Protein AF-A0A7W5FNU8-F1 (afdb_monomer)

Sequence (1124 aa):
MKRLKLMSKSAVLSIAAVMSAGAVWPALPVNVMATVSAQTTSEKATVEILLEAEQADQQQGVIVDTKHAGYTGEGFTDFNPNVPGGYLEWTFDMPEAGVYTLEFRYAHGGADKRPAQITVNGEVAQEELAFDPTGGFDKWLTTSAQVTLRKGQNTVRATAVGVSGGGNIDSLRIHNEPPTEAEQVELEVVKLSDLLSDLQLKQLRQLGLIVHVSPQESEPMTRIAFMSLINDTFGFVKEERFKGVGAETSIGEVSLQEWYAYVLEAAEQAGYITGMPDGAMAPEQLISRQEAAVILARLLELAPNPSASEAFGNLPEWSKGAIGAMAGKGYLSAAAGGFGASKPLTFGEARDILAKVSADYDTGADFVSVVAAQAISGNLLAVTLNGQLDAFDYKDLAISVPTGSWASLTPNFKQLRVSKAAQGVNRFGQTVLVLQSLDKWEPDASFQVKQAEQTFTGDLEAAIVQADNMVTWQMDHGGFSKAIDYSKPWDGKSKRSEWTNADGTELGMIDNDATVKELRFLAEVYKATGDETYKQAILKGLDFLFLLQTDTGGFTQVYPKRGNPGDPEQYSNYVTFNDNAMINVLELMDEAANRSYPFTDDLIGDELASKLKRSIQAGVDYILDAQIKVDGKLLAWCAQHDPVTFEPKGARTYEHPSLSGSESVSIVRFLMGRPAQTPAIKRAVQGALEWFDDVKLEGIRYVSGDPNGVYFIQDPKATTWYRFYEIGTNKPIFSGRDGVIKSTIQEIEKERRDGYSWGGSYAKQLLATASTTGYFPGKIYAEVVGASSKDRNGRTLLQGQLTQVASVTEQLGRMQNELTVAADGSGEYKTVQAAVDAVPAGNQRPVTIRVKNGVYKEVVRIPGDKPYITLEGEDSEKTVITFDNYSGRSNGAGGTFGTSGSATAFIAASDVSVRNITFENSTDESQVTESNKQAVAMNVSGERISFSNVRFLGNQDTLLTNGGTQYFEQCYIEGDVDFIFGGSRAVFNECTIHSLDRGSATNNGYITAASTMIDEPYGYLILNSKLTSDAAAGTVHLGRPWHPSGNPNAIASVVYMNTEMGAHIKTEPWTDMSGFSWKEARFAEYMNTGPGAAVNDSRPQLKDEEAAEWTIENVLKGWNPSAS

Secondary structure (DSSP, 8-state):
-----------------------------------------PPPPP-EEEEEGGG-SEEES-EEE--STT-STT-EEE-SSSSTT-EEEEEEEESS-EEEEEEEEEE---SS---EEEEETTEEEEEEE-----SSTT--EEEEEEEEE-SEEEEEEEEE-STT-PPEEEEEEEE---------PPPEE--HHHHS-HHHHHHHHHHTSSBSSPPPTTSBPBHHHHHHHHHHHTT-----SSTT-----EETTEETTSTTHHHHHHHHHTTTTTT-TTS---TTSBPBHHHHHHHHHHHTTPPP-GGGGGGG-S--HHHHHHHHHHHHTTSS---TT---TTSBPBHHHHHHHHHHHHHHS-----EE-EEEEEEEETTEEEEEESS--S---GGGEEEEEE-S-TTTT---EEE--EEEEEEEE-TTS-EEEEEEESS---TTS------------S-HHHHHHHHHHHHHH--TTS---SS--TTS---SSS-S-S-B-TT--B-EE-GGGTTHHHHHHHHHHHHHH--HHHHHHHHHHHHHHHHHB-TTS-BBSEESPPS-TT-GGGGGGSEE-GGGHHHHHHHHHHHHHTT-TT--TTTS-HHHHHHHHHHHHHHHHHHHHTS-EETTEE----SEE-TTT--EE--STT--S-EETTHHHHHHHHHHT-SS--HHHHHHHHHHHHHHHHH-EEEEEE-TT-TTS--EEEEEEEEEEESEE-TTT--B-EE-TT--EESSGGGS-HHHHHHS--EE-TTHHHHHHHHHTSS-TT--EEEE-----B-TT-PEE-TT-EEEPEE-HHHHHHS--EEEE-TTS-SSBSSHHHHHHTSPTT--S-EEEEE-SEEEES-EEE-TT--SEEEEES-TTTEEEEE---TTSB-SSSSB-HHHHT-SEEE-SSS-EEES-EEEE---TTT--SS-----SEEE--SSEEEES-EEE-STT-EEE-SSEEEEES-EEEESEEEEEES-EEEEES-EEEEPP-S-SS--EEEEEE---TTSS--EEEES-EEEESSPTT-EEEE----GGG-TT---EEEEES-EE-TTB-SS-B--BTTB-GGGSEEEEES-BSTT---STTS-B--HHHHHT--HHHHTTT--TT--

Radius of gyration: 39.26 Å; Cα contacts (8 Å, |Δi|>4): 2607; chains: 1; bounding box: 105×118×92 Å

InterPro domains:
  IPR000070 Pectinesterase, catalytic [PF01095] (819-1116)
  IPR001119 S-layer homology domain [PF00395] (259-293)
  IPR001119 S-layer homology domain [PS51272] (247-310)
  IPR005084 Carbohydrate binding module family 6 [PF03422] (52-174)
  IPR005084 Carbohydrate binding module family 6 [PS51175] (49-175)
  IPR008979 Galactose-binding-like domain superfamily [SSF49785] (49-174)
  IPR011050 Pectin lyase fold/virulence factor [SSF51126] (816-1118)
  IPR012334 Pectin lyase fold [G3DSA:2.160.20.10] (815-1123)
  IPR012669 Pectic acid lyase [PF09492] (474-766)
  IPR012669 Pectic acid lyase [TIGR02474] (474-766)
  IPR018040 Pectinesterase, Tyr active site [PS00800] (843-862)
  IPR033131 Pectinesterase, Asp active site [PS00503] (973-982)

Mean predicted aligned error: 14.27 Å

Solvent-accessible surface area (backbone atoms only — not comparable to full-atom values): 58553 Å² total; per-residue (Å²): 135,84,82,88,82,89,83,89,80,89,83,92,80,88,86,85,84,83,87,79,87,88,82,92,87,84,85,90,88,84,88,85,81,84,84,79,80,82,81,77,84,72,80,78,80,81,47,77,48,79,43,53,42,64,70,37,80,42,70,43,46,49,43,77,45,69,92,44,60,81,62,56,87,94,29,22,26,37,32,51,69,51,33,53,72,18,32,44,28,41,74,52,70,34,96,58,58,44,71,30,39,42,35,37,33,30,20,26,58,52,94,58,65,16,20,23,26,32,28,46,75,87,40,81,65,35,83,71,41,71,37,60,50,40,74,27,58,49,32,72,43,75,40,74,48,74,42,81,46,54,55,38,78,42,37,44,32,45,31,13,65,18,80,59,3,32,43,27,34,22,31,39,38,38,30,50,68,72,72,86,67,70,74,82,57,73,66,44,80,48,55,54,78,80,75,40,36,57,51,57,51,51,48,35,39,76,72,30,65,33,44,96,64,65,73,52,50,83,42,70,29,28,38,45,46,50,46,38,52,50,25,42,61,38,43,48,59,69,80,57,78,47,34,90,34,72,58,74,63,50,62,89,94,42,51,59,78,45,93,65,29,52,43,53,50,14,37,52,76,68,54,46,60,68,82,39,98,84,74,58,80,59,48,83,42,68,29,24,43,40,58,53,33,39,37,49,22,55,64,68,68,52,67,68,28,53,77,58,24,62,76,46,56,95,65,59,79,89,37,29,23,26,44,4,28,37,31,71,72,62,51,47,73,63,46,100,89,52,53,54,50,84,40,64,31,22,48,39,60,51,49,57,32,47,56,52,47,57,73,76,42,88,40,80,46,71,49,32,41,77,64,46,30,33,25,66,48,39,36,32,36,38,38,32,32,52,37,46,49,95,60,78,56,69,78,22,51,44,44,32,32,48,74,48,44,74,92,65,48,39,56,54,78,45,76,57,51,47,42,34,35,22,72,48,25,19,67,73,44,28,27,22,40,37,39,32,39,79,54,69,37,44,66,74,32,37,38,81,75,82,71,72,87,85,68,83,80,76,64,62,70,61,48,49,54,33,45,61,14,42,59,57,43,47,42,95,70,25,28,23,30,56,92,72,71,41,93,47,58,58,83,88,72,70,79,63,30,86,48,59,40,98,88,64,51,64,30,20,28,28,49,83,46,16,39,50,55,57,41,53,53,36,32,38,51,24,67,71,66,68,46,62,69,39,49,54,51,38,54,37,31,54,51,25,54,60,68,28,40,40,99,54,23,35,30,29,32,34,40,61,77,44,66,57,98,87,43,81,62,33,43,42,53,22,20,26,33,46,78,41,23,37,54,53,50,46,49,53,38,49,35,43,41,68,42,34,88,54,35,40,67,92,76,43,43,72,68,56,22,50,50,34,51,51,49,45,49,32,31,52,51,28,54,65,69,33,44,39,68,51,97,87,42,51,34,45,27,34,40,23,23,36,62,82,79,32,44,62,35,45,52,58,64,51,38,66,54,26,36,22,41,56,41,33,43,58,54,42,55,52,57,59,63,41,92,75,79,42,56,67,52,19,47,48,43,43,24,28,53,51,43,53,67,73,66,48,35,75,29,26,36,58,40,72,53,37,94,87,74,58,45,75,41,87,32,84,90,31,52,22,32,48,34,32,23,39,75,89,72,70,44,64,56,30,44,24,88,85,46,50,82,33,89,46,68,83,77,36,53,68,67,54,50,42,73,40,80,63,45,34,55,60,50,54,52,56,53,53,30,26,40,64,56,26,70,42,83,38,38,35,28,44,30,26,73,32,52,88,35,42,30,83,87,67,30,28,40,48,63,72,43,63,34,67,39,40,47,44,31,68,64,60,64,75,46,85,51,65,46,43,25,17,71,88,56,89,29,86,23,57,42,68,45,59,52,56,64,25,49,48,78,69,40,89,54,75,32,40,39,39,32,44,64,37,79,45,82,46,70,36,66,43,51,60,50,40,26,28,37,32,46,36,30,71,34,33,91,47,12,34,40,27,30,65,42,25,13,51,40,71,58,86,80,86,52,48,35,35,50,83,58,8,31,16,28,36,36,44,18,32,46,28,39,35,28,21,26,21,31,24,15,71,56,60,70,88,76,54,85,56,92,45,60,32,15,10,7,35,34,34,44,16,38,60,30,38,33,38,43,26,32,39,34,29,41,34,34,9,35,31,39,52,29,42,23,37,41,34,32,50,22,39,41,32,14,21,38,33,19,38,23,34,34,20,19,33,40,33,35,51,22,42,38,34,41,44,57,72,84,39,91,66,59,27,34,18,49,27,23,27,25,10,41,63,88,48,94,51,18,38,36,40,28,58,20,37,41,44,62,80,38,55,66,45,15,27,27,62,23,31,32,32,37,72,97,67,40,85,56,26,38,12,27,40,36,42,29,51,24,37,26,34,49,28,36,19,85,66,22,60,38,64,33,98,90,40,58,38,86,76,31,51,60,36,34,35,79,46,37,59,81,22,46,67,84,51,97,68,47,51,67,55,50,73,76,61,51,69,61,69,37,72,32,59,46,37,79,70,46,61,85,86,83,110

pLDDT: mean 88.77, std 15.37, range [19.55, 98.94]

Foldseek 3Di:
DDDDDDDDDDDDDDDDDDDDDDDDDYDDDDDDDDDDDDDDPDDDDKDKDKFWQVPFPDWDQWDFDDPAADFDDPGWIDRPQQAFFTKTKHKDADQAWDKKKWKWKFADQDQDWFWWFKDKQNHTQRGTFTPHHQNDRNRIDITIGIDTDHGTMMMIMTTTPDGRHHTTTTMIMIIPDPPPPPPQFPAAEDAPPVVAFLLLVVLCCVLQVFHPDAFDQFDFDFLLLLLLVLCLLLVQWQADLFPPLDLDQADFVGGCLRQSNRSVNSSVVLPLQPCQVVPHSRRGHFDFQLSSLSSVLVSVVFFFDLPQQVLQPDDDPVRSRSNSRLVVLVLDDADPVHPRRGDGRGNNNSCSSSVSVVVVDPSNNQFWEFRAWADSFQFKIKTWISFAFPDDDCVQKFKWAFDDDLSSLHRHIDTFHWNYKYWGAGNSRTIMIMTGTPQTADLQQFHDDPDDPDADDDDLVQLVQLLVQLLQLQDPQLAAEPPDDSNHHDPVPDQSYPDAAPVRHHKGFLPPNGLLVSLQSLLNSCLHPVDVSSLVSNVSSLSSQVVQAFPQLAGAGIPPQHDDPPDLQRQSNFRFLAVPRRLSSLVSLVCQLVCPPSRHCVSRPPVNSVVSVVSSVSNLSLLLQLFDDEPNFGEFHFRTAHSPNSAFQAHALFGGRFHFPASRQSVLSSLLPDPDSHSSSSSNNVRHLVNNVVLKDAQWAADALDPVPDGIDGHNVDIKHFGGADPHPRQQFGDENVSDTDRDVVVYDSCCRRVDGGMHRRCVSVSVSRSQCRSRRRWMWIARQDFPTAGPVRHTHDHGHIHIYGYCNVVSQPDQLEFEEDCVPPTPHNAPQSVLSSQDFQDDHAHEYEYEFDEHAAAHENAQRRANYEYEYPAQVRAEQEYAAFQQPDPVPPGGCHQLRLESYEANHANYEYERYEQEHPHDQVPDPDPGGRHERYAYAYAHYEYEHHEFYDAHQHHHPAEYEYEYYQYEFEYFAQPAEYAYLYEHEAYEYEHEAPVDPAARYERHAYQHFQVQPAHYEDYLYEYYYPYDFQHYAPYEHDHVVNPPRRQGAYEYENYEYERNAHPLRYAYDPPHGCVSHRYAYENYHYNNDDDDPSHHYDDPVRVVCPDSCNSSVNDDSVVD

Nearest PDB structures (foldseek):
  1xg2-assembly1_A  TM=8.726E-01  e=2.410E-24  Solanum lycopersicum
  1gq8-assembly1_A  TM=8.831E-01  e=2.049E-23  Daucus carota
  2w1w-assembly1_A  TM=9.807E-01  e=6.622E-16  Acetivibrio thermocellus
  2vzr-assembly1_A  TM=9.776E-01  e=2.056E-14  Amycolatopsis orientalis
  4qaw-assembly1_A  TM=8.916E-01  e=1.486E-12  Paenibacillus barcinonensis

Organism: NCBI:txid274593

Structure (mmCIF, N/CA/C/O backbone):
data_AF-A0A7W5FNU8-F1
#
_entry.id   AF-A0A7W5FNU8-F1
#
loop_
_atom_site.group_PDB
_atom_site.id
_atom_site.type_symbol
_atom_site.label_atom_id
_atom_site.label_alt_id
_atom_site.label_comp_id
_atom_site.label_asym_id
_atom_site.label_entity_id
_atom_site.label_seq_id
_atom_site.pdbx_PDB_ins_code
_atom_site.Cartn_x
_atom_site.Cartn_y
_atom_site.Cartn_z
_atom_site.occupancy
_atom_site.B_iso_or_equiv
_atom_site.auth_seq_id
_atom_site.auth_comp_id
_atom_site.auth_asym_id
_atom_site.auth_atom_id
_atom_site.pdbx_PDB_model_num
ATOM 1 N N . MET A 1 1 ? -7.908 40.296 32.910 1.00 27.17 1 MET A N 1
ATOM 2 C CA . MET A 1 1 ? -8.578 41.609 33.058 1.00 27.17 1 MET A CA 1
ATOM 3 C C . MET A 1 1 ? -8.245 42.469 31.844 1.00 27.17 1 MET A C 1
ATOM 5 O O . MET A 1 1 ? -7.073 42.662 31.583 1.00 27.17 1 MET A O 1
ATOM 9 N N . LYS A 1 2 ? -9.294 42.890 31.119 1.00 24.69 2 LYS A N 1
ATOM 10 C CA . LYS A 1 2 ? -9.432 44.003 30.147 1.00 24.69 2 LYS A CA 1
ATOM 11 C C . LYS A 1 2 ? -8.226 44.336 29.237 1.00 24.69 2 LYS A C 1
ATOM 13 O O . LYS A 1 2 ? -7.257 44.909 29.700 1.00 24.69 2 LYS A O 1
ATOM 18 N N . ARG A 1 3 ? -8.207 43.920 27.963 1.00 19.55 3 ARG A N 1
ATOM 19 C CA . ARG A 1 3 ? -8.986 44.379 26.775 1.00 19.55 3 ARG A CA 1
ATOM 20 C C . ARG A 1 3 ? -8.639 45.784 26.245 1.00 19.55 3 ARG A C 1
ATOM 22 O O . ARG A 1 3 ? -8.967 46.766 26.899 1.00 19.55 3 ARG A O 1
ATOM 29 N N . LEU A 1 4 ? -8.277 45.764 24.949 1.00 20.97 4 LEU A N 1
ATOM 30 C CA . LEU A 1 4 ? -8.631 46.693 23.851 1.00 20.97 4 LEU A CA 1
ATOM 31 C C . LEU A 1 4 ? -7.902 48.053 23.841 1.00 20.97 4 LEU A C 1
ATOM 33 O O . LEU A 1 4 ? -7.670 48.625 24.891 1.00 20.97 4 LEU A O 1
ATOM 37 N N . LYS A 1 5 ? -7.536 48.665 22.704 1.00 22.06 5 LYS A N 1
ATOM 38 C CA . LYS A 1 5 ? -8.069 48.673 21.319 1.00 22.06 5 LYS A CA 1
ATOM 39 C C . LYS A 1 5 ? -6.950 49.252 20.400 1.00 22.06 5 LYS A C 1
ATOM 41 O O . LYS A 1 5 ? -6.233 50.115 20.883 1.00 22.06 5 LYS A O 1
ATOM 46 N N . LEU A 1 6 ? -6.624 48.767 19.191 1.00 21.86 6 LEU A N 1
ATOM 47 C CA . LEU A 1 6 ? -7.351 48.623 17.903 1.00 21.86 6 LEU A CA 1
ATOM 48 C C . LEU A 1 6 ? -7.155 49.816 16.938 1.00 21.86 6 LEU A C 1
ATOM 50 O O . LEU A 1 6 ? -7.236 50.963 17.362 1.00 21.86 6 LEU A O 1
ATOM 54 N N . MET A 1 7 ? -7.059 49.455 15.645 1.00 21.73 7 MET A N 1
ATOM 55 C CA . MET A 1 7 ? -7.159 50.236 14.386 1.00 21.73 7 MET A CA 1
ATOM 56 C C . MET A 1 7 ? -5.834 50.798 13.833 1.00 21.73 7 MET A C 1
ATOM 58 O O . MET A 1 7 ? -5.218 51.650 14.455 1.00 21.73 7 MET A O 1
ATOM 62 N N . SER A 1 8 ? -5.244 50.202 12.776 1.00 21.14 8 SER A N 1
ATOM 63 C CA . SER A 1 8 ? -5.610 50.219 11.327 1.00 21.14 8 SER A CA 1
ATOM 64 C C . SER A 1 8 ? -5.443 51.610 10.700 1.00 21.14 8 SER A C 1
ATOM 66 O O . SER A 1 8 ? -5.842 52.572 11.334 1.00 21.14 8 SER A O 1
ATOM 68 N N . LYS A 1 9 ? -5.004 51.840 9.462 1.00 22.34 9 LYS A N 1
ATOM 69 C CA . LYS A 1 9 ? -4.636 51.039 8.283 1.00 22.34 9 LYS A CA 1
ATOM 70 C C . LYS A 1 9 ? -4.025 52.056 7.286 1.00 22.34 9 LYS A C 1
ATOM 72 O O . LYS A 1 9 ? -4.436 53.210 7.310 1.00 22.34 9 LYS A O 1
ATOM 77 N N . SER A 1 10 ? -3.175 51.579 6.373 1.00 22.19 10 SER A N 1
ATOM 78 C CA . SER A 1 10 ? -2.926 52.135 5.023 1.00 22.19 10 SER A CA 1
ATOM 79 C C . SER A 1 10 ? -2.174 53.473 4.881 1.00 22.19 10 SER A C 1
ATOM 81 O O . SER A 1 10 ? -2.679 54.522 5.249 1.00 22.19 10 SER A O 1
ATOM 83 N N . ALA A 1 11 ? -1.035 53.478 4.181 1.00 23.73 11 ALA A N 1
ATOM 84 C CA . ALA A 1 11 ? -0.967 53.716 2.730 1.00 23.73 11 ALA A CA 1
ATOM 85 C C . ALA A 1 11 ? 0.474 54.032 2.282 1.00 23.73 11 ALA A C 1
ATOM 87 O O . ALA A 1 11 ? 1.272 54.631 2.995 1.00 23.73 11 ALA A O 1
ATOM 88 N N . VAL A 1 12 ? 0.762 53.581 1.068 1.00 22.70 12 VAL A N 1
ATOM 89 C CA . VAL A 1 12 ? 2.001 53.670 0.294 1.00 22.70 12 VAL A CA 1
ATOM 90 C C . VAL A 1 12 ? 2.302 55.122 -0.116 1.00 22.70 12 VAL A C 1
ATOM 92 O O . VAL A 1 12 ? 1.380 55.804 -0.549 1.00 22.70 12 VAL A O 1
ATOM 95 N N . LEU A 1 13 ? 3.565 55.567 -0.022 1.00 22.86 13 LEU A N 1
ATOM 96 C CA . LEU A 1 13 ? 4.405 56.156 -1.096 1.00 22.86 13 LEU A CA 1
ATOM 97 C C . LEU A 1 13 ? 5.556 57.017 -0.519 1.00 22.86 13 LEU A C 1
ATOM 99 O O . LEU A 1 13 ? 5.333 58.058 0.083 1.00 22.86 13 LEU A O 1
ATOM 103 N N . SER A 1 14 ? 6.781 56.551 -0.774 1.00 23.88 14 SER A N 1
ATOM 104 C CA . SER A 1 14 ? 7.912 57.254 -1.404 1.00 23.88 14 SER A CA 1
ATOM 105 C C . SER A 1 14 ? 8.330 58.690 -1.005 1.00 23.88 14 SER A C 1
ATOM 107 O O . SER A 1 14 ? 7.570 59.641 -1.132 1.00 23.88 14 SER A O 1
ATOM 109 N N . ILE A 1 15 ? 9.657 58.807 -0.799 1.00 23.53 15 ILE A N 1
ATOM 110 C CA . ILE A 1 15 ? 10.584 59.929 -1.104 1.00 23.53 15 ILE A CA 1
ATOM 111 C C . ILE A 1 15 ? 11.095 60.805 0.067 1.00 23.53 15 ILE A C 1
ATOM 113 O O . ILE A 1 15 ? 10.413 61.666 0.603 1.00 23.53 15 ILE A O 1
ATOM 117 N N . ALA A 1 16 ? 12.394 60.590 0.326 1.00 24.61 16 ALA A N 1
ATOM 118 C CA . ALA A 1 16 ? 13.490 61.533 0.589 1.00 24.61 16 ALA A CA 1
ATOM 119 C C . ALA A 1 16 ? 13.487 62.490 1.807 1.00 24.61 16 ALA A C 1
ATOM 121 O O . ALA A 1 16 ? 12.816 63.511 1.843 1.00 24.61 16 ALA A O 1
ATOM 122 N N . ALA A 1 17 ? 14.491 62.224 2.655 1.00 24.45 17 ALA A N 1
ATOM 123 C CA . ALA A 1 17 ? 15.598 63.129 2.998 1.00 24.45 17 ALA A CA 1
ATOM 124 C C . ALA A 1 17 ? 15.410 64.256 4.046 1.00 24.45 17 ALA A C 1
ATOM 126 O O . ALA A 1 17 ? 14.798 65.285 3.797 1.00 24.45 17 ALA A O 1
ATOM 127 N N . VAL A 1 18 ? 16.227 64.101 5.106 1.00 24.88 18 VAL A N 1
ATOM 128 C CA . VAL A 1 18 ? 17.240 65.068 5.596 1.00 24.88 18 VAL A CA 1
ATOM 129 C C . VAL A 1 18 ? 16.872 66.030 6.746 1.00 24.88 18 VAL A C 1
ATOM 131 O O . VAL A 1 18 ? 16.117 66.974 6.572 1.00 24.88 18 VAL A O 1
ATOM 134 N N . MET A 1 19 ? 17.616 65.817 7.854 1.00 25.03 19 MET A N 1
ATOM 135 C CA . MET A 1 19 ? 18.148 66.778 8.851 1.00 25.03 19 MET A CA 1
ATOM 136 C C . MET A 1 19 ? 17.135 67.528 9.747 1.00 25.03 19 MET A C 1
ATOM 138 O O . MET A 1 19 ? 16.056 67.890 9.321 1.00 25.03 19 MET A O 1
ATOM 142 N N . SER A 1 20 ? 17.388 67.844 11.022 1.00 26.11 20 SER A N 1
ATOM 143 C CA . SER A 1 20 ? 18.601 67.854 11.858 1.00 26.11 20 SER A CA 1
ATOM 144 C C . SER A 1 20 ? 18.240 68.295 13.288 1.00 26.11 20 SER A C 1
ATOM 146 O O . SER A 1 20 ? 17.308 69.078 13.435 1.00 26.11 20 SER A O 1
ATOM 148 N N . ALA A 1 21 ? 19.101 67.916 14.251 1.00 25.81 21 ALA A N 1
ATOM 149 C CA . ALA A 1 21 ? 19.495 68.637 15.485 1.00 25.81 21 ALA A CA 1
ATOM 150 C C . ALA A 1 21 ? 18.404 68.884 16.553 1.00 25.81 21 ALA A C 1
ATOM 152 O O . ALA A 1 21 ? 17.303 69.308 16.248 1.00 25.81 21 ALA A O 1
ATOM 153 N N . GLY A 1 22 ? 18.594 68.655 17.855 1.00 24.53 22 GLY A N 1
ATOM 154 C CA . GLY A 1 22 ? 19.736 68.828 18.774 1.00 24.53 22 GLY A CA 1
ATOM 155 C C . GLY A 1 22 ? 19.133 69.579 19.985 1.00 24.53 22 GLY A C 1
ATOM 156 O O . GLY A 1 22 ? 18.354 70.498 19.777 1.00 24.53 22 GLY A O 1
ATOM 157 N N . ALA A 1 23 ? 19.255 69.196 21.256 1.00 24.84 23 ALA A N 1
ATOM 158 C CA . ALA A 1 23 ? 20.429 69.248 22.126 1.00 24.84 23 ALA A CA 1
ATOM 159 C C . ALA A 1 23 ? 19.962 68.841 23.555 1.00 24.84 23 ALA A C 1
ATOM 161 O O . ALA A 1 23 ? 18.871 69.230 23.956 1.00 24.84 23 ALA A O 1
ATOM 162 N N . VAL A 1 24 ? 20.629 67.895 24.234 1.00 24.52 24 VAL A N 1
ATOM 163 C CA . VAL A 1 24 ? 21.619 68.043 25.341 1.00 24.52 24 VAL A CA 1
ATOM 164 C C . VAL A 1 24 ? 21.027 68.395 26.726 1.00 24.52 24 VAL A C 1
ATOM 166 O O . VAL A 1 24 ? 20.280 69.359 26.827 1.00 24.52 24 VAL A O 1
ATOM 169 N N . TRP A 1 25 ? 21.427 67.633 27.769 1.00 23.94 25 TRP A N 1
ATOM 170 C CA . TRP A 1 25 ? 21.922 68.002 29.136 1.00 23.94 25 TRP A CA 1
ATOM 171 C C . TRP A 1 25 ? 21.785 66.783 30.121 1.00 23.94 25 TRP A C 1
ATOM 173 O O . TRP A 1 25 ? 21.036 65.866 29.801 1.00 23.94 25 TRP A O 1
ATOM 183 N N . PRO A 1 26 ? 22.549 66.651 31.239 1.00 28.84 26 PRO A N 1
ATOM 184 C CA . PRO A 1 26 ? 23.841 65.934 31.289 1.00 28.84 26 PRO A CA 1
ATOM 185 C C . PRO A 1 26 ? 24.029 64.870 32.421 1.00 28.84 26 PRO A C 1
ATOM 187 O O . PRO A 1 26 ? 23.256 64.783 33.365 1.00 28.84 26 PRO A O 1
ATOM 190 N N . ALA A 1 27 ? 25.117 64.091 32.271 1.00 22.70 27 ALA A N 1
ATOM 191 C CA . ALA A 1 27 ? 26.034 63.387 33.208 1.00 22.70 27 ALA A CA 1
ATOM 192 C C . ALA A 1 27 ? 25.677 63.164 34.713 1.00 22.70 27 ALA A C 1
ATOM 194 O O . ALA A 1 27 ? 25.493 64.134 35.439 1.00 22.70 27 ALA A O 1
ATOM 195 N N . LEU A 1 28 ? 25.579 61.906 35.210 1.00 23.73 28 LEU A N 1
ATOM 196 C CA . LEU A 1 28 ? 26.608 60.985 35.817 1.00 23.73 28 LEU A CA 1
ATOM 197 C C . LEU A 1 28 ? 26.595 61.003 37.382 1.00 23.73 28 LEU A C 1
ATOM 199 O O . LEU A 1 28 ? 26.237 62.040 37.929 1.00 23.73 28 LEU A O 1
ATOM 203 N N . PRO A 1 29 ? 27.120 59.999 38.143 1.00 35.00 29 PRO A N 1
ATOM 204 C CA . PRO A 1 29 ? 27.341 58.555 37.890 1.00 35.00 29 PRO A CA 1
ATOM 205 C C . PRO A 1 29 ? 27.023 57.603 39.102 1.00 35.00 29 PRO A C 1
ATOM 207 O O . PRO A 1 29 ? 26.675 58.047 40.191 1.00 35.00 29 PRO A O 1
ATOM 210 N N . VAL A 1 30 ? 27.300 56.297 38.902 1.00 24.50 30 VAL A N 1
ATOM 211 C CA . VAL A 1 30 ? 27.865 55.274 39.839 1.00 24.50 30 VAL A CA 1
ATOM 212 C C . VAL A 1 30 ? 27.003 54.028 40.163 1.00 24.50 30 VAL A C 1
ATOM 214 O O . VAL A 1 30 ? 26.059 54.099 40.938 1.00 24.50 30 VAL A O 1
ATOM 217 N N . ASN A 1 31 ? 27.489 52.895 39.611 1.00 25.67 31 ASN A N 1
ATOM 218 C CA . ASN A 1 31 ? 27.507 51.467 40.017 1.00 25.67 31 ASN A CA 1
ATOM 219 C C . ASN A 1 31 ? 26.192 50.805 40.483 1.00 25.67 31 ASN A C 1
ATOM 221 O O . ASN A 1 31 ? 25.545 51.269 41.406 1.00 25.67 31 ASN A O 1
ATOM 225 N N . VAL A 1 32 ? 25.746 49.659 39.958 1.00 26.78 32 VAL A N 1
ATOM 226 C CA . VAL A 1 32 ? 26.426 48.373 39.703 1.00 26.78 32 VAL A CA 1
ATOM 227 C C . VAL A 1 32 ? 25.623 47.641 38.613 1.00 26.78 32 VAL A C 1
ATOM 229 O O . VAL A 1 32 ? 24.404 47.553 38.734 1.00 26.78 32 VAL A O 1
ATOM 232 N N . MET A 1 33 ? 26.263 47.076 37.584 1.00 26.25 33 MET A N 1
ATOM 233 C CA . MET A 1 33 ? 25.612 46.093 36.705 1.00 26.25 33 MET A CA 1
ATOM 234 C C . MET A 1 33 ? 26.503 44.879 36.477 1.00 26.25 33 MET A C 1
ATOM 236 O O . MET A 1 33 ? 27.635 44.990 36.009 1.00 26.25 33 MET A O 1
ATOM 240 N N . ALA A 1 34 ? 25.930 43.722 36.802 1.00 27.38 34 ALA A N 1
ATOM 241 C CA . ALA A 1 34 ? 26.340 42.427 36.303 1.00 27.38 34 ALA A CA 1
ATOM 242 C C . ALA A 1 34 ? 26.138 42.396 34.782 1.00 27.38 34 ALA A C 1
ATOM 244 O O . ALA A 1 34 ? 25.075 42.745 34.270 1.00 27.38 34 ALA A O 1
ATOM 245 N N . THR A 1 35 ? 27.178 41.995 34.065 1.00 25.03 35 THR A N 1
ATOM 246 C CA . THR A 1 35 ? 27.157 41.751 32.626 1.00 25.03 35 THR A CA 1
ATOM 247 C C . THR A 1 35 ? 26.270 40.550 32.309 1.00 25.03 35 THR A C 1
ATOM 249 O O . THR A 1 35 ? 26.641 39.412 32.581 1.00 25.03 35 THR A O 1
AT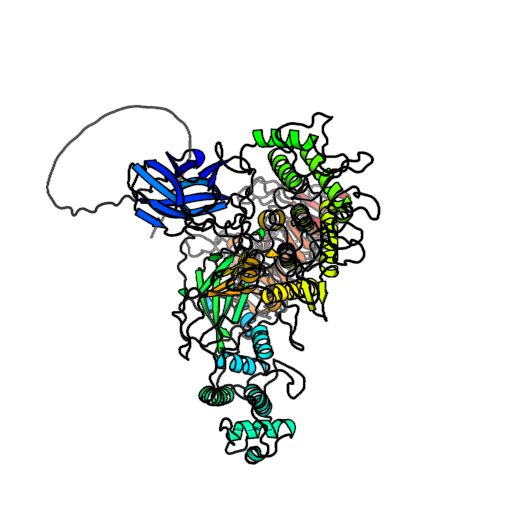OM 252 N N . VAL A 1 36 ? 25.117 40.814 31.698 1.00 26.34 36 VAL A N 1
ATOM 253 C CA . VAL A 1 36 ? 24.418 39.866 30.826 1.00 26.34 36 VAL A CA 1
ATOM 254 C C . VAL A 1 36 ? 25.026 40.045 29.436 1.00 26.34 36 VAL A C 1
ATOM 256 O O . VAL A 1 36 ? 24.872 41.107 28.833 1.00 26.34 36 VAL A O 1
ATOM 259 N N . SER A 1 37 ? 25.755 39.047 28.933 1.00 25.73 37 SER A N 1
ATOM 260 C CA . SER A 1 37 ? 26.121 39.005 27.516 1.00 25.73 37 SER A CA 1
ATOM 261 C C . SER A 1 37 ? 24.929 38.474 26.726 1.00 25.73 37 SER A C 1
ATOM 263 O O . SER A 1 37 ? 24.528 37.325 26.907 1.00 25.73 37 SER A O 1
ATOM 265 N N . ALA A 1 38 ? 24.374 39.300 25.846 1.00 26.69 38 ALA A N 1
ATOM 266 C CA . ALA A 1 38 ? 23.499 38.835 24.785 1.00 26.69 38 ALA A CA 1
ATOM 267 C C . ALA A 1 38 ? 24.325 37.973 23.815 1.00 26.69 38 ALA A C 1
ATOM 269 O O . ALA A 1 38 ? 25.245 38.477 23.172 1.00 26.69 38 ALA A O 1
ATOM 270 N N . GLN A 1 39 ? 24.021 36.678 23.728 1.00 25.86 39 GLN A N 1
ATOM 271 C CA . GLN A 1 39 ? 24.449 35.849 22.605 1.00 25.86 39 GLN A CA 1
ATOM 272 C C . GLN A 1 39 ? 23.521 36.146 21.429 1.00 25.86 39 GLN A C 1
ATOM 274 O O . GLN A 1 39 ? 22.381 35.697 21.377 1.00 25.86 39 GLN A O 1
ATOM 279 N N . THR A 1 40 ? 24.018 36.941 20.490 1.00 27.72 40 THR A N 1
ATOM 280 C CA . THR A 1 40 ? 23.553 36.938 19.105 1.00 27.72 40 THR A CA 1
ATOM 281 C C . THR A 1 40 ? 23.897 35.581 18.494 1.00 27.72 40 THR A C 1
ATOM 283 O O . THR A 1 40 ? 25.076 35.256 18.358 1.00 27.72 40 THR A O 1
ATOM 286 N N . THR A 1 41 ? 22.895 34.782 18.134 1.00 30.62 41 THR A N 1
ATOM 287 C CA . THR A 1 41 ? 23.074 33.634 17.239 1.00 30.62 41 THR A CA 1
ATOM 288 C C . THR A 1 41 ? 23.388 34.175 15.846 1.00 30.62 41 THR A C 1
ATOM 290 O O . THR A 1 41 ? 22.505 34.698 15.170 1.00 30.62 41 THR A O 1
ATOM 293 N N . SER A 1 42 ? 24.655 34.119 15.441 1.00 33.28 42 SER A N 1
ATOM 294 C CA . SER A 1 42 ? 25.038 34.300 14.042 1.00 33.28 42 SER A CA 1
ATOM 295 C C . SER A 1 42 ? 24.569 33.077 13.253 1.00 33.28 42 SER A C 1
ATOM 297 O O . SER A 1 42 ? 24.982 31.963 13.581 1.00 33.28 42 SER A O 1
ATOM 299 N N . GLU A 1 43 ? 23.741 33.262 12.224 1.00 40.41 43 GLU A N 1
ATOM 300 C CA . GLU A 1 43 ? 23.612 32.262 11.157 1.00 40.41 43 GLU A CA 1
ATOM 301 C C . GLU A 1 43 ? 25.016 31.972 10.610 1.00 40.41 43 GLU A C 1
ATOM 303 O O . GLU A 1 43 ? 25.759 32.897 10.269 1.00 40.41 43 GLU A O 1
ATOM 308 N N . LYS A 1 44 ? 25.416 30.695 10.591 1.00 51.81 44 LYS A N 1
ATOM 309 C CA . LYS A 1 44 ? 26.643 30.275 9.906 1.00 51.81 44 LYS A CA 1
ATOM 310 C C . LYS A 1 44 ? 26.470 30.568 8.417 1.00 51.81 44 LYS A C 1
ATOM 312 O O . LYS A 1 44 ? 25.459 30.183 7.839 1.00 51.81 44 LYS A O 1
ATOM 317 N N . ALA A 1 45 ? 27.451 31.223 7.804 1.00 57.19 45 ALA A N 1
ATOM 318 C CA . ALA A 1 45 ? 27.456 31.444 6.364 1.00 57.19 45 ALA A CA 1
ATOM 319 C C . ALA A 1 45 ? 27.530 30.098 5.624 1.00 57.19 45 ALA A C 1
ATOM 321 O O . ALA A 1 45 ? 28.396 29.271 5.927 1.00 57.19 45 ALA A O 1
ATOM 322 N N . THR A 1 46 ? 26.637 29.886 4.658 1.00 67.44 46 THR A N 1
ATOM 323 C CA . THR A 1 46 ? 26.721 28.755 3.729 1.00 67.44 46 THR A CA 1
ATOM 324 C C . THR A 1 46 ? 27.925 28.960 2.811 1.00 67.44 46 THR A C 1
ATOM 326 O O . THR A 1 46 ? 28.099 30.023 2.216 1.00 67.44 46 THR A O 1
ATOM 329 N N . VAL A 1 47 ? 28.783 27.953 2.741 1.00 76.62 47 VAL A N 1
ATOM 330 C CA . VAL A 1 47 ? 30.006 27.893 1.948 1.00 76.62 47 VAL A CA 1
ATOM 331 C C . VAL A 1 47 ? 29.857 26.699 1.023 1.00 76.62 47 VAL A C 1
ATOM 333 O O . VAL A 1 47 ? 29.626 25.587 1.497 1.00 76.62 47 VAL A O 1
ATOM 336 N N . GLU A 1 48 ? 30.016 26.944 -0.271 1.00 83.31 48 GLU A N 1
ATOM 337 C CA . GLU A 1 48 ? 30.026 25.935 -1.322 1.00 83.31 48 GLU A CA 1
ATOM 338 C C . GLU A 1 48 ? 31.160 26.249 -2.301 1.00 83.31 48 GLU A C 1
ATOM 340 O O . GLU A 1 48 ? 31.314 27.391 -2.739 1.00 83.31 48 GLU A O 1
ATOM 345 N N . ILE A 1 49 ? 31.973 25.242 -2.612 1.00 84.31 49 ILE A N 1
ATOM 346 C CA . ILE A 1 49 ? 33.077 25.311 -3.568 1.00 84.31 49 ILE A CA 1
ATOM 347 C C . ILE A 1 49 ? 32.995 24.062 -4.445 1.00 84.31 49 ILE A C 1
ATOM 349 O O . ILE A 1 49 ? 32.976 22.956 -3.918 1.00 84.31 49 ILE A O 1
ATOM 353 N N . LEU A 1 50 ? 32.971 24.227 -5.765 1.00 83.88 50 LEU A N 1
ATOM 354 C CA . LEU A 1 50 ? 33.050 23.129 -6.730 1.00 83.88 50 LEU A CA 1
ATOM 355 C C . LEU A 1 50 ? 34.424 23.149 -7.402 1.00 83.88 50 LEU A C 1
ATOM 357 O O . LEU A 1 50 ? 34.875 24.206 -7.845 1.00 83.88 50 LEU A O 1
ATOM 361 N N . LEU A 1 51 ? 35.082 21.995 -7.454 1.00 85.94 51 LEU A N 1
ATOM 362 C CA . LEU A 1 51 ? 36.398 21.804 -8.053 1.00 85.94 51 LEU A CA 1
ATOM 363 C C . LEU A 1 51 ? 36.324 20.658 -9.064 1.00 85.94 51 LEU A C 1
ATOM 365 O O . LEU A 1 51 ? 36.041 19.523 -8.685 1.00 85.94 51 LEU A O 1
ATOM 369 N N . GLU A 1 52 ? 36.598 20.945 -10.332 1.00 86.50 52 GLU A N 1
ATOM 370 C CA . GLU A 1 52 ? 36.616 19.930 -11.390 1.00 86.50 52 GLU A CA 1
ATOM 371 C C . GLU A 1 52 ? 37.856 19.022 -11.243 1.00 86.50 52 GLU A C 1
ATOM 373 O O . GLU A 1 52 ? 38.928 19.461 -10.794 1.00 86.50 52 GLU A O 1
ATOM 378 N N . ALA A 1 53 ? 37.729 17.731 -11.551 1.00 90.88 53 ALA A N 1
ATOM 379 C CA . ALA A 1 53 ? 38.791 16.753 -11.305 1.00 90.88 53 ALA A CA 1
ATOM 380 C C . ALA A 1 53 ? 39.977 16.913 -12.266 1.00 90.88 53 ALA A C 1
ATOM 382 O O . ALA A 1 53 ? 41.135 16.761 -11.864 1.00 90.88 53 ALA A O 1
ATOM 383 N N . GLU A 1 54 ? 39.719 17.280 -13.518 1.00 85.06 54 GLU A N 1
ATOM 384 C CA . GLU A 1 54 ? 40.728 17.557 -14.540 1.00 85.06 54 GLU A CA 1
ATOM 385 C C . GLU A 1 54 ? 41.586 18.790 -14.217 1.00 85.06 54 GLU A C 1
ATOM 387 O O . GLU A 1 54 ? 42.686 18.924 -14.753 1.00 85.06 54 GLU A O 1
ATOM 392 N N . GLN A 1 55 ? 41.130 19.645 -13.296 1.00 85.06 55 GLN A N 1
ATOM 393 C CA . GLN A 1 55 ? 41.837 20.844 -12.835 1.00 85.06 55 GLN A CA 1
ATOM 394 C C . GLN A 1 55 ? 42.637 20.629 -11.537 1.00 85.06 55 GLN A C 1
ATOM 396 O O . GLN A 1 55 ? 43.213 21.582 -11.013 1.00 85.06 55 GLN A O 1
ATOM 401 N N . ALA A 1 56 ? 42.692 19.403 -11.002 1.00 90.12 56 ALA A N 1
ATOM 402 C CA . ALA A 1 56 ? 43.446 19.100 -9.785 1.00 90.12 56 ALA A CA 1
ATOM 403 C C . ALA A 1 56 ? 44.949 19.439 -9.928 1.00 90.12 56 ALA A C 1
ATOM 405 O O . ALA A 1 56 ? 45.602 19.029 -10.891 1.00 90.12 56 ALA A O 1
ATOM 406 N N . ASP A 1 57 ? 45.515 20.140 -8.936 1.00 79.31 57 ASP A N 1
ATOM 407 C CA . ASP A 1 57 ? 46.889 20.675 -8.962 1.00 79.31 57 ASP A CA 1
ATOM 408 C C . ASP A 1 57 ? 47.975 19.587 -9.028 1.00 79.31 57 ASP A C 1
ATOM 410 O O . ASP A 1 57 ? 49.114 19.856 -9.426 1.00 79.31 57 ASP A O 1
ATOM 414 N N . GLN A 1 58 ? 47.659 18.360 -8.599 1.00 80.25 58 GLN A N 1
ATOM 415 C CA . GLN A 1 58 ? 48.564 17.214 -8.671 1.00 80.25 58 GLN A CA 1
ATOM 416 C C . GLN A 1 58 ? 47.808 15.934 -9.036 1.00 80.25 58 GLN A C 1
ATOM 418 O O . GLN A 1 58 ? 46.852 15.551 -8.364 1.00 80.25 58 GLN A O 1
ATOM 423 N N . GLN A 1 59 ? 48.296 15.240 -10.065 1.00 86.56 59 GLN A N 1
ATOM 424 C CA . GLN A 1 59 ? 47.727 14.002 -10.596 1.00 86.56 59 GLN A CA 1
ATOM 425 C C . GLN A 1 59 ? 48.850 12.977 -10.834 1.00 86.56 59 GLN A C 1
ATOM 427 O O . GLN A 1 59 ? 49.843 13.280 -11.500 1.00 86.56 59 GLN A O 1
ATOM 432 N N . GLN A 1 60 ? 48.719 11.760 -10.298 1.00 90.75 60 GLN A N 1
ATOM 433 C CA . GLN A 1 60 ? 49.648 10.649 -10.552 1.00 90.75 60 GLN A CA 1
ATOM 434 C C . GLN A 1 60 ? 48.864 9.348 -10.733 1.00 90.75 60 GLN A C 1
ATOM 436 O O . GLN A 1 60 ? 48.024 9.025 -9.907 1.00 90.75 60 GLN A O 1
ATOM 441 N N . GLY A 1 61 ? 49.145 8.570 -11.784 1.00 87.38 61 GLY A N 1
ATOM 442 C CA . GLY A 1 61 ? 48.407 7.323 -12.049 1.00 87.38 61 GLY A CA 1
ATOM 443 C C . GLY A 1 61 ? 46.942 7.539 -12.451 1.00 87.38 61 GLY A C 1
ATOM 444 O O . GLY A 1 61 ? 46.131 6.630 -12.299 1.00 87.38 61 GLY A O 1
ATOM 445 N N . VAL A 1 62 ? 46.619 8.739 -12.941 1.00 90.06 62 VAL A N 1
ATOM 446 C CA . VAL A 1 62 ? 45.327 9.109 -13.526 1.00 90.06 62 VAL A CA 1
ATOM 447 C C . VAL A 1 62 ? 45.553 9.818 -14.867 1.00 90.06 62 VAL A C 1
ATOM 449 O O . VAL A 1 62 ? 46.621 10.398 -15.084 1.00 90.06 62 VAL A O 1
ATOM 452 N N . ILE A 1 63 ? 44.576 9.755 -15.769 1.00 88.75 63 ILE A N 1
ATOM 453 C CA . ILE A 1 63 ? 44.536 10.483 -17.046 1.00 88.75 63 ILE A CA 1
ATOM 454 C C . ILE A 1 63 ? 43.228 11.268 -17.153 1.00 88.75 63 ILE A C 1
ATOM 456 O O . ILE A 1 63 ? 42.227 10.857 -16.577 1.00 88.75 63 ILE A O 1
ATOM 460 N N . VAL A 1 64 ? 43.219 12.364 -17.913 1.00 89.56 64 VAL A N 1
ATOM 461 C CA . VAL A 1 64 ? 41.970 13.053 -18.277 1.00 89.56 64 VAL A CA 1
ATOM 462 C C . VAL A 1 64 ? 41.361 12.359 -19.498 1.00 89.56 64 VAL A C 1
ATOM 464 O O . VAL A 1 64 ? 42.053 12.161 -20.501 1.00 89.56 64 VAL A O 1
ATOM 467 N N . ASP A 1 65 ? 40.092 11.969 -19.408 1.00 81.38 65 ASP A 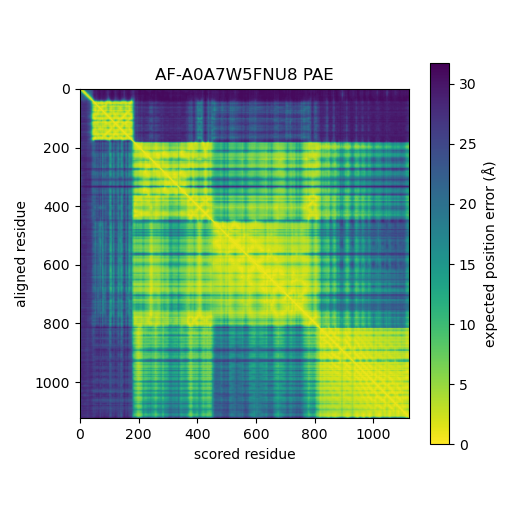N 1
ATOM 468 C CA . ASP A 1 65 ? 39.343 11.265 -20.455 1.00 81.38 65 ASP A CA 1
ATOM 469 C C . ASP A 1 65 ? 37.968 11.935 -20.682 1.00 81.38 65 ASP A C 1
ATOM 471 O O . ASP A 1 65 ? 37.485 12.716 -19.864 1.00 81.38 65 ASP A O 1
ATOM 475 N N . THR A 1 66 ? 37.361 11.661 -21.837 1.00 80.50 66 THR A N 1
ATOM 476 C CA . THR A 1 66 ? 36.091 12.235 -22.318 1.00 80.50 66 THR A CA 1
ATOM 477 C C . THR A 1 66 ? 35.167 11.187 -22.954 1.00 80.50 66 THR A C 1
ATOM 479 O O . THR A 1 66 ? 34.124 11.514 -23.514 1.00 80.50 66 THR A O 1
ATOM 482 N N . LYS A 1 67 ? 35.522 9.894 -22.891 1.00 76.44 67 LYS A N 1
ATOM 483 C CA . LYS A 1 67 ? 34.805 8.799 -23.582 1.00 76.44 67 LYS A CA 1
ATOM 484 C C . LYS A 1 67 ? 33.405 8.479 -23.057 1.00 76.44 67 LYS A C 1
ATOM 486 O O . LYS A 1 67 ? 32.671 7.753 -23.728 1.00 76.44 67 LYS A O 1
ATOM 491 N N . HIS A 1 68 ? 33.050 8.939 -21.866 1.00 74.19 68 HIS A N 1
ATOM 492 C CA . HIS A 1 68 ? 31.775 8.626 -21.228 1.00 74.19 68 HIS A CA 1
ATOM 493 C C . HIS A 1 68 ? 30.973 9.905 -21.064 1.00 74.19 68 HIS A C 1
ATOM 495 O O . HIS A 1 68 ? 31.503 10.870 -20.541 1.00 74.19 68 HIS A O 1
ATOM 501 N N . ALA A 1 69 ? 29.730 9.940 -21.539 1.00 62.91 69 ALA A N 1
ATOM 502 C CA . ALA A 1 69 ? 28.907 11.144 -21.467 1.00 62.91 69 ALA A CA 1
ATOM 503 C C . ALA A 1 69 ? 28.477 11.455 -20.020 1.00 62.91 69 ALA A C 1
ATOM 505 O O . ALA A 1 69 ? 28.480 10.569 -19.167 1.00 62.91 69 ALA A O 1
ATOM 506 N N . GLY A 1 70 ? 28.084 12.705 -19.751 1.00 60.50 70 GLY A N 1
ATOM 507 C CA . GLY A 1 70 ? 27.454 13.120 -18.490 1.00 60.50 70 GLY A CA 1
ATOM 508 C C . GLY A 1 70 ? 28.376 13.724 -17.420 1.00 60.50 70 GLY A C 1
ATOM 509 O O . GLY A 1 70 ? 27.876 14.054 -16.344 1.00 60.50 70 GLY A O 1
ATOM 510 N N . TYR A 1 71 ? 29.679 13.887 -17.677 1.00 73.19 71 TYR A N 1
ATOM 511 C CA . TYR A 1 71 ? 30.600 14.639 -16.804 1.00 73.19 71 TYR A CA 1
ATOM 512 C C . TYR A 1 71 ? 30.374 16.163 -16.919 1.00 73.19 71 TYR A C 1
ATOM 514 O O . TYR A 1 71 ? 29.733 16.628 -17.865 1.00 73.19 71 TYR A O 1
ATOM 522 N N . THR A 1 72 ? 30.851 16.929 -15.940 1.00 65.56 72 THR A N 1
ATOM 523 C CA . THR A 1 72 ? 30.931 18.397 -15.941 1.00 65.56 72 THR A CA 1
ATOM 524 C C . THR A 1 72 ? 32.346 18.854 -16.307 1.00 65.56 72 THR A C 1
ATOM 526 O O . THR A 1 72 ? 33.274 18.057 -16.333 1.00 65.56 72 THR A O 1
ATOM 529 N N . GLY A 1 73 ? 32.528 20.126 -16.665 1.00 76.81 73 GLY A N 1
ATOM 530 C CA . GLY A 1 73 ? 33.851 20.629 -17.053 1.00 76.81 73 GLY A CA 1
ATOM 531 C C . GLY A 1 73 ? 34.323 20.169 -18.441 1.00 76.81 73 GLY A C 1
ATOM 532 O O . GLY A 1 73 ? 33.524 19.953 -19.356 1.00 76.81 73 GLY A O 1
ATOM 533 N N . GLU A 1 74 ? 35.643 20.091 -18.629 1.00 72.38 74 GLU A N 1
ATOM 534 C CA . GLU A 1 74 ? 36.279 19.741 -19.913 1.00 72.38 74 GLU A CA 1
ATOM 535 C C . GLU A 1 74 ? 36.547 18.229 -20.060 1.00 72.38 74 GLU A C 1
ATOM 537 O O . GLU A 1 74 ? 36.821 17.751 -21.166 1.00 72.38 74 GLU A O 1
ATOM 542 N N . GLY A 1 75 ? 36.442 17.460 -18.972 1.00 78.44 75 GLY A N 1
ATOM 543 C CA . GLY A 1 75 ? 36.685 16.017 -18.933 1.00 78.44 75 GLY A CA 1
ATOM 544 C C . GLY A 1 75 ? 36.522 15.449 -17.525 1.00 78.44 75 GLY A C 1
ATOM 545 O O . GLY A 1 75 ? 36.160 16.160 -16.604 1.00 78.44 75 GLY A O 1
ATOM 546 N N . PHE A 1 76 ? 36.835 14.170 -17.343 1.00 90.12 76 PHE A N 1
ATOM 547 C CA . PHE A 1 76 ? 36.924 13.538 -16.022 1.00 90.12 76 PHE A CA 1
ATOM 548 C C . PHE A 1 76 ? 38.277 12.841 -15.858 1.00 90.12 76 PHE A C 1
ATOM 550 O O . PHE A 1 76 ? 38.997 12.606 -16.829 1.00 90.12 76 PHE A O 1
ATOM 557 N N . THR A 1 77 ? 38.625 12.457 -14.632 1.00 94.12 77 THR A N 1
ATOM 558 C CA . THR A 1 77 ? 39.851 11.698 -14.342 1.00 94.12 77 THR A CA 1
ATOM 559 C C . THR A 1 77 ? 39.588 10.193 -14.297 1.00 94.12 77 THR A C 1
ATOM 561 O O . THR A 1 77 ? 38.736 9.734 -13.545 1.00 94.12 77 THR A O 1
ATOM 564 N N . ASP A 1 78 ? 40.327 9.415 -15.090 1.00 92.00 78 ASP A N 1
ATOM 565 C CA . ASP A 1 78 ? 40.344 7.944 -15.101 1.00 92.00 78 ASP A CA 1
ATOM 566 C C . ASP A 1 78 ? 41.632 7.428 -14.441 1.00 92.00 78 ASP A C 1
ATOM 568 O O . ASP A 1 78 ? 42.734 7.862 -14.786 1.00 92.00 78 ASP A O 1
ATOM 572 N N . PHE A 1 79 ? 41.519 6.479 -13.511 1.00 89.69 79 PHE A N 1
ATOM 573 C CA . PHE A 1 79 ? 42.670 5.842 -12.869 1.00 89.69 79 PHE A CA 1
ATOM 574 C C . PHE A 1 79 ? 43.304 4.801 -13.792 1.00 89.69 79 PHE A C 1
ATOM 576 O O . PHE A 1 79 ? 42.897 3.639 -13.846 1.00 89.69 79 PHE A O 1
ATOM 583 N N . ASN A 1 80 ? 44.362 5.214 -14.489 1.00 84.62 80 ASN A N 1
ATOM 584 C CA . ASN A 1 80 ? 45.023 4.411 -15.506 1.00 84.62 80 ASN A CA 1
ATOM 585 C C . ASN A 1 80 ? 46.552 4.345 -15.280 1.00 84.62 80 ASN A C 1
ATOM 587 O O . ASN A 1 80 ? 47.223 5.382 -15.323 1.00 84.62 80 ASN A O 1
ATOM 591 N N . PRO A 1 81 ? 47.144 3.147 -15.082 1.00 82.12 81 PRO A N 1
ATOM 592 C CA . PRO A 1 81 ? 46.493 1.833 -15.057 1.00 82.12 81 PRO A CA 1
ATOM 593 C C . PRO A 1 81 ? 45.611 1.626 -13.816 1.00 82.12 81 PRO A C 1
ATOM 595 O O . PRO A 1 81 ? 45.886 2.182 -12.758 1.00 82.12 81 PRO A O 1
ATOM 598 N N . ASN A 1 82 ? 44.587 0.775 -13.953 1.00 83.69 82 ASN A N 1
ATOM 599 C CA . ASN A 1 82 ? 43.633 0.377 -12.907 1.00 83.69 82 ASN A CA 1
ATOM 600 C C . ASN A 1 82 ? 44.316 -0.433 -11.777 1.00 83.69 82 ASN A C 1
ATOM 602 O O . ASN A 1 82 ? 44.124 -1.643 -11.664 1.00 83.69 82 ASN A O 1
ATOM 606 N N . VAL A 1 83 ? 45.160 0.214 -10.970 1.00 86.94 83 VAL A N 1
ATOM 607 C CA . VAL A 1 83 ? 45.918 -0.372 -9.848 1.00 86.94 83 VAL A CA 1
ATOM 608 C C . VAL A 1 83 ? 45.933 0.587 -8.645 1.00 86.94 83 VAL A C 1
ATOM 610 O O . VAL A 1 83 ? 45.742 1.792 -8.830 1.00 86.94 83 VAL A O 1
ATOM 613 N N . PRO A 1 84 ? 46.189 0.107 -7.411 1.00 90.75 84 PRO A N 1
ATOM 614 C CA . PRO A 1 84 ? 46.329 0.985 -6.251 1.00 90.75 84 PRO A CA 1
ATOM 615 C C . PRO A 1 84 ? 47.478 1.990 -6.406 1.00 90.75 84 PRO A C 1
ATOM 617 O O . PRO A 1 84 ? 48.513 1.685 -7.000 1.00 90.75 84 PRO A O 1
ATOM 620 N N . GLY A 1 85 ? 47.333 3.152 -5.772 1.00 87.88 85 GLY A N 1
ATOM 621 C CA . GLY A 1 85 ? 48.390 4.152 -5.605 1.00 87.88 85 GLY A CA 1
ATOM 622 C C . GLY A 1 85 ? 48.285 5.376 -6.514 1.00 87.88 85 GLY A C 1
ATOM 623 O O . GLY A 1 85 ? 48.985 6.356 -6.260 1.00 87.88 85 GLY A O 1
ATOM 624 N N . GLY A 1 86 ? 47.416 5.358 -7.530 1.00 93.12 86 GLY A N 1
ATOM 625 C CA . GLY A 1 86 ? 47.063 6.580 -8.257 1.00 93.12 86 GLY A CA 1
ATOM 626 C C . GLY A 1 86 ? 46.351 7.581 -7.341 1.00 93.12 86 GLY A C 1
ATOM 627 O O . GLY A 1 86 ? 45.681 7.168 -6.392 1.00 93.12 86 GLY A O 1
ATOM 628 N N . TYR A 1 87 ? 46.489 8.883 -7.588 1.00 96.19 87 TYR A N 1
ATOM 629 C CA . TYR A 1 87 ? 45.818 9.922 -6.811 1.00 96.19 87 TYR A CA 1
ATOM 630 C C . TYR A 1 87 ? 45.567 11.210 -7.599 1.00 96.19 87 TYR A C 1
ATOM 632 O O . TYR A 1 87 ? 46.262 11.515 -8.573 1.00 96.19 87 TYR A O 1
ATOM 640 N N . LEU A 1 88 ? 44.618 11.991 -7.083 1.00 95.38 88 LEU A N 1
ATOM 641 C CA . LEU A 1 88 ? 44.359 13.383 -7.438 1.00 95.38 88 LEU A CA 1
ATOM 642 C C . LEU A 1 88 ? 44.277 14.234 -6.162 1.00 95.38 88 LEU A C 1
ATOM 644 O O . LEU A 1 88 ? 43.752 13.782 -5.140 1.00 95.38 88 LEU A O 1
ATOM 648 N N . GLU A 1 89 ? 44.853 15.435 -6.202 1.00 96.44 89 GLU A N 1
ATOM 649 C CA . GLU A 1 89 ? 44.905 16.374 -5.077 1.00 96.44 89 GLU A CA 1
ATOM 650 C C . GLU A 1 89 ? 44.529 17.793 -5.512 1.00 96.44 89 GLU A C 1
ATOM 652 O O . GLU A 1 89 ? 45.070 18.315 -6.488 1.00 96.44 89 GLU A O 1
ATOM 657 N N . TRP A 1 90 ? 43.642 18.426 -4.745 1.00 95.69 90 TRP A N 1
ATOM 658 C CA . TRP A 1 90 ? 43.212 19.810 -4.936 1.00 95.69 90 TRP A CA 1
ATOM 659 C C . TRP A 1 90 ? 43.728 20.713 -3.819 1.00 95.69 90 TRP A C 1
ATOM 661 O O . TRP A 1 90 ? 43.733 20.315 -2.648 1.00 95.69 90 TRP A O 1
ATOM 671 N N . THR A 1 91 ? 44.069 21.956 -4.167 1.00 93.81 91 THR A N 1
ATOM 672 C CA . THR A 1 91 ? 44.373 23.031 -3.215 1.00 93.81 91 THR A CA 1
ATOM 673 C C . THR A 1 91 ? 43.320 24.130 -3.307 1.00 93.81 91 THR A C 1
ATOM 675 O O . THR A 1 91 ? 43.030 24.635 -4.386 1.00 93.81 91 THR A O 1
ATOM 678 N N . PHE A 1 92 ? 42.759 24.549 -2.173 1.00 91.38 92 PHE A N 1
ATOM 679 C CA . PHE A 1 92 ? 41.735 25.600 -2.137 1.00 91.38 92 PHE A CA 1
ATOM 680 C C . PHE A 1 92 ? 41.738 26.352 -0.800 1.00 91.38 92 PHE A C 1
ATOM 682 O O . PHE A 1 92 ? 42.248 25.861 0.209 1.00 91.38 92 PHE A O 1
ATOM 689 N N . ASP A 1 93 ? 41.166 27.557 -0.777 1.00 89.50 93 ASP A N 1
ATOM 690 C CA . ASP A 1 93 ? 41.058 28.392 0.423 1.00 89.50 93 ASP A CA 1
ATOM 691 C C . ASP A 1 93 ? 39.656 28.321 1.038 1.00 89.50 93 ASP A C 1
ATOM 693 O O . ASP A 1 93 ? 38.657 28.575 0.369 1.00 89.50 93 ASP A O 1
ATOM 697 N N . MET A 1 94 ? 39.583 28.049 2.344 1.00 88.12 94 MET A N 1
ATOM 698 C CA . MET A 1 94 ? 38.326 28.071 3.095 1.00 88.12 94 MET A CA 1
ATOM 699 C C . MET A 1 94 ? 38.135 29.400 3.835 1.00 88.12 94 MET A C 1
ATOM 701 O O . MET A 1 94 ? 39.043 29.848 4.547 1.00 88.12 94 MET A O 1
ATOM 705 N N . PRO A 1 95 ? 36.946 30.022 3.764 1.00 82.12 95 PRO A N 1
ATOM 706 C CA . PRO A 1 95 ? 36.684 31.293 4.441 1.00 82.12 95 PRO A CA 1
ATOM 707 C C . PRO A 1 95 ? 36.673 31.154 5.973 1.00 82.12 95 PRO A C 1
ATOM 709 O O . PRO A 1 95 ? 37.040 32.096 6.689 1.00 82.12 95 PRO A O 1
ATOM 712 N N . GLU A 1 96 ? 36.313 29.971 6.482 1.00 85.50 96 GLU A N 1
ATOM 713 C CA . GLU A 1 96 ? 36.220 29.646 7.907 1.00 85.50 96 GLU A CA 1
ATOM 714 C C . GLU A 1 96 ? 36.621 28.191 8.189 1.00 85.50 96 GLU A C 1
ATOM 716 O O . GLU A 1 96 ? 36.441 27.308 7.351 1.00 85.50 96 GLU A O 1
ATOM 721 N N . ALA A 1 97 ? 37.159 27.937 9.386 1.00 85.50 97 ALA A N 1
ATOM 722 C CA . ALA A 1 97 ? 37.456 26.582 9.845 1.00 85.50 97 ALA A CA 1
ATOM 723 C C . ALA A 1 97 ? 36.163 25.882 10.287 1.00 85.50 97 ALA A C 1
ATOM 725 O O . ALA A 1 97 ? 35.316 26.508 10.925 1.00 85.50 97 ALA A O 1
ATOM 726 N N . GLY A 1 98 ? 36.019 24.589 10.005 1.00 84.44 98 GLY A N 1
ATOM 727 C CA . GLY A 1 98 ? 34.806 23.848 10.342 1.00 84.44 98 GLY A CA 1
ATOM 728 C C . GLY A 1 98 ? 34.776 22.433 9.778 1.00 84.44 98 GLY A C 1
ATOM 729 O O . GLY A 1 98 ? 35.721 22.000 9.123 1.00 84.44 98 GLY A O 1
ATOM 730 N N . VAL A 1 99 ? 33.681 21.724 10.056 1.00 81.69 99 VAL A N 1
ATOM 731 C CA . VAL A 1 99 ? 33.365 20.445 9.411 1.00 81.69 99 VAL A CA 1
ATOM 732 C C . VAL A 1 99 ? 32.632 20.738 8.107 1.00 81.69 99 VAL A C 1
ATOM 734 O O . VAL A 1 99 ? 31.680 21.519 8.110 1.00 81.69 99 VAL A O 1
ATOM 737 N N . TYR A 1 100 ? 33.090 20.123 7.024 1.00 83.94 100 TYR A N 1
ATOM 738 C CA . TYR A 1 100 ? 32.535 20.251 5.681 1.00 83.94 100 TYR A CA 1
ATOM 739 C C . TYR A 1 100 ? 32.333 18.864 5.077 1.00 83.94 100 TYR A C 1
ATOM 741 O O . TYR A 1 100 ? 33.046 17.917 5.423 1.00 83.94 100 TYR A O 1
ATOM 749 N N . THR A 1 101 ? 31.381 18.756 4.162 1.00 85.88 101 THR A N 1
ATOM 750 C CA . THR A 1 101 ? 31.177 17.569 3.335 1.00 85.88 101 THR A CA 1
ATOM 751 C C . THR A 1 101 ? 32.020 17.701 2.074 1.00 85.88 101 THR A C 1
ATOM 753 O O . THR A 1 101 ? 31.925 18.705 1.369 1.00 85.88 101 THR A O 1
ATOM 756 N N . LEU A 1 102 ? 32.854 16.695 1.813 1.00 90.69 102 LEU A N 1
ATOM 757 C CA . LEU A 1 102 ? 33.502 16.456 0.528 1.00 90.69 102 LEU A CA 1
ATOM 758 C C . LEU A 1 102 ? 32.608 15.511 -0.265 1.00 90.69 102 LEU A C 1
ATOM 760 O O . LEU A 1 102 ? 32.536 14.332 0.070 1.00 90.69 102 LEU A O 1
ATOM 764 N N . GLU A 1 103 ? 31.911 16.015 -1.270 1.00 90.00 103 GLU A N 1
ATOM 765 C CA . GLU A 1 103 ? 31.052 15.247 -2.163 1.00 90.00 103 GLU A CA 1
ATOM 766 C C . GLU A 1 103 ? 31.765 15.048 -3.505 1.00 90.00 103 GLU A C 1
ATOM 768 O O . GLU A 1 103 ? 32.024 15.996 -4.238 1.00 90.00 103 GLU A O 1
ATOM 773 N N . PHE A 1 104 ? 32.109 13.803 -3.815 1.00 92.69 104 PHE A N 1
ATOM 774 C CA . PHE A 1 104 ? 32.753 13.410 -5.060 1.00 92.69 104 PHE A CA 1
ATOM 775 C C . PHE A 1 104 ? 31.701 12.936 -6.048 1.00 92.69 104 PHE A C 1
ATOM 777 O O . PHE A 1 104 ? 30.993 11.968 -5.764 1.00 92.69 104 PHE A O 1
ATOM 784 N N . ARG A 1 105 ? 31.639 13.561 -7.222 1.00 92.25 105 ARG A N 1
ATOM 785 C CA . ARG A 1 105 ? 30.881 13.059 -8.366 1.00 92.25 105 ARG A CA 1
ATOM 786 C C . ARG A 1 105 ? 31.759 12.108 -9.168 1.00 92.25 105 ARG A C 1
ATOM 788 O O . ARG A 1 105 ? 32.902 12.431 -9.487 1.00 92.25 105 ARG A O 1
ATOM 795 N N . TYR A 1 106 ? 31.258 10.910 -9.444 1.00 94.19 106 TYR A N 1
ATOM 796 C CA . TYR A 1 106 ? 32.069 9.834 -9.999 1.00 94.19 106 TYR A CA 1
ATOM 797 C C . TYR A 1 106 ? 31.256 8.848 -10.839 1.00 94.19 106 TYR A C 1
ATOM 799 O O . TYR A 1 106 ? 30.038 8.752 -10.692 1.00 94.19 106 TYR A O 1
ATOM 807 N N . ALA A 1 107 ? 31.944 8.094 -11.693 1.00 86.19 107 ALA A N 1
ATOM 808 C CA . ALA A 1 107 ? 31.389 6.996 -12.474 1.00 86.19 107 ALA A CA 1
ATOM 809 C C . ALA A 1 107 ? 32.376 5.826 -12.543 1.00 86.19 107 ALA A C 1
ATOM 811 O O . ALA A 1 107 ? 33.577 6.018 -12.701 1.00 86.19 107 ALA A O 1
ATOM 812 N N . HIS A 1 108 ? 31.902 4.586 -12.468 1.00 81.88 108 HIS A N 1
ATOM 813 C CA . HIS A 1 108 ? 32.656 3.450 -12.998 1.00 81.88 108 HIS A CA 1
ATOM 814 C C . HIS A 1 108 ? 31.734 2.262 -13.268 1.00 81.88 108 HIS A C 1
ATOM 816 O O . HIS A 1 108 ? 30.905 1.883 -12.443 1.00 81.88 108 HIS A O 1
ATOM 822 N N . GLY A 1 109 ? 31.923 1.632 -14.429 1.00 74.00 109 GLY A N 1
ATOM 823 C CA . GLY A 1 109 ? 31.149 0.465 -14.861 1.00 74.00 109 GLY A CA 1
ATOM 824 C C . GLY A 1 109 ? 31.711 -0.887 -14.403 1.00 74.00 109 GLY A C 1
ATOM 825 O O . GLY A 1 109 ? 31.229 -1.925 -14.845 1.00 74.00 109 GLY A O 1
ATOM 826 N N . GLY A 1 110 ? 32.757 -0.899 -13.567 1.00 72.75 110 GLY A N 1
ATOM 827 C CA . GLY A 1 110 ? 33.301 -2.124 -12.960 1.00 72.75 110 GLY A CA 1
ATOM 828 C C . GLY A 1 110 ? 32.385 -2.690 -11.869 1.00 72.75 110 GLY A C 1
ATOM 829 O O . GLY A 1 110 ? 31.592 -1.952 -11.305 1.00 72.75 110 GLY A O 1
ATOM 830 N N . ALA A 1 111 ? 32.489 -3.985 -11.558 1.00 64.75 111 ALA A N 1
ATOM 831 C CA . ALA A 1 111 ? 31.666 -4.648 -10.529 1.00 64.75 111 ALA A CA 1
ATOM 832 C C . ALA A 1 111 ? 32.281 -4.600 -9.116 1.00 64.75 111 ALA A C 1
ATOM 834 O O . ALA A 1 111 ? 31.659 -4.981 -8.125 1.00 64.75 111 ALA A O 1
ATOM 835 N N . ASP A 1 112 ? 33.537 -4.192 -9.035 1.00 72.75 112 ASP A N 1
ATOM 836 C CA . ASP A 1 112 ? 34.340 -4.055 -7.839 1.00 72.75 112 ASP A CA 1
ATOM 837 C C . ASP A 1 112 ? 34.258 -2.637 -7.273 1.00 72.75 112 ASP A C 1
ATOM 839 O O . ASP A 1 112 ? 34.155 -1.664 -8.015 1.00 72.75 112 ASP A O 1
ATOM 843 N N . LYS A 1 113 ? 34.332 -2.517 -5.946 1.00 70.56 113 LYS A N 1
ATOM 844 C CA . LYS A 1 113 ? 34.451 -1.211 -5.296 1.00 70.56 113 LYS A CA 1
ATOM 845 C C . LYS A 1 113 ? 35.801 -0.616 -5.668 1.00 70.56 113 LYS A C 1
ATOM 847 O O . LYS A 1 113 ? 36.815 -1.314 -5.583 1.00 70.56 113 LYS A O 1
ATOM 852 N N . ARG A 1 114 ? 35.821 0.665 -6.029 1.00 89.12 114 ARG A N 1
ATOM 853 C CA . ARG A 1 114 ? 37.049 1.383 -6.387 1.00 89.12 114 ARG A CA 1
ATOM 854 C C . ARG A 1 114 ? 37.413 2.433 -5.336 1.00 89.12 114 ARG A C 1
ATOM 856 O O . ARG A 1 114 ? 37.416 3.627 -5.630 1.00 89.12 114 ARG A O 1
ATOM 863 N N . PRO A 1 115 ? 37.666 2.012 -4.085 1.00 92.75 115 PRO A N 1
ATOM 864 C CA . PRO A 1 115 ? 37.779 2.932 -2.975 1.00 92.75 115 PRO A CA 1
ATOM 865 C C . PRO A 1 115 ? 39.009 3.828 -3.076 1.00 92.75 115 PRO A C 1
ATOM 867 O O . PRO A 1 115 ? 40.063 3.427 -3.590 1.00 92.75 115 PRO A O 1
ATOM 870 N N . ALA A 1 116 ? 38.889 5.009 -2.477 1.00 94.88 116 ALA A N 1
ATOM 871 C CA . ALA A 1 116 ? 39.998 5.926 -2.291 1.00 94.88 116 ALA A CA 1
ATOM 872 C C . ALA A 1 116 ? 40.197 6.265 -0.809 1.00 94.88 116 ALA A C 1
ATOM 874 O O . ALA A 1 116 ? 39.238 6.507 -0.080 1.00 94.88 116 ALA A O 1
ATOM 875 N N . GLN A 1 117 ? 41.449 6.325 -0.366 1.00 96.94 117 GLN A N 1
ATOM 876 C CA . GLN A 1 117 ? 41.810 6.971 0.889 1.00 96.94 117 GLN A CA 1
ATOM 877 C C . GLN A 1 117 ? 41.734 8.486 0.699 1.00 96.94 117 GLN A C 1
ATOM 879 O O . GLN A 1 117 ? 42.340 9.021 -0.234 1.00 96.94 117 GLN A O 1
ATOM 884 N N . ILE A 1 118 ? 41.028 9.170 1.599 1.00 96.75 118 ILE A N 1
ATOM 885 C CA . ILE A 1 118 ? 40.918 10.628 1.600 1.00 96.75 118 ILE A CA 1
ATOM 886 C C . ILE A 1 118 ? 41.845 11.198 2.667 1.00 96.75 118 ILE A C 1
ATOM 888 O O . ILE A 1 118 ? 41.699 10.897 3.855 1.00 96.75 118 ILE A O 1
ATOM 892 N N . THR A 1 119 ? 42.782 12.050 2.255 1.00 94.88 119 THR A N 1
ATOM 893 C CA . THR A 1 119 ? 43.648 12.798 3.175 1.00 94.88 119 THR A CA 1
ATOM 894 C C . THR A 1 119 ? 43.389 14.292 3.078 1.00 94.88 119 THR A C 1
ATOM 896 O O . THR A 1 119 ? 43.251 14.823 1.976 1.00 94.88 119 THR A O 1
ATOM 899 N N . VAL A 1 120 ? 43.390 14.974 4.220 1.00 94.44 120 VAL A N 1
ATOM 900 C CA . VAL A 1 120 ? 43.238 16.425 4.339 1.00 94.44 120 VAL A CA 1
ATOM 901 C C . VAL A 1 120 ? 44.493 16.997 4.980 1.00 94.44 120 VAL A C 1
ATOM 903 O O . VAL A 1 120 ? 44.882 16.576 6.065 1.00 94.44 120 VAL A O 1
ATOM 906 N N . ASN A 1 121 ? 45.145 17.958 4.322 1.00 93.75 121 ASN A N 1
ATOM 907 C CA . ASN A 1 121 ? 46.391 18.574 4.798 1.00 93.75 121 ASN A CA 1
ATOM 908 C C . ASN A 1 121 ? 47.496 17.551 5.155 1.00 93.75 121 ASN A C 1
ATOM 910 O O . ASN A 1 121 ? 48.312 17.798 6.044 1.00 93.75 121 ASN A O 1
ATOM 914 N N . GLY A 1 122 ? 47.525 16.407 4.460 1.00 87.25 122 GLY A N 1
ATOM 915 C CA . GLY A 1 122 ? 48.485 15.318 4.677 1.00 87.25 122 GLY A CA 1
ATOM 916 C C . GLY A 1 122 ? 48.114 14.319 5.782 1.00 87.25 122 GLY A C 1
ATOM 917 O O . GLY A 1 122 ? 48.849 13.354 5.977 1.00 87.25 122 GLY A O 1
ATOM 918 N N . GLU A 1 123 ? 46.990 14.508 6.477 1.00 90.94 123 GLU A N 1
ATOM 919 C CA . GLU A 1 123 ? 46.470 13.569 7.478 1.00 90.94 123 GLU A CA 1
ATOM 920 C C . GLU A 1 123 ? 45.307 12.747 6.909 1.00 90.94 123 GLU A C 1
ATOM 922 O O . GLU A 1 123 ? 44.507 13.252 6.123 1.00 90.94 123 GLU A O 1
ATOM 927 N N . VAL A 1 124 ? 45.195 11.473 7.295 1.00 92.38 124 VAL A N 1
ATOM 928 C CA . VAL A 1 124 ? 44.109 10.593 6.832 1.00 92.38 124 VAL A CA 1
ATOM 929 C C . VAL A 1 124 ? 42.792 11.016 7.479 1.00 92.38 124 VAL A C 1
ATOM 931 O O . VAL A 1 124 ? 42.651 10.950 8.697 1.00 92.38 124 VAL A O 1
ATOM 934 N N . ALA A 1 125 ? 41.832 11.436 6.655 1.00 81.81 125 ALA A N 1
ATOM 935 C CA . ALA A 1 125 ? 40.487 11.810 7.085 1.00 81.81 125 ALA A CA 1
ATOM 936 C C . ALA A 1 125 ? 39.486 10.658 6.905 1.00 81.81 125 ALA A C 1
ATOM 938 O O . ALA A 1 125 ? 38.590 10.495 7.725 1.00 81.81 125 ALA A O 1
ATOM 939 N N . GLN A 1 126 ? 39.669 9.841 5.864 1.00 85.88 126 GLN A N 1
ATOM 940 C CA . GLN A 1 126 ? 38.905 8.618 5.624 1.00 85.88 126 GLN A CA 1
ATOM 941 C C . GLN A 1 126 ? 39.857 7.555 5.064 1.00 85.88 126 GLN A C 1
ATOM 943 O O . GLN A 1 126 ? 40.449 7.756 4.004 1.00 85.88 126 GLN A O 1
ATOM 948 N N . GLU A 1 127 ? 40.019 6.431 5.767 1.00 83.69 127 GLU A N 1
ATOM 949 C CA . GLU A 1 127 ? 40.934 5.356 5.343 1.00 83.69 127 GLU A CA 1
ATOM 950 C C . GLU A 1 127 ? 40.487 4.698 4.033 1.00 83.69 127 GLU A C 1
ATOM 952 O O . GLU A 1 127 ? 41.323 4.374 3.190 1.00 83.69 127 GLU A O 1
ATOM 957 N N . GLU A 1 128 ? 39.173 4.552 3.855 1.00 86.88 128 GLU A N 1
ATOM 958 C CA . GLU A 1 128 ? 38.553 3.941 2.684 1.00 86.88 128 GLU A CA 1
ATOM 959 C C . GLU A 1 128 ? 37.185 4.603 2.428 1.00 86.88 128 GLU A C 1
ATOM 961 O O . GLU A 1 128 ? 36.225 4.377 3.168 1.00 86.88 128 GLU A O 1
ATOM 966 N N . LEU A 1 129 ? 37.099 5.483 1.426 1.00 90.00 129 LEU A N 1
ATOM 967 C CA . LEU A 1 129 ? 35.841 6.022 0.904 1.00 90.00 129 LEU A CA 1
ATOM 968 C C . LEU A 1 129 ? 35.411 5.178 -0.292 1.00 90.00 129 LEU A C 1
ATOM 970 O O . LEU A 1 129 ? 36.176 5.026 -1.246 1.00 90.00 129 LEU A O 1
ATOM 974 N N . ALA A 1 130 ? 34.198 4.632 -0.245 1.00 83.88 130 ALA A N 1
ATOM 975 C CA . ALA A 1 130 ? 33.677 3.809 -1.323 1.00 83.88 130 ALA A CA 1
ATOM 976 C C . ALA A 1 130 ? 33.256 4.674 -2.519 1.00 83.88 130 ALA A C 1
ATOM 978 O O . ALA A 1 130 ? 32.400 5.552 -2.405 1.00 83.88 130 ALA A O 1
ATOM 979 N N . PHE A 1 131 ? 33.845 4.362 -3.667 1.00 86.75 131 PHE A N 1
ATOM 980 C CA . PHE A 1 131 ? 33.311 4.682 -4.980 1.00 86.75 131 PHE A CA 1
ATOM 981 C C . PHE A 1 131 ? 32.724 3.355 -5.461 1.00 86.75 131 PHE A C 1
ATOM 983 O O . PHE A 1 131 ? 33.468 2.416 -5.758 1.00 86.75 131 PHE A O 1
ATOM 990 N N . ASP A 1 132 ? 31.407 3.225 -5.332 1.00 86.31 132 ASP A N 1
ATOM 991 C CA . ASP A 1 132 ? 30.656 2.018 -5.657 1.00 86.31 132 ASP A CA 1
ATOM 992 C C . ASP A 1 132 ? 30.257 2.011 -7.145 1.00 86.31 132 ASP A C 1
ATOM 994 O O . ASP A 1 132 ? 30.010 3.070 -7.718 1.00 86.31 132 ASP A O 1
ATOM 998 N N . PRO A 1 133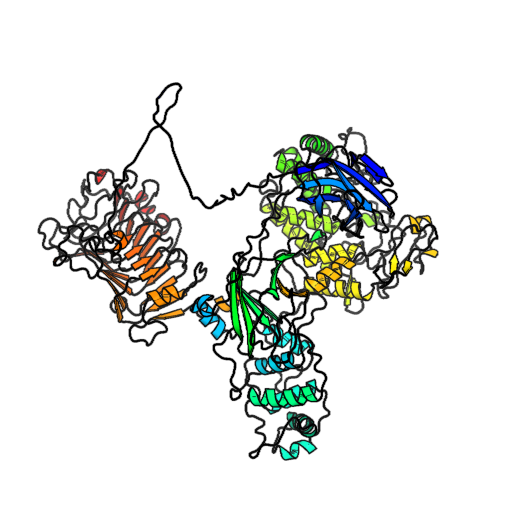 ? 30.134 0.836 -7.788 1.00 82.44 133 PRO A N 1
ATOM 999 C CA . PRO A 1 133 ? 29.724 0.739 -9.187 1.00 82.44 133 PRO A CA 1
ATOM 1000 C C . PRO A 1 133 ? 28.512 1.607 -9.510 1.00 82.44 133 PRO A C 1
ATOM 1002 O O . PRO A 1 133 ? 27.441 1.444 -8.924 1.00 82.44 133 PRO A O 1
ATOM 1005 N N . THR A 1 134 ? 28.656 2.496 -10.486 1.00 77.31 134 THR A N 1
ATOM 1006 C CA . THR A 1 134 ? 27.594 3.453 -10.816 1.00 77.31 134 THR A CA 1
ATOM 1007 C C . THR A 1 134 ? 26.580 2.905 -11.819 1.00 77.31 134 THR A C 1
ATOM 1009 O O . THR A 1 134 ? 25.612 3.572 -12.173 1.00 77.31 134 THR A O 1
ATOM 1012 N N . GLY A 1 135 ? 26.767 1.655 -12.256 1.00 64.12 135 GLY A N 1
ATOM 1013 C CA . GLY A 1 135 ? 25.889 0.958 -13.202 1.00 64.12 135 GLY A CA 1
ATOM 1014 C C . GLY A 1 135 ? 26.237 1.196 -14.673 1.00 64.12 135 GLY A C 1
ATOM 1015 O O . GLY A 1 135 ? 25.681 0.536 -15.544 1.00 64.12 135 GLY A O 1
ATOM 1016 N N . GLY A 1 136 ? 27.188 2.083 -14.955 1.00 71.19 136 GLY A N 1
ATOM 1017 C CA . GLY A 1 136 ? 27.685 2.383 -16.291 1.00 71.19 136 GLY A CA 1
ATOM 1018 C C . GLY A 1 136 ? 28.780 3.435 -16.204 1.00 71.19 136 GLY A C 1
ATOM 1019 O O . GLY A 1 136 ? 28.814 4.224 -15.265 1.00 71.19 136 GLY A O 1
ATOM 1020 N N . PHE A 1 137 ? 29.702 3.453 -17.162 1.00 77.06 137 PHE A N 1
ATOM 1021 C CA . PHE A 1 137 ? 30.778 4.446 -17.142 1.00 77.06 137 PHE A CA 1
ATOM 1022 C C . PHE A 1 137 ? 30.294 5.879 -17.438 1.00 77.06 137 PHE A C 1
ATOM 1024 O O . PHE A 1 137 ? 31.023 6.824 -17.168 1.00 77.06 137 PHE A O 1
ATOM 1031 N N . ASP A 1 138 ? 29.073 6.031 -17.953 1.00 67.62 138 ASP A N 1
ATOM 1032 C CA . ASP A 1 138 ? 28.345 7.279 -18.224 1.00 67.62 138 ASP A CA 1
ATOM 1033 C C . ASP A 1 138 ? 27.260 7.592 -17.169 1.00 67.62 138 ASP A C 1
ATOM 1035 O O . ASP A 1 138 ? 26.487 8.541 -17.307 1.00 67.62 138 ASP A O 1
ATOM 1039 N N . LYS A 1 139 ? 27.171 6.784 -16.106 1.00 72.81 139 LYS A N 1
ATOM 1040 C CA . LYS A 1 139 ? 26.250 6.999 -14.986 1.00 72.81 139 LYS A CA 1
ATOM 1041 C C . LYS A 1 139 ? 27.015 7.635 -13.840 1.00 72.81 139 LYS A C 1
ATOM 1043 O O . LYS A 1 139 ? 27.843 6.982 -13.213 1.00 72.81 139 LYS A O 1
ATOM 1048 N N . TRP A 1 140 ? 26.736 8.905 -13.581 1.00 77.38 140 TRP A N 1
ATOM 1049 C CA . TRP A 1 140 ? 27.429 9.694 -12.567 1.00 77.38 140 TRP A CA 1
ATOM 1050 C C . TRP A 1 140 ? 26.631 9.708 -11.269 1.00 77.38 140 TRP A C 1
ATOM 1052 O O . TRP A 1 140 ? 25.475 10.131 -11.250 1.00 77.38 140 TRP A O 1
ATOM 1062 N N . LEU A 1 141 ? 27.251 9.244 -10.189 1.00 77.25 141 LEU A N 1
ATOM 1063 C CA . LEU A 1 141 ? 26.710 9.276 -8.832 1.00 77.25 141 LEU A CA 1
ATOM 1064 C C . LEU A 1 141 ? 27.573 10.173 -7.951 1.00 77.25 141 LEU A C 1
ATOM 1066 O O . LEU A 1 141 ? 28.666 10.575 -8.347 1.00 77.25 141 LEU A O 1
ATOM 1070 N N . THR A 1 142 ? 27.099 10.460 -6.741 1.00 80.44 142 THR A N 1
ATOM 1071 C CA . THR A 1 142 ? 27.909 11.107 -5.711 1.00 80.44 142 THR A CA 1
ATOM 1072 C C . THR A 1 142 ? 28.213 10.157 -4.555 1.00 80.44 142 THR A C 1
ATOM 1074 O O . THR A 1 142 ? 27.429 9.268 -4.220 1.00 80.44 142 THR A O 1
ATOM 1077 N N . THR A 1 143 ? 29.394 10.313 -3.963 1.00 81.88 143 THR A N 1
ATOM 1078 C CA . THR A 1 143 ? 29.796 9.704 -2.686 1.00 81.88 143 THR A CA 1
ATOM 1079 C C . THR A 1 143 ? 30.429 10.787 -1.829 1.00 81.88 143 THR A C 1
ATOM 1081 O O . THR A 1 143 ? 30.958 11.755 -2.373 1.00 81.88 143 THR A O 1
ATOM 1084 N N . SER A 1 144 ? 30.372 10.685 -0.503 1.00 86.62 144 SER A N 1
ATOM 1085 C CA . SER A 1 144 ? 30.836 11.784 0.341 1.00 86.62 144 SER A CA 1
ATOM 1086 C C . SER A 1 144 ? 31.539 11.368 1.626 1.00 86.62 144 SER A C 1
ATOM 1088 O O . SER A 1 144 ? 31.346 10.274 2.153 1.00 86.62 144 SER A O 1
ATOM 1090 N N . ALA A 1 145 ? 32.380 12.272 2.130 1.00 83.00 145 ALA A N 1
ATOM 1091 C CA . ALA A 1 145 ? 33.062 12.155 3.413 1.00 83.00 145 ALA A CA 1
ATOM 1092 C C . ALA A 1 145 ? 32.981 13.479 4.181 1.00 83.00 145 ALA A C 1
ATOM 1094 O O . ALA A 1 145 ? 33.184 14.550 3.609 1.00 83.00 145 ALA A O 1
ATOM 1095 N N . GLN A 1 146 ? 32.727 13.420 5.490 1.00 83.75 146 GLN A N 1
ATOM 1096 C CA . GLN A 1 146 ? 32.830 14.599 6.352 1.00 83.75 146 GLN A CA 1
ATOM 1097 C C . GLN A 1 146 ? 34.269 14.785 6.824 1.00 83.75 146 GLN A C 1
ATOM 1099 O O . GLN A 1 146 ? 34.879 13.860 7.357 1.00 83.75 146 GLN A O 1
ATOM 1104 N N . VAL A 1 147 ? 34.806 15.994 6.668 1.00 85.69 147 VAL A N 1
ATOM 1105 C CA . VAL A 1 147 ? 36.181 16.320 7.060 1.00 85.69 147 VAL A CA 1
ATOM 1106 C C . VAL A 1 147 ? 36.251 17.645 7.806 1.00 85.69 147 VAL A C 1
ATOM 1108 O O . VAL A 1 147 ? 35.409 18.524 7.631 1.00 85.69 147 VAL A O 1
ATOM 1111 N N . THR A 1 148 ? 37.284 17.817 8.631 1.00 87.62 148 THR A N 1
ATOM 1112 C CA . THR A 1 148 ? 37.568 19.107 9.274 1.00 87.62 148 THR A CA 1
ATOM 1113 C C . THR A 1 148 ? 38.563 19.900 8.430 1.00 87.62 148 THR A C 1
ATOM 1115 O O . THR A 1 148 ? 39.693 19.461 8.231 1.00 87.62 148 THR A O 1
ATOM 1118 N N . LEU A 1 149 ? 38.159 21.083 7.964 1.00 88.00 149 LEU A N 1
ATOM 1119 C CA . LEU A 1 149 ? 39.000 22.011 7.204 1.00 88.00 149 LEU A CA 1
ATOM 1120 C C . LEU A 1 149 ? 39.379 23.215 8.070 1.00 88.00 149 LEU A C 1
ATOM 1122 O O . LEU A 1 149 ? 38.588 23.692 8.889 1.00 88.00 149 LEU A O 1
ATOM 1126 N N . ARG A 1 150 ? 40.597 23.735 7.889 1.00 92.06 150 ARG A N 1
ATOM 1127 C CA . ARG A 1 150 ? 41.052 24.964 8.564 1.00 92.06 150 ARG A CA 1
ATOM 1128 C C . ARG A 1 150 ? 40.677 26.196 7.744 1.00 92.06 150 ARG A C 1
ATOM 1130 O O . ARG A 1 150 ? 40.516 26.109 6.538 1.00 92.06 150 ARG A O 1
ATOM 1137 N N . LYS A 1 151 ? 40.600 27.364 8.378 1.00 89.75 151 LYS A N 1
ATOM 1138 C CA . LYS A 1 151 ? 40.480 28.641 7.661 1.00 89.75 151 LYS A CA 1
ATOM 1139 C C . LYS A 1 151 ? 41.752 28.907 6.844 1.00 89.75 151 LYS A C 1
ATOM 1141 O O . LYS A 1 151 ? 42.851 28.713 7.364 1.00 89.75 151 LYS A O 1
ATOM 1146 N N . GLY A 1 152 ? 41.600 29.414 5.624 1.00 87.12 152 GLY A N 1
ATOM 1147 C CA . GLY A 1 152 ? 42.681 29.596 4.654 1.00 87.12 152 GLY A CA 1
ATOM 1148 C C . GLY A 1 152 ? 42.960 28.317 3.866 1.00 87.12 152 GLY A C 1
ATOM 1149 O O . GLY A 1 152 ? 42.067 27.491 3.686 1.00 87.12 152 GLY A O 1
ATOM 1150 N N . GLN A 1 153 ? 44.196 28.153 3.406 1.00 95.38 153 GLN A N 1
ATOM 1151 C CA . GLN A 1 153 ? 44.548 27.112 2.444 1.00 95.38 153 GLN A CA 1
ATOM 1152 C C . GLN A 1 153 ? 44.455 25.695 3.032 1.00 95.38 153 GLN A C 1
ATOM 1154 O O . GLN A 1 153 ? 45.047 25.400 4.082 1.00 95.38 153 GLN A O 1
ATOM 1159 N N . ASN A 1 154 ? 43.768 24.808 2.315 1.00 95.12 154 ASN A N 1
ATOM 1160 C CA . ASN A 1 154 ? 43.676 23.374 2.568 1.00 95.12 154 ASN A CA 1
ATOM 1161 C C . ASN A 1 154 ? 44.101 22.580 1.331 1.00 95.12 154 ASN A C 1
ATOM 1163 O O . ASN A 1 154 ? 43.984 23.070 0.208 1.00 95.12 154 ASN A O 1
ATOM 1167 N N . THR A 1 155 ? 44.538 21.340 1.553 1.00 96.56 155 THR A N 1
ATOM 1168 C CA . THR A 1 155 ? 44.676 20.332 0.496 1.00 96.56 155 THR A CA 1
ATOM 1169 C C . THR A 1 155 ? 43.800 19.117 0.783 1.00 96.56 155 THR A C 1
ATOM 1171 O O . THR A 1 155 ? 43.708 18.679 1.932 1.00 96.56 155 THR A O 1
ATOM 1174 N N . VAL A 1 156 ? 43.166 18.569 -0.255 1.00 96.88 156 VAL A N 1
ATOM 1175 C CA . VAL A 1 156 ? 42.397 17.313 -0.211 1.00 96.88 156 VAL A CA 1
ATOM 1176 C C . VAL A 1 156 ? 42.939 16.387 -1.286 1.00 96.88 156 VAL A C 1
ATOM 1178 O O . VAL A 1 156 ? 43.024 16.790 -2.441 1.00 96.88 156 VAL A O 1
ATOM 1181 N N . ARG A 1 157 ? 43.268 15.144 -0.923 1.00 97.25 157 ARG A N 1
ATOM 1182 C CA . ARG A 1 157 ? 43.749 14.116 -1.855 1.00 97.25 157 ARG A CA 1
ATOM 1183 C C . ARG A 1 157 ? 42.902 12.858 -1.764 1.00 97.25 157 ARG A C 1
ATOM 1185 O O . ARG A 1 157 ? 42.697 12.350 -0.663 1.00 97.25 157 ARG A O 1
ATOM 1192 N N . ALA A 1 158 ? 42.493 12.337 -2.916 1.00 96.44 158 ALA A N 1
ATOM 1193 C CA . ALA A 1 158 ? 41.880 11.021 -3.063 1.00 96.44 158 ALA A CA 1
ATOM 1194 C C . ALA A 1 158 ? 42.900 10.059 -3.690 1.00 96.44 158 ALA A C 1
ATOM 1196 O O . ALA A 1 158 ? 43.316 10.250 -4.831 1.00 96.44 158 ALA A O 1
ATOM 1197 N N . THR A 1 159 ? 43.332 9.045 -2.936 1.00 97.12 159 THR A N 1
ATOM 1198 C CA . THR A 1 159 ? 44.314 8.040 -3.382 1.00 97.12 159 THR A CA 1
ATOM 1199 C C . THR A 1 159 ? 43.633 6.694 -3.554 1.00 97.12 159 THR A C 1
ATOM 1201 O O . THR A 1 159 ? 43.121 6.152 -2.580 1.00 97.12 159 THR A O 1
ATOM 1204 N N . ALA A 1 160 ? 43.648 6.120 -4.755 1.00 95.19 160 ALA A N 1
ATOM 1205 C CA . ALA A 1 160 ? 43.083 4.800 -5.004 1.00 95.19 160 ALA A CA 1
ATOM 1206 C C . ALA A 1 160 ? 43.780 3.733 -4.152 1.00 95.19 160 ALA A C 1
ATOM 1208 O O . ALA A 1 160 ? 44.994 3.543 -4.245 1.00 95.19 160 ALA A O 1
ATOM 1209 N N . VAL A 1 161 ? 43.005 3.005 -3.351 1.00 92.69 161 VAL A N 1
ATOM 1210 C CA . VAL A 1 161 ? 43.502 1.892 -2.523 1.00 92.69 161 VAL A CA 1
ATOM 1211 C C . VAL A 1 161 ? 42.980 0.533 -2.998 1.00 92.69 161 VAL A C 1
ATOM 1213 O O . VAL A 1 161 ? 43.518 -0.505 -2.613 1.00 92.69 161 VAL A O 1
ATOM 1216 N N . GLY A 1 162 ? 41.981 0.531 -3.886 1.00 82.56 162 GLY A N 1
ATOM 1217 C CA . GLY A 1 162 ? 41.434 -0.669 -4.514 1.00 82.56 162 GLY A CA 1
ATOM 1218 C C . GLY A 1 162 ? 42.404 -1.329 -5.496 1.00 82.56 162 GLY A C 1
ATOM 1219 O O . GLY A 1 162 ? 43.103 -0.658 -6.253 1.00 82.56 162 GLY A O 1
ATOM 1220 N N . VAL A 1 163 ? 42.407 -2.668 -5.526 1.00 80.19 163 VAL A N 1
ATOM 1221 C CA . VAL A 1 163 ? 43.263 -3.495 -6.410 1.00 80.19 163 VAL A CA 1
ATOM 1222 C C . VAL A 1 163 ? 43.063 -3.226 -7.905 1.00 80.19 163 VAL A C 1
ATOM 1224 O O . VAL A 1 163 ? 43.927 -3.578 -8.702 1.00 80.19 163 VAL A O 1
ATOM 1227 N N . SER A 1 164 ? 41.954 -2.580 -8.250 1.00 80.00 164 SER A N 1
ATOM 1228 C CA . SER A 1 164 ? 41.558 -2.178 -9.599 1.00 80.00 164 SER A CA 1
ATOM 1229 C C . SER A 1 164 ? 41.640 -0.667 -9.835 1.00 80.00 164 SER A C 1
ATOM 1231 O O . SER A 1 164 ? 41.015 -0.154 -10.760 1.00 80.00 164 SER A O 1
ATOM 1233 N N . GLY A 1 165 ? 42.363 0.067 -8.988 1.00 86.25 165 GLY A N 1
ATOM 1234 C CA . GLY A 1 165 ? 42.413 1.526 -9.052 1.00 86.25 165 GLY A CA 1
ATOM 1235 C C . GLY A 1 165 ? 41.161 2.203 -8.488 1.00 86.25 165 GLY A C 1
ATOM 1236 O O . GLY A 1 165 ? 40.355 1.583 -7.789 1.00 86.25 165 GLY A O 1
ATOM 1237 N N . GLY A 1 166 ? 41.049 3.505 -8.752 1.00 88.00 166 GLY A N 1
ATOM 1238 C CA . GLY A 1 166 ? 39.948 4.371 -8.320 1.00 88.00 166 GLY A CA 1
ATOM 1239 C C . GLY A 1 166 ? 38.843 4.491 -9.375 1.00 88.00 166 GLY A C 1
ATOM 1240 O O . GLY A 1 166 ? 39.040 4.144 -10.543 1.00 88.00 166 GLY A O 1
ATOM 1241 N N . GLY A 1 167 ? 37.649 4.918 -8.956 1.00 90.06 167 GLY A N 1
ATOM 1242 C CA . GLY A 1 167 ? 36.549 5.235 -9.875 1.00 90.06 167 GLY A CA 1
ATOM 1243 C C . GLY A 1 167 ? 36.872 6.472 -10.709 1.00 90.06 167 GLY A C 1
ATOM 1244 O O . GLY A 1 167 ? 37.719 7.264 -10.302 1.00 90.06 167 GLY A O 1
ATOM 1245 N N . ASN A 1 168 ? 36.210 6.653 -11.854 1.00 94.00 168 ASN A N 1
ATOM 1246 C CA . ASN A 1 168 ? 36.396 7.875 -12.627 1.00 94.00 168 ASN A CA 1
ATOM 1247 C C . ASN A 1 168 ? 35.821 9.035 -11.821 1.00 94.00 168 ASN A C 1
ATOM 1249 O O . ASN A 1 168 ? 34.645 8.982 -11.466 1.00 94.00 168 ASN A O 1
ATOM 1253 N N . ILE A 1 169 ? 36.622 10.052 -11.514 1.00 95.62 169 ILE A N 1
ATOM 1254 C CA . ILE A 1 169 ? 36.169 11.206 -10.730 1.00 95.62 169 ILE A CA 1
ATOM 1255 C C . ILE A 1 169 ? 35.975 12.382 -11.670 1.00 95.62 169 ILE A C 1
ATOM 1257 O O . ILE A 1 169 ? 36.876 12.721 -12.436 1.00 95.62 169 ILE A O 1
ATOM 1261 N N . ASP A 1 170 ? 34.793 12.974 -11.585 1.00 91.06 170 ASP A N 1
ATOM 1262 C CA . ASP A 1 170 ? 34.358 14.125 -12.363 1.00 91.06 170 ASP A CA 1
ATOM 1263 C C . ASP A 1 170 ? 34.592 15.427 -11.598 1.00 91.06 170 ASP A C 1
ATOM 1265 O O . ASP A 1 170 ? 35.343 16.279 -12.049 1.00 91.06 170 ASP A O 1
ATOM 1269 N N . SER A 1 171 ? 34.060 15.544 -10.382 1.00 89.69 171 SER A N 1
ATOM 1270 C CA . SER A 1 171 ? 34.205 16.768 -9.592 1.00 89.69 171 SER A CA 1
ATOM 1271 C C . SER A 1 171 ? 34.174 16.513 -8.085 1.00 89.69 171 SER A C 1
ATOM 1273 O O . SER A 1 171 ? 33.716 15.471 -7.608 1.00 89.69 171 SER A O 1
ATOM 1275 N N . LEU A 1 172 ? 34.697 17.475 -7.324 1.00 94.44 172 LEU A N 1
ATOM 1276 C CA . LEU A 1 172 ? 34.640 17.553 -5.868 1.00 94.44 172 LEU A CA 1
ATOM 1277 C C . LEU A 1 172 ? 33.868 18.814 -5.461 1.00 94.44 172 LEU A C 1
ATOM 1279 O O . LEU A 1 172 ? 34.345 19.936 -5.637 1.00 94.44 172 LEU A O 1
ATOM 1283 N N . ARG A 1 173 ? 32.696 18.629 -4.857 1.00 88.44 173 ARG A N 1
ATOM 1284 C CA . ARG A 1 173 ? 31.912 19.686 -4.214 1.00 88.44 173 ARG A CA 1
ATOM 1285 C C . ARG A 1 173 ? 32.207 19.702 -2.716 1.00 88.44 173 ARG A C 1
ATOM 1287 O O . ARG A 1 173 ? 32.108 18.690 -2.030 1.00 88.44 173 ARG A O 1
ATOM 1294 N N . ILE A 1 174 ? 32.579 20.861 -2.192 1.00 88.19 174 ILE A N 1
ATOM 1295 C CA . ILE A 1 174 ? 32.888 21.098 -0.782 1.00 88.19 174 ILE A CA 1
ATOM 1296 C C . ILE A 1 174 ? 31.825 22.032 -0.246 1.00 88.19 174 ILE A C 1
ATOM 1298 O O . ILE A 1 174 ? 31.737 23.179 -0.683 1.00 88.19 174 ILE A O 1
ATOM 1302 N N . HIS A 1 175 ? 31.034 21.570 0.712 1.00 87.00 175 HIS A N 1
ATOM 1303 C CA . HIS A 1 175 ? 29.949 22.382 1.242 1.00 87.00 175 HIS A CA 1
ATOM 1304 C C . HIS A 1 175 ? 29.749 22.184 2.743 1.00 87.00 175 HIS A C 1
ATOM 1306 O O . HIS A 1 175 ? 30.094 21.150 3.315 1.00 87.00 175 HIS A O 1
ATOM 1312 N N . ASN A 1 176 ? 29.223 23.215 3.400 1.00 79.06 176 ASN A N 1
ATOM 1313 C CA . ASN A 1 176 ? 28.720 23.140 4.774 1.00 79.06 176 ASN A CA 1
ATOM 1314 C C . ASN A 1 176 ? 27.195 23.256 4.822 1.00 79.06 176 ASN A C 1
ATOM 1316 O O . ASN A 1 176 ? 26.659 23.667 5.858 1.00 79.06 176 ASN A O 1
ATOM 1320 N N . GLU A 1 177 ? 26.506 22.928 3.717 1.00 63.22 177 GLU A N 1
ATOM 1321 C CA . GLU A 1 177 ? 25.061 22.742 3.798 1.00 63.22 177 GLU A CA 1
ATOM 1322 C C . GLU A 1 177 ? 24.822 21.764 4.947 1.00 63.22 177 GLU A C 1
ATOM 1324 O O . GLU A 1 177 ? 25.494 20.723 5.014 1.00 63.22 177 GLU A O 1
ATOM 1329 N N . PRO A 1 178 ? 23.936 22.104 5.896 1.00 48.31 178 PRO A N 1
ATOM 1330 C CA . PRO A 1 178 ? 23.549 21.120 6.878 1.00 48.31 178 PRO A CA 1
ATOM 1331 C C . PRO A 1 178 ? 23.091 19.890 6.081 1.00 48.31 178 PRO A C 1
ATOM 1333 O O . PRO A 1 178 ? 22.368 20.060 5.088 1.00 48.31 178 PRO A O 1
ATOM 1336 N N . PRO A 1 179 ? 23.471 18.656 6.481 1.00 46.72 179 PRO A N 1
ATOM 1337 C CA . PRO A 1 179 ? 22.680 17.500 6.072 1.00 46.72 179 PRO A CA 1
ATOM 1338 C C . PRO A 1 179 ? 21.232 17.925 6.284 1.00 46.72 179 PRO A C 1
ATOM 1340 O O . PRO A 1 179 ? 20.992 18.595 7.290 1.00 46.72 179 PRO A O 1
ATOM 1343 N N . THR A 1 180 ? 20.290 17.644 5.377 1.00 40.03 180 THR A N 1
ATOM 1344 C CA . THR A 1 180 ? 18.878 17.853 5.720 1.00 40.03 180 THR A CA 1
ATOM 1345 C C . THR A 1 180 ? 18.649 17.077 7.005 1.00 40.03 180 THR A C 1
ATOM 1347 O O . THR A 1 180 ? 18.495 15.856 6.973 1.00 40.03 180 THR A O 1
ATOM 1350 N N . GLU A 1 181 ? 18.733 17.776 8.136 1.00 38.06 181 GLU A N 1
ATOM 1351 C CA . GLU A 1 181 ? 18.381 17.282 9.435 1.00 38.06 181 GLU A CA 1
ATOM 1352 C C . GLU A 1 181 ? 16.911 17.004 9.210 1.00 38.06 181 GLU A C 1
ATOM 1354 O O . GLU A 1 181 ? 16.089 17.914 9.101 1.00 38.06 181 GLU A O 1
ATOM 1359 N N . ALA A 1 182 ? 16.581 15.727 9.012 1.00 44.53 182 ALA A N 1
ATOM 1360 C CA . ALA A 1 182 ? 15.276 15.269 9.412 1.00 44.53 182 ALA A CA 1
ATOM 1361 C C . ALA A 1 182 ? 15.141 15.835 10.821 1.00 44.53 182 ALA A C 1
ATOM 1363 O O . ALA A 1 182 ? 15.928 15.434 11.680 1.00 44.53 182 ALA A O 1
ATOM 1364 N N . GLU A 1 183 ? 14.297 16.863 10.990 1.00 46.66 183 GLU A N 1
ATOM 1365 C CA . GLU A 1 183 ? 14.039 17.489 12.284 1.00 46.66 183 GLU A CA 1
ATOM 1366 C C . GLU A 1 183 ? 14.027 16.354 13.295 1.00 46.66 183 GLU A C 1
ATOM 1368 O O . GLU A 1 183 ? 13.238 15.420 13.123 1.00 46.66 183 GLU A O 1
ATOM 1373 N N . GLN A 1 184 ? 14.980 16.335 14.232 1.00 51.41 184 GLN A N 1
ATOM 1374 C CA . GLN A 1 184 ? 15.018 15.255 15.204 1.00 51.41 184 GLN A CA 1
ATOM 1375 C C . GLN A 1 184 ? 13.693 15.317 15.951 1.00 51.41 184 GLN A C 1
ATOM 1377 O O . GLN A 1 184 ? 13.438 16.243 16.719 1.00 51.41 184 GLN A O 1
ATOM 1382 N N . VAL A 1 185 ? 12.816 14.366 15.651 1.00 69.06 185 VAL A N 1
ATOM 1383 C CA . VAL A 1 185 ? 11.524 14.270 16.305 1.00 69.06 185 VAL A CA 1
ATOM 1384 C C . VAL A 1 185 ? 11.780 13.554 17.613 1.00 69.06 185 VAL A C 1
ATOM 1386 O O . VAL A 1 185 ? 12.230 12.409 17.624 1.00 69.06 185 VAL A O 1
ATOM 1389 N N . GLU A 1 186 ? 11.536 14.244 18.720 1.00 81.81 186 GLU A N 1
ATOM 1390 C CA . GLU A 1 186 ? 11.563 13.604 20.026 1.00 81.81 186 GLU A CA 1
ATOM 1391 C C . GLU A 1 186 ? 10.424 12.579 20.090 1.00 81.81 186 GLU A C 1
ATOM 1393 O O . GLU A 1 186 ? 9.254 12.916 19.903 1.00 81.81 186 GLU A O 1
ATOM 1398 N N . LEU A 1 187 ? 10.781 11.314 20.313 1.00 90.12 187 LEU A N 1
ATOM 1399 C CA . LEU A 1 187 ? 9.821 10.227 20.436 1.00 90.12 187 LEU A CA 1
ATOM 1400 C C . LEU A 1 187 ? 9.088 10.312 21.780 1.00 90.12 187 LEU A C 1
ATOM 1402 O O . LEU A 1 187 ? 9.699 10.162 22.838 1.00 90.12 187 LEU A O 1
ATOM 1406 N N . GLU A 1 188 ? 7.765 10.454 21.741 1.00 95.25 188 GLU A N 1
ATOM 1407 C CA . GLU A 1 188 ? 6.910 10.382 22.927 1.00 95.25 188 GLU A CA 1
ATOM 1408 C C . GLU A 1 188 ? 6.401 8.943 23.142 1.00 95.25 188 GLU A C 1
ATOM 1410 O O . GLU A 1 188 ? 5.669 8.392 22.315 1.00 95.25 188 GLU A O 1
ATOM 1415 N N . VAL A 1 189 ? 6.752 8.316 24.270 1.00 95.69 189 VAL A N 1
ATOM 1416 C CA . VAL A 1 189 ? 6.185 7.011 24.653 1.00 95.69 189 VAL A CA 1
ATOM 1417 C C . VAL A 1 189 ? 4.880 7.228 25.416 1.00 95.69 189 VAL A C 1
ATOM 1419 O O . VAL A 1 189 ? 4.873 7.803 26.505 1.00 95.69 189 VAL A O 1
ATOM 1422 N N . VAL A 1 190 ? 3.774 6.747 24.854 1.00 96.31 190 VAL A N 1
ATOM 1423 C CA . VAL A 1 190 ? 2.407 6.986 25.337 1.00 96.31 190 VAL A CA 1
ATOM 1424 C C . VAL A 1 190 ? 1.655 5.675 25.588 1.00 96.31 190 VAL A C 1
ATOM 1426 O O . VAL A 1 190 ? 2.142 4.581 25.291 1.00 96.31 190 VAL A O 1
ATOM 1429 N N . LYS A 1 191 ? 0.440 5.752 26.143 1.00 94.12 191 LYS A N 1
ATOM 1430 C CA . LYS A 1 191 ? -0.441 4.578 26.222 1.00 94.12 191 LYS A CA 1
ATOM 1431 C C . LYS A 1 191 ? -1.041 4.283 24.852 1.00 94.12 191 LYS A C 1
ATOM 1433 O O . LYS A 1 191 ? -1.268 5.190 24.058 1.00 94.12 191 LYS A O 1
ATOM 1438 N N . LEU A 1 192 ? -1.424 3.026 24.619 1.00 93.25 192 LEU A N 1
ATOM 1439 C CA . LEU A 1 192 ? -2.131 2.633 23.392 1.00 93.25 192 LEU A CA 1
ATOM 1440 C C . LEU A 1 192 ? -3.382 3.486 23.125 1.00 93.25 192 LEU A C 1
ATOM 1442 O O . LEU A 1 192 ? -3.628 3.837 21.980 1.00 93.25 192 LEU A O 1
ATOM 1446 N N . SER A 1 193 ? -4.136 3.852 24.168 1.00 90.31 193 SER A N 1
ATOM 1447 C CA . SER A 1 193 ? -5.329 4.711 24.066 1.00 90.31 193 SER A CA 1
ATOM 1448 C C . SER A 1 193 ? -5.034 6.161 23.684 1.00 90.31 193 SER A C 1
ATOM 1450 O O . SER A 1 193 ? -5.931 6.862 23.238 1.00 90.31 193 SER A O 1
ATOM 1452 N N . ASP A 1 194 ? -3.799 6.622 23.886 1.00 91.19 194 ASP A N 1
ATOM 1453 C CA . ASP A 1 194 ? -3.378 7.982 23.535 1.00 91.19 194 ASP A CA 1
ATOM 1454 C C . ASP A 1 194 ? -2.811 8.032 22.100 1.00 91.19 194 ASP A C 1
ATOM 1456 O O . ASP A 1 194 ? -2.619 9.111 21.537 1.00 91.19 194 ASP A O 1
ATOM 1460 N N . LEU A 1 195 ? -2.526 6.858 21.518 1.00 92.62 195 LEU A N 1
ATOM 1461 C CA . LEU A 1 195 ? -1.954 6.678 20.182 1.00 92.62 195 LEU A CA 1
ATOM 1462 C C . LEU A 1 195 ? -2.989 6.235 19.139 1.00 92.62 195 LEU A C 1
ATOM 1464 O O . LEU A 1 195 ? -2.944 6.679 17.994 1.00 92.62 195 LEU A O 1
ATOM 1468 N N . LEU A 1 196 ? -3.889 5.330 19.525 1.00 92.06 196 LEU A N 1
ATOM 1469 C CA . LEU A 1 196 ? -4.889 4.707 18.663 1.00 92.06 196 LEU A CA 1
ATOM 1470 C C . LEU A 1 196 ? -6.279 5.241 19.002 1.00 92.06 196 LEU A C 1
ATOM 1472 O O . LEU A 1 196 ? -6.630 5.356 20.175 1.00 92.06 196 LEU A O 1
ATOM 1476 N N . SER A 1 197 ? -7.097 5.489 17.978 1.00 89.31 197 SER A N 1
ATOM 1477 C CA . SER A 1 197 ? -8.528 5.742 18.187 1.00 89.31 197 SER A CA 1
ATOM 1478 C C . SER A 1 197 ? -9.227 4.510 18.773 1.00 89.31 197 SER A C 1
ATOM 1480 O O . SER A 1 197 ? -8.790 3.375 18.554 1.00 89.31 197 SER A O 1
ATOM 1482 N N . ASP A 1 198 ? -10.342 4.711 19.475 1.00 88.06 198 ASP A N 1
ATOM 1483 C CA . ASP A 1 198 ? -11.116 3.610 20.059 1.00 88.06 198 ASP A CA 1
ATOM 1484 C C . ASP A 1 198 ? -11.549 2.576 19.010 1.00 88.06 198 ASP A C 1
ATOM 1486 O O . ASP A 1 198 ? -11.480 1.374 19.275 1.00 88.06 198 ASP A O 1
ATOM 1490 N N . LEU A 1 199 ? -11.944 3.017 17.805 1.00 87.81 199 LEU A N 1
ATOM 1491 C CA . LEU A 1 199 ? -12.312 2.109 16.716 1.00 87.81 199 LEU A CA 1
ATOM 1492 C C . LEU A 1 199 ? -11.120 1.250 16.272 1.00 87.81 199 LEU A C 1
ATOM 1494 O O . LEU A 1 199 ? -11.261 0.035 16.140 1.00 87.81 199 LEU A O 1
ATOM 1498 N N . GLN A 1 200 ? -9.938 1.849 16.098 1.00 89.06 200 GLN A N 1
ATOM 1499 C CA . GLN A 1 200 ? -8.725 1.094 15.764 1.00 89.06 200 GLN A CA 1
ATOM 1500 C C . GLN A 1 200 ? -8.382 0.093 16.870 1.00 89.06 200 GLN A C 1
ATOM 1502 O O . GLN A 1 200 ? -8.093 -1.068 16.593 1.00 89.06 200 GLN A O 1
ATOM 1507 N N . LEU A 1 201 ? -8.466 0.508 18.135 1.00 90.19 201 LEU A N 1
ATOM 1508 C CA . LEU A 1 201 ? -8.246 -0.375 19.279 1.00 90.19 201 LEU A CA 1
ATOM 1509 C C . LEU A 1 201 ? -9.252 -1.532 19.319 1.00 90.19 201 LEU A C 1
ATOM 1511 O O . LEU A 1 201 ? -8.857 -2.669 19.573 1.00 90.19 201 LEU A O 1
ATOM 1515 N N . LYS A 1 202 ? -10.533 -1.273 19.035 1.00 87.62 202 LYS A N 1
ATOM 1516 C CA . LYS A 1 202 ? -11.584 -2.296 18.917 1.00 87.62 202 LYS A CA 1
ATOM 1517 C C . LYS A 1 202 ? -11.256 -3.305 17.816 1.00 87.62 202 LYS A C 1
ATOM 1519 O O . LYS A 1 202 ? -11.286 -4.506 18.079 1.00 87.62 202 LYS A O 1
ATOM 1524 N N . GLN A 1 203 ? -10.893 -2.835 16.624 1.00 87.94 203 GLN A N 1
ATOM 1525 C CA . GLN A 1 203 ? -10.542 -3.699 15.493 1.00 87.94 203 GLN A CA 1
ATOM 1526 C C . GLN A 1 203 ? -9.303 -4.550 15.799 1.00 87.94 203 GLN A C 1
ATOM 1528 O O . GLN A 1 203 ? -9.337 -5.768 15.646 1.00 87.94 203 GLN A O 1
ATOM 1533 N N . LEU A 1 204 ? -8.231 -3.946 16.317 1.00 91.44 204 LEU A N 1
ATOM 1534 C CA . LEU A 1 204 ? -7.000 -4.664 16.664 1.00 91.44 204 LEU A CA 1
ATOM 1535 C C . LEU A 1 204 ? -7.218 -5.701 17.778 1.00 91.44 204 LEU A C 1
ATOM 1537 O O . LEU A 1 204 ? -6.592 -6.762 17.756 1.00 91.44 204 LEU A O 1
ATOM 1541 N N . ARG A 1 205 ? -8.144 -5.434 18.710 1.00 91.31 205 ARG A N 1
ATOM 1542 C CA . ARG A 1 205 ? -8.584 -6.396 19.735 1.00 91.31 205 ARG A CA 1
ATOM 1543 C C . ARG A 1 205 ? -9.390 -7.547 19.173 1.00 91.31 205 ARG A C 1
ATOM 1545 O O . ARG A 1 205 ? -9.141 -8.686 19.551 1.00 91.31 205 ARG A O 1
ATOM 1552 N N . GLN A 1 206 ? -10.326 -7.267 18.275 1.00 88.50 206 GLN A N 1
ATOM 1553 C CA . GLN A 1 206 ? -11.100 -8.313 17.616 1.00 88.50 206 GLN A CA 1
ATOM 1554 C C . GLN A 1 206 ? -10.208 -9.185 16.716 1.00 88.50 206 GLN A C 1
ATOM 1556 O O . GLN A 1 206 ? -10.435 -10.388 16.632 1.00 88.50 206 GLN A O 1
ATOM 1561 N N . LEU A 1 207 ? -9.172 -8.605 16.101 1.00 89.56 207 LEU A N 1
ATOM 1562 C CA . LEU A 1 207 ? -8.178 -9.340 15.318 1.00 89.56 207 LEU A CA 1
ATOM 1563 C C . LEU A 1 207 ? -7.265 -10.195 16.219 1.00 89.56 207 LEU A C 1
ATOM 1565 O O . LEU A 1 207 ? -6.832 -11.276 15.830 1.00 89.56 207 LEU A O 1
ATOM 1569 N N . GLY A 1 208 ? -6.992 -9.725 17.439 1.00 91.81 208 GLY A N 1
ATOM 1570 C CA . GLY A 1 208 ? -6.088 -10.364 18.396 1.00 91.81 208 GLY A CA 1
ATOM 1571 C C . GLY A 1 208 ? -4.643 -9.864 18.322 1.00 91.81 208 GLY A C 1
ATOM 1572 O O . GLY A 1 208 ? -3.803 -10.367 19.070 1.00 91.81 208 GLY A O 1
ATOM 1573 N N . LEU A 1 209 ? -4.360 -8.865 17.475 1.00 93.31 209 LEU A N 1
ATOM 1574 C CA . LEU A 1 209 ? -3.040 -8.234 17.361 1.00 93.31 209 LEU A CA 1
ATOM 1575 C C . LEU A 1 209 ? -2.697 -7.403 18.608 1.00 93.31 209 LEU A C 1
ATOM 1577 O O . LEU A 1 209 ? -1.533 -7.280 18.968 1.00 93.31 209 LEU A O 1
ATOM 1581 N N . ILE A 1 210 ? -3.709 -6.872 19.302 1.00 93.88 210 ILE A N 1
ATOM 1582 C CA . ILE A 1 210 ? -3.556 -6.187 20.592 1.00 93.88 210 ILE A CA 1
ATOM 1583 C C . ILE A 1 210 ? -4.639 -6.680 21.546 1.00 93.88 210 ILE A C 1
ATOM 1585 O O . ILE A 1 210 ? -5.812 -6.614 21.212 1.00 93.88 210 ILE A O 1
ATOM 1589 N N . VAL A 1 211 ? -4.296 -7.096 22.761 1.00 91.62 211 VAL A N 1
ATOM 1590 C CA . VAL A 1 211 ? -5.267 -7.455 23.807 1.00 91.62 211 VAL A CA 1
ATOM 1591 C C . VAL A 1 211 ? -5.114 -6.576 25.046 1.00 91.62 211 VAL A C 1
ATOM 1593 O O . VAL A 1 211 ? -4.106 -5.903 25.245 1.00 91.62 211 VAL A O 1
ATOM 1596 N N . HIS A 1 212 ? -6.157 -6.541 25.877 1.00 81.44 212 HIS A N 1
ATOM 1597 C CA . HIS A 1 212 ? -6.182 -5.710 27.083 1.00 81.44 212 HIS A CA 1
ATOM 1598 C C . HIS A 1 212 ? -5.249 -6.216 28.184 1.00 81.44 212 HIS A C 1
ATOM 1600 O O . HIS A 1 212 ? -4.641 -5.420 28.897 1.00 81.44 212 HIS A O 1
ATOM 1606 N N . VAL A 1 213 ? -5.188 -7.535 28.338 1.00 81.12 213 VAL A N 1
ATOM 1607 C CA . VAL A 1 213 ? -4.390 -8.237 29.337 1.00 81.12 213 VAL A CA 1
ATOM 1608 C C . VAL A 1 213 ? -3.828 -9.475 28.655 1.00 81.12 213 VAL A C 1
ATOM 1610 O O . VAL A 1 213 ? -4.527 -10.096 27.854 1.00 81.12 213 VAL A O 1
ATOM 1613 N N . SER A 1 214 ? -2.579 -9.827 28.960 1.00 82.62 214 SER A N 1
ATOM 1614 C CA . SER A 1 214 ? -2.013 -11.104 28.527 1.00 82.62 214 SER A CA 1
ATOM 1615 C C . SER A 1 214 ? -2.902 -12.278 28.977 1.00 82.62 214 SER A C 1
ATOM 1617 O O . SER A 1 214 ? -3.510 -12.188 30.053 1.00 82.62 214 SER A O 1
ATOM 1619 N N . PRO A 1 215 ? -2.938 -13.381 28.206 1.00 85.06 215 PRO A N 1
ATOM 1620 C CA . PRO A 1 215 ? -3.691 -14.576 28.580 1.00 85.06 215 PRO A CA 1
ATOM 1621 C C . PRO A 1 215 ? -3.329 -15.071 29.986 1.00 85.06 215 PRO A C 1
ATOM 1623 O O . PRO A 1 215 ? -2.144 -15.149 30.335 1.00 85.06 215 PRO A O 1
ATOM 1626 N N . GLN A 1 216 ? -4.340 -15.389 30.799 1.00 89.62 216 GLN A N 1
ATOM 1627 C CA . GLN A 1 216 ? -4.142 -15.941 32.143 1.00 89.62 216 GLN A CA 1
ATOM 1628 C C . GLN A 1 216 ? -3.764 -17.431 32.092 1.00 89.62 216 GLN A C 1
ATOM 1630 O O . GLN A 1 216 ? -4.187 -18.164 31.203 1.00 89.62 216 GLN A O 1
ATOM 1635 N N . GLU A 1 217 ? -3.036 -17.922 33.101 1.00 91.38 217 GLU A N 1
ATOM 1636 C CA . GLU A 1 217 ? -2.543 -19.315 33.141 1.00 91.38 217 GLU A CA 1
ATOM 1637 C C . GLU A 1 217 ? -3.658 -20.381 33.088 1.00 91.38 217 GLU A C 1
ATOM 1639 O O . GLU A 1 217 ? -3.440 -21.506 32.629 1.00 91.38 217 GLU A O 1
ATOM 1644 N N . SER A 1 218 ? -4.863 -20.042 33.554 1.00 93.56 218 SER A N 1
ATOM 1645 C CA . SER A 1 218 ? -6.032 -20.927 33.556 1.00 93.56 218 SER A CA 1
ATOM 1646 C C . SER A 1 218 ? -6.832 -20.914 32.251 1.00 93.56 218 SER A C 1
ATOM 1648 O O . SER A 1 218 ? -7.738 -21.737 32.101 1.00 93.56 218 SER A O 1
ATOM 1650 N N . GLU A 1 219 ? -6.546 -19.999 31.323 1.00 93.75 219 GLU A N 1
ATOM 1651 C CA . GLU A 1 219 ? -7.283 -19.893 30.064 1.00 93.75 219 GLU A CA 1
ATOM 1652 C C . GLU A 1 219 ? -6.917 -21.038 29.107 1.00 93.75 219 GLU A C 1
ATOM 1654 O O . GLU A 1 219 ? -5.736 -21.380 28.982 1.00 93.75 219 GLU A O 1
ATOM 1659 N N . PRO A 1 220 ? -7.906 -21.648 28.426 1.00 95.50 220 PRO A N 1
ATOM 1660 C CA . PRO A 1 220 ? -7.652 -22.667 27.417 1.00 95.50 220 PRO A CA 1
ATOM 1661 C C . PRO A 1 220 ? -7.009 -22.048 26.169 1.00 95.50 220 PRO A C 1
ATOM 1663 O O . PRO A 1 220 ? -7.352 -20.940 25.762 1.00 95.50 220 PRO A O 1
ATOM 1666 N N . MET A 1 221 ? -6.098 -22.787 25.543 1.00 94.94 221 MET A N 1
ATOM 1667 C CA . MET A 1 221 ? -5.297 -22.308 24.420 1.00 94.94 221 MET A CA 1
ATOM 1668 C C . MET A 1 221 ? -5.792 -22.863 23.079 1.00 94.94 221 MET A C 1
ATOM 1670 O O . MET A 1 221 ? -6.223 -24.015 22.990 1.00 94.94 221 MET A O 1
ATOM 1674 N N . THR A 1 222 ? -5.704 -22.058 22.019 1.00 95.56 222 THR A N 1
ATOM 1675 C CA . THR A 1 222 ? -5.912 -22.510 20.636 1.00 95.56 222 THR A CA 1
ATOM 1676 C C . THR A 1 222 ? -4.668 -23.202 20.074 1.00 95.56 222 THR A C 1
ATOM 1678 O O . THR A 1 222 ? -3.565 -23.055 20.603 1.00 95.56 222 THR A O 1
ATOM 1681 N N . ARG A 1 223 ? -4.815 -23.949 18.976 1.00 94.69 223 ARG A N 1
ATOM 1682 C CA . ARG A 1 223 ? -3.687 -24.581 18.274 1.00 94.69 223 ARG A CA 1
ATOM 1683 C C . ARG A 1 223 ? -2.641 -23.554 17.845 1.00 94.69 223 ARG A C 1
ATOM 1685 O O . ARG A 1 223 ? -1.461 -23.769 18.101 1.00 94.69 223 ARG A O 1
ATOM 1692 N N . ILE A 1 224 ? -3.065 -22.422 17.278 1.00 95.12 224 ILE A N 1
ATOM 1693 C CA . ILE A 1 224 ? -2.146 -21.361 16.844 1.00 95.12 224 ILE A CA 1
ATOM 1694 C C . ILE A 1 224 ? -1.401 -20.708 18.010 1.00 95.12 224 ILE A C 1
ATOM 1696 O O . ILE A 1 224 ? -0.205 -20.456 17.908 1.00 95.12 224 ILE A O 1
ATOM 1700 N N . ALA A 1 225 ? -2.067 -20.493 19.147 1.00 95.62 225 ALA A N 1
ATOM 1701 C CA . ALA A 1 225 ? -1.409 -19.957 20.333 1.00 95.62 225 ALA A CA 1
ATOM 1702 C C . ALA A 1 225 ? -0.369 -20.944 20.896 1.00 95.62 225 ALA A C 1
ATOM 1704 O O . ALA A 1 225 ? 0.691 -20.520 21.352 1.00 95.62 225 ALA A O 1
ATOM 1705 N N . PHE A 1 226 ? -0.620 -22.254 20.793 1.00 96.25 226 PHE A N 1
ATOM 1706 C CA . PHE A 1 226 ? 0.344 -23.279 21.204 1.00 96.25 226 PHE A CA 1
ATOM 1707 C C . PHE A 1 226 ? 1.553 -23.348 20.275 1.00 96.25 226 PHE A C 1
ATOM 1709 O O . PHE A 1 226 ? 2.681 -23.428 20.753 1.00 96.25 226 PHE A O 1
ATOM 1716 N N . MET A 1 227 ? 1.329 -23.248 18.964 1.00 95.75 227 MET A N 1
ATOM 1717 C CA . MET A 1 227 ? 2.402 -23.136 17.970 1.00 95.75 227 MET A CA 1
ATOM 1718 C C . MET A 1 227 ? 3.247 -21.879 18.212 1.00 95.75 227 MET A C 1
ATOM 1720 O O . MET A 1 227 ? 4.469 -21.966 18.238 1.00 95.75 227 MET A O 1
ATOM 1724 N N . SER A 1 228 ? 2.614 -20.732 18.489 1.00 95.81 228 SER A N 1
ATOM 1725 C CA . SER A 1 228 ? 3.329 -19.496 18.841 1.00 95.81 228 SER A CA 1
ATOM 1726 C C . SER A 1 228 ? 4.209 -19.694 20.072 1.00 95.81 228 SER A C 1
ATOM 1728 O O . SER A 1 228 ? 5.372 -19.312 20.053 1.00 95.81 228 SER A O 1
ATOM 1730 N N . LEU A 1 229 ? 3.690 -20.343 21.118 1.00 94.44 229 LEU A N 1
ATOM 1731 C CA . LEU A 1 229 ? 4.453 -20.591 22.339 1.00 94.44 229 LEU A CA 1
ATOM 1732 C C . LEU A 1 229 ? 5.633 -21.554 22.112 1.00 94.44 229 LEU A C 1
ATOM 1734 O O . LEU A 1 229 ? 6.703 -21.347 22.686 1.00 94.44 229 LEU A O 1
ATOM 1738 N N . ILE A 1 230 ? 5.464 -22.585 21.274 1.00 94.88 230 ILE A N 1
ATOM 1739 C CA . ILE A 1 230 ? 6.567 -23.459 20.841 1.00 94.88 230 ILE A CA 1
ATOM 1740 C C . ILE A 1 230 ? 7.619 -22.631 20.100 1.00 94.88 230 ILE A C 1
ATOM 1742 O O . ILE A 1 230 ? 8.790 -22.683 20.469 1.00 94.88 230 ILE A O 1
ATOM 1746 N N . ASN A 1 231 ? 7.208 -21.841 19.106 1.00 95.31 231 ASN A N 1
ATOM 1747 C CA . ASN A 1 231 ? 8.120 -21.016 18.317 1.00 95.31 231 ASN A CA 1
ATOM 1748 C C . ASN A 1 231 ? 8.912 -20.047 19.196 1.00 95.31 231 ASN A C 1
ATOM 1750 O O . ASN A 1 231 ? 10.129 -19.979 19.083 1.00 95.31 231 ASN A O 1
ATOM 1754 N N . ASP A 1 232 ? 8.252 -19.362 20.129 1.00 92.25 232 ASP A N 1
ATOM 1755 C CA . ASP A 1 232 ? 8.912 -18.439 21.054 1.00 92.25 232 ASP A CA 1
ATOM 1756 C C . ASP A 1 232 ? 9.929 -19.162 21.959 1.00 92.25 232 ASP A C 1
ATOM 1758 O O . ASP A 1 232 ? 11.020 -18.638 22.209 1.00 92.25 232 ASP A O 1
ATOM 1762 N N . THR A 1 233 ? 9.589 -20.375 22.425 1.00 91.06 233 THR A N 1
ATOM 1763 C CA . THR A 1 233 ? 10.440 -21.200 23.306 1.00 91.06 233 THR A CA 1
ATOM 1764 C C . THR A 1 233 ? 11.693 -21.696 22.589 1.00 91.06 233 THR A C 1
ATOM 1766 O O . THR A 1 233 ? 12.778 -21.659 23.165 1.00 91.06 233 THR A O 1
ATOM 1769 N N . PHE A 1 234 ? 11.545 -22.144 21.342 1.00 91.50 234 PHE A N 1
ATOM 1770 C CA . PHE A 1 234 ? 12.620 -22.701 20.515 1.00 91.50 234 PHE A CA 1
ATOM 1771 C C . PHE A 1 234 ? 13.23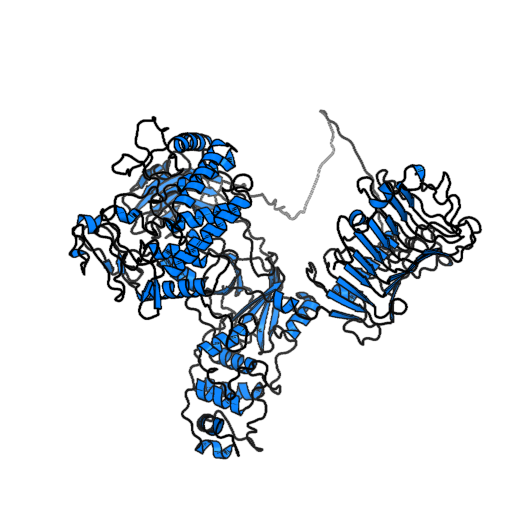5 -21.685 19.540 1.00 91.50 234 PHE A C 1
ATOM 1773 O O . PHE A 1 234 ? 14.005 -22.050 18.662 1.00 91.50 234 PHE A O 1
ATOM 1780 N N . GLY A 1 235 ? 12.873 -20.404 19.651 1.00 90.06 235 GLY A N 1
ATOM 1781 C CA . GLY A 1 235 ? 13.382 -19.356 18.764 1.00 90.06 235 GLY A CA 1
ATOM 1782 C C . GLY A 1 235 ? 13.031 -19.557 17.286 1.00 90.06 235 GLY A C 1
ATOM 1783 O O . GLY A 1 235 ? 13.669 -18.944 16.435 1.00 90.06 235 GLY A O 1
ATOM 1784 N N . PHE A 1 236 ? 12.036 -20.389 16.962 1.00 93.38 236 PHE A N 1
ATOM 1785 C CA . PHE A 1 236 ? 11.653 -20.641 15.579 1.00 93.38 236 PHE A CA 1
ATOM 1786 C C . PHE A 1 236 ? 11.027 -19.389 14.974 1.00 93.38 236 PHE A C 1
ATOM 1788 O O . PHE A 1 236 ? 10.005 -18.878 15.436 1.00 93.38 236 PHE A O 1
ATOM 1795 N N . VAL A 1 237 ? 11.644 -18.917 13.902 1.00 92.06 237 VAL A N 1
ATOM 1796 C CA . VAL A 1 237 ? 11.176 -17.811 13.072 1.00 92.06 237 VAL A CA 1
ATOM 1797 C C . VAL A 1 237 ? 11.219 -18.257 11.619 1.00 92.06 237 VAL A C 1
ATOM 1799 O O . VAL A 1 237 ? 11.972 -19.166 11.273 1.00 92.06 237 VAL A O 1
ATOM 1802 N N . LYS A 1 238 ? 10.417 -17.628 10.755 1.00 89.94 238 LYS A N 1
ATOM 1803 C CA . LYS A 1 238 ? 10.494 -17.905 9.321 1.00 89.94 238 LYS A CA 1
ATOM 1804 C C . LYS A 1 238 ? 11.833 -17.403 8.776 1.00 89.94 238 LYS A C 1
ATOM 1806 O O . LYS A 1 238 ? 12.043 -16.195 8.635 1.00 89.94 238 LYS A O 1
ATOM 1811 N N . GLU A 1 239 ? 12.711 -18.325 8.407 1.00 87.00 239 GLU A N 1
ATOM 1812 C CA . GLU A 1 239 ? 13.956 -18.012 7.718 1.00 87.00 239 GLU A CA 1
ATOM 1813 C C . GLU A 1 239 ? 13.787 -18.186 6.214 1.00 87.00 239 GLU A C 1
ATOM 1815 O O . GLU A 1 239 ? 13.791 -19.289 5.669 1.00 87.00 239 GLU A O 1
ATOM 1820 N N . GLU A 1 240 ? 13.664 -17.062 5.519 1.00 86.44 240 GLU A N 1
ATOM 1821 C CA . GLU A 1 240 ? 13.723 -17.033 4.063 1.00 86.44 240 GLU A CA 1
ATOM 1822 C C . GLU A 1 240 ? 15.160 -16.792 3.601 1.00 86.44 240 GLU A C 1
ATOM 1824 O O . GLU A 1 240 ? 15.707 -15.713 3.858 1.00 86.44 240 GLU A O 1
ATOM 1829 N N . ARG A 1 241 ? 15.731 -17.761 2.869 1.00 89.06 241 ARG A N 1
ATOM 1830 C CA . ARG A 1 241 ? 17.034 -17.628 2.185 1.00 89.06 241 ARG A CA 1
ATOM 1831 C C . ARG A 1 241 ? 17.033 -16.457 1.200 1.00 89.06 241 ARG A C 1
ATOM 1833 O O . ARG A 1 241 ? 18.026 -15.743 1.098 1.00 89.06 241 ARG A O 1
ATOM 1840 N N . PHE A 1 242 ? 15.912 -16.255 0.505 1.00 93.69 242 PHE A N 1
ATOM 1841 C CA . PHE A 1 242 ? 15.659 -15.142 -0.410 1.00 93.69 242 PHE A CA 1
ATOM 1842 C C . PHE A 1 242 ? 14.281 -14.543 -0.096 1.00 93.69 242 PHE A C 1
ATOM 1844 O O . PHE A 1 242 ? 13.282 -15.264 -0.084 1.00 93.69 242 PHE A O 1
ATOM 1851 N N . LYS A 1 243 ? 14.214 -13.239 0.182 1.00 90.31 243 LYS A N 1
ATOM 1852 C CA . LYS A 1 243 ? 13.000 -12.551 0.643 1.00 90.31 243 LYS A CA 1
ATOM 1853 C C . LYS A 1 243 ? 11.992 -12.369 -0.486 1.00 90.31 243 LYS A C 1
ATOM 1855 O O . LYS A 1 243 ? 12.334 -11.901 -1.571 1.00 90.31 243 LYS A O 1
ATOM 1860 N N . GLY A 1 244 ? 10.731 -12.710 -0.217 1.00 84.50 244 GLY A N 1
ATOM 1861 C CA . GLY A 1 244 ? 9.599 -12.395 -1.098 1.00 84.50 244 GLY A CA 1
ATOM 1862 C C . GLY A 1 244 ? 9.488 -13.216 -2.391 1.00 84.50 244 GLY A C 1
ATOM 1863 O O . GLY A 1 244 ? 8.583 -12.958 -3.188 1.00 84.50 244 GLY A O 1
ATOM 1864 N N . VAL A 1 245 ? 10.351 -14.217 -2.604 1.00 85.75 245 VAL A N 1
ATOM 1865 C CA . VAL A 1 245 ? 10.336 -15.063 -3.817 1.00 85.75 245 VAL A CA 1
ATOM 1866 C C . VAL A 1 245 ? 9.543 -16.365 -3.649 1.00 85.75 245 VAL A C 1
ATOM 1868 O O . VAL A 1 245 ? 9.326 -17.071 -4.628 1.00 85.75 245 VAL A O 1
ATOM 1871 N N . GLY A 1 246 ? 9.057 -16.675 -2.442 1.00 83.25 246 GLY A N 1
ATOM 1872 C CA . GLY A 1 246 ? 8.216 -17.848 -2.187 1.00 83.25 246 GLY A CA 1
ATOM 1873 C C . GLY A 1 246 ? 6.867 -17.766 -2.912 1.00 83.25 246 GLY A C 1
ATOM 1874 O O . GLY A 1 246 ? 6.163 -16.752 -2.827 1.00 83.25 246 GLY A O 1
ATOM 1875 N N . ALA A 1 247 ? 6.512 -18.827 -3.647 1.00 79.00 247 ALA A N 1
ATOM 1876 C CA . ALA A 1 247 ? 5.294 -18.907 -4.465 1.00 79.00 247 ALA A CA 1
ATOM 1877 C C . ALA A 1 247 ? 4.038 -19.355 -3.696 1.00 79.00 247 ALA A C 1
ATOM 1879 O O . ALA A 1 247 ? 2.938 -19.297 -4.249 1.00 79.00 247 ALA A O 1
ATOM 1880 N N . GLU A 1 248 ? 4.195 -19.803 -2.453 1.00 83.38 248 GLU A N 1
ATOM 1881 C CA . GLU A 1 248 ? 3.094 -20.213 -1.585 1.00 83.38 248 GLU A CA 1
ATOM 1882 C C . GLU A 1 248 ? 2.210 -19.017 -1.216 1.00 83.38 248 GLU A C 1
ATOM 1884 O O . GLU A 1 248 ? 2.673 -17.890 -1.035 1.00 83.38 248 GLU A O 1
ATOM 1889 N N . THR A 1 249 ? 0.907 -19.268 -1.126 1.00 83.81 249 THR A N 1
ATOM 1890 C CA . THR A 1 249 ? -0.103 -18.271 -0.734 1.00 83.81 249 THR A CA 1
ATOM 1891 C C . THR A 1 249 ? -0.878 -18.689 0.513 1.00 83.81 249 THR A C 1
ATOM 1893 O O . THR A 1 249 ? -1.691 -17.917 1.027 1.00 83.81 249 THR A O 1
ATOM 1896 N N . SER A 1 250 ? -0.661 -19.918 0.980 1.00 88.44 250 SER A N 1
ATOM 1897 C CA . SER A 1 250 ? -1.372 -20.532 2.095 1.00 88.44 250 SER A CA 1
ATOM 1898 C C . SER A 1 250 ? -0.577 -21.690 2.690 1.00 88.44 250 SER A C 1
ATOM 1900 O O . SER A 1 250 ? 0.123 -22.379 1.951 1.00 88.44 250 SER A O 1
ATOM 1902 N N . ILE A 1 251 ? -0.784 -21.954 3.980 1.00 86.69 251 ILE A N 1
ATOM 1903 C CA . ILE A 1 251 ? -0.329 -23.172 4.660 1.00 86.69 251 ILE A CA 1
ATOM 1904 C C . ILE A 1 251 ? -1.568 -23.961 5.069 1.00 86.69 251 ILE A C 1
ATOM 1906 O O . ILE A 1 251 ? -2.387 -23.489 5.861 1.00 86.69 251 ILE A O 1
ATOM 1910 N N . GLY A 1 252 ? -1.736 -25.153 4.492 1.00 85.81 252 GLY A N 1
ATOM 1911 C CA . GLY A 1 252 ? -2.995 -25.891 4.590 1.00 85.81 252 GLY A CA 1
ATOM 1912 C C . GLY A 1 252 ? -4.165 -25.050 4.068 1.00 85.81 252 GLY A C 1
ATOM 1913 O O . GLY A 1 252 ? -4.147 -24.576 2.934 1.00 85.81 252 GLY A O 1
ATOM 1914 N N . GLU A 1 253 ? -5.178 -24.858 4.905 1.00 85.81 253 GLU A N 1
ATOM 1915 C CA . GLU A 1 253 ? -6.360 -24.038 4.633 1.00 85.81 253 GLU A CA 1
ATOM 1916 C C . GLU A 1 253 ? -6.196 -22.538 4.954 1.00 85.81 253 GLU A C 1
ATOM 1918 O O . GLU A 1 253 ? -7.118 -21.759 4.705 1.00 85.81 253 GLU A O 1
ATOM 1923 N N . VAL A 1 254 ? -5.060 -22.118 5.520 1.00 86.69 254 VAL A N 1
ATOM 1924 C CA . VAL A 1 254 ? -4.864 -20.759 6.049 1.00 86.69 254 VAL A CA 1
ATOM 1925 C C . VAL A 1 254 ? -4.137 -19.881 5.043 1.00 86.69 254 VAL A C 1
ATOM 1927 O O . VAL A 1 254 ? -3.071 -20.249 4.560 1.00 86.69 254 VAL A O 1
ATOM 1930 N N . SER A 1 255 ? -4.671 -18.694 4.754 1.00 89.19 255 SER A N 1
ATOM 1931 C CA . SER A 1 255 ? -3.993 -17.716 3.898 1.00 89.19 255 SER A CA 1
ATOM 1932 C C . SER A 1 255 ? -2.762 -17.120 4.584 1.00 89.19 255 SER A C 1
ATOM 1934 O O . SER A 1 255 ? -2.825 -16.731 5.747 1.00 89.19 255 SER A O 1
ATOM 1936 N N . LEU A 1 256 ? -1.673 -16.932 3.832 1.00 86.94 256 LEU A N 1
ATOM 1937 C CA . LEU A 1 256 ? -0.496 -16.186 4.302 1.00 86.94 256 LEU A CA 1
ATOM 1938 C C . LEU A 1 256 ? -0.754 -14.678 4.479 1.00 86.94 256 LEU A C 1
ATOM 1940 O O . LEU A 1 256 ? 0.122 -13.950 4.932 1.00 86.94 256 LEU A O 1
ATOM 1944 N N . GLN A 1 257 ? -1.950 -14.193 4.129 1.00 84.56 257 GLN A N 1
ATOM 1945 C CA . GLN A 1 257 ? -2.369 -12.829 4.445 1.00 84.56 257 GLN A CA 1
ATOM 1946 C C . GLN A 1 257 ? -2.830 -12.680 5.899 1.00 84.56 257 GLN A C 1
ATOM 1948 O O . GLN A 1 257 ? -2.862 -11.556 6.385 1.00 84.56 257 GLN A O 1
ATOM 1953 N N . GLU A 1 258 ? -3.186 -13.761 6.600 1.00 88.62 258 GLU A N 1
ATOM 1954 C CA . GLU A 1 258 ? -3.622 -13.698 8.000 1.00 88.62 258 GLU A CA 1
ATOM 1955 C C . GLU A 1 258 ? -2.529 -13.094 8.895 1.00 88.62 258 GLU A C 1
ATOM 1957 O O . GLU A 1 258 ? -1.351 -13.422 8.767 1.00 88.62 258 GLU A O 1
ATOM 1962 N N . TRP A 1 259 ? -2.899 -12.230 9.847 1.00 90.88 259 TRP A N 1
ATOM 1963 C CA . TRP A 1 259 ? -1.911 -11.522 10.680 1.00 90.88 259 TRP A CA 1
ATOM 1964 C C . TRP A 1 259 ? -0.987 -12.454 11.486 1.00 90.88 259 TRP A C 1
ATOM 1966 O O . TRP A 1 259 ? 0.120 -12.060 11.853 1.00 90.88 259 TRP A O 1
ATOM 1976 N N . TYR A 1 260 ? -1.445 -13.675 11.777 1.00 92.44 260 TYR A N 1
ATOM 1977 C CA . TYR A 1 260 ? -0.707 -14.700 12.516 1.00 92.44 260 TYR A CA 1
ATOM 1978 C C . TYR A 1 260 ? 0.041 -15.690 11.608 1.00 92.44 260 TYR A C 1
ATOM 1980 O O . TYR A 1 260 ? 0.596 -16.661 12.120 1.00 92.44 260 TYR A O 1
ATOM 1988 N N . ALA A 1 261 ? 0.072 -15.475 10.286 1.00 92.19 261 ALA A N 1
ATOM 1989 C CA . ALA A 1 261 ? 0.708 -16.385 9.329 1.00 92.19 261 ALA A CA 1
ATOM 1990 C C . ALA A 1 261 ? 2.177 -16.692 9.670 1.00 92.19 261 ALA A C 1
ATOM 1992 O O . ALA A 1 261 ? 2.586 -17.845 9.561 1.00 92.19 261 ALA A O 1
ATOM 1993 N N . TYR A 1 262 ? 2.918 -15.717 10.212 1.00 93.56 262 TYR A N 1
ATOM 1994 C CA . TYR A 1 262 ? 4.315 -15.897 10.634 1.00 93.56 262 TYR A CA 1
ATOM 1995 C C . TYR A 1 262 ? 4.506 -17.046 11.643 1.00 93.56 262 TYR A C 1
ATOM 1997 O O . TYR A 1 262 ? 5.555 -17.688 11.661 1.00 93.56 262 TYR A O 1
ATOM 2005 N N . VAL A 1 263 ? 3.496 -17.334 12.479 1.00 95.81 263 VAL A N 1
ATOM 2006 C CA . VAL A 1 263 ? 3.533 -18.455 13.431 1.00 95.81 263 VAL A CA 1
ATOM 2007 C C . VAL A 1 263 ? 3.504 -19.781 12.679 1.00 95.81 263 VAL A C 1
ATOM 2009 O O . VAL A 1 263 ? 4.261 -20.693 13.004 1.00 95.81 263 VAL A O 1
ATOM 2012 N N . LEU A 1 264 ? 2.633 -19.887 11.676 1.00 94.31 264 LEU A N 1
ATOM 2013 C CA . LEU A 1 264 ? 2.466 -21.099 10.881 1.00 94.31 264 LEU A CA 1
ATOM 2014 C C . LEU A 1 264 ? 3.663 -21.340 9.971 1.00 94.31 264 LEU A C 1
ATOM 2016 O O . LEU A 1 264 ? 4.111 -22.474 9.875 1.00 94.31 264 LEU A O 1
ATOM 2020 N N . GLU A 1 265 ? 4.207 -20.284 9.369 1.00 93.00 265 GLU A N 1
ATOM 2021 C CA . GLU A 1 265 ? 5.397 -20.370 8.518 1.00 93.00 265 GLU A CA 1
ATOM 2022 C C . GLU A 1 265 ? 6.601 -20.903 9.305 1.00 93.00 265 GLU A C 1
ATOM 2024 O O . GLU A 1 265 ? 7.251 -21.854 8.874 1.00 93.00 265 GLU A O 1
ATOM 2029 N N . ALA A 1 266 ? 6.850 -20.366 10.505 1.00 94.56 266 ALA A N 1
ATOM 2030 C CA . ALA A 1 266 ? 7.899 -20.877 11.388 1.00 94.56 266 ALA A CA 1
ATOM 2031 C C . ALA A 1 266 ? 7.628 -22.328 11.836 1.00 94.56 266 ALA A C 1
ATOM 2033 O O . ALA A 1 266 ? 8.542 -23.149 11.903 1.00 94.56 266 ALA A O 1
ATOM 2034 N N . ALA A 1 267 ? 6.365 -22.664 12.108 1.00 93.88 267 ALA A N 1
ATOM 2035 C CA . ALA A 1 267 ? 5.967 -23.990 12.565 1.00 93.88 267 ALA A CA 1
ATOM 2036 C C . ALA A 1 267 ? 6.073 -25.075 11.474 1.00 93.88 267 ALA A C 1
ATOM 2038 O O . ALA A 1 267 ? 6.458 -26.213 11.758 1.00 93.88 267 ALA A O 1
ATOM 2039 N N . GLU A 1 268 ? 5.738 -24.729 10.228 1.00 91.75 268 GLU A N 1
ATOM 2040 C CA . GLU A 1 268 ? 5.899 -25.590 9.055 1.00 91.75 268 GLU A CA 1
ATOM 2041 C C . GLU A 1 268 ? 7.374 -25.822 8.746 1.00 91.75 268 GLU A C 1
ATOM 2043 O O . GLU A 1 268 ? 7.783 -26.972 8.581 1.00 91.75 268 GLU A O 1
ATOM 2048 N N . GLN A 1 269 ? 8.183 -24.757 8.756 1.00 91.19 269 GLN A N 1
ATOM 2049 C CA . GLN A 1 269 ? 9.624 -24.839 8.525 1.00 91.19 269 GLN A CA 1
ATOM 2050 C C . GLN A 1 269 ? 10.334 -25.688 9.591 1.00 91.19 269 GLN A C 1
ATOM 2052 O O . GLN A 1 269 ? 11.232 -26.461 9.262 1.00 91.19 269 GLN A O 1
ATOM 2057 N N . ALA A 1 270 ? 9.888 -25.614 10.849 1.00 91.62 270 ALA A N 1
ATOM 2058 C CA . ALA A 1 270 ? 10.359 -26.477 11.934 1.00 91.62 270 ALA A CA 1
ATOM 2059 C C . ALA A 1 270 ? 9.787 -27.914 11.881 1.00 91.62 270 ALA A C 1
ATOM 2061 O O . ALA A 1 270 ? 10.162 -28.768 12.683 1.00 91.62 270 ALA A O 1
ATOM 2062 N N . GLY A 1 271 ? 8.862 -28.206 10.959 1.00 90.62 271 GLY A N 1
ATOM 2063 C CA . GLY A 1 271 ? 8.389 -29.556 10.637 1.00 90.62 271 GLY A CA 1
ATOM 2064 C C . GLY A 1 271 ? 7.395 -30.184 11.621 1.00 90.62 271 GLY A C 1
ATOM 2065 O O . GLY A 1 271 ? 6.916 -31.296 11.375 1.00 90.62 271 GLY A O 1
ATOM 2066 N N . TYR A 1 272 ? 7.022 -29.509 12.713 1.00 90.25 272 TYR A N 1
ATOM 2067 C CA . TYR A 1 272 ? 6.249 -30.139 13.792 1.00 90.25 272 TYR A CA 1
ATOM 2068 C C . TYR A 1 272 ? 4.726 -30.154 13.566 1.00 90.25 272 TYR A C 1
ATOM 2070 O O . TYR A 1 272 ? 4.015 -30.918 14.232 1.00 90.25 272 TYR A O 1
ATOM 2078 N N . ILE A 1 273 ? 4.220 -29.378 12.601 1.00 86.19 273 ILE A N 1
ATOM 2079 C CA . ILE A 1 273 ? 2.783 -29.304 12.274 1.00 86.19 273 ILE A CA 1
ATOM 2080 C C . ILE A 1 273 ? 2.348 -30.235 11.135 1.00 86.19 273 ILE A C 1
ATOM 2082 O O . ILE A 1 273 ? 1.154 -30.372 10.872 1.00 86.19 273 ILE A O 1
ATOM 2086 N N . THR A 1 274 ? 3.279 -30.925 10.472 1.00 77.38 274 THR A N 1
ATOM 2087 C CA . THR A 1 274 ? 2.928 -31.906 9.434 1.00 77.38 274 THR A CA 1
ATOM 2088 C C . THR A 1 274 ? 2.229 -33.128 10.050 1.00 77.38 274 THR A C 1
ATOM 2090 O O . THR A 1 274 ? 2.642 -33.659 11.082 1.00 77.38 274 THR A O 1
ATOM 2093 N N . GLY A 1 275 ? 1.122 -33.579 9.445 1.00 64.56 275 GLY A N 1
ATOM 2094 C CA . GLY A 1 275 ? 0.359 -34.730 9.947 1.00 64.56 275 GLY A CA 1
ATOM 2095 C C . GLY A 1 275 ? -0.334 -34.473 11.291 1.00 64.56 275 GLY A C 1
ATOM 2096 O O . GLY A 1 275 ? -0.214 -35.286 12.215 1.00 64.56 275 GLY A O 1
ATOM 2097 N N . MET A 1 276 ? -1.025 -33.332 11.426 1.00 75.56 276 MET A N 1
ATOM 2098 C CA . MET A 1 276 ? -1.912 -33.059 12.568 1.00 75.56 276 MET A CA 1
ATOM 2099 C C . MET A 1 276 ? -2.845 -34.258 12.831 1.00 75.56 276 MET A C 1
ATOM 2101 O O . MET A 1 276 ? -3.296 -34.882 11.867 1.00 75.56 276 MET A O 1
ATOM 2105 N N . PRO A 1 277 ? -3.141 -34.613 14.098 1.00 70.50 277 PRO A N 1
ATOM 2106 C CA . PRO A 1 277 ? -3.838 -35.861 14.429 1.00 70.50 277 PRO A CA 1
ATOM 2107 C C . PRO A 1 277 ? -5.198 -36.079 13.748 1.00 70.50 277 PRO A C 1
ATOM 2109 O O . PRO A 1 277 ? -5.601 -37.223 13.550 1.00 70.50 277 PRO A O 1
ATOM 2112 N N . ASP A 1 278 ? -5.900 -35.005 13.392 1.00 73.69 278 ASP A N 1
ATOM 2113 C CA . ASP A 1 278 ? -7.194 -35.015 12.702 1.00 73.69 278 ASP A CA 1
ATOM 2114 C C . ASP A 1 278 ? -7.112 -34.607 11.219 1.00 73.69 278 ASP A C 1
ATOM 2116 O O . ASP A 1 278 ? -8.133 -34.543 10.538 1.00 73.69 278 ASP A O 1
ATOM 2120 N N . GLY A 1 279 ? -5.904 -34.358 10.705 1.00 75.44 279 GLY A N 1
ATOM 2121 C CA . GLY A 1 279 ? -5.649 -33.987 9.313 1.00 75.44 279 GLY A CA 1
ATOM 2122 C C . GLY A 1 279 ? -5.962 -32.532 8.948 1.00 75.44 279 GLY A C 1
ATOM 2123 O O . GLY A 1 279 ? -5.692 -32.154 7.811 1.00 75.44 279 GLY A O 1
ATOM 2124 N N . ALA A 1 280 ? -6.482 -31.720 9.873 1.00 82.25 280 ALA A N 1
ATOM 2125 C CA . ALA A 1 280 ? -6.756 -30.297 9.661 1.00 82.25 280 ALA A CA 1
ATOM 2126 C C . ALA A 1 280 ? -5.841 -29.435 10.540 1.00 82.25 280 ALA A C 1
ATOM 2128 O O . ALA A 1 280 ? -5.495 -29.832 11.654 1.00 82.25 280 ALA A O 1
ATOM 2129 N N . MET A 1 281 ? -5.457 -28.242 10.079 1.00 84.62 281 MET A N 1
ATOM 2130 C CA . MET A 1 281 ? -4.695 -27.323 10.922 1.00 84.62 281 MET A CA 1
ATOM 2131 C C . MET A 1 281 ? -5.612 -26.704 11.982 1.00 84.62 281 MET A C 1
ATOM 2133 O O . MET A 1 281 ? -5.295 -26.762 13.172 1.00 84.62 281 MET A O 1
ATOM 2137 N N . ALA A 1 282 ? -6.769 -26.188 11.555 1.00 89.75 282 ALA A N 1
ATOM 2138 C CA . ALA A 1 282 ? -7.793 -25.532 12.367 1.00 89.75 282 ALA A CA 1
ATOM 2139 C C . ALA A 1 282 ? -7.193 -24.588 13.438 1.00 89.75 282 ALA A C 1
ATOM 2141 O O . ALA A 1 282 ? -7.352 -24.842 14.635 1.00 89.75 282 ALA A O 1
ATOM 2142 N N . PRO A 1 283 ? -6.492 -23.503 13.041 1.00 91.62 283 PRO A N 1
ATOM 2143 C CA . PRO A 1 283 ? -5.669 -22.681 13.942 1.00 91.62 283 PRO A CA 1
ATOM 2144 C C . PRO A 1 283 ? -6.406 -22.182 15.193 1.00 91.62 283 PRO A C 1
ATOM 2146 O O . PRO A 1 283 ? -5.847 -22.168 16.289 1.00 91.62 283 PRO A O 1
ATOM 2149 N N . GLU A 1 284 ? -7.677 -21.811 15.032 1.00 92.06 284 GLU A N 1
ATOM 2150 C CA . GLU A 1 284 ? -8.532 -21.243 16.081 1.00 92.06 284 GLU A CA 1
ATOM 2151 C C . GLU A 1 284 ? -9.178 -22.295 17.001 1.00 92.06 284 GLU A C 1
ATOM 2153 O O . GLU A 1 284 ? -9.803 -21.950 18.003 1.00 92.06 284 GLU A O 1
ATOM 2158 N N . GLN A 1 285 ? -9.044 -23.589 16.697 1.00 93.56 285 GLN A N 1
ATOM 2159 C CA . GLN A 1 285 ? -9.575 -24.654 17.546 1.00 93.56 285 GLN A CA 1
ATOM 2160 C C . GLN A 1 285 ? -8.764 -24.764 18.842 1.00 93.56 285 GLN A C 1
ATOM 2162 O O . GLN A 1 285 ? -7.537 -24.663 18.829 1.00 93.56 285 GLN A O 1
ATOM 2167 N N . LEU A 1 286 ? -9.440 -25.020 19.969 1.00 95.56 286 LEU A N 1
ATOM 2168 C CA . LEU A 1 286 ? -8.766 -25.327 21.232 1.00 95.56 286 LEU A CA 1
ATOM 2169 C C . LEU A 1 286 ? -7.915 -26.592 21.097 1.00 95.56 286 LEU A C 1
ATOM 2171 O O . LEU A 1 286 ? -8.405 -27.621 20.628 1.00 95.56 286 LEU A O 1
ATOM 2175 N N . ILE A 1 287 ? -6.664 -26.529 21.550 1.00 94.88 287 ILE A N 1
ATOM 2176 C CA . ILE A 1 287 ? -5.779 -27.691 21.554 1.00 94.88 287 ILE A CA 1
ATOM 2177 C C . ILE A 1 287 ? -6.033 -28.546 22.795 1.00 94.88 287 ILE A C 1
ATOM 2179 O O . ILE A 1 287 ? -6.057 -28.057 23.926 1.00 94.88 287 ILE A O 1
ATOM 2183 N N . SER A 1 288 ? -6.230 -29.845 22.601 1.00 93.94 288 SER A N 1
ATOM 2184 C CA . SER A 1 288 ? -6.338 -30.804 23.698 1.00 93.94 288 SER A CA 1
ATOM 2185 C C . SER A 1 288 ? -4.962 -31.238 24.209 1.00 93.94 288 SER A C 1
ATOM 2187 O O . SER A 1 288 ? -3.969 -31.247 23.478 1.00 93.94 288 SER A O 1
ATOM 2189 N N . ARG A 1 289 ? -4.895 -31.673 25.472 1.00 93.06 289 ARG A N 1
ATOM 2190 C CA . ARG A 1 289 ? -3.645 -32.150 26.097 1.00 93.06 289 ARG A CA 1
ATOM 2191 C C . ARG A 1 289 ? -2.972 -33.284 25.318 1.00 93.06 289 ARG A C 1
ATOM 2193 O O . ARG A 1 289 ? -1.747 -33.347 25.254 1.00 93.06 289 ARG A O 1
ATOM 2200 N N . GLN A 1 290 ? -3.758 -34.184 24.729 1.00 91.62 290 GLN A N 1
ATOM 2201 C CA . GLN A 1 290 ? -3.232 -35.290 23.924 1.00 91.62 290 GLN A CA 1
ATOM 2202 C C . GLN A 1 290 ? -2.665 -34.846 22.569 1.00 91.62 290 GLN A C 1
ATOM 2204 O O . GLN A 1 290 ? -1.667 -35.409 22.132 1.00 91.62 290 GLN A O 1
ATOM 2209 N N . GLU A 1 291 ? -3.258 -33.839 21.921 1.00 93.12 291 GLU A N 1
ATOM 2210 C CA . GLU A 1 291 ? -2.722 -33.279 20.672 1.00 93.12 291 GLU A CA 1
ATOM 2211 C C . GLU A 1 291 ? -1.395 -32.570 20.938 1.00 93.12 291 GLU A C 1
ATOM 2213 O O . GLU A 1 291 ? -0.416 -32.825 20.242 1.00 93.12 291 GLU A O 1
ATOM 2218 N N . ALA A 1 292 ? -1.333 -31.764 22.002 1.00 93.88 292 ALA A N 1
ATOM 2219 C CA . ALA A 1 292 ? -0.109 -31.090 22.424 1.00 93.88 292 ALA A CA 1
ATOM 2220 C C . ALA A 1 292 ? 1.028 -32.078 22.728 1.00 93.88 292 ALA A C 1
ATOM 2222 O O . ALA A 1 292 ? 2.155 -31.884 22.278 1.00 93.88 292 ALA A O 1
ATOM 2223 N N . ALA A 1 293 ? 0.732 -33.177 23.434 1.00 92.62 293 ALA A N 1
ATOM 2224 C CA . ALA A 1 293 ? 1.713 -34.225 23.709 1.00 92.62 293 ALA A CA 1
ATOM 2225 C C . ALA A 1 293 ? 2.243 -34.890 22.428 1.00 92.62 293 ALA A C 1
ATOM 2227 O O . ALA A 1 293 ? 3.426 -35.206 22.355 1.00 92.62 293 ALA A O 1
ATOM 2228 N N . VAL A 1 294 ? 1.386 -35.094 21.420 1.00 92.69 294 VAL A N 1
ATOM 2229 C CA . VAL A 1 294 ? 1.782 -35.669 20.124 1.00 92.69 294 VAL A CA 1
ATOM 2230 C C . VAL A 1 294 ? 2.649 -34.700 19.322 1.00 92.69 294 VAL A C 1
ATOM 2232 O O . VAL A 1 294 ? 3.672 -35.125 18.788 1.00 92.69 294 VAL A O 1
ATOM 2235 N N . ILE A 1 295 ? 2.292 -33.413 19.287 1.00 93.44 295 ILE A N 1
ATOM 2236 C CA . ILE A 1 295 ? 3.093 -32.371 18.628 1.00 93.44 295 ILE A CA 1
ATOM 2237 C C . ILE A 1 295 ? 4.481 -32.275 19.269 1.00 93.44 295 ILE A C 1
ATOM 2239 O O . ILE A 1 295 ? 5.483 -32.340 18.564 1.00 93.44 295 ILE A O 1
ATOM 2243 N N . LEU A 1 296 ? 4.557 -32.193 20.601 1.00 93.50 296 LEU A N 1
ATOM 2244 C CA . LEU A 1 296 ? 5.835 -32.091 21.309 1.00 93.50 296 LEU A CA 1
ATOM 2245 C C . LEU A 1 296 ? 6.674 -33.366 21.191 1.00 93.50 296 LEU A C 1
ATOM 2247 O O . LEU A 1 296 ? 7.873 -33.276 20.965 1.00 93.50 296 LEU A O 1
ATOM 2251 N N . ALA A 1 297 ? 6.073 -34.556 21.293 1.00 92.81 297 ALA A N 1
ATOM 2252 C CA . ALA A 1 297 ? 6.816 -35.802 21.105 1.00 92.81 297 ALA A CA 1
ATOM 2253 C C . ALA A 1 297 ? 7.429 -35.897 19.701 1.00 92.81 297 ALA A C 1
ATOM 2255 O O . ALA A 1 297 ? 8.528 -36.425 19.561 1.00 92.81 297 ALA A O 1
ATOM 2256 N N . ARG A 1 298 ? 6.733 -35.377 18.680 1.00 90.62 298 ARG A N 1
ATOM 2257 C CA . ARG A 1 298 ? 7.243 -35.293 17.308 1.00 90.62 298 ARG A CA 1
ATOM 2258 C C . ARG A 1 298 ? 8.370 -34.276 17.186 1.00 90.62 298 ARG A C 1
ATOM 2260 O O . ARG A 1 298 ? 9.411 -34.631 16.654 1.00 90.62 298 ARG A O 1
ATOM 2267 N N . LEU A 1 299 ? 8.167 -33.058 17.694 1.00 91.88 299 LEU A N 1
ATOM 2268 C CA . LEU A 1 299 ? 9.183 -32.000 17.703 1.00 91.88 299 LEU A CA 1
ATOM 2269 C C . LEU A 1 299 ? 10.490 -32.475 18.355 1.00 91.88 299 LEU A C 1
ATOM 2271 O O . LEU A 1 299 ? 11.570 -32.174 17.873 1.00 91.88 299 LEU A O 1
ATOM 2275 N N . LEU A 1 300 ? 10.375 -33.241 19.440 1.00 92.31 300 LEU A N 1
ATOM 2276 C CA . LEU A 1 300 ? 11.501 -33.781 20.202 1.00 92.31 300 LEU A CA 1
ATOM 2277 C C . LEU A 1 300 ? 12.008 -35.138 19.680 1.00 92.31 300 LEU A C 1
ATOM 2279 O O . LEU A 1 300 ? 12.834 -35.768 20.341 1.00 92.31 300 LEU A O 1
ATOM 2283 N N . GLU A 1 301 ? 11.470 -35.628 18.558 1.00 92.00 301 GLU A N 1
ATOM 2284 C CA . GLU A 1 301 ? 11.803 -36.920 17.942 1.00 92.00 301 GLU A CA 1
ATOM 2285 C C . GLU A 1 301 ? 11.780 -38.114 18.923 1.00 92.00 301 GLU A C 1
ATOM 2287 O O . GLU A 1 301 ? 12.589 -39.045 18.862 1.00 92.00 301 GLU A O 1
ATOM 2292 N N . LEU A 1 302 ? 10.835 -38.114 19.870 1.00 93.06 302 LEU A N 1
ATOM 2293 C CA . LEU A 1 302 ? 10.756 -39.146 20.899 1.00 93.06 302 LEU A CA 1
ATOM 2294 C C . LEU A 1 302 ? 10.183 -40.454 20.345 1.00 93.06 302 LEU A C 1
ATOM 2296 O O . LEU A 1 302 ? 9.086 -40.500 19.785 1.00 93.06 302 LEU A O 1
ATOM 2300 N N . ALA A 1 303 ? 10.882 -41.560 20.609 1.00 94.50 303 ALA A N 1
ATOM 2301 C CA . ALA A 1 303 ? 10.375 -42.893 20.306 1.00 94.50 303 ALA A CA 1
ATOM 2302 C C . ALA A 1 303 ? 9.071 -43.181 21.088 1.00 94.50 303 ALA A C 1
ATOM 2304 O O . ALA A 1 303 ? 9.048 -42.999 22.312 1.00 94.50 303 ALA A O 1
ATOM 2305 N N . PRO A 1 304 ? 7.999 -43.674 20.431 1.00 93.62 304 PRO A N 1
ATOM 2306 C CA . PRO A 1 304 ? 6.747 -44.010 21.104 1.00 93.62 304 PRO A CA 1
ATOM 2307 C C . PRO A 1 304 ? 6.956 -44.999 22.259 1.00 93.62 304 PRO A C 1
ATOM 2309 O O . PRO A 1 304 ? 7.594 -46.037 22.086 1.00 93.62 304 PRO A O 1
ATOM 2312 N N . ASN A 1 305 ? 6.360 -44.727 23.423 1.00 93.06 305 ASN A N 1
ATOM 2313 C CA . ASN A 1 305 ? 6.448 -45.600 24.598 1.00 93.06 305 ASN A CA 1
ATOM 2314 C C . ASN A 1 305 ? 5.061 -45.879 25.210 1.00 93.06 305 ASN A C 1
ATOM 2316 O O . ASN A 1 305 ? 4.729 -45.333 26.263 1.00 93.06 305 ASN A O 1
ATOM 2320 N N . PRO A 1 306 ? 4.224 -46.730 24.583 1.00 89.00 306 PRO A N 1
ATOM 2321 C CA . PRO A 1 306 ? 2.863 -46.985 25.056 1.00 89.00 306 PRO A CA 1
ATOM 2322 C C . PRO A 1 306 ? 2.787 -47.529 26.488 1.00 89.00 306 PRO A C 1
ATOM 2324 O O . PRO A 1 306 ? 1.813 -47.249 27.184 1.00 89.00 306 PRO A O 1
ATOM 2327 N N . SER A 1 307 ? 3.794 -48.271 26.954 1.00 86.06 307 SER A N 1
ATOM 2328 C CA . SER A 1 307 ? 3.810 -48.855 28.304 1.00 86.06 307 SER A CA 1
ATOM 2329 C C . SER A 1 307 ? 3.888 -47.786 29.399 1.00 86.06 307 SER A C 1
ATOM 2331 O O . SER A 1 307 ? 3.229 -47.897 30.427 1.00 86.06 307 SER A O 1
ATOM 2333 N N . ALA A 1 308 ? 4.623 -46.693 29.167 1.00 83.94 308 ALA A N 1
ATOM 2334 C CA . ALA A 1 308 ? 4.712 -45.579 30.117 1.00 83.94 308 ALA A CA 1
ATOM 2335 C C . ALA A 1 308 ? 3.416 -44.745 30.217 1.00 83.94 308 ALA A C 1
ATOM 2337 O O . ALA A 1 308 ? 3.272 -43.927 31.124 1.00 83.94 308 ALA A O 1
ATOM 2338 N N . SER A 1 309 ? 2.453 -44.962 29.315 1.00 82.31 309 SER A N 1
ATOM 2339 C CA . SER A 1 309 ? 1.165 -44.258 29.318 1.00 82.31 309 SER A CA 1
ATOM 2340 C C . SER A 1 309 ? 0.108 -44.893 30.231 1.00 82.31 309 SER A C 1
ATOM 2342 O O . SER A 1 309 ? -0.937 -44.289 30.459 1.00 82.31 309 SER A O 1
ATOM 2344 N N . GLU A 1 310 ? 0.359 -46.084 30.791 1.00 81.69 310 GLU A N 1
ATOM 2345 C CA . GLU A 1 310 ? -0.618 -46.813 31.621 1.00 81.69 310 GLU A CA 1
ATOM 2346 C C . GLU A 1 310 ? -1.080 -46.001 32.844 1.00 81.69 310 GLU A C 1
ATOM 2348 O O . GLU A 1 310 ? -2.248 -46.056 33.230 1.00 81.69 310 GLU A O 1
ATOM 2353 N N . ALA A 1 311 ? -0.195 -45.166 33.399 1.00 77.50 311 ALA A N 1
ATOM 2354 C CA . ALA A 1 311 ? -0.499 -44.267 34.513 1.00 77.50 311 ALA A CA 1
ATOM 2355 C C . ALA A 1 311 ? -1.473 -43.121 34.152 1.00 77.50 311 ALA A C 1
ATOM 2357 O O . ALA A 1 311 ? -1.969 -42.433 35.043 1.00 77.50 311 ALA A O 1
ATOM 2358 N N . PHE A 1 312 ? -1.759 -42.908 32.863 1.00 83.44 312 PHE A N 1
ATOM 2359 C CA . PHE A 1 312 ? -2.562 -41.793 32.346 1.00 83.44 312 PHE A CA 1
ATOM 2360 C C . PHE A 1 312 ? -4.011 -42.198 32.012 1.00 83.44 312 PHE A C 1
ATOM 2362 O O . PHE A 1 312 ? -4.808 -41.351 31.600 1.00 83.44 312 PHE A O 1
ATOM 2369 N N . GLY A 1 313 ? -4.386 -43.457 32.267 1.00 78.44 313 GLY A N 1
ATOM 2370 C CA . GLY A 1 313 ? -5.744 -43.974 32.084 1.00 78.44 313 GLY A CA 1
ATOM 2371 C C . GLY A 1 313 ? -6.029 -44.466 30.661 1.00 78.44 313 GLY A C 1
ATOM 2372 O O . GLY A 1 313 ? -5.126 -44.876 29.938 1.00 78.44 313 GLY A O 1
ATOM 2373 N N . ASN A 1 314 ? -7.308 -44.472 30.265 1.00 81.81 314 ASN A N 1
ATOM 2374 C CA . ASN A 1 314 ? -7.717 -44.931 28.934 1.00 81.81 314 ASN A CA 1
ATOM 2375 C C . ASN A 1 314 ? -7.469 -43.831 27.888 1.00 81.81 314 ASN A C 1
ATOM 2377 O O . ASN A 1 314 ? -8.146 -42.802 27.903 1.00 81.81 314 ASN A O 1
ATOM 2381 N N . LEU A 1 315 ? -6.501 -44.056 27.001 1.00 85.88 315 LEU A N 1
ATOM 2382 C CA . LEU A 1 315 ? -6.085 -43.126 25.949 1.00 85.88 315 LEU A CA 1
ATOM 2383 C C . LEU A 1 315 ? -6.415 -43.699 24.562 1.00 85.88 315 LEU A C 1
ATOM 2385 O O . LEU A 1 315 ? -6.346 -44.917 24.384 1.00 85.88 315 LEU A O 1
ATOM 2389 N N . PRO A 1 316 ? -6.728 -42.854 23.564 1.00 84.94 316 PRO A N 1
ATOM 2390 C CA . PRO A 1 316 ? -6.801 -43.287 22.172 1.00 84.94 316 PRO A CA 1
ATOM 2391 C C . PRO A 1 316 ? -5.475 -43.891 21.686 1.00 84.94 316 PRO A C 1
ATOM 2393 O O . PRO A 1 316 ? -4.400 -43.396 22.026 1.00 84.94 316 PRO A O 1
ATOM 2396 N N . GLU A 1 317 ? -5.543 -44.915 20.830 1.00 87.44 317 GLU A N 1
ATOM 2397 C CA . GLU A 1 317 ? -4.348 -45.630 20.347 1.00 87.44 317 GLU A CA 1
ATOM 2398 C C . GLU A 1 317 ? -3.342 -44.699 19.647 1.00 87.44 317 GLU A C 1
ATOM 2400 O O . GLU A 1 317 ? -2.134 -44.836 19.819 1.00 87.44 317 GLU A O 1
ATOM 2405 N N . TRP A 1 318 ? -3.839 -43.689 18.926 1.00 89.31 318 TRP A N 1
ATOM 2406 C CA . TRP A 1 318 ? -3.013 -42.739 18.179 1.00 89.31 318 TRP A CA 1
ATOM 2407 C C . TRP A 1 318 ? -2.170 -41.801 19.064 1.00 89.31 318 TRP A C 1
ATOM 2409 O O . TRP A 1 318 ? -1.134 -41.325 18.610 1.00 89.31 318 TRP A O 1
ATOM 2419 N N . SER A 1 319 ? -2.573 -41.534 20.314 1.00 91.06 319 SER A N 1
ATOM 2420 C CA . SER A 1 319 ? -1.859 -40.617 21.226 1.00 91.06 319 SER A CA 1
ATOM 2421 C C . SER A 1 319 ? -1.073 -41.339 22.322 1.00 91.06 319 SER A C 1
ATOM 2423 O O . SER A 1 319 ? -0.160 -40.764 22.921 1.00 91.06 319 SER A O 1
ATOM 2425 N N . LYS A 1 320 ? -1.385 -42.618 22.562 1.00 91.19 320 LYS A N 1
ATOM 2426 C CA . LYS A 1 320 ? -0.832 -43.435 23.648 1.00 91.19 320 LYS A CA 1
ATOM 2427 C C . LYS A 1 320 ? 0.700 -43.476 23.657 1.00 91.19 320 LYS A C 1
ATOM 2429 O O . LYS A 1 320 ? 1.325 -43.272 24.697 1.00 91.19 320 LYS A O 1
ATOM 2434 N N . GLY A 1 321 ? 1.307 -43.711 22.493 1.00 92.88 321 GLY A N 1
ATOM 2435 C CA . GLY A 1 321 ? 2.761 -43.796 22.350 1.00 92.88 321 GLY A CA 1
ATOM 2436 C C . GLY A 1 321 ? 3.482 -42.485 22.674 1.00 92.88 321 GLY A C 1
ATOM 2437 O O . GLY A 1 321 ? 4.470 -42.504 23.405 1.00 92.88 321 GLY A O 1
ATOM 2438 N N . ALA A 1 322 ? 2.962 -41.357 22.185 1.00 92.75 322 ALA A N 1
ATOM 2439 C CA . ALA A 1 322 ? 3.536 -40.031 22.407 1.00 92.75 322 ALA A CA 1
ATOM 2440 C C . ALA A 1 322 ? 3.385 -39.565 23.861 1.00 92.75 322 ALA A C 1
ATOM 2442 O O . ALA A 1 322 ? 4.354 -39.119 24.470 1.00 92.75 322 ALA A O 1
ATOM 2443 N N . ILE A 1 323 ? 2.193 -39.733 24.448 1.00 93.25 323 ILE A N 1
ATOM 2444 C CA . ILE A 1 323 ? 1.948 -39.393 25.858 1.00 93.25 323 ILE A CA 1
ATOM 2445 C C . ILE A 1 323 ? 2.887 -40.192 26.761 1.00 93.25 323 ILE A C 1
ATOM 2447 O O . ILE A 1 323 ? 3.510 -39.623 27.655 1.00 93.25 323 ILE A O 1
ATOM 2451 N N . GLY A 1 324 ? 3.037 -41.495 26.510 1.00 93.44 324 GLY A N 1
ATOM 2452 C CA . GLY A 1 324 ? 3.960 -42.324 27.275 1.00 93.44 324 GLY A CA 1
ATOM 2453 C C . GLY A 1 324 ? 5.430 -41.941 27.073 1.00 93.44 324 GLY A C 1
ATOM 2454 O O . GLY A 1 324 ? 6.197 -41.963 28.033 1.00 93.44 324 GLY A O 1
ATOM 2455 N N . ALA A 1 325 ? 5.830 -41.517 25.871 1.00 94.25 325 ALA A N 1
ATOM 2456 C CA . ALA A 1 325 ? 7.183 -41.023 25.616 1.00 94.25 325 ALA A CA 1
ATOM 2457 C C . ALA A 1 325 ? 7.483 -39.733 26.403 1.00 94.25 325 ALA A C 1
ATOM 2459 O O . ALA A 1 325 ? 8.486 -39.659 27.114 1.00 94.25 325 ALA A O 1
ATOM 2460 N N . MET A 1 326 ? 6.567 -38.760 26.358 1.00 94.00 326 MET A N 1
ATOM 2461 C CA . MET A 1 326 ? 6.660 -37.506 27.117 1.00 94.00 326 MET A CA 1
ATOM 2462 C C . MET A 1 326 ? 6.633 -37.745 28.635 1.00 94.00 326 MET A C 1
ATOM 2464 O O . MET A 1 326 ? 7.377 -37.113 29.385 1.00 94.00 326 MET A O 1
ATOM 2468 N N . ALA A 1 327 ? 5.806 -38.683 29.106 1.00 91.62 327 ALA A N 1
ATOM 2469 C CA . ALA A 1 327 ? 5.765 -39.089 30.509 1.00 91.62 327 ALA A CA 1
ATOM 2470 C C . ALA A 1 327 ? 7.063 -39.780 30.952 1.00 91.62 327 ALA A C 1
ATOM 2472 O O . ALA A 1 327 ? 7.563 -39.505 32.040 1.00 91.62 327 ALA A O 1
ATOM 2473 N N . GLY A 1 328 ? 7.647 -40.631 30.101 1.00 89.88 328 GLY A N 1
ATOM 2474 C CA . GLY A 1 328 ? 8.919 -41.309 30.365 1.00 89.88 328 GLY A CA 1
ATOM 2475 C C . GLY A 1 328 ? 10.105 -40.352 30.524 1.00 89.88 328 GLY A C 1
ATOM 2476 O O . GLY A 1 328 ? 11.066 -40.687 31.212 1.00 89.88 328 GLY A O 1
ATOM 2477 N N . LYS A 1 329 ? 10.016 -39.153 29.938 1.00 92.06 329 LYS A N 1
ATOM 2478 C CA . LYS A 1 329 ? 10.965 -38.047 30.130 1.00 92.06 329 LYS A CA 1
ATOM 2479 C C . LYS A 1 329 ? 10.638 -37.147 31.331 1.00 92.06 329 LYS A C 1
ATOM 2481 O O . LYS A 1 329 ? 11.430 -36.284 31.677 1.00 92.06 329 LYS A O 1
ATOM 2486 N N . GLY A 1 330 ? 9.490 -37.337 31.985 1.00 90.69 330 GLY A N 1
ATOM 2487 C CA . GLY A 1 330 ? 9.050 -36.518 33.121 1.00 90.69 330 GLY A CA 1
ATOM 2488 C C . GLY A 1 330 ? 8.385 -35.188 32.739 1.00 90.69 330 GLY A C 1
ATOM 2489 O O . GLY A 1 330 ? 8.049 -34.392 33.622 1.00 90.69 330 GLY A O 1
ATOM 2490 N N . TYR A 1 331 ? 8.139 -34.943 31.448 1.00 91.94 331 TYR A N 1
ATOM 2491 C CA . TYR A 1 331 ? 7.487 -33.715 30.980 1.00 91.94 331 TYR A CA 1
ATOM 2492 C C . TYR A 1 331 ? 6.012 -33.675 31.386 1.00 91.94 331 TYR A C 1
ATOM 2494 O O . TYR A 1 331 ? 5.519 -32.648 31.860 1.00 91.94 331 TYR A O 1
ATOM 2502 N N . LEU A 1 332 ? 5.335 -34.824 31.307 1.00 89.94 332 LEU A N 1
ATOM 2503 C CA . LEU A 1 332 ? 3.951 -35.000 31.745 1.00 89.94 332 LEU A CA 1
ATOM 2504 C C . LEU A 1 332 ? 3.880 -35.753 33.075 1.00 89.94 332 LEU A C 1
ATOM 2506 O O . LEU A 1 332 ? 4.602 -36.725 33.291 1.00 89.94 332 LEU A O 1
ATOM 2510 N N . SER A 1 333 ? 2.953 -35.349 33.942 1.00 80.38 333 SER A N 1
ATOM 2511 C CA . SER A 1 333 ? 2.622 -36.061 35.177 1.00 80.38 333 SER A CA 1
ATOM 2512 C C . SER A 1 333 ? 1.155 -36.490 35.185 1.00 80.38 333 SER A C 1
ATOM 2514 O O . SER A 1 333 ? 0.267 -35.783 34.705 1.00 80.38 333 SER A O 1
ATOM 2516 N N . ALA A 1 334 ? 0.884 -37.669 35.744 1.00 71.88 334 ALA A N 1
ATOM 2517 C CA . ALA A 1 334 ? -0.480 -38.116 35.988 1.00 71.88 334 ALA A CA 1
ATOM 2518 C C . ALA A 1 334 ? -1.030 -37.374 37.219 1.00 71.88 334 ALA A C 1
ATOM 2520 O O . ALA A 1 334 ? -0.599 -37.617 38.346 1.00 71.88 334 ALA A O 1
ATOM 2521 N N . ALA A 1 335 ? -1.951 -36.431 37.013 1.00 62.47 335 ALA A N 1
ATOM 2522 C CA . ALA A 1 335 ? -2.577 -35.691 38.108 1.00 62.47 335 ALA A CA 1
ATOM 2523 C C . ALA A 1 335 ? -3.462 -36.600 38.986 1.00 62.47 335 ALA A C 1
ATOM 2525 O O . ALA A 1 335 ? -4.055 -37.571 38.502 1.00 62.47 335 ALA A O 1
ATOM 2526 N N . ALA A 1 336 ? -3.618 -36.249 40.269 1.00 54.41 336 ALA A N 1
ATOM 2527 C CA . ALA A 1 336 ? -4.583 -36.882 41.171 1.00 54.41 336 ALA A CA 1
ATOM 2528 C C . ALA A 1 336 ? -6.018 -36.578 40.687 1.00 54.41 336 ALA A C 1
ATOM 2530 O O . ALA A 1 336 ? -6.572 -35.522 40.976 1.00 54.41 336 ALA A O 1
ATOM 2531 N N . GLY A 1 337 ? -6.584 -37.482 39.879 1.00 58.09 337 GLY A N 1
ATOM 2532 C CA . GLY A 1 337 ? -7.849 -37.284 39.152 1.00 58.09 337 GLY A CA 1
ATOM 2533 C C . GLY A 1 337 ? -7.808 -37.669 37.663 1.00 58.09 337 GLY A C 1
ATOM 2534 O O . GLY A 1 337 ? -8.848 -37.640 37.007 1.00 58.09 337 GLY A O 1
ATOM 2535 N N . GLY A 1 338 ? -6.640 -38.067 37.140 1.00 65.88 338 GLY A N 1
ATOM 2536 C CA . GLY A 1 338 ? -6.433 -38.489 35.750 1.00 65.88 338 GLY A CA 1
ATOM 2537 C C . GLY A 1 338 ? -5.925 -37.364 34.836 1.00 65.88 338 GLY A C 1
ATOM 2538 O O . GLY A 1 338 ? -6.139 -36.184 35.099 1.00 65.88 338 GLY A O 1
ATOM 2539 N N . PHE A 1 339 ? -5.253 -37.732 33.738 1.00 79.44 339 PHE A N 1
ATOM 2540 C CA . PHE A 1 339 ? -4.626 -36.791 32.792 1.00 79.44 339 PHE A CA 1
ATOM 2541 C C . PHE A 1 339 ? -5.624 -35.904 32.035 1.00 79.44 339 PHE A C 1
ATOM 2543 O O . PHE A 1 339 ? -5.295 -34.781 31.660 1.00 79.44 339 PHE A O 1
ATOM 2550 N N . GLY A 1 340 ? -6.856 -36.381 31.823 1.00 84.38 340 GLY A N 1
ATOM 2551 C CA . GLY A 1 340 ? -7.879 -35.636 31.087 1.00 84.38 340 GLY A CA 1
ATOM 2552 C C . GLY A 1 340 ? -7.469 -35.349 29.641 1.00 84.38 340 GLY A C 1
ATOM 2553 O O . GLY A 1 340 ? -7.531 -34.205 29.216 1.00 84.38 340 GLY A O 1
ATOM 2554 N N . ALA A 1 341 ? -7.049 -36.379 28.903 1.00 86.12 341 ALA A N 1
ATOM 2555 C CA . ALA A 1 341 ? -6.448 -36.291 27.567 1.00 86.12 341 ALA A CA 1
ATOM 2556 C C . ALA A 1 341 ? -7.199 -35.391 26.565 1.00 86.12 341 ALA A C 1
ATOM 2558 O O . ALA A 1 341 ? -6.572 -34.641 25.824 1.00 86.12 341 ALA A O 1
ATOM 2559 N N . SER A 1 342 ? -8.534 -35.438 26.570 1.00 88.44 342 SER A N 1
ATOM 2560 C CA . SER A 1 342 ? -9.398 -34.660 25.673 1.00 88.44 342 SER A CA 1
ATOM 2561 C C . SER A 1 342 ? -9.740 -33.257 26.184 1.00 88.44 342 SER A C 1
ATOM 2563 O O . SER A 1 342 ? -10.467 -32.530 25.510 1.00 88.44 342 SER A O 1
ATOM 2565 N N . LYS A 1 343 ? -9.297 -32.877 27.390 1.00 91.75 343 LYS A N 1
ATOM 2566 C CA . LYS A 1 343 ? -9.525 -31.527 27.914 1.00 91.75 343 LYS A CA 1
ATOM 2567 C C . LYS A 1 343 ? -8.631 -30.527 27.174 1.00 91.75 343 LYS A C 1
ATOM 2569 O O . LYS A 1 343 ? -7.507 -30.895 26.818 1.00 91.75 343 LYS A O 1
ATOM 2574 N N . PRO A 1 344 ? -9.093 -29.278 26.989 1.00 95.31 344 PRO A N 1
ATOM 2575 C CA . PRO A 1 344 ? -8.242 -28.201 26.506 1.00 95.31 344 PRO A CA 1
ATOM 2576 C C . PRO A 1 344 ? -7.003 -28.032 27.391 1.00 95.31 344 PRO A C 1
ATOM 2578 O O . PRO A 1 344 ? -7.107 -28.088 28.620 1.00 95.31 344 PRO A O 1
ATOM 2581 N N . LEU A 1 345 ? -5.850 -27.840 26.758 1.00 95.50 345 LEU A N 1
ATOM 2582 C CA . LEU A 1 345 ? -4.619 -27.420 27.415 1.00 95.50 345 LEU A CA 1
ATOM 2583 C C . LEU A 1 345 ? -4.732 -25.933 27.774 1.00 95.50 345 LEU A C 1
ATOM 2585 O O . LEU A 1 345 ? -5.215 -25.144 26.959 1.00 95.50 345 LEU A O 1
ATOM 2589 N N . THR A 1 346 ? -4.291 -25.545 28.969 1.00 95.50 346 THR A N 1
ATOM 2590 C CA . THR A 1 346 ? -4.233 -24.126 29.359 1.00 95.50 346 THR A CA 1
ATOM 2591 C C . THR A 1 346 ? -2.850 -23.519 29.119 1.00 95.50 346 THR A C 1
ATOM 2593 O O . THR A 1 346 ? -1.869 -24.248 28.954 1.00 95.50 346 THR A O 1
ATOM 2596 N N . PHE A 1 347 ? -2.749 -22.184 29.130 1.00 93.12 347 PHE A N 1
ATOM 2597 C CA . PHE A 1 347 ? -1.457 -21.483 29.041 1.00 93.12 347 PHE A CA 1
ATOM 2598 C C . PHE A 1 347 ? -0.453 -21.925 30.114 1.00 93.12 347 PHE A C 1
ATOM 2600 O O . PHE A 1 347 ? 0.698 -22.200 29.774 1.00 93.12 347 PHE A O 1
ATOM 2607 N N . GLY A 1 348 ? -0.898 -22.101 31.360 1.00 93.44 348 GLY A N 1
ATOM 2608 C CA . GLY A 1 348 ? -0.031 -22.546 32.456 1.00 93.44 348 GLY A CA 1
ATOM 2609 C C . GLY A 1 348 ? 0.472 -23.964 32.283 1.00 93.44 348 GLY A C 1
ATOM 2610 O O . GLY A 1 348 ? 1.664 -24.215 32.424 1.00 93.44 348 GLY A O 1
ATOM 2611 N N . GLU A 1 349 ? -0.404 -24.885 31.879 1.00 94.12 349 GLU A N 1
ATOM 2612 C CA . GLU A 1 349 ? 0.007 -26.265 31.612 1.00 94.12 349 GLU A CA 1
ATOM 2613 C C . GLU A 1 349 ? 1.028 -26.335 30.471 1.00 94.12 349 GLU A C 1
ATOM 2615 O O . GLU A 1 349 ? 2.010 -27.068 30.566 1.00 94.12 349 GLU A O 1
ATOM 2620 N N . ALA A 1 350 ? 0.826 -25.559 29.404 1.00 94.75 350 ALA A N 1
ATOM 2621 C CA . ALA A 1 350 ? 1.749 -25.518 28.277 1.00 94.75 350 ALA A CA 1
ATOM 2622 C C . ALA A 1 350 ? 3.124 -24.954 28.671 1.00 94.75 350 ALA A C 1
ATOM 2624 O O . ALA A 1 350 ? 4.143 -25.554 28.330 1.00 94.75 350 ALA A O 1
ATOM 2625 N N . ARG A 1 351 ? 3.156 -23.841 29.419 1.00 92.38 351 ARG A N 1
ATOM 2626 C CA . ARG A 1 351 ? 4.395 -23.226 29.920 1.00 92.38 351 ARG A CA 1
ATOM 2627 C C . ARG A 1 351 ? 5.149 -24.156 30.864 1.00 92.38 351 ARG A C 1
ATOM 2629 O O . ARG A 1 351 ? 6.357 -24.301 30.712 1.00 92.38 351 ARG A O 1
ATOM 2636 N N . ASP A 1 352 ? 4.452 -24.844 31.767 1.00 93.00 352 ASP A N 1
ATOM 2637 C CA . ASP A 1 352 ? 5.061 -25.820 32.678 1.00 93.00 352 ASP A CA 1
ATOM 2638 C C . ASP A 1 352 ? 5.689 -27.002 31.926 1.00 93.00 352 ASP A C 1
ATOM 2640 O O . ASP A 1 352 ? 6.757 -27.490 32.302 1.00 93.00 352 ASP A O 1
ATOM 2644 N N . ILE A 1 353 ? 5.032 -27.485 30.865 1.00 94.00 353 ILE A N 1
ATOM 2645 C CA . ILE A 1 353 ? 5.577 -28.553 30.018 1.00 94.00 353 ILE A CA 1
ATOM 2646 C C . ILE A 1 353 ? 6.814 -28.046 29.276 1.00 94.00 353 ILE A C 1
ATOM 2648 O O . ILE A 1 353 ? 7.862 -28.689 29.333 1.00 94.00 353 ILE A O 1
ATOM 2652 N N . LEU A 1 354 ? 6.710 -26.896 28.608 1.00 93.00 354 LEU A N 1
ATOM 2653 C CA . LEU A 1 354 ? 7.793 -26.335 27.803 1.00 93.00 354 LEU A CA 1
ATOM 2654 C C . LEU A 1 354 ? 9.003 -25.933 28.646 1.00 93.00 354 LEU A C 1
ATOM 2656 O O . LEU A 1 354 ? 10.115 -26.189 28.212 1.00 93.00 354 LEU A O 1
ATOM 2660 N N . ALA A 1 355 ? 8.813 -25.433 29.869 1.00 91.25 355 ALA A N 1
ATOM 2661 C CA . ALA A 1 355 ? 9.908 -25.126 30.788 1.00 91.25 355 ALA A CA 1
ATOM 2662 C C . ALA A 1 355 ? 10.740 -26.367 31.156 1.00 91.25 355 ALA A C 1
ATOM 2664 O O . ALA A 1 355 ? 11.957 -26.283 31.311 1.00 91.25 355 ALA A O 1
ATOM 2665 N N . LYS A 1 356 ? 10.099 -27.538 31.287 1.00 93.06 356 LYS A N 1
ATOM 2666 C CA . LYS A 1 356 ? 10.817 -28.806 31.501 1.00 93.06 356 LYS A CA 1
ATOM 2667 C C . LYS A 1 356 ? 11.526 -29.269 30.236 1.00 93.06 356 LYS A C 1
ATOM 2669 O O . LYS A 1 356 ? 12.628 -29.792 30.320 1.00 93.06 356 LYS A O 1
ATOM 2674 N N . VAL A 1 357 ? 10.893 -29.088 29.078 1.00 91.88 357 VAL A N 1
ATOM 2675 C CA . VAL A 1 357 ? 11.490 -29.442 27.788 1.00 91.88 357 VAL A CA 1
ATOM 2676 C C . VAL A 1 357 ? 12.721 -28.571 27.516 1.00 91.88 357 VAL A C 1
ATOM 2678 O O . VAL A 1 357 ? 13.789 -29.108 27.260 1.00 91.88 357 VAL A O 1
ATOM 2681 N N . SER A 1 358 ? 12.629 -27.250 27.659 1.00 87.81 358 SER A N 1
ATOM 2682 C CA . SER A 1 358 ? 13.749 -26.324 27.443 1.00 87.81 358 SER A CA 1
ATOM 2683 C C . SER A 1 358 ? 14.896 -26.497 28.443 1.00 87.81 358 SER A C 1
ATOM 2685 O O . SER A 1 358 ? 15.985 -25.990 28.216 1.00 87.81 358 SER A O 1
ATOM 2687 N N . ALA A 1 359 ? 14.671 -27.182 29.569 1.00 88.81 359 ALA A N 1
ATOM 2688 C CA . ALA A 1 359 ? 15.742 -27.547 30.496 1.00 88.81 359 ALA A CA 1
ATOM 2689 C C . ALA A 1 359 ? 16.577 -28.745 30.000 1.00 88.81 359 ALA A C 1
ATOM 2691 O O . ALA A 1 359 ? 17.735 -28.883 30.393 1.00 88.81 359 ALA A O 1
ATOM 2692 N N . ASP A 1 360 ? 15.998 -29.593 29.146 1.00 90.12 360 ASP A N 1
ATOM 2693 C CA . ASP A 1 360 ? 16.619 -30.819 28.634 1.00 90.12 360 ASP A CA 1
ATOM 2694 C C . ASP A 1 360 ? 17.188 -30.668 27.212 1.00 90.12 360 ASP A C 1
ATOM 2696 O O . ASP A 1 360 ? 17.994 -31.501 26.790 1.00 90.12 360 ASP A O 1
ATOM 2700 N N . TYR A 1 361 ? 16.774 -29.635 26.474 1.00 84.12 361 TYR A N 1
ATOM 2701 C CA . TYR A 1 361 ? 17.176 -29.386 25.088 1.00 84.12 361 TYR A CA 1
ATOM 2702 C C . TYR A 1 361 ? 17.745 -27.979 24.927 1.00 84.12 361 TYR A C 1
ATOM 2704 O O . TYR A 1 361 ? 17.219 -27.024 25.495 1.00 84.12 361 TYR A O 1
ATOM 2712 N N . ASP A 1 362 ? 18.789 -27.857 24.105 1.00 80.94 362 ASP A N 1
ATOM 2713 C CA . ASP A 1 362 ? 19.205 -26.560 23.577 1.00 80.94 362 ASP A CA 1
ATOM 2714 C C . ASP A 1 362 ? 18.099 -26.044 22.657 1.00 80.94 362 ASP A C 1
ATOM 2716 O O . ASP A 1 362 ? 17.716 -26.708 21.691 1.00 80.94 362 ASP A O 1
ATOM 2720 N N . THR A 1 363 ? 17.537 -24.895 23.010 1.00 78.81 363 THR A N 1
ATOM 2721 C CA . THR A 1 363 ? 16.424 -24.318 22.272 1.00 78.81 363 THR A CA 1
ATOM 2722 C C . THR A 1 363 ? 16.881 -23.558 21.035 1.00 78.81 363 THR A C 1
ATOM 2724 O O . THR A 1 363 ? 16.028 -23.242 20.220 1.00 78.81 363 THR A O 1
ATOM 2727 N N . GLY A 1 364 ? 18.175 -23.234 20.886 1.00 76.06 364 GLY A N 1
ATOM 2728 C CA . GLY A 1 364 ? 18.673 -22.380 19.796 1.00 76.06 364 GLY A CA 1
ATOM 2729 C C . GLY A 1 364 ? 18.116 -20.948 19.819 1.00 76.06 364 GLY A C 1
ATOM 2730 O O . GLY A 1 364 ? 18.281 -20.187 18.867 1.00 76.06 364 GLY A O 1
ATOM 2731 N N . ALA A 1 365 ? 17.431 -20.568 20.899 1.00 80.69 365 ALA A N 1
ATOM 2732 C CA . ALA A 1 365 ? 16.701 -19.316 21.018 1.00 80.69 365 ALA A CA 1
ATOM 2733 C C . ALA A 1 365 ? 17.592 -18.213 21.611 1.00 80.69 365 ALA A C 1
ATOM 2735 O O . ALA A 1 365 ? 17.332 -17.724 22.709 1.00 80.69 365 ALA A O 1
ATOM 2736 N N . ASP A 1 366 ? 18.646 -17.823 20.898 1.00 85.94 366 ASP A N 1
ATOM 2737 C CA . ASP A 1 366 ? 19.646 -16.872 21.411 1.00 85.94 366 ASP A CA 1
ATOM 2738 C C . ASP A 1 366 ? 19.173 -15.407 21.382 1.00 85.94 366 ASP A C 1
ATOM 2740 O O . ASP A 1 366 ? 19.646 -14.573 22.161 1.00 85.94 366 ASP A O 1
ATOM 2744 N N . PHE A 1 367 ? 18.209 -15.087 20.512 1.00 92.31 367 PHE A N 1
ATOM 2745 C CA . PHE A 1 367 ? 17.781 -13.716 20.235 1.00 92.31 367 PHE A CA 1
ATOM 2746 C C . PHE A 1 367 ? 16.263 -13.533 20.301 1.00 92.31 367 PHE A C 1
ATOM 2748 O O . PHE A 1 367 ? 15.483 -14.439 20.006 1.00 92.31 367 PHE A O 1
ATOM 2755 N N . VAL A 1 368 ? 15.849 -12.307 20.624 1.00 94.31 368 VAL A N 1
ATOM 2756 C CA . VAL A 1 368 ? 14.511 -11.794 20.322 1.00 94.31 368 VAL A CA 1
ATOM 2757 C C . VAL A 1 368 ? 14.520 -11.287 18.881 1.00 94.31 368 VAL A C 1
ATOM 2759 O O . VAL A 1 368 ? 15.356 -10.470 18.501 1.00 94.31 368 VAL A O 1
ATOM 2762 N N . SER A 1 369 ? 13.581 -11.755 18.076 1.00 94.81 369 SER A N 1
ATOM 2763 C CA . SER A 1 369 ? 13.409 -11.372 16.679 1.00 94.81 369 SER A CA 1
ATOM 2764 C C . SER A 1 369 ? 12.115 -10.594 16.487 1.00 94.81 369 SER A C 1
ATOM 2766 O O . SER A 1 369 ? 11.092 -10.882 17.115 1.00 94.81 369 SER A O 1
ATOM 2768 N N . VAL A 1 370 ? 12.142 -9.646 15.556 1.00 96.38 370 VAL A N 1
ATOM 2769 C CA . VAL A 1 370 ? 10.932 -9.107 14.938 1.00 96.38 370 VAL A CA 1
ATOM 2770 C C . VAL A 1 370 ? 10.334 -10.206 14.064 1.00 96.38 370 VAL A C 1
ATOM 2772 O O . VAL A 1 370 ? 10.940 -10.614 13.079 1.00 96.38 370 VAL A O 1
ATOM 2775 N N . VAL A 1 371 ? 9.166 -10.722 14.433 1.00 95.31 371 VAL A N 1
ATOM 2776 C CA . VAL A 1 371 ? 8.513 -11.826 13.705 1.00 95.31 371 VAL A CA 1
ATOM 2777 C C . VAL A 1 371 ? 7.391 -11.367 12.789 1.00 95.31 371 VAL A C 1
ATOM 2779 O O . VAL A 1 371 ? 7.008 -12.092 11.878 1.00 95.31 371 VAL A O 1
ATOM 2782 N N . ALA A 1 372 ? 6.890 -10.149 12.993 1.00 95.62 372 ALA A N 1
ATOM 2783 C CA . ALA A 1 372 ? 5.965 -9.507 12.071 1.00 95.62 372 ALA A CA 1
ATOM 2784 C C . ALA A 1 372 ? 6.042 -7.982 12.190 1.00 95.62 372 ALA A C 1
ATOM 2786 O O . ALA A 1 372 ? 6.221 -7.444 13.283 1.00 95.62 372 ALA A O 1
ATOM 2787 N N . ALA A 1 373 ? 5.833 -7.286 11.075 1.00 95.94 373 ALA A N 1
ATOM 2788 C CA . ALA A 1 373 ? 5.629 -5.842 11.030 1.00 95.94 373 ALA A CA 1
ATOM 2789 C C . ALA A 1 373 ? 4.433 -5.533 10.116 1.00 95.94 373 ALA A C 1
ATOM 2791 O O . ALA A 1 373 ? 4.365 -6.035 8.995 1.00 95.94 373 ALA A O 1
ATOM 2792 N N . GLN A 1 374 ? 3.454 -4.769 10.604 1.00 94.75 374 GLN A N 1
ATOM 2793 C CA . GLN A 1 374 ? 2.120 -4.659 10.004 1.00 94.75 374 GLN A CA 1
ATOM 2794 C C . GLN A 1 374 ? 1.593 -3.220 10.035 1.00 94.75 374 GLN A C 1
ATOM 2796 O O . GLN A 1 374 ? 1.386 -2.648 11.106 1.00 94.75 374 GLN A O 1
ATOM 2801 N N . ALA A 1 375 ? 1.350 -2.623 8.869 1.00 93.88 375 ALA A N 1
ATOM 2802 C CA . ALA A 1 375 ? 0.739 -1.304 8.745 1.00 93.88 375 ALA A CA 1
ATOM 2803 C C . ALA A 1 375 ? -0.751 -1.356 9.128 1.00 93.88 375 ALA A C 1
ATOM 2805 O O . ALA A 1 375 ? -1.540 -2.079 8.514 1.00 93.88 375 ALA A O 1
ATOM 2806 N N . ILE A 1 376 ? -1.128 -0.564 10.135 1.00 90.69 376 ILE A N 1
ATOM 2807 C CA . ILE A 1 376 ? -2.497 -0.408 10.657 1.00 90.69 376 ILE A CA 1
ATOM 2808 C C . ILE A 1 376 ? -3.254 0.672 9.870 1.00 90.69 376 ILE A C 1
ATOM 2810 O O . ILE A 1 376 ? -4.442 0.539 9.583 1.00 90.69 376 ILE A O 1
ATOM 2814 N N . SER A 1 377 ? -2.564 1.760 9.535 1.00 87.69 377 SER A N 1
ATOM 2815 C CA . SER A 1 377 ? -3.044 2.879 8.715 1.00 87.69 377 SER A CA 1
ATOM 2816 C C . SER A 1 377 ? -1.864 3.470 7.941 1.00 87.69 377 SER A C 1
ATOM 2818 O O . SER A 1 377 ? -0.745 2.985 8.085 1.00 87.69 377 SER A O 1
ATOM 2820 N N . GLY A 1 378 ? -2.080 4.543 7.173 1.00 88.12 378 GLY A N 1
ATOM 2821 C CA . GLY A 1 378 ? -1.032 5.225 6.398 1.00 88.12 378 GLY A CA 1
ATOM 2822 C C . GLY A 1 378 ? 0.068 5.927 7.208 1.00 88.12 378 GLY A C 1
ATOM 2823 O O . GLY A 1 378 ? 0.846 6.679 6.636 1.00 88.12 378 GLY A O 1
ATOM 2824 N N . ASN A 1 379 ? 0.112 5.763 8.532 1.00 90.69 379 ASN A N 1
ATOM 2825 C CA . ASN A 1 379 ? 1.195 6.268 9.384 1.00 90.69 379 ASN A CA 1
ATOM 2826 C C . ASN A 1 379 ? 1.335 5.526 10.729 1.00 90.69 379 ASN A C 1
ATOM 2828 O O . ASN A 1 379 ? 2.066 5.989 11.606 1.00 90.69 379 ASN A O 1
ATOM 2832 N N . LEU A 1 380 ? 0.615 4.415 10.921 1.00 93.06 380 LEU A N 1
ATOM 2833 C CA . LEU A 1 380 ? 0.672 3.590 12.129 1.00 93.06 380 LEU A CA 1
ATOM 2834 C C . LEU A 1 380 ? 1.132 2.177 11.782 1.00 93.06 380 LEU A C 1
ATOM 2836 O O . LEU A 1 380 ? 0.566 1.541 10.891 1.00 93.06 380 LEU A O 1
ATOM 2840 N N . LEU A 1 381 ? 2.124 1.683 12.515 1.00 95.06 381 LEU A N 1
ATOM 2841 C CA . LEU A 1 381 ? 2.744 0.371 12.336 1.00 95.06 381 LEU A CA 1
ATOM 2842 C C . LEU A 1 381 ? 2.673 -0.423 13.645 1.00 95.06 381 LEU A C 1
ATOM 2844 O O . LEU A 1 381 ? 2.953 0.136 14.700 1.00 95.06 381 LEU A O 1
ATOM 2848 N N . ALA A 1 382 ? 2.357 -1.716 13.581 1.00 96.88 382 ALA A N 1
ATOM 2849 C CA . ALA A 1 382 ? 2.558 -2.676 14.667 1.00 96.88 382 ALA A CA 1
ATOM 2850 C C . ALA A 1 382 ? 3.765 -3.576 14.369 1.00 96.88 382 ALA A C 1
ATOM 2852 O O . ALA A 1 382 ? 3.841 -4.163 13.294 1.00 96.88 382 ALA A O 1
ATOM 2853 N N . VAL A 1 383 ? 4.680 -3.725 15.324 1.00 97.94 383 VAL A N 1
ATOM 2854 C CA . VAL A 1 383 ? 5.857 -4.601 15.248 1.00 97.94 383 VAL A CA 1
ATOM 2855 C C . VAL A 1 383 ? 5.762 -5.646 16.356 1.00 97.94 383 VAL A C 1
ATOM 2857 O O . VAL A 1 383 ? 5.704 -5.294 17.531 1.00 97.94 383 VAL A O 1
ATOM 2860 N N . THR A 1 384 ? 5.712 -6.926 15.992 1.00 97.69 384 THR A N 1
ATOM 2861 C CA . THR A 1 384 ? 5.578 -8.057 16.925 1.00 97.69 384 THR A CA 1
ATOM 2862 C C . THR A 1 384 ? 6.933 -8.715 17.156 1.00 97.69 384 THR A C 1
ATOM 2864 O O . THR A 1 384 ? 7.642 -9.025 16.197 1.00 97.69 384 THR A O 1
ATOM 2867 N N . LEU A 1 385 ? 7.270 -8.956 18.422 1.00 96.69 385 LEU A N 1
ATOM 2868 C CA . LEU A 1 385 ? 8.497 -9.631 18.850 1.00 96.69 385 LEU A CA 1
ATOM 2869 C C . LEU A 1 385 ? 8.178 -11.042 19.369 1.00 96.69 385 LEU A C 1
ATOM 2871 O O . LEU A 1 385 ? 7.203 -11.203 20.098 1.00 96.69 385 LEU A O 1
ATOM 2875 N N . ASN A 1 386 ? 9.012 -12.050 19.093 1.00 92.00 386 ASN A N 1
ATOM 2876 C CA . ASN A 1 386 ? 8.859 -13.428 19.623 1.00 92.00 386 ASN A CA 1
ATOM 2877 C C . ASN A 1 386 ? 9.300 -13.588 21.096 1.00 92.00 386 ASN A C 1
ATOM 2879 O O . ASN A 1 386 ? 9.929 -14.569 21.508 1.00 92.00 386 ASN A O 1
ATOM 2883 N N . GLY A 1 387 ? 8.998 -12.582 21.911 1.00 84.62 387 GLY A N 1
ATOM 2884 C CA . GLY A 1 387 ? 9.354 -12.531 23.317 1.00 84.62 387 GLY A CA 1
ATOM 2885 C C . GLY A 1 387 ? 8.455 -11.571 24.079 1.00 84.62 387 GLY A C 1
ATOM 2886 O O . GLY A 1 387 ? 7.834 -10.670 23.509 1.00 84.62 387 GLY A O 1
ATOM 2887 N N . GLN A 1 388 ? 8.397 -11.768 25.394 1.00 89.31 388 GLN A N 1
ATOM 2888 C CA . GLN A 1 388 ? 7.700 -10.866 26.298 1.00 89.31 388 GLN A CA 1
ATOM 2889 C C . GLN A 1 388 ? 8.709 -9.952 26.989 1.00 89.31 388 GLN A C 1
ATOM 2891 O O . GLN A 1 388 ? 9.560 -10.407 27.756 1.00 89.31 388 GLN A O 1
ATOM 2896 N N . LEU A 1 389 ? 8.600 -8.660 26.705 1.00 93.31 389 LEU A N 1
ATOM 2897 C CA . LEU A 1 389 ? 9.453 -7.607 27.241 1.00 93.31 389 LEU A CA 1
ATOM 2898 C C . LEU A 1 389 ? 8.634 -6.745 28.202 1.00 93.31 389 LEU A C 1
ATOM 2900 O O . LEU A 1 389 ? 7.560 -6.268 27.839 1.00 93.31 389 LEU A O 1
ATOM 2904 N N . ASP A 1 390 ? 9.137 -6.526 29.416 1.00 89.38 390 ASP A N 1
ATOM 2905 C CA . ASP A 1 390 ? 8.479 -5.642 30.392 1.00 89.38 390 ASP A CA 1
ATOM 2906 C C . ASP A 1 390 ? 8.745 -4.156 30.091 1.00 89.38 390 ASP A C 1
ATOM 2908 O O . ASP A 1 390 ? 7.926 -3.299 30.417 1.00 89.38 390 ASP A O 1
ATOM 2912 N N . ALA A 1 391 ? 9.873 -3.861 29.440 1.00 89.88 391 ALA A N 1
ATOM 2913 C CA . ALA A 1 391 ? 10.244 -2.544 28.938 1.00 89.88 391 ALA A CA 1
ATOM 2914 C C . ALA A 1 391 ? 10.997 -2.680 27.607 1.00 89.88 391 ALA A C 1
ATOM 2916 O O . ALA A 1 391 ? 11.706 -3.665 27.393 1.00 89.88 391 ALA A O 1
ATOM 2917 N N . PHE A 1 392 ? 10.863 -1.676 26.742 1.00 95.94 392 PHE A N 1
ATOM 2918 C CA . PHE A 1 392 ? 11.527 -1.608 25.443 1.00 95.94 392 PHE A CA 1
ATOM 2919 C C . PHE A 1 392 ? 12.244 -0.266 25.280 1.00 95.94 392 PHE A C 1
ATOM 2921 O O . PHE A 1 392 ? 11.650 0.785 25.536 1.00 95.94 392 PHE A O 1
ATOM 2928 N N . ASP A 1 393 ? 13.506 -0.293 24.853 1.00 95.25 393 ASP A N 1
ATOM 2929 C CA . ASP A 1 393 ? 14.222 0.898 24.402 1.00 95.25 393 ASP A CA 1
ATOM 2930 C C . ASP A 1 393 ? 13.924 1.119 22.918 1.00 95.25 393 ASP A C 1
ATOM 2932 O O . ASP A 1 393 ? 14.438 0.423 22.046 1.00 95.25 393 ASP A O 1
ATOM 2936 N N . TYR A 1 394 ? 13.090 2.113 22.616 1.00 93.81 394 TYR A N 1
ATOM 2937 C CA . TYR A 1 394 ? 12.695 2.415 21.241 1.00 93.81 394 TYR A CA 1
ATOM 2938 C C . TYR A 1 394 ? 13.847 2.890 20.347 1.00 93.81 394 TYR A C 1
ATOM 2940 O O . TYR A 1 394 ? 13.658 2.983 19.140 1.00 93.81 394 TYR A O 1
ATOM 2948 N N . LYS A 1 395 ? 15.042 3.140 20.896 1.00 90.38 395 LYS A N 1
ATOM 2949 C CA . LYS A 1 395 ? 16.255 3.358 20.096 1.00 90.38 395 LYS A CA 1
ATOM 2950 C C . LYS A 1 395 ? 16.789 2.084 19.455 1.00 90.38 395 LYS A C 1
ATOM 2952 O O . LYS A 1 395 ? 17.627 2.191 18.570 1.00 90.38 395 LYS A O 1
ATOM 2957 N N . ASP A 1 396 ? 16.330 0.909 19.881 1.00 95.00 396 ASP A N 1
ATOM 2958 C CA . ASP A 1 396 ? 16.724 -0.360 19.274 1.00 95.00 396 ASP A CA 1
ATOM 2959 C C . ASP A 1 396 ? 15.994 -0.645 17.954 1.00 95.00 396 ASP A C 1
ATOM 2961 O O . ASP A 1 396 ? 16.384 -1.563 17.232 1.00 95.00 396 ASP A O 1
ATOM 2965 N N . LEU A 1 397 ? 14.950 0.123 17.622 1.00 95.56 397 LEU A N 1
ATOM 2966 C CA . LEU A 1 397 ? 14.095 -0.108 16.463 1.00 95.56 397 LEU A CA 1
ATOM 2967 C C . LEU A 1 397 ? 13.932 1.167 15.631 1.00 95.56 397 LEU A C 1
ATOM 2969 O O . LEU A 1 397 ? 13.540 2.212 16.144 1.00 95.56 397 LEU A O 1
ATOM 2973 N N . ALA A 1 398 ? 14.157 1.056 14.327 1.00 93.50 398 ALA A N 1
ATOM 2974 C CA . ALA A 1 398 ? 13.875 2.100 13.353 1.00 93.50 398 ALA A CA 1
ATOM 2975 C C . ALA A 1 398 ? 12.826 1.631 12.335 1.00 93.50 398 ALA A C 1
ATOM 2977 O O . ALA A 1 398 ? 12.644 0.434 12.100 1.00 93.50 398 ALA A O 1
ATOM 2978 N N . ILE A 1 399 ? 12.135 2.590 11.715 1.00 95.00 399 ILE A N 1
ATOM 2979 C CA . ILE A 1 399 ? 11.352 2.345 10.501 1.00 95.00 399 ILE A CA 1
ATOM 2980 C C . ILE A 1 399 ? 12.174 2.883 9.340 1.00 95.00 399 ILE A C 1
ATOM 2982 O O . ILE A 1 399 ? 12.481 4.073 9.320 1.00 95.00 399 ILE A O 1
ATOM 2986 N N . SER A 1 400 ? 12.509 2.029 8.383 1.00 90.75 400 SER A N 1
ATOM 2987 C CA . SER A 1 400 ? 13.438 2.353 7.304 1.00 90.75 400 SER A CA 1
ATOM 2988 C C . SER A 1 400 ? 12.798 2.127 5.941 1.00 90.75 400 SER A C 1
ATOM 2990 O O . SER A 1 400 ? 12.055 1.168 5.726 1.00 90.75 400 SER A O 1
ATOM 2992 N N . VAL A 1 401 ? 13.098 3.019 5.002 1.00 90.38 401 VAL A N 1
ATOM 2993 C CA . VAL A 1 401 ? 12.689 2.914 3.598 1.00 90.38 401 VAL A CA 1
ATOM 2994 C C . VAL A 1 401 ? 13.927 2.915 2.705 1.00 90.38 401 VAL A C 1
ATOM 2996 O O . VAL A 1 401 ? 14.877 3.650 2.989 1.00 90.38 401 VAL A O 1
ATOM 2999 N N . PRO A 1 402 ? 13.955 2.103 1.641 1.00 81.19 402 PRO A N 1
ATOM 3000 C CA . PRO A 1 402 ? 15.049 2.109 0.694 1.00 81.19 402 PRO A CA 1
ATOM 3001 C C . PRO A 1 402 ? 14.925 3.313 -0.246 1.00 81.19 402 PRO A C 1
ATOM 3003 O O . PRO A 1 402 ? 13.850 3.619 -0.763 1.00 81.19 402 PRO A O 1
ATOM 3006 N N . THR A 1 403 ? 16.041 3.990 -0.477 1.00 76.06 403 THR A N 1
ATOM 3007 C CA . THR A 1 403 ? 16.166 5.179 -1.331 1.00 76.06 403 THR A CA 1
ATOM 3008 C C . THR A 1 403 ? 17.224 5.007 -2.420 1.00 76.06 403 THR A C 1
ATOM 3010 O O . THR A 1 403 ? 17.507 5.951 -3.151 1.00 76.06 403 THR A O 1
ATOM 3013 N N . GLY A 1 404 ? 17.856 3.836 -2.502 1.00 64.94 404 GLY A N 1
ATOM 3014 C CA . GLY A 1 404 ? 18.869 3.511 -3.498 1.00 64.94 404 GLY A CA 1
ATOM 3015 C C . GLY A 1 404 ? 18.294 2.973 -4.812 1.00 64.94 404 GLY A C 1
ATOM 3016 O O . GLY A 1 404 ? 17.093 3.048 -5.075 1.00 64.94 404 GLY A O 1
ATOM 3017 N N . SER A 1 405 ? 19.173 2.453 -5.670 1.00 72.75 405 SER A N 1
ATOM 3018 C CA . SER A 1 405 ? 18.850 2.101 -7.056 1.00 72.75 405 SER A CA 1
ATOM 3019 C C . SER A 1 405 ? 18.597 0.608 -7.236 1.00 72.75 405 SER A C 1
ATOM 3021 O O . SER A 1 405 ? 19.450 -0.230 -6.932 1.00 72.75 405 SER A O 1
ATOM 3023 N N . TRP A 1 406 ? 17.432 0.268 -7.800 1.00 82.25 406 TRP A N 1
ATOM 3024 C CA . TRP A 1 406 ? 17.110 -1.110 -8.180 1.00 82.25 406 TRP A CA 1
ATOM 3025 C C . TRP A 1 406 ? 18.037 -1.639 -9.277 1.00 82.25 406 TRP A C 1
ATOM 3027 O O . TRP A 1 406 ? 18.437 -2.800 -9.233 1.00 82.25 406 TRP A O 1
ATOM 3037 N N . ALA A 1 407 ? 18.427 -0.789 -10.232 1.00 73.75 407 ALA A N 1
ATOM 3038 C CA . ALA A 1 407 ? 19.300 -1.175 -11.338 1.00 73.75 407 ALA A CA 1
ATOM 3039 C C . ALA A 1 407 ? 20.683 -1.634 -10.847 1.00 73.75 407 ALA A C 1
ATOM 3041 O O . ALA A 1 407 ? 21.202 -2.636 -11.334 1.00 73.75 407 ALA A O 1
ATOM 3042 N N . SER A 1 408 ? 21.239 -0.955 -9.836 1.00 65.06 408 SER A N 1
ATOM 3043 C CA . SER A 1 408 ? 22.504 -1.343 -9.197 1.00 65.06 408 SER A CA 1
ATOM 3044 C C . SER A 1 408 ? 22.329 -2.368 -8.072 1.00 65.06 408 SER A C 1
ATOM 3046 O O . SER A 1 408 ? 23.321 -2.810 -7.498 1.00 65.06 408 SER A O 1
ATOM 3048 N N . LEU A 1 409 ? 21.083 -2.742 -7.745 1.00 72.25 409 LEU A N 1
ATOM 3049 C CA . LEU A 1 409 ? 20.732 -3.618 -6.626 1.00 72.25 409 LEU A CA 1
ATOM 3050 C C . LEU A 1 409 ? 21.248 -3.087 -5.279 1.00 72.25 409 LEU A C 1
ATOM 3052 O O . LEU A 1 409 ? 21.653 -3.868 -4.419 1.00 72.25 409 LEU A O 1
ATOM 3056 N N . THR A 1 410 ? 21.224 -1.768 -5.083 1.00 72.06 410 THR A N 1
ATOM 3057 C CA . THR A 1 410 ? 21.725 -1.110 -3.868 1.00 72.06 410 THR A CA 1
ATOM 3058 C C . THR A 1 410 ? 20.552 -0.492 -3.108 1.00 72.06 410 THR A C 1
ATOM 3060 O O . THR A 1 410 ? 20.085 0.566 -3.523 1.00 72.06 410 THR A O 1
ATOM 3063 N N . PRO A 1 411 ? 20.056 -1.103 -2.013 1.00 71.56 411 PRO A N 1
ATOM 3064 C CA . PRO A 1 411 ? 18.854 -0.623 -1.333 1.00 71.56 411 PRO A CA 1
ATOM 3065 C C . PRO A 1 411 ? 18.970 0.777 -0.731 1.00 71.56 411 PRO A C 1
ATOM 3067 O O . PRO A 1 411 ? 18.036 1.545 -0.912 1.00 71.56 411 PRO A O 1
ATOM 3070 N N . ASN A 1 412 ? 20.090 1.093 -0.058 1.00 70.50 412 ASN A N 1
ATOM 3071 C CA . ASN A 1 412 ? 20.352 2.301 0.751 1.00 70.50 412 ASN A CA 1
ATOM 3072 C C . ASN A 1 412 ? 19.174 2.750 1.626 1.00 70.50 412 ASN A C 1
ATOM 3074 O O . ASN A 1 412 ? 18.154 3.196 1.125 1.00 70.50 412 ASN A O 1
ATOM 3078 N N . PHE A 1 413 ? 19.313 2.717 2.946 1.00 76.62 413 PHE A N 1
ATOM 3079 C CA . PHE A 1 413 ? 18.181 3.000 3.827 1.00 76.62 413 PHE A CA 1
ATOM 3080 C C . PHE A 1 413 ? 18.172 4.424 4.374 1.00 76.62 413 PHE A C 1
ATOM 3082 O O . PHE A 1 413 ? 19.194 4.952 4.810 1.00 76.62 413 PHE A O 1
ATOM 3089 N N . LYS A 1 414 ? 16.975 5.011 4.404 1.00 82.06 414 LYS A N 1
ATOM 3090 C CA . LYS A 1 414 ? 16.647 6.223 5.152 1.00 82.06 414 LYS A CA 1
ATOM 3091 C C . LYS A 1 414 ? 15.648 5.878 6.251 1.00 82.06 414 LYS A C 1
ATOM 3093 O O . LYS A 1 414 ? 14.624 5.254 5.981 1.00 82.06 414 LYS A O 1
ATOM 3098 N N . GLN A 1 415 ? 15.912 6.349 7.465 1.00 87.12 415 GLN A N 1
ATOM 3099 C CA . GLN A 1 415 ? 14.983 6.211 8.583 1.00 87.12 415 GLN A CA 1
ATOM 3100 C C . GLN A 1 415 ? 13.843 7.236 8.483 1.00 87.12 415 GLN A C 1
ATOM 3102 O O . GLN A 1 415 ? 14.064 8.413 8.181 1.00 87.12 415 GLN A O 1
ATOM 3107 N N . LEU A 1 416 ? 12.618 6.777 8.733 1.00 89.38 416 LEU A N 1
ATOM 3108 C CA . LEU A 1 416 ? 11.427 7.607 8.870 1.00 89.38 416 LEU A CA 1
ATOM 3109 C C . LEU A 1 416 ? 11.337 8.192 10.281 1.00 89.38 416 LEU A C 1
ATOM 3111 O O . LEU A 1 416 ? 11.853 7.640 11.253 1.00 89.38 416 LEU A O 1
ATOM 3115 N N . ARG A 1 417 ? 10.632 9.315 10.404 1.00 89.69 417 ARG A N 1
ATOM 3116 C CA . ARG A 1 417 ? 10.474 10.040 11.664 1.00 89.69 417 ARG A CA 1
ATOM 3117 C C . ARG A 1 417 ? 9.336 9.435 12.469 1.00 89.69 417 ARG A C 1
ATOM 3119 O O . ARG A 1 417 ? 8.175 9.532 12.065 1.00 89.69 417 ARG A O 1
ATOM 3126 N N . VAL A 1 418 ? 9.657 8.829 13.606 1.00 92.44 418 VAL A N 1
ATOM 3127 C CA . VAL A 1 418 ? 8.673 8.277 14.546 1.00 92.44 418 VAL A CA 1
ATOM 3128 C C . VAL A 1 418 ? 8.431 9.293 15.657 1.00 92.44 418 VAL A C 1
ATOM 3130 O O . VAL A 1 418 ? 9.358 9.662 16.369 1.00 92.44 418 VAL A O 1
ATOM 3133 N N . SER A 1 419 ? 7.190 9.763 15.794 1.00 92.94 419 SER A N 1
ATOM 3134 C CA . SER A 1 419 ? 6.822 10.783 16.785 1.00 92.94 419 SER A CA 1
ATOM 3135 C C . SER A 1 419 ? 6.274 10.199 18.073 1.00 92.94 419 SER A C 1
ATOM 3137 O O . SER A 1 419 ? 6.453 10.784 19.137 1.00 92.94 419 SER A O 1
ATOM 3139 N N . LYS A 1 420 ? 5.575 9.063 17.990 1.00 95.81 420 LYS A N 1
ATOM 3140 C CA . LYS A 1 420 ? 4.977 8.412 19.155 1.00 95.81 420 LYS A CA 1
ATOM 3141 C C . LYS A 1 420 ? 5.123 6.909 19.091 1.00 95.81 420 LYS A C 1
ATOM 3143 O O . LYS A 1 420 ? 5.083 6.325 18.008 1.00 95.81 420 LYS A O 1
ATOM 3148 N N . ALA A 1 421 ? 5.213 6.292 20.258 1.00 97.19 421 ALA A N 1
ATOM 3149 C CA . ALA A 1 421 ? 5.198 4.848 20.380 1.00 97.19 421 ALA A CA 1
ATOM 3150 C C . ALA A 1 421 ? 4.410 4.380 21.603 1.00 97.19 421 ALA A C 1
ATOM 3152 O O . ALA A 1 421 ? 4.331 5.074 22.615 1.00 97.19 421 ALA A O 1
ATOM 3153 N N . ALA A 1 422 ? 3.842 3.185 21.517 1.00 96.69 422 ALA A N 1
ATOM 3154 C CA . ALA A 1 422 ? 3.166 2.520 22.618 1.00 96.69 422 ALA A CA 1
ATOM 3155 C C . ALA A 1 422 ? 3.455 1.018 22.586 1.00 96.69 422 ALA A C 1
ATOM 3157 O O . ALA A 1 422 ? 3.602 0.425 21.521 1.00 96.69 422 ALA A O 1
ATOM 3158 N N . GLN A 1 423 ? 3.481 0.391 23.758 1.00 96.12 423 GLN A N 1
ATOM 3159 C CA . GLN A 1 423 ? 3.667 -1.050 23.889 1.00 96.12 423 GLN A CA 1
ATOM 3160 C C . GLN A 1 423 ? 2.343 -1.729 24.257 1.00 96.12 423 GLN A C 1
ATOM 3162 O O . GLN A 1 423 ? 1.590 -1.249 25.107 1.00 96.12 423 GLN A O 1
ATOM 3167 N N . GLY A 1 424 ? 2.082 -2.868 23.631 1.00 94.81 424 GLY A N 1
ATOM 3168 C CA . GLY A 1 424 ? 0.982 -3.776 23.908 1.00 94.81 424 GLY A CA 1
ATOM 3169 C C . GLY A 1 424 ? 1.438 -5.229 23.898 1.00 94.81 424 GLY A C 1
ATOM 3170 O O . GLY A 1 424 ? 2.630 -5.538 23.850 1.00 94.81 424 GLY A O 1
ATOM 3171 N N . VAL A 1 425 ? 0.458 -6.124 23.934 1.00 94.44 425 VAL A N 1
ATOM 3172 C CA . VAL A 1 425 ? 0.653 -7.566 23.780 1.00 94.44 425 VAL A CA 1
ATOM 3173 C C . VAL A 1 425 ? -0.418 -8.116 22.851 1.00 94.44 425 VAL A C 1
ATOM 3175 O O . VAL A 1 425 ? -1.548 -7.625 22.877 1.00 94.44 425 VAL A O 1
ATOM 3178 N N . ASN A 1 426 ? -0.091 -9.119 22.045 1.00 95.38 426 ASN A N 1
ATOM 3179 C CA . ASN A 1 426 ? -1.089 -9.821 21.237 1.00 95.38 426 ASN A CA 1
ATOM 3180 C C . ASN A 1 426 ? -1.760 -10.952 22.041 1.00 95.38 426 ASN A C 1
ATOM 3182 O O . ASN A 1 426 ? -1.396 -11.233 23.189 1.00 95.38 426 ASN A O 1
ATOM 3186 N N . ARG A 1 427 ? -2.735 -11.638 21.435 1.00 93.44 427 ARG A N 1
ATOM 3187 C CA . ARG A 1 427 ? -3.457 -12.759 22.068 1.00 93.44 427 ARG A CA 1
ATOM 3188 C C . ARG A 1 427 ? -2.585 -13.982 22.393 1.00 93.44 427 ARG A C 1
ATOM 3190 O O . ARG A 1 427 ? -3.053 -14.875 23.091 1.00 93.44 427 ARG A O 1
ATOM 3197 N N . PHE A 1 428 ? -1.349 -14.041 21.895 1.00 93.06 428 PHE A N 1
ATOM 3198 C CA . PHE A 1 428 ? -0.378 -15.097 22.208 1.00 93.06 428 PHE A CA 1
ATOM 3199 C C . PHE A 1 428 ? 0.513 -14.730 23.405 1.00 93.06 428 PHE A C 1
ATOM 3201 O O . PHE A 1 428 ? 1.163 -15.596 23.982 1.00 93.06 428 PHE A O 1
ATOM 3208 N N . GLY A 1 429 ? 0.494 -13.463 23.837 1.00 90.94 429 GLY A N 1
ATOM 3209 C CA . GLY A 1 429 ? 1.314 -12.949 24.935 1.00 90.94 429 GLY A CA 1
ATOM 3210 C C . GLY A 1 429 ? 2.658 -12.357 24.501 1.00 90.94 429 GLY A C 1
ATOM 3211 O O . GLY A 1 429 ? 3.439 -11.959 25.364 1.00 90.94 429 GLY A O 1
ATOM 3212 N N . GLN A 1 430 ? 2.911 -12.259 23.197 1.00 94.50 430 GLN A N 1
ATOM 3213 C CA . GLN A 1 430 ? 4.093 -11.606 22.634 1.00 94.50 430 GLN A CA 1
ATOM 3214 C C . GLN A 1 430 ? 3.986 -10.085 22.725 1.00 94.50 430 GLN A C 1
ATOM 3216 O O . GLN A 1 430 ? 2.888 -9.526 22.634 1.00 94.50 430 GLN A O 1
ATOM 3221 N N . THR A 1 431 ? 5.128 -9.411 22.867 1.00 96.19 431 THR A N 1
ATOM 3222 C CA . THR A 1 431 ? 5.198 -7.947 22.849 1.00 96.19 431 THR A CA 1
ATOM 3223 C C . THR A 1 431 ? 4.877 -7.402 21.457 1.00 96.19 431 THR A C 1
ATOM 3225 O O . THR A 1 431 ? 5.438 -7.849 20.456 1.00 96.19 431 THR A O 1
ATOM 3228 N N . VAL A 1 432 ? 4.008 -6.389 21.409 1.00 97.50 432 VAL A N 1
ATOM 3229 C CA . VAL A 1 432 ? 3.674 -5.634 20.194 1.00 97.50 432 VAL A CA 1
ATOM 3230 C C . VAL A 1 432 ? 3.979 -4.160 20.416 1.00 97.50 432 VAL A C 1
ATOM 3232 O O . VAL A 1 432 ? 3.475 -3.552 21.356 1.00 97.50 432 VAL A O 1
ATOM 3235 N N . LEU A 1 433 ? 4.792 -3.575 19.547 1.00 97.88 433 LEU A N 1
ATOM 3236 C CA . LEU A 1 433 ? 5.146 -2.160 19.558 1.00 97.88 433 LEU A CA 1
ATOM 3237 C C . LEU A 1 433 ? 4.325 -1.443 18.490 1.00 97.88 433 LEU A C 1
ATOM 3239 O O . LEU A 1 433 ? 4.377 -1.814 17.322 1.00 97.88 433 LEU A O 1
ATOM 3243 N N . VAL A 1 434 ? 3.564 -0.426 18.877 1.00 97.44 434 VAL A N 1
ATOM 3244 C CA . VAL A 1 434 ? 2.788 0.409 17.958 1.00 97.44 434 VAL A CA 1
ATOM 3245 C C . VAL A 1 434 ? 3.510 1.735 17.786 1.00 97.44 434 VAL A C 1
ATOM 3247 O O . VAL A 1 434 ? 3.736 2.441 18.765 1.00 97.44 434 VAL A O 1
ATOM 3250 N N . LEU A 1 435 ? 3.868 2.072 16.551 1.00 96.75 435 LEU A N 1
ATOM 3251 C CA . LEU A 1 435 ? 4.660 3.247 16.196 1.00 96.75 435 LEU A CA 1
ATOM 3252 C C . LEU A 1 435 ? 3.843 4.173 15.293 1.00 96.75 435 LEU A C 1
ATOM 3254 O O . LEU A 1 435 ? 3.230 3.710 14.331 1.00 96.75 435 LEU A O 1
ATOM 3258 N N . GLN A 1 436 ? 3.863 5.474 15.576 1.00 95.06 436 GLN A N 1
ATOM 3259 C CA . GLN A 1 436 ? 3.304 6.510 14.709 1.00 95.06 436 GLN A CA 1
ATOM 3260 C C . GLN A 1 436 ? 4.424 7.287 14.031 1.00 95.06 436 GLN A C 1
ATOM 3262 O O . GLN A 1 436 ? 5.266 7.887 14.704 1.00 95.06 436 GLN A O 1
ATOM 3267 N N . SER A 1 437 ? 4.391 7.321 12.702 1.00 92.88 437 SER A N 1
ATOM 3268 C CA . SER A 1 437 ? 5.296 8.142 11.908 1.00 92.88 437 SER A CA 1
ATOM 3269 C C . SER A 1 437 ? 4.673 9.490 11.539 1.00 92.88 437 SER A C 1
ATOM 3271 O O . SER A 1 437 ? 3.456 9.613 11.365 1.00 92.88 437 SER A O 1
ATOM 3273 N N . LEU A 1 438 ? 5.523 10.513 11.413 1.00 90.19 438 LEU A N 1
ATOM 3274 C CA . LEU A 1 438 ? 5.163 11.769 10.747 1.00 90.19 438 LEU A CA 1
ATOM 3275 C C . LEU A 1 438 ? 5.163 11.624 9.224 1.00 90.19 438 LEU A C 1
ATOM 3277 O O . LEU A 1 438 ? 4.470 12.369 8.528 1.00 90.19 438 LEU A O 1
ATOM 3281 N N . ASP A 1 439 ? 5.950 10.681 8.712 1.00 90.25 439 ASP A N 1
ATOM 3282 C CA . ASP A 1 439 ? 5.986 10.336 7.304 1.00 90.25 439 ASP A CA 1
ATOM 3283 C C . ASP A 1 439 ? 4.813 9.395 6.996 1.00 90.25 439 ASP A C 1
ATOM 3285 O O . ASP A 1 439 ? 4.493 8.494 7.773 1.00 90.25 439 ASP A O 1
ATOM 3289 N N . LYS A 1 440 ? 4.124 9.643 5.879 1.00 89.38 440 LYS A N 1
ATOM 3290 C CA . LYS A 1 440 ? 2.937 8.879 5.482 1.00 89.38 440 LYS A CA 1
ATOM 3291 C C . LYS A 1 440 ? 3.275 7.874 4.389 1.00 89.38 440 LYS A C 1
ATOM 3293 O O . LYS A 1 440 ? 4.125 8.142 3.543 1.00 89.38 440 LYS A O 1
ATOM 3298 N N . TRP A 1 441 ? 2.562 6.760 4.394 1.00 90.69 441 TRP A N 1
ATOM 3299 C CA . TRP A 1 441 ? 2.599 5.713 3.383 1.00 90.69 441 TRP A CA 1
ATOM 3300 C C . TRP A 1 441 ? 1.189 5.349 2.920 1.00 90.69 441 TRP A C 1
ATOM 3302 O O . TRP A 1 441 ? 0.187 5.725 3.535 1.00 90.69 441 TRP A O 1
ATOM 3312 N N . GLU A 1 442 ? 1.124 4.602 1.827 1.00 89.50 442 GLU A N 1
ATOM 3313 C CA . GLU A 1 442 ? -0.125 4.155 1.228 1.00 89.50 442 GLU A CA 1
ATOM 3314 C C . GLU A 1 442 ? -0.754 2.988 2.012 1.00 89.50 442 GLU A C 1
ATOM 3316 O O . GLU A 1 442 ? -0.056 2.252 2.717 1.00 89.50 442 GLU A O 1
ATOM 3321 N N . PRO A 1 443 ? -2.077 2.756 1.906 1.00 81.94 443 PRO A N 1
ATOM 3322 C CA . PRO A 1 443 ? -2.762 1.689 2.643 1.00 81.94 443 PRO A CA 1
ATOM 3323 C C . PRO A 1 443 ? -2.220 0.268 2.412 1.00 81.94 443 PRO A C 1
ATOM 3325 O O . PRO A 1 443 ? -2.466 -0.614 3.238 1.00 81.94 443 PRO A O 1
ATOM 3328 N N . ASP A 1 444 ? -1.494 0.029 1.319 1.00 83.50 444 ASP A N 1
ATOM 3329 C CA . ASP A 1 444 ? -0.832 -1.237 0.979 1.00 83.50 444 ASP A CA 1
ATOM 3330 C C . ASP A 1 444 ? 0.589 -1.369 1.568 1.00 83.50 444 ASP A C 1
ATOM 3332 O O . ASP A 1 444 ? 1.302 -2.320 1.251 1.00 83.50 444 ASP A O 1
ATOM 3336 N N . ALA A 1 445 ? 0.976 -0.443 2.455 1.00 88.69 445 ALA A N 1
ATOM 3337 C CA . ALA A 1 445 ? 2.311 -0.312 3.036 1.00 88.69 445 ALA A CA 1
ATOM 3338 C C . ALA A 1 445 ? 3.414 0.033 2.016 1.00 88.69 445 ALA A C 1
ATOM 3340 O O . ALA A 1 445 ? 4.588 -0.268 2.252 1.00 88.69 445 ALA A O 1
ATOM 3341 N N . SER A 1 446 ? 3.060 0.679 0.898 1.00 90.12 446 SER A N 1
ATOM 3342 C CA . SER A 1 446 ? 4.042 1.259 -0.016 1.00 90.12 446 SER A CA 1
ATOM 3343 C C . SER A 1 446 ? 4.411 2.697 0.359 1.00 90.12 446 SER A C 1
ATOM 3345 O O . SER A 1 446 ? 3.577 3.495 0.789 1.00 90.12 446 SER A O 1
ATOM 3347 N N . PHE A 1 447 ? 5.689 3.037 0.203 1.00 88.94 447 PHE A N 1
ATOM 3348 C CA . PHE A 1 447 ? 6.214 4.373 0.462 1.00 88.94 447 PHE A CA 1
ATOM 3349 C C . PHE A 1 447 ? 6.674 5.025 -0.836 1.00 88.94 447 PHE A C 1
ATOM 3351 O O . PHE A 1 447 ? 7.588 4.540 -1.505 1.00 88.94 447 PHE A O 1
ATOM 3358 N N . GLN A 1 448 ? 6.060 6.155 -1.176 1.00 81.12 448 GLN A N 1
ATOM 3359 C CA . GLN A 1 448 ? 6.457 6.941 -2.336 1.00 81.12 448 GLN A CA 1
ATOM 3360 C C . GLN A 1 448 ? 7.672 7.792 -1.977 1.00 81.12 448 GLN A C 1
ATOM 3362 O O . GLN A 1 448 ? 7.569 8.827 -1.313 1.00 81.12 448 GLN A O 1
ATOM 3367 N N . VAL A 1 449 ? 8.847 7.362 -2.434 1.00 67.31 449 VAL A N 1
ATOM 3368 C CA . VAL A 1 449 ? 10.031 8.217 -2.409 1.00 67.31 449 VAL A CA 1
ATOM 3369 C C . VAL A 1 449 ? 9.780 9.327 -3.421 1.00 67.31 449 VAL A C 1
ATOM 3371 O O . VAL A 1 449 ? 9.728 9.064 -4.620 1.00 67.31 449 VAL A O 1
ATOM 3374 N N . LYS A 1 450 ? 9.592 10.565 -2.945 1.00 56.91 450 LYS A N 1
ATOM 3375 C CA . LYS A 1 450 ? 9.530 11.737 -3.825 1.00 56.91 450 LYS A CA 1
ATOM 3376 C C . LYS A 1 450 ? 10.845 11.816 -4.594 1.00 56.91 450 LYS A C 1
ATOM 3378 O O . LYS A 1 450 ? 11.848 12.272 -4.049 1.00 56.91 450 LYS A O 1
ATOM 3383 N N . GLN A 1 451 ? 10.842 11.338 -5.831 1.00 51.19 451 GLN A N 1
ATOM 3384 C CA . GLN A 1 451 ? 11.935 11.600 -6.749 1.00 51.19 451 GLN A CA 1
ATOM 3385 C C . GLN A 1 451 ? 11.903 13.098 -7.044 1.00 51.19 451 GLN A C 1
ATOM 3387 O O . GLN A 1 451 ? 10.831 13.659 -7.285 1.00 51.19 451 GLN A O 1
ATOM 3392 N N . ALA A 1 452 ? 13.055 13.762 -6.943 1.00 52.06 452 ALA A N 1
ATOM 3393 C CA . ALA A 1 452 ? 13.169 15.132 -7.421 1.00 52.06 452 ALA A CA 1
ATOM 3394 C C . ALA A 1 452 ? 12.713 15.167 -8.887 1.00 52.06 452 ALA A C 1
ATOM 3396 O O . ALA A 1 452 ? 12.967 14.205 -9.616 1.00 52.06 452 ALA A O 1
ATOM 3397 N N . GLU A 1 453 ? 12.027 16.234 -9.304 1.00 55.53 453 GLU A N 1
ATOM 3398 C CA . GLU A 1 453 ? 11.708 16.416 -10.721 1.00 55.53 453 GLU A CA 1
ATOM 3399 C C . GLU A 1 453 ? 13.011 16.330 -11.515 1.00 55.53 453 GLU A C 1
ATOM 3401 O O . GLU A 1 453 ? 13.900 17.168 -11.369 1.00 55.53 453 GLU A O 1
ATOM 3406 N N . GLN A 1 454 ? 13.147 15.262 -12.300 1.00 62.25 454 GLN A N 1
ATOM 3407 C CA . GLN A 1 454 ? 14.313 15.062 -13.139 1.00 62.25 454 GLN A CA 1
ATOM 3408 C C . GLN A 1 454 ? 14.185 16.008 -14.331 1.00 62.25 454 GLN A C 1
ATOM 3410 O O . GLN A 1 454 ? 13.233 15.936 -15.112 1.00 62.25 454 GLN A O 1
ATOM 3415 N N . THR A 1 455 ? 15.125 16.939 -14.427 1.00 68.12 455 THR A N 1
ATOM 3416 C CA . THR A 1 455 ? 15.303 17.824 -15.574 1.00 68.12 455 THR A CA 1
ATOM 3417 C C . THR A 1 455 ? 16.577 17.435 -16.307 1.00 68.12 455 THR A C 1
ATOM 3419 O O . THR A 1 455 ? 17.441 16.753 -15.756 1.00 68.12 455 THR A O 1
ATOM 3422 N N . PHE A 1 456 ? 16.694 17.858 -17.564 1.00 74.50 456 PHE A N 1
ATOM 3423 C CA . PHE A 1 456 ? 17.919 17.657 -18.324 1.00 74.50 456 PHE A CA 1
ATOM 3424 C C . PHE A 1 456 ? 19.110 18.272 -17.575 1.00 74.50 456 PHE A C 1
ATOM 3426 O O . PHE A 1 456 ? 19.074 19.445 -17.195 1.00 74.50 456 PHE A O 1
ATOM 3433 N N . THR A 1 457 ? 20.163 17.484 -17.378 1.00 59.78 457 THR A N 1
ATOM 3434 C CA . THR A 1 457 ? 21.403 17.917 -16.729 1.00 59.78 457 THR A CA 1
ATOM 3435 C C . THR A 1 457 ? 22.541 17.918 -17.743 1.00 59.78 457 THR A C 1
ATOM 3437 O O . THR A 1 457 ? 22.750 16.907 -18.409 1.00 59.78 457 THR A O 1
ATOM 3440 N N . GLY A 1 458 ? 23.304 19.009 -17.826 1.00 74.19 458 GLY A N 1
ATOM 3441 C CA . GLY A 1 458 ? 24.461 19.136 -18.721 1.00 74.19 458 GLY A CA 1
ATOM 3442 C C . GLY A 1 458 ? 24.320 20.273 -19.735 1.00 74.19 458 GLY A C 1
ATOM 3443 O O . GLY A 1 458 ? 23.462 21.146 -19.591 1.00 74.19 458 GLY A O 1
ATOM 3444 N N . ASP A 1 459 ? 25.174 20.261 -20.760 1.00 83.62 459 ASP A N 1
ATOM 3445 C CA . ASP A 1 459 ? 25.141 21.232 -21.858 1.00 83.62 459 ASP A CA 1
ATOM 3446 C C . ASP A 1 459 ? 24.064 20.849 -22.884 1.00 83.62 459 ASP A C 1
ATOM 3448 O O . ASP A 1 459 ? 24.243 19.956 -23.718 1.00 83.62 459 ASP A O 1
ATOM 3452 N N . LEU A 1 460 ? 22.923 21.534 -22.804 1.00 86.00 460 LEU A N 1
ATOM 3453 C CA . LEU A 1 460 ? 21.797 21.304 -23.701 1.00 86.00 460 LEU A CA 1
ATOM 3454 C C . LEU A 1 460 ? 22.122 21.682 -25.155 1.00 86.00 460 LEU A C 1
ATOM 3456 O O . LEU A 1 460 ? 21.620 21.029 -26.065 1.00 86.00 460 LEU A O 1
ATOM 3460 N N . GLU A 1 461 ? 22.959 22.694 -25.402 1.00 89.81 461 GLU A N 1
ATOM 3461 C CA . GLU A 1 461 ? 23.311 23.097 -26.769 1.00 89.81 461 GLU A CA 1
ATOM 3462 C C . GLU A 1 461 ? 24.161 22.017 -27.445 1.00 89.81 461 GLU A C 1
ATOM 3464 O O . GLU A 1 461 ? 23.872 21.610 -28.574 1.00 89.81 461 GLU A O 1
ATOM 3469 N N . ALA A 1 462 ? 25.157 21.486 -26.731 1.00 89.06 462 ALA A N 1
ATOM 3470 C CA . ALA A 1 462 ? 25.954 20.360 -27.213 1.00 89.06 462 ALA A CA 1
ATOM 3471 C C . ALA A 1 462 ? 25.093 19.104 -27.435 1.00 89.06 462 ALA A C 1
ATOM 3473 O O . ALA A 1 462 ? 25.249 18.411 -28.446 1.00 89.06 462 ALA A O 1
ATOM 3474 N N . ALA A 1 463 ? 24.149 18.834 -26.529 1.00 90.31 463 ALA A N 1
ATOM 3475 C CA . ALA A 1 463 ? 23.246 17.696 -26.648 1.00 90.31 463 ALA A CA 1
ATOM 3476 C C . ALA A 1 463 ? 22.297 17.814 -27.849 1.00 90.31 463 ALA A C 1
ATOM 3478 O O . ALA A 1 463 ? 22.078 16.822 -28.540 1.00 90.31 463 ALA A O 1
ATOM 3479 N N . ILE A 1 464 ? 21.794 19.017 -28.147 1.00 96.25 464 ILE A N 1
ATOM 3480 C CA . ILE A 1 464 ? 21.001 19.292 -29.354 1.00 96.25 464 ILE A CA 1
ATOM 3481 C C . ILE A 1 464 ? 21.822 18.988 -30.610 1.00 96.25 464 ILE A C 1
ATOM 3483 O O . ILE A 1 464 ? 21.360 18.243 -31.467 1.00 96.25 464 ILE A O 1
ATOM 3487 N N . VAL A 1 465 ? 23.069 19.468 -30.699 1.00 96.31 465 VAL A N 1
ATOM 3488 C CA . VAL A 1 465 ? 23.940 19.188 -31.858 1.00 96.31 465 VAL A CA 1
ATOM 3489 C C . VAL A 1 465 ? 24.171 17.684 -32.032 1.00 96.31 465 VAL A C 1
ATOM 3491 O O . VAL A 1 465 ? 24.131 17.161 -33.149 1.00 96.31 465 VAL A O 1
ATOM 3494 N N . GLN A 1 466 ? 24.402 16.966 -30.934 1.00 96.19 466 GLN A N 1
ATOM 3495 C CA . GLN A 1 466 ? 24.560 15.517 -30.974 1.00 96.19 466 GLN A CA 1
ATOM 3496 C C . GLN A 1 466 ? 23.261 14.810 -31.389 1.00 96.19 466 GLN A C 1
ATOM 3498 O O . GLN A 1 466 ? 23.324 13.858 -32.168 1.00 96.19 466 GLN A O 1
ATOM 3503 N N . ALA A 1 467 ? 22.102 15.260 -30.905 1.00 97.44 467 ALA A N 1
ATOM 3504 C CA . ALA A 1 467 ? 20.795 14.703 -31.248 1.00 97.44 467 ALA A CA 1
ATOM 3505 C C . ALA A 1 467 ? 20.453 14.929 -32.728 1.00 97.44 467 ALA A C 1
ATOM 3507 O O . ALA A 1 467 ? 20.074 13.980 -33.416 1.00 97.44 467 ALA A O 1
ATOM 3508 N N . ASP A 1 468 ? 20.683 16.137 -33.246 1.00 98.12 468 ASP A N 1
ATOM 3509 C CA . ASP A 1 468 ? 20.535 16.475 -34.665 1.00 98.12 468 ASP A CA 1
ATOM 3510 C C . ASP A 1 468 ? 21.376 15.545 -35.543 1.00 98.12 468 ASP A C 1
ATOM 3512 O O . ASP A 1 468 ? 20.883 14.951 -36.507 1.00 98.12 468 ASP A O 1
ATOM 3516 N N . ASN A 1 469 ? 22.647 15.350 -35.178 1.00 97.81 469 ASN A N 1
ATOM 3517 C CA . A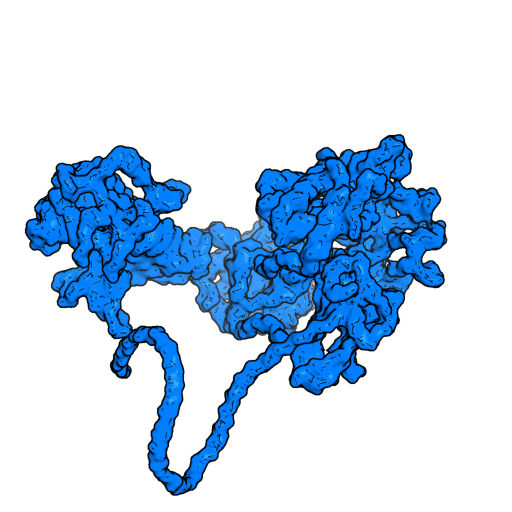SN A 1 469 ? 23.521 14.414 -35.873 1.00 97.81 469 ASN A CA 1
ATOM 3518 C C . ASN A 1 469 ? 22.986 12.983 -35.772 1.00 97.81 469 ASN A C 1
ATOM 3520 O O . ASN A 1 469 ? 22.880 12.297 -36.788 1.00 97.81 469 ASN A O 1
ATOM 3524 N N . MET A 1 470 ? 22.626 12.534 -34.569 1.00 98.00 470 MET A N 1
ATOM 3525 C CA . MET A 1 470 ? 22.138 11.184 -34.291 1.00 98.00 470 MET A CA 1
ATOM 3526 C C . MET A 1 470 ? 20.923 10.827 -35.148 1.00 98.00 470 MET A C 1
ATOM 3528 O O . MET A 1 470 ? 20.928 9.768 -35.773 1.00 98.00 470 MET A O 1
ATOM 3532 N N . VAL A 1 471 ? 19.932 11.713 -35.272 1.00 98.25 471 VAL A N 1
ATOM 3533 C CA . VAL A 1 471 ? 18.735 11.462 -36.095 1.00 98.25 471 VAL A CA 1
ATOM 3534 C C . VAL A 1 471 ? 19.100 11.140 -37.550 1.00 98.25 471 VAL A C 1
ATOM 3536 O O . VAL A 1 471 ? 18.492 10.256 -38.153 1.00 98.25 471 VAL A O 1
ATOM 3539 N N . THR A 1 472 ? 20.135 11.772 -38.115 1.00 97.62 472 THR A N 1
ATOM 3540 C CA . THR A 1 472 ? 20.567 11.491 -39.500 1.00 97.62 472 THR A CA 1
ATOM 3541 C C . THR A 1 472 ? 21.181 10.099 -39.692 1.00 97.62 472 THR A C 1
ATOM 3543 O O . THR A 1 472 ? 21.196 9.584 -40.811 1.00 97.62 472 THR A O 1
ATOM 3546 N N . TRP A 1 473 ? 21.660 9.471 -38.614 1.00 97.88 473 TRP A N 1
ATOM 3547 C CA . TRP A 1 473 ? 22.199 8.110 -38.624 1.00 97.88 473 TRP A CA 1
ATOM 3548 C C . TRP A 1 473 ? 21.125 7.033 -38.437 1.00 97.88 473 TRP A C 1
ATOM 3550 O O . TRP A 1 473 ? 21.402 5.859 -38.695 1.00 97.88 473 TRP A O 1
ATOM 3560 N N . GLN A 1 474 ? 19.903 7.401 -38.037 1.00 98.12 474 GLN A N 1
ATOM 3561 C CA . GLN A 1 474 ? 18.809 6.447 -37.877 1.00 98.12 474 GLN A CA 1
ATOM 3562 C C . GLN A 1 474 ? 18.451 5.802 -39.224 1.00 98.12 474 GLN A C 1
ATOM 3564 O O . GLN A 1 474 ? 18.279 6.474 -40.247 1.00 98.12 474 GLN A O 1
ATOM 3569 N N . MET A 1 475 ? 18.321 4.476 -39.241 1.00 96.94 475 MET A N 1
ATOM 3570 C CA . MET A 1 475 ? 17.991 3.734 -40.458 1.00 96.94 475 MET A CA 1
ATOM 3571 C C . MET A 1 475 ? 16.493 3.789 -40.791 1.00 96.94 475 MET A C 1
ATOM 3573 O O . MET A 1 475 ? 15.646 4.217 -39.999 1.00 96.94 475 MET A O 1
ATOM 3577 N N . ASP A 1 476 ? 16.137 3.341 -41.995 1.00 95.25 476 ASP A N 1
ATOM 3578 C CA . ASP A 1 476 ? 14.771 3.450 -42.522 1.00 95.25 476 ASP A CA 1
ATOM 3579 C C . ASP A 1 476 ? 13.758 2.637 -41.713 1.00 95.25 476 ASP A C 1
ATOM 3581 O O . ASP A 1 476 ? 12.629 3.081 -41.531 1.00 95.25 476 ASP A O 1
ATOM 3585 N N . HIS A 1 477 ? 14.178 1.500 -41.158 1.00 96.12 477 HIS A N 1
ATOM 3586 C CA . HIS A 1 477 ? 13.362 0.682 -40.260 1.00 96.12 477 HIS A CA 1
ATOM 3587 C C . HIS A 1 477 ? 13.343 1.200 -38.810 1.00 96.12 477 HIS A C 1
ATOM 3589 O O . HIS A 1 477 ? 12.692 0.575 -37.988 1.00 96.12 477 HIS A O 1
ATOM 3595 N N . GLY A 1 478 ? 14.064 2.286 -38.484 1.00 97.56 478 GLY A N 1
ATOM 3596 C CA . GLY A 1 478 ? 14.051 2.959 -37.173 1.00 97.56 478 GLY A CA 1
ATOM 3597 C C . GLY A 1 478 ? 15.173 2.590 -36.198 1.00 97.56 478 GLY A C 1
ATOM 3598 O O . GLY A 1 478 ? 15.351 3.269 -35.191 1.00 97.56 478 GLY A O 1
ATOM 3599 N N . GLY A 1 479 ? 15.948 1.549 -36.496 1.00 97.50 479 GLY A N 1
ATOM 3600 C CA . GLY A 1 479 ? 17.028 1.082 -35.623 1.00 97.50 479 GLY A CA 1
ATOM 3601 C C . GLY A 1 479 ? 18.343 1.831 -35.837 1.00 97.50 479 GLY A C 1
ATOM 3602 O O . GLY A 1 479 ? 18.546 2.478 -36.869 1.00 97.50 479 GLY A O 1
ATOM 3603 N N . PHE A 1 480 ? 19.252 1.665 -34.880 1.00 98.00 480 PHE A N 1
ATOM 3604 C CA . PHE A 1 480 ? 20.639 2.125 -34.934 1.00 98.00 480 PHE A CA 1
ATOM 3605 C C . PHE A 1 480 ? 21.609 0.938 -34.955 1.00 98.00 480 PHE A C 1
ATOM 3607 O O . PHE A 1 480 ? 21.236 -0.206 -34.688 1.00 98.00 480 PHE A O 1
ATOM 3614 N N . SER A 1 481 ? 22.864 1.212 -35.302 1.00 95.19 481 SER A N 1
ATOM 3615 C CA . SER A 1 481 ? 23.977 0.271 -35.169 1.00 95.19 481 SER A CA 1
ATOM 3616 C C . SER A 1 481 ? 24.823 0.623 -33.953 1.00 95.19 481 SER A C 1
ATOM 3618 O O . SER A 1 481 ? 24.806 1.751 -33.469 1.00 95.19 481 SER A O 1
ATOM 3620 N N . LYS A 1 482 ? 25.632 -0.326 -33.487 1.00 85.94 482 LYS A N 1
ATOM 3621 C CA . LYS A 1 482 ? 26.707 -0.026 -32.540 1.00 85.94 482 LYS A CA 1
ATOM 3622 C C . LYS A 1 482 ? 27.838 0.773 -33.205 1.00 85.94 482 LYS A C 1
ATOM 3624 O O . LYS A 1 482 ? 27.975 0.768 -34.428 1.00 85.94 482 LYS A O 1
ATOM 3629 N N . ALA A 1 483 ? 28.654 1.414 -32.364 1.00 82.31 483 ALA A N 1
ATOM 3630 C CA . ALA A 1 483 ? 29.883 2.131 -32.730 1.00 82.31 483 ALA A CA 1
ATOM 3631 C C . ALA A 1 483 ? 29.713 3.281 -33.749 1.00 82.31 483 ALA A C 1
ATOM 3633 O O . ALA A 1 483 ? 30.597 3.519 -34.573 1.00 82.31 483 ALA A O 1
ATOM 3634 N N . ILE A 1 484 ? 28.598 4.014 -33.680 1.00 89.12 484 ILE A N 1
ATOM 3635 C CA . ILE A 1 484 ? 28.378 5.222 -34.486 1.00 89.12 484 ILE A CA 1
ATOM 3636 C C . ILE A 1 484 ? 29.057 6.432 -33.823 1.00 89.12 484 ILE A C 1
ATOM 3638 O O . ILE A 1 484 ? 28.998 6.609 -32.607 1.00 89.12 484 ILE A O 1
ATOM 3642 N N . ASP A 1 485 ? 29.697 7.271 -34.639 1.00 89.00 485 ASP A N 1
ATOM 3643 C CA . ASP A 1 485 ? 30.285 8.550 -34.231 1.00 89.00 485 ASP A CA 1
ATOM 3644 C C . ASP A 1 485 ? 29.267 9.686 -34.419 1.00 89.00 485 ASP A C 1
ATOM 3646 O O . ASP A 1 485 ? 29.111 10.219 -35.520 1.00 89.00 485 ASP A O 1
ATOM 3650 N N . TYR A 1 486 ? 28.582 10.056 -33.334 1.00 94.00 486 TYR A N 1
ATOM 3651 C CA . TYR A 1 486 ? 27.562 11.112 -33.328 1.00 94.00 486 TYR A CA 1
ATOM 3652 C C . TYR A 1 486 ? 28.133 12.543 -33.289 1.00 94.00 486 TYR A C 1
ATOM 3654 O O . TYR A 1 486 ? 27.367 13.506 -33.264 1.00 94.00 486 TYR A O 1
ATOM 3662 N N . SER A 1 487 ? 29.461 12.720 -33.337 1.00 90.69 487 SER A N 1
ATOM 3663 C CA . SER A 1 487 ? 30.077 14.059 -33.412 1.00 90.69 487 SER A CA 1
ATOM 3664 C C . SER A 1 487 ? 29.835 14.769 -34.751 1.00 90.69 487 SER A C 1
ATOM 3666 O O . SER A 1 487 ? 30.108 15.962 -34.886 1.00 90.69 487 SER A O 1
ATOM 3668 N N . LYS A 1 488 ? 29.317 14.047 -35.751 1.00 93.38 488 LYS A N 1
ATOM 3669 C CA . LYS A 1 488 ? 29.040 14.550 -37.098 1.00 93.38 488 LYS A CA 1
ATOM 3670 C C . LYS A 1 488 ? 27.756 13.943 -37.671 1.00 93.38 488 LYS A C 1
ATOM 3672 O O . LYS A 1 488 ? 27.441 12.789 -37.363 1.00 93.38 488 LYS A O 1
ATOM 3677 N N . PRO A 1 489 ? 27.040 14.669 -38.546 1.00 96.75 489 PRO A N 1
ATOM 3678 C CA . PRO A 1 489 ? 25.878 14.120 -39.227 1.00 96.75 489 PRO A CA 1
ATOM 3679 C C . PRO A 1 489 ? 26.308 13.072 -40.257 1.00 96.75 489 PRO A C 1
ATOM 3681 O O . PRO A 1 489 ? 27.452 13.051 -40.726 1.00 96.75 489 PRO A O 1
ATOM 3684 N N . TRP A 1 490 ? 25.371 12.213 -40.640 1.00 97.00 490 TRP A N 1
ATOM 3685 C CA . TRP A 1 490 ? 25.567 11.252 -41.711 1.00 97.00 490 TRP A CA 1
ATOM 3686 C C . TRP A 1 490 ? 25.804 11.971 -43.048 1.00 97.00 490 TRP A C 1
ATOM 3688 O O . TRP A 1 490 ? 25.067 12.872 -43.445 1.00 97.00 490 TRP A O 1
ATOM 3698 N N . ASP A 1 491 ? 26.842 11.557 -43.774 1.00 94.50 491 ASP A N 1
ATOM 3699 C CA . ASP A 1 491 ? 27.297 12.185 -45.025 1.00 94.50 491 ASP A CA 1
ATOM 3700 C C . ASP A 1 491 ? 26.505 11.738 -46.274 1.00 94.50 491 ASP A C 1
ATOM 3702 O O . ASP A 1 491 ? 26.851 12.099 -47.406 1.00 94.50 491 ASP A O 1
ATOM 3706 N N . GLY A 1 492 ? 25.473 10.910 -46.083 1.00 92.75 492 GLY A N 1
ATOM 3707 C CA . GLY A 1 492 ? 24.661 10.324 -47.149 1.00 92.75 492 GLY A CA 1
ATOM 3708 C C . GLY A 1 492 ? 25.341 9.196 -47.935 1.00 92.75 492 GLY A C 1
ATOM 3709 O O . GLY A 1 492 ? 24.799 8.759 -48.951 1.00 92.75 492 GLY A O 1
ATOM 3710 N N . LYS A 1 493 ? 26.541 8.751 -47.534 1.00 91.25 493 LYS A N 1
ATOM 3711 C CA . LYS A 1 493 ? 27.354 7.765 -48.277 1.00 91.25 493 LYS A CA 1
ATOM 3712 C C . LYS A 1 493 ? 27.936 6.663 -47.402 1.00 91.25 493 LYS A C 1
ATOM 3714 O O . LYS A 1 493 ? 28.065 5.528 -47.856 1.00 91.25 493 LYS A O 1
ATOM 3719 N N . SER A 1 494 ? 28.350 7.010 -46.193 1.00 90.81 494 SER A N 1
ATOM 3720 C CA . SER A 1 494 ? 28.917 6.102 -45.208 1.00 90.81 494 SER A CA 1
ATOM 3721 C C . SER A 1 494 ? 27.883 5.051 -44.817 1.00 90.81 494 SER A C 1
ATOM 3723 O O . SER A 1 494 ? 26.688 5.334 -44.785 1.00 90.81 494 SER A O 1
ATOM 3725 N N . LYS A 1 495 ? 28.329 3.831 -44.508 1.00 91.50 495 LYS A N 1
ATOM 3726 C CA . LYS A 1 495 ? 27.423 2.824 -43.950 1.00 91.50 495 LYS A CA 1
ATOM 3727 C C . LYS A 1 495 ? 26.961 3.285 -42.570 1.00 91.50 495 LYS A C 1
ATOM 3729 O O . LYS A 1 495 ? 27.799 3.639 -41.743 1.00 91.50 495 LYS A O 1
ATOM 3734 N N . ARG A 1 496 ? 25.654 3.267 -42.332 1.00 94.12 496 ARG A N 1
ATOM 3735 C CA . ARG A 1 496 ? 25.030 3.536 -41.030 1.00 94.12 496 ARG A CA 1
ATOM 3736 C C . ARG A 1 496 ? 25.092 2.324 -40.108 1.00 94.12 496 ARG A C 1
ATOM 3738 O O . ARG A 1 496 ? 24.999 2.491 -38.897 1.00 94.12 496 ARG A O 1
ATOM 3745 N N . SER A 1 497 ? 25.279 1.123 -40.667 1.00 94.81 497 SER A N 1
ATOM 3746 C CA . SER A 1 497 ? 25.448 -0.106 -39.890 1.00 94.81 497 SER A CA 1
ATOM 3747 C C . SER A 1 497 ? 26.806 -0.772 -40.064 1.00 94.81 497 SER A C 1
ATOM 3749 O O . SER A 1 497 ? 27.325 -0.897 -41.177 1.00 94.81 497 SER A O 1
ATOM 3751 N N . GLU A 1 498 ? 27.354 -1.256 -38.946 1.00 91.44 498 GLU A N 1
ATOM 3752 C CA . GLU A 1 498 ? 28.523 -2.136 -38.932 1.00 91.44 498 GLU A CA 1
ATOM 3753 C C . GLU A 1 498 ? 28.218 -3.451 -39.665 1.00 91.44 498 GLU A C 1
ATOM 3755 O O . GLU A 1 498 ? 29.096 -4.025 -40.317 1.00 91.44 498 GLU A O 1
ATOM 3760 N N . TRP A 1 499 ? 26.969 -3.924 -39.591 1.00 91.69 499 TRP A N 1
ATOM 3761 C CA . TRP A 1 499 ? 26.548 -5.189 -40.181 1.00 91.69 499 TRP A CA 1
ATOM 3762 C C . TRP A 1 499 ? 25.574 -4.970 -41.335 1.00 91.69 499 TRP A C 1
ATOM 3764 O O . TRP A 1 499 ? 24.553 -4.296 -41.219 1.00 91.69 499 TRP A O 1
ATOM 3774 N N . THR A 1 500 ? 25.890 -5.598 -42.465 1.00 90.75 500 THR A N 1
ATOM 3775 C CA . THR A 1 500 ? 25.064 -5.579 -43.673 1.00 90.75 500 THR A CA 1
ATOM 3776 C C . THR A 1 500 ? 24.841 -6.995 -44.179 1.00 90.75 500 THR A C 1
ATOM 3778 O O . THR A 1 500 ? 25.747 -7.829 -44.093 1.00 90.75 500 THR A O 1
ATOM 3781 N N . ASN A 1 501 ? 23.677 -7.257 -44.767 1.00 89.19 501 ASN A N 1
ATOM 3782 C CA . ASN A 1 501 ? 23.459 -8.478 -45.540 1.00 89.19 501 ASN A CA 1
ATOM 3783 C C . ASN A 1 501 ? 24.260 -8.463 -46.852 1.00 89.19 501 ASN A C 1
ATOM 3785 O O . ASN A 1 501 ? 24.791 -7.433 -47.275 1.00 89.19 501 ASN A O 1
ATOM 3789 N N . ALA A 1 502 ? 24.361 -9.627 -47.501 1.00 86.00 502 ALA A N 1
ATOM 3790 C CA . ALA A 1 502 ? 25.110 -9.793 -48.751 1.00 86.00 502 ALA A CA 1
ATOM 3791 C C . ALA A 1 502 ? 24.578 -8.917 -49.905 1.00 86.00 502 ALA A C 1
ATOM 3793 O O . ALA A 1 502 ? 25.325 -8.592 -50.825 1.00 86.00 502 ALA A O 1
ATOM 3794 N N . ASP A 1 503 ? 23.307 -8.519 -49.842 1.00 87.94 503 ASP A N 1
ATOM 3795 C CA . ASP A 1 503 ? 22.651 -7.603 -50.780 1.00 87.94 503 ASP A CA 1
ATOM 3796 C C . ASP A 1 503 ? 22.897 -6.113 -50.466 1.00 87.94 503 ASP A C 1
ATOM 3798 O O . ASP A 1 503 ? 22.444 -5.244 -51.207 1.00 87.94 503 ASP A O 1
ATOM 3802 N N . GLY A 1 504 ? 23.640 -5.812 -49.397 1.00 88.81 504 GLY A N 1
ATOM 3803 C CA . GLY A 1 504 ? 23.936 -4.456 -48.944 1.00 88.81 504 GLY A CA 1
ATOM 3804 C C . GLY A 1 504 ? 22.911 -3.871 -47.972 1.00 88.81 504 GLY A C 1
ATOM 3805 O O . GLY A 1 504 ? 23.111 -2.739 -47.537 1.00 88.81 504 GLY A O 1
ATOM 3806 N N . THR A 1 505 ? 21.862 -4.612 -47.598 1.00 92.38 505 THR A N 1
ATOM 3807 C CA . THR A 1 505 ? 20.865 -4.147 -46.622 1.00 92.38 505 THR A CA 1
ATOM 3808 C C . THR A 1 505 ? 21.523 -3.893 -45.266 1.00 92.38 505 THR A C 1
ATOM 3810 O O . THR A 1 505 ? 22.155 -4.791 -44.707 1.00 92.38 505 THR A O 1
ATOM 3813 N N . GLU A 1 506 ? 21.377 -2.675 -44.744 1.00 94.75 506 GLU A N 1
ATOM 3814 C CA . GLU A 1 506 ? 21.874 -2.266 -43.426 1.00 94.75 506 GLU A CA 1
ATOM 3815 C C . GLU A 1 506 ? 20.971 -2.808 -42.314 1.00 94.75 506 GLU A C 1
ATOM 3817 O O . GLU A 1 506 ? 19.749 -2.839 -42.469 1.00 94.75 506 GLU A O 1
ATOM 3822 N N . LEU A 1 507 ? 21.574 -3.262 -41.211 1.00 96.12 507 LEU A N 1
ATOM 3823 C CA . LEU A 1 507 ? 20.850 -3.877 -40.099 1.00 96.12 507 LEU A CA 1
ATOM 3824 C C . LEU A 1 507 ? 20.849 -2.966 -38.869 1.00 96.12 507 LEU A C 1
ATOM 3826 O O . LEU A 1 507 ? 21.914 -2.541 -38.416 1.00 96.12 507 LEU A O 1
ATOM 3830 N N . GLY A 1 508 ? 19.678 -2.730 -38.283 1.00 97.50 508 GLY A N 1
ATOM 3831 C CA . GLY A 1 508 ? 19.562 -2.227 -36.915 1.00 97.50 508 GLY A CA 1
ATOM 3832 C C . GLY A 1 508 ? 19.821 -3.324 -35.899 1.00 97.50 508 GLY A C 1
ATOM 3833 O O . GLY A 1 508 ? 19.610 -4.503 -36.188 1.00 97.50 508 GLY A O 1
ATOM 3834 N N . MET A 1 509 ? 20.246 -2.940 -34.699 1.00 96.94 509 MET A N 1
ATOM 3835 C CA . MET A 1 509 ? 20.563 -3.888 -33.636 1.00 96.94 509 MET A CA 1
ATOM 3836 C C . MET A 1 509 ? 20.287 -3.337 -32.240 1.00 96.94 509 MET A C 1
ATOM 3838 O O . MET A 1 509 ? 20.153 -2.129 -32.048 1.00 96.94 509 MET A O 1
ATOM 3842 N N . ILE A 1 510 ? 20.251 -4.263 -31.286 1.00 96.94 510 ILE A N 1
ATOM 3843 C CA . ILE A 1 510 ? 20.220 -4.009 -29.836 1.00 96.94 510 ILE A CA 1
ATOM 3844 C C . ILE A 1 510 ? 21.490 -4.510 -29.127 1.00 96.94 510 ILE A C 1
ATOM 3846 O O . ILE A 1 510 ? 21.577 -4.521 -27.904 1.00 96.94 510 ILE A O 1
ATOM 3850 N N . ASP A 1 511 ? 22.490 -4.929 -29.907 1.00 92.81 511 ASP A N 1
ATOM 3851 C CA . ASP A 1 511 ? 23.820 -5.305 -29.425 1.00 92.81 511 ASP A CA 1
ATOM 3852 C C . ASP A 1 511 ? 24.554 -4.083 -28.843 1.00 92.81 511 ASP A C 1
ATOM 3854 O O . ASP A 1 511 ? 24.517 -2.999 -29.433 1.00 92.81 511 ASP A O 1
ATOM 3858 N N . ASN A 1 512 ? 25.242 -4.246 -27.707 1.00 86.69 512 ASN A N 1
ATOM 3859 C CA . ASN A 1 512 ? 25.930 -3.160 -26.988 1.00 86.69 512 ASN A CA 1
ATOM 3860 C C . ASN A 1 512 ? 25.053 -1.914 -26.735 1.00 86.69 512 ASN A C 1
ATOM 3862 O O . ASN A 1 512 ? 25.500 -0.773 -26.922 1.00 86.69 512 ASN A O 1
ATOM 3866 N N . ASP A 1 513 ? 23.802 -2.148 -26.332 1.00 90.06 513 ASP A N 1
ATOM 3867 C CA . ASP A 1 513 ? 22.809 -1.118 -25.995 1.00 90.06 513 ASP A CA 1
ATOM 3868 C C . ASP A 1 513 ? 22.439 -0.177 -27.158 1.00 90.06 513 ASP A C 1
ATOM 3870 O O . ASP A 1 513 ? 21.859 0.890 -26.955 1.00 90.06 513 ASP A O 1
ATOM 3874 N N . ALA A 1 514 ? 22.784 -0.559 -28.395 1.00 94.94 514 ALA A N 1
ATOM 3875 C CA . ALA A 1 514 ? 22.399 0.179 -29.590 1.00 94.94 514 ALA A CA 1
ATOM 3876 C C . ALA A 1 514 ? 20.874 0.250 -29.723 1.00 94.94 514 ALA A C 1
ATOM 3878 O O . ALA A 1 514 ? 20.136 -0.637 -29.296 1.00 94.94 514 ALA A O 1
ATOM 3879 N N . THR A 1 515 ? 20.399 1.324 -30.337 1.00 98.19 515 THR A N 1
ATOM 3880 C CA . THR A 1 515 ? 18.996 1.737 -30.374 1.00 98.19 515 THR A CA 1
ATOM 3881 C C . THR A 1 515 ? 18.445 2.141 -29.005 1.00 98.19 515 THR A C 1
ATOM 3883 O O . THR A 1 515 ? 17.822 3.189 -28.906 1.00 98.19 515 THR A O 1
ATOM 3886 N N . VAL A 1 516 ? 18.670 1.375 -27.935 1.00 96.88 516 VAL A N 1
ATOM 3887 C CA . VAL A 1 516 ? 18.121 1.678 -26.604 1.00 96.88 516 VAL A CA 1
ATOM 3888 C C . VAL A 1 516 ? 18.691 2.979 -26.034 1.00 96.88 516 VAL A C 1
ATOM 3890 O O . VAL A 1 516 ? 17.919 3.868 -25.666 1.00 96.88 516 VAL A O 1
ATOM 3893 N N . LYS A 1 517 ? 20.021 3.135 -25.995 1.00 93.94 517 LYS A N 1
ATOM 3894 C CA . LYS A 1 517 ? 20.653 4.362 -25.475 1.00 93.94 517 LYS A CA 1
ATOM 3895 C C . LYS A 1 517 ? 20.330 5.592 -26.320 1.00 93.94 517 LYS A C 1
ATOM 3897 O O . LYS A 1 517 ? 20.124 6.667 -25.766 1.00 93.94 517 LYS A O 1
ATOM 3902 N N . GLU A 1 518 ? 20.244 5.434 -27.643 1.00 97.75 518 GLU A N 1
ATOM 3903 C CA . GLU A 1 518 ? 19.863 6.517 -28.549 1.00 97.75 518 GLU A CA 1
ATOM 3904 C C . GLU A 1 518 ? 18.437 6.987 -28.259 1.00 97.75 518 GLU A C 1
ATOM 3906 O O . GLU A 1 518 ? 18.196 8.187 -28.176 1.00 97.75 518 GLU A O 1
ATOM 3911 N N . LEU A 1 519 ? 17.496 6.062 -28.034 1.00 98.38 519 LEU A N 1
ATOM 3912 C CA . LEU A 1 519 ? 16.116 6.424 -27.711 1.00 98.38 519 LEU A CA 1
ATOM 3913 C C . LEU A 1 519 ? 15.992 7.128 -26.360 1.00 98.38 519 LEU A C 1
ATOM 3915 O O . LEU A 1 519 ? 15.235 8.093 -26.267 1.00 98.38 519 LEU A O 1
ATOM 3919 N N . ARG A 1 520 ? 16.749 6.703 -25.340 1.00 95.56 520 ARG A N 1
ATOM 3920 C CA . ARG A 1 520 ? 16.796 7.415 -24.050 1.00 95.56 520 ARG A CA 1
ATOM 3921 C C . ARG A 1 520 ? 17.341 8.829 -24.219 1.00 95.56 520 ARG A C 1
ATOM 3923 O O . ARG A 1 520 ? 16.689 9.778 -23.798 1.00 95.56 520 ARG A O 1
ATOM 3930 N N . PHE A 1 521 ? 18.481 8.975 -24.895 1.00 95.75 521 PHE A N 1
ATOM 3931 C CA . PHE A 1 521 ? 19.103 10.278 -25.128 1.00 95.75 521 PHE A CA 1
ATOM 3932 C C . PHE A 1 521 ? 18.187 11.224 -25.918 1.00 95.75 521 PHE A C 1
ATOM 3934 O O . PHE A 1 521 ? 17.954 12.358 -25.506 1.00 95.75 521 PHE A O 1
ATOM 3941 N N . LEU A 1 522 ? 17.598 10.749 -27.020 1.00 97.69 522 LEU A N 1
ATOM 3942 C CA . LEU A 1 522 ? 16.656 11.546 -27.809 1.00 97.69 522 LEU A CA 1
ATOM 3943 C C . LEU A 1 522 ? 15.423 11.943 -26.991 1.00 97.69 522 LEU A C 1
ATOM 3945 O O . LEU A 1 522 ? 14.929 13.055 -27.154 1.00 97.69 522 LEU A O 1
ATOM 3949 N N . ALA A 1 523 ? 14.929 11.072 -26.106 1.00 96.81 523 ALA A N 1
ATOM 3950 C CA . ALA A 1 523 ? 13.802 11.388 -25.235 1.00 96.81 523 ALA A CA 1
ATOM 3951 C C . ALA A 1 523 ? 14.157 12.450 -24.180 1.00 96.81 523 ALA A C 1
ATOM 3953 O O . ALA A 1 523 ? 13.337 13.331 -23.924 1.00 96.81 523 ALA A O 1
ATOM 3954 N N . GLU A 1 524 ? 15.372 12.434 -23.622 1.00 94.56 524 GLU A N 1
ATOM 3955 C CA . GLU A 1 524 ? 15.863 13.497 -22.728 1.00 94.56 524 GLU A CA 1
ATOM 3956 C C . GLU A 1 524 ? 15.916 14.855 -23.444 1.00 94.56 524 GLU A C 1
ATOM 3958 O O . GLU A 1 524 ? 15.399 15.854 -22.935 1.00 94.56 524 GLU A O 1
ATOM 3963 N N . VAL A 1 525 ? 16.474 14.892 -24.658 1.00 95.50 525 VAL A N 1
ATOM 3964 C CA . VAL A 1 525 ? 16.552 16.126 -25.457 1.00 95.50 525 VAL A CA 1
ATOM 3965 C C . VAL A 1 525 ? 15.159 16.578 -25.906 1.00 95.50 525 VAL A C 1
ATOM 3967 O O . VAL A 1 525 ? 14.848 17.768 -25.834 1.00 95.50 525 VAL A O 1
ATOM 3970 N N . TYR A 1 526 ? 14.275 15.654 -26.296 1.00 96.69 526 TYR A N 1
ATOM 3971 C CA . TYR A 1 526 ? 12.874 15.963 -26.593 1.00 96.69 526 TYR A CA 1
ATOM 3972 C C . TYR A 1 526 ? 12.175 16.587 -25.387 1.00 96.69 526 TYR A C 1
ATOM 3974 O O . TYR A 1 526 ? 11.543 17.631 -25.520 1.00 96.69 526 TYR A O 1
ATOM 3982 N N . LYS A 1 527 ? 12.329 16.003 -24.195 1.00 92.94 527 LYS A N 1
ATOM 3983 C CA . LYS A 1 527 ? 11.738 16.537 -22.965 1.00 92.94 527 LYS A CA 1
ATOM 3984 C C . LYS A 1 527 ? 12.186 17.973 -22.692 1.00 92.94 527 LYS A C 1
ATOM 3986 O O . LYS A 1 527 ? 11.379 18.779 -22.227 1.00 92.94 527 LYS A O 1
ATOM 3991 N N . ALA A 1 528 ? 13.454 18.278 -22.960 1.00 91.62 528 ALA A N 1
ATOM 3992 C CA . ALA A 1 528 ? 14.031 19.599 -22.741 1.00 91.62 528 ALA A CA 1
ATOM 3993 C C . ALA A 1 528 ? 13.610 20.639 -23.796 1.00 91.62 528 ALA A C 1
ATOM 3995 O O . ALA A 1 528 ? 13.525 21.824 -23.481 1.00 91.62 528 ALA A O 1
ATOM 3996 N N . THR A 1 529 ? 13.359 20.215 -25.038 1.00 94.94 529 THR A N 1
ATOM 3997 C CA . THR A 1 529 ? 13.210 21.123 -26.194 1.00 94.94 529 THR A CA 1
ATOM 3998 C C . THR A 1 529 ? 11.804 21.170 -26.788 1.00 94.94 529 THR A C 1
ATOM 4000 O O . THR A 1 529 ? 11.400 22.200 -27.323 1.00 94.94 529 THR A O 1
ATOM 4003 N N . GLY A 1 530 ? 11.057 20.068 -26.716 1.00 95.56 530 GLY A N 1
ATOM 4004 C CA . GLY A 1 530 ? 9.798 19.866 -27.429 1.00 95.56 530 GLY A CA 1
ATOM 4005 C C . GLY A 1 530 ? 9.947 19.712 -28.949 1.00 95.56 530 GLY A C 1
ATOM 4006 O O . GLY A 1 530 ? 8.952 19.858 -29.657 1.00 95.56 530 GLY A O 1
ATOM 4007 N N . ASP A 1 531 ? 11.154 19.462 -29.477 1.00 97.25 531 ASP A N 1
ATOM 4008 C CA . ASP A 1 531 ? 11.363 19.349 -30.927 1.00 97.25 531 ASP A CA 1
ATOM 4009 C C . ASP A 1 531 ? 10.765 18.049 -31.487 1.00 97.25 531 ASP A C 1
ATOM 4011 O O . ASP A 1 531 ? 11.198 16.932 -31.186 1.00 97.25 531 ASP A O 1
ATOM 4015 N N . GLU A 1 532 ? 9.767 18.201 -32.355 1.00 97.62 532 GLU A N 1
ATOM 4016 C CA . GLU A 1 532 ? 9.018 17.089 -32.935 1.00 97.62 532 GLU A CA 1
ATOM 4017 C C . GLU A 1 532 ? 9.906 16.137 -33.763 1.00 97.62 532 GLU A C 1
ATOM 4019 O O . GLU A 1 532 ? 9.572 14.963 -33.906 1.00 97.62 532 GLU A O 1
ATOM 4024 N N . THR A 1 533 ? 11.065 16.583 -34.256 1.00 97.75 533 THR A N 1
ATOM 4025 C CA . THR A 1 533 ? 12.032 15.736 -34.975 1.00 97.75 533 THR A CA 1
ATOM 4026 C C . THR A 1 533 ? 12.511 14.577 -34.103 1.00 97.75 533 THR A C 1
ATOM 4028 O O . THR A 1 533 ? 12.518 13.424 -34.548 1.00 97.75 533 THR A O 1
ATOM 4031 N N . TYR A 1 534 ? 12.850 14.856 -32.841 1.00 98.38 534 TYR A N 1
ATOM 4032 C CA . TYR A 1 534 ? 13.293 13.834 -31.894 1.00 98.38 534 TYR A CA 1
ATOM 4033 C C . TYR A 1 534 ? 12.151 12.896 -31.530 1.00 98.38 534 TYR A C 1
ATOM 4035 O O . TYR A 1 534 ? 12.340 11.683 -31.517 1.00 98.38 534 TYR A O 1
ATOM 4043 N N . LYS A 1 535 ? 10.940 13.427 -31.336 1.00 98.19 535 LYS A N 1
ATOM 4044 C CA . LYS A 1 535 ? 9.746 12.607 -31.110 1.00 98.19 535 LYS A CA 1
ATOM 4045 C C . LYS A 1 535 ? 9.491 11.627 -32.248 1.00 98.19 535 LYS A C 1
ATOM 4047 O O . LYS A 1 535 ? 9.287 10.444 -31.987 1.00 98.19 535 LYS A O 1
ATOM 4052 N N . GLN A 1 536 ? 9.563 12.072 -33.500 1.00 98.25 536 GLN A N 1
ATOM 4053 C CA . GLN A 1 536 ? 9.395 11.175 -34.646 1.00 98.25 536 GLN A CA 1
ATOM 4054 C C . GLN A 1 536 ? 10.497 10.109 -34.706 1.00 98.25 536 GLN A C 1
ATOM 4056 O O . GLN A 1 536 ? 10.200 8.940 -34.960 1.00 98.25 536 GLN A O 1
ATOM 4061 N N . ALA A 1 537 ? 11.749 10.473 -34.411 1.00 98.62 537 ALA A N 1
ATOM 4062 C CA . ALA A 1 537 ? 12.847 9.512 -34.328 1.00 98.62 537 ALA A CA 1
ATOM 4063 C C . ALA A 1 537 ? 12.629 8.477 -33.208 1.00 98.62 537 ALA A C 1
ATOM 4065 O O . ALA A 1 537 ? 12.836 7.281 -33.430 1.00 98.62 537 ALA A O 1
ATOM 4066 N N . ILE A 1 538 ? 12.141 8.903 -32.038 1.00 98.69 538 ILE A N 1
ATOM 4067 C CA . ILE A 1 538 ? 11.831 8.015 -30.910 1.00 98.69 538 ILE A CA 1
ATOM 4068 C C . ILE A 1 538 ? 10.714 7.040 -31.277 1.00 98.69 538 ILE A C 1
ATOM 4070 O O . ILE A 1 538 ? 10.877 5.832 -31.116 1.00 98.69 538 ILE A O 1
ATOM 4074 N N . LEU A 1 539 ? 9.598 7.538 -31.818 1.00 98.56 539 LEU A N 1
ATOM 4075 C CA . LEU A 1 539 ? 8.466 6.701 -32.228 1.00 98.56 539 LEU A CA 1
ATOM 4076 C C . LEU A 1 539 ? 8.886 5.665 -33.278 1.00 98.56 539 LEU A C 1
ATOM 4078 O O . LEU A 1 539 ? 8.542 4.490 -33.161 1.00 98.56 539 LEU A O 1
ATOM 4082 N N . LYS A 1 540 ? 9.712 6.071 -34.247 1.00 98.56 540 LYS A N 1
ATOM 4083 C CA . LYS A 1 540 ? 10.268 5.169 -35.260 1.00 98.56 540 LYS A CA 1
ATOM 4084 C C . LYS A 1 540 ? 11.186 4.104 -34.653 1.00 98.56 540 LYS A C 1
ATOM 4086 O O . LYS A 1 540 ? 11.179 2.957 -35.096 1.00 98.56 540 LYS A O 1
ATOM 4091 N N . GLY A 1 541 ? 11.967 4.459 -33.635 1.00 98.62 541 GLY A N 1
ATOM 4092 C CA . GLY A 1 541 ? 12.782 3.498 -32.897 1.00 98.62 541 GLY A CA 1
ATOM 4093 C C . GLY A 1 541 ? 11.954 2.534 -32.049 1.00 98.62 541 GLY A C 1
ATOM 4094 O O . GLY A 1 541 ? 12.265 1.349 -32.012 1.00 98.62 541 GLY A O 1
ATOM 4095 N N . LEU A 1 542 ? 10.857 2.981 -31.434 1.00 98.62 542 LEU A N 1
ATOM 4096 C CA . LEU A 1 542 ? 9.919 2.080 -30.754 1.00 98.62 542 LEU A CA 1
ATOM 4097 C C . LEU A 1 542 ? 9.257 1.109 -31.746 1.00 98.62 542 LEU A C 1
ATOM 4099 O O . LEU A 1 542 ? 9.131 -0.079 -31.447 1.00 98.62 542 LEU A O 1
ATOM 4103 N N . ASP A 1 543 ? 8.910 1.575 -32.949 1.00 98.56 543 ASP A N 1
ATOM 4104 C CA . ASP A 1 543 ? 8.424 0.711 -34.031 1.00 98.56 543 ASP A CA 1
ATOM 4105 C C . ASP A 1 543 ? 9.461 -0.328 -34.466 1.00 98.56 543 ASP A C 1
ATOM 4107 O O . ASP A 1 543 ? 9.118 -1.496 -34.660 1.00 98.56 543 ASP A O 1
ATOM 4111 N N . PHE A 1 544 ? 10.738 0.052 -34.532 1.00 98.75 544 PHE A N 1
ATOM 4112 C CA . PHE A 1 544 ? 11.828 -0.894 -34.757 1.00 98.75 544 PHE A CA 1
ATOM 4113 C C . PHE A 1 544 ? 11.895 -1.986 -33.683 1.00 98.75 544 PHE A C 1
ATOM 4115 O O . PHE A 1 544 ? 12.068 -3.159 -34.016 1.00 98.75 544 PHE A O 1
ATOM 4122 N N . LEU A 1 545 ? 11.726 -1.639 -32.404 1.00 98.69 545 LEU A N 1
ATOM 4123 C CA . LEU A 1 545 ? 11.736 -2.636 -31.332 1.00 98.69 545 LEU A CA 1
ATOM 4124 C C . LEU A 1 545 ? 10.578 -3.637 -31.478 1.00 98.69 545 LEU A C 1
ATOM 4126 O O . LEU A 1 545 ? 10.774 -4.825 -31.233 1.00 98.69 545 LEU A O 1
ATOM 4130 N N . PHE A 1 546 ? 9.405 -3.205 -31.956 1.00 98.62 546 PHE A N 1
ATOM 4131 C CA . PHE A 1 546 ? 8.316 -4.132 -32.290 1.00 98.62 546 PHE A CA 1
ATOM 4132 C C . PHE A 1 546 ? 8.648 -5.046 -33.482 1.00 98.62 546 PHE A C 1
ATOM 4134 O O . PHE A 1 546 ? 8.153 -6.167 -33.525 1.00 98.62 546 PHE A O 1
ATOM 4141 N N . LEU A 1 547 ? 9.490 -4.613 -34.429 1.00 98.19 547 LEU A N 1
ATOM 4142 C CA . LEU A 1 547 ? 9.960 -5.463 -35.537 1.00 98.19 547 LEU A CA 1
ATOM 4143 C C . LEU A 1 547 ? 10.970 -6.529 -35.085 1.00 98.19 547 LEU A C 1
ATOM 4145 O O . LEU A 1 547 ? 11.061 -7.586 -35.710 1.00 98.19 547 LEU A O 1
ATOM 4149 N N . LEU A 1 548 ? 11.734 -6.259 -34.022 1.00 98.00 548 LEU A N 1
ATOM 4150 C CA . LEU A 1 548 ? 12.660 -7.227 -33.421 1.00 98.00 548 LEU A CA 1
ATOM 4151 C C . LEU A 1 548 ? 11.949 -8.316 -32.615 1.00 98.00 548 LEU A C 1
ATOM 4153 O O . LEU A 1 548 ? 12.527 -9.394 -32.421 1.00 98.00 548 LEU A O 1
ATOM 4157 N N . GLN A 1 549 ? 10.749 -8.015 -32.112 1.00 98.56 549 GLN A N 1
ATOM 4158 C CA . GLN A 1 549 ? 9.978 -8.928 -31.287 1.00 98.56 549 GLN A CA 1
ATOM 4159 C C . GLN A 1 549 ? 9.417 -10.077 -32.130 1.00 98.56 549 GLN A C 1
ATOM 4161 O O . GLN A 1 549 ? 8.804 -9.889 -33.177 1.00 98.56 549 GLN A O 1
ATOM 4166 N N . THR A 1 550 ? 9.651 -11.291 -31.658 1.00 97.94 550 THR A N 1
ATOM 4167 C CA . THR A 1 550 ? 9.173 -12.532 -32.272 1.00 97.94 550 THR A CA 1
ATOM 4168 C C . THR A 1 550 ? 7.729 -12.821 -31.869 1.00 97.94 550 THR A C 1
ATOM 4170 O O . THR A 1 550 ? 7.238 -12.293 -30.873 1.00 97.94 550 THR A O 1
ATOM 4173 N N . ASP A 1 551 ? 7.057 -13.718 -32.595 1.00 97.50 551 ASP A N 1
ATOM 4174 C CA . ASP A 1 551 ? 5.675 -14.123 -32.285 1.00 97.50 551 ASP A CA 1
ATOM 4175 C C . ASP A 1 551 ? 5.527 -14.755 -30.886 1.00 97.50 551 ASP A C 1
ATOM 4177 O O . ASP A 1 551 ? 4.447 -14.717 -30.300 1.00 97.50 551 ASP A O 1
ATOM 4181 N N . THR A 1 552 ? 6.604 -15.331 -30.341 1.00 98.00 552 THR A N 1
ATOM 4182 C CA . THR A 1 552 ? 6.662 -15.894 -28.981 1.00 98.00 552 THR A CA 1
ATOM 4183 C C . THR A 1 552 ? 7.032 -14.854 -27.919 1.00 98.00 552 THR A C 1
ATOM 4185 O O . THR A 1 552 ? 7.050 -15.180 -26.738 1.00 98.00 552 THR A O 1
ATOM 4188 N N . GLY A 1 553 ? 7.324 -13.611 -28.317 1.00 98.12 553 GLY A N 1
ATOM 4189 C CA . GLY A 1 553 ? 7.567 -12.475 -27.427 1.00 98.12 553 GLY A CA 1
ATOM 4190 C C . GLY A 1 553 ? 9.035 -12.124 -27.173 1.00 98.12 553 GLY A C 1
ATOM 4191 O O . GLY A 1 553 ? 9.310 -11.030 -26.678 1.00 98.12 553 GLY A O 1
ATOM 4192 N N . GLY A 1 554 ? 9.987 -12.989 -27.538 1.00 98.31 554 GLY A N 1
ATOM 4193 C CA . GLY A 1 554 ? 11.420 -12.721 -27.378 1.00 98.31 554 GLY A CA 1
ATOM 4194 C C . GLY A 1 554 ? 11.973 -11.735 -28.414 1.00 98.31 554 GLY A C 1
ATOM 4195 O O . GLY A 1 554 ? 11.407 -11.601 -29.498 1.00 98.31 554 GLY A O 1
ATOM 4196 N N . PHE A 1 555 ? 13.091 -11.068 -28.111 1.00 98.62 555 PHE A N 1
ATOM 4197 C CA . PHE A 1 555 ? 13.703 -10.049 -28.977 1.00 98.62 555 PHE A CA 1
ATOM 4198 C C . PHE A 1 555 ? 14.987 -10.549 -29.635 1.00 98.62 555 PHE A C 1
ATOM 4200 O O . PHE A 1 555 ? 15.923 -10.984 -28.959 1.00 98.62 555 PHE A O 1
ATOM 4207 N N . THR A 1 556 ? 15.032 -10.475 -30.964 1.00 98.06 556 THR A N 1
ATOM 4208 C CA . THR A 1 556 ? 16.229 -10.827 -31.743 1.00 98.06 556 THR A CA 1
ATOM 4209 C C . THR A 1 556 ? 17.317 -9.755 -31.644 1.00 98.06 556 THR A C 1
ATOM 4211 O O . THR A 1 556 ? 17.036 -8.618 -31.276 1.00 98.06 556 THR A O 1
ATOM 4214 N N . GLN A 1 557 ? 18.575 -10.093 -31.947 1.00 97.25 557 GLN A N 1
ATOM 4215 C CA . GLN A 1 557 ? 19.688 -9.135 -31.847 1.00 97.25 557 GLN A CA 1
ATOM 4216 C C . GLN A 1 557 ? 19.627 -8.050 -32.925 1.00 97.25 557 GLN A C 1
ATOM 4218 O O . GLN A 1 557 ? 20.077 -6.927 -32.694 1.00 97.25 557 GLN A O 1
ATOM 4223 N N . VAL A 1 558 ? 19.137 -8.413 -34.115 1.00 97.06 558 VAL A N 1
ATOM 4224 C CA . VAL A 1 558 ? 19.179 -7.578 -35.318 1.00 97.06 558 VAL A CA 1
ATOM 4225 C C . VAL A 1 558 ? 17.894 -7.669 -36.128 1.00 97.06 558 VAL A C 1
ATOM 4227 O O . VAL A 1 558 ? 17.251 -8.716 -36.195 1.00 97.06 558 VAL A O 1
ATOM 4230 N N . TYR A 1 559 ? 17.574 -6.577 -36.816 1.00 96.69 559 TYR A N 1
ATOM 4231 C CA . TYR A 1 559 ? 16.553 -6.544 -37.854 1.00 96.69 559 TYR A CA 1
ATOM 4232 C C . TYR A 1 559 ? 17.010 -5.638 -39.010 1.00 96.69 559 TYR A C 1
ATOM 4234 O O . TYR A 1 559 ? 17.499 -4.537 -38.748 1.00 96.69 559 TYR A O 1
ATOM 4242 N N . PRO A 1 560 ? 16.804 -6.032 -40.284 1.00 95.56 560 PRO A N 1
ATOM 4243 C CA . PRO A 1 560 ? 16.271 -7.322 -40.749 1.00 95.56 560 PRO A CA 1
ATOM 4244 C C . PRO A 1 560 ? 17.146 -8.536 -40.389 1.00 95.56 560 PRO A C 1
ATOM 4246 O O . PRO A 1 560 ? 18.264 -8.388 -39.901 1.00 95.56 560 PRO A O 1
ATOM 4249 N N . LYS A 1 561 ? 16.637 -9.753 -40.627 1.00 93.94 561 LYS A N 1
ATOM 4250 C CA . LYS A 1 561 ? 17.385 -10.989 -40.338 1.00 93.94 561 LYS A CA 1
ATOM 4251 C C . LYS A 1 561 ? 18.730 -11.015 -41.073 1.00 93.94 561 LYS A C 1
ATOM 4253 O O . LYS A 1 561 ? 18.798 -10.667 -42.255 1.00 93.94 561 LYS A O 1
ATOM 4258 N N . ARG A 1 562 ? 19.779 -11.467 -40.381 1.00 92.94 562 ARG A N 1
ATOM 4259 C CA . ARG A 1 562 ? 21.152 -11.545 -40.895 1.00 92.94 562 ARG A CA 1
ATOM 4260 C C . ARG A 1 562 ? 21.492 -12.937 -41.417 1.00 92.94 562 ARG A C 1
ATOM 4262 O O . ARG A 1 562 ? 21.331 -13.924 -40.698 1.00 92.94 562 ARG A O 1
ATOM 4269 N N . GLY A 1 563 ? 22.045 -12.994 -42.626 1.00 87.75 563 GLY A N 1
ATOM 4270 C CA . GLY A 1 563 ? 22.541 -14.234 -43.237 1.00 87.75 563 GLY A CA 1
ATOM 4271 C C . GLY A 1 563 ? 21.445 -15.221 -43.666 1.00 87.75 563 GLY A C 1
ATOM 4272 O O . GLY A 1 563 ? 20.262 -15.065 -43.358 1.00 87.75 563 GLY A O 1
ATOM 4273 N N . ASN A 1 564 ? 21.847 -16.257 -44.399 1.00 83.44 564 ASN A N 1
ATOM 4274 C CA . ASN A 1 564 ? 20.990 -17.337 -44.887 1.00 83.44 564 ASN A CA 1
ATOM 4275 C C . ASN A 1 564 ? 21.002 -18.547 -43.941 1.00 83.44 564 ASN A C 1
ATOM 4277 O O . ASN A 1 564 ? 21.963 -18.717 -43.190 1.00 83.44 564 ASN A O 1
ATOM 4281 N N . PRO A 1 565 ? 19.967 -19.417 -43.980 1.00 78.94 565 PRO A N 1
ATOM 4282 C CA . PRO A 1 565 ? 19.934 -20.673 -43.223 1.00 78.94 565 PRO A CA 1
ATOM 4283 C C . PRO A 1 565 ? 21.247 -21.463 -43.299 1.00 78.94 565 PRO A C 1
ATOM 4285 O O . PRO A 1 565 ? 21.623 -21.925 -44.374 1.00 78.94 565 PRO A O 1
ATOM 4288 N N . GLY A 1 566 ? 21.915 -21.635 -42.153 1.00 75.56 566 GLY A N 1
ATOM 4289 C CA . GLY A 1 566 ? 23.194 -22.345 -42.025 1.00 75.56 566 GLY A CA 1
ATOM 4290 C C . GLY A 1 566 ? 24.448 -21.462 -41.966 1.00 75.56 566 GLY A C 1
ATOM 4291 O O . GLY A 1 566 ? 25.528 -21.995 -41.711 1.00 75.56 566 GLY A O 1
ATOM 4292 N N . ASP A 1 567 ? 24.326 -20.146 -42.158 1.00 83.69 567 ASP A N 1
ATOM 4293 C CA . ASP A 1 567 ? 25.455 -19.216 -42.050 1.00 83.69 567 ASP A CA 1
ATOM 4294 C C . ASP A 1 567 ? 25.917 -19.044 -40.581 1.00 83.69 567 ASP A C 1
ATOM 4296 O O . ASP A 1 567 ? 25.084 -18.997 -39.668 1.00 83.69 567 ASP A O 1
ATOM 4300 N N . PRO A 1 568 ? 27.230 -18.896 -40.308 1.00 79.00 568 PRO A N 1
ATOM 4301 C CA . PRO A 1 568 ? 27.740 -18.661 -38.953 1.00 79.00 568 PRO A CA 1
ATOM 4302 C C . PRO A 1 568 ? 27.161 -17.410 -38.277 1.00 79.00 568 PRO A C 1
ATOM 4304 O O . PRO A 1 568 ? 27.093 -17.348 -37.055 1.00 79.00 568 PRO A O 1
ATOM 4307 N N . GLU A 1 569 ? 26.743 -16.405 -39.049 1.00 83.44 569 GLU A N 1
ATOM 4308 C CA . GLU A 1 569 ? 26.193 -15.136 -38.564 1.00 83.44 569 GLU A CA 1
ATOM 4309 C C . GLU A 1 569 ? 24.730 -15.228 -38.089 1.00 83.44 569 GLU A C 1
ATOM 4311 O O . GLU A 1 569 ? 24.211 -14.275 -37.493 1.00 83.44 569 GLU A O 1
ATOM 4316 N N . GLN A 1 570 ? 24.058 -16.362 -38.329 1.00 89.56 570 GLN A N 1
ATOM 4317 C CA . GLN A 1 570 ? 22.631 -16.528 -38.045 1.00 89.56 570 GLN A CA 1
ATOM 4318 C C . GLN A 1 570 ? 22.259 -16.430 -36.569 1.00 89.56 570 GLN A C 1
ATOM 4320 O O . GLN A 1 570 ? 21.085 -16.208 -36.272 1.00 89.56 570 GLN A O 1
ATOM 4325 N N . TYR A 1 571 ? 23.223 -16.555 -35.653 1.00 92.19 571 TYR A N 1
ATOM 4326 C CA . TYR A 1 571 ? 22.955 -16.451 -34.218 1.00 92.19 571 TYR A CA 1
ATOM 4327 C C . TYR A 1 571 ? 22.290 -15.126 -33.830 1.00 92.19 571 TYR A C 1
ATOM 4329 O O . TYR A 1 571 ? 21.548 -15.065 -32.858 1.00 92.19 571 TYR A O 1
ATOM 4337 N N . SER A 1 572 ? 22.528 -14.064 -34.605 1.00 94.31 572 SER A N 1
ATOM 4338 C CA . SER A 1 572 ? 21.920 -12.747 -34.387 1.00 94.31 572 SER A CA 1
ATOM 4339 C C . SER A 1 572 ? 20.400 -12.725 -34.634 1.00 94.31 572 SER A C 1
ATOM 4341 O O . SER A 1 572 ? 19.718 -11.794 -34.213 1.00 94.31 572 SER A O 1
ATOM 4343 N N . ASN A 1 573 ? 19.849 -13.779 -35.244 1.00 95.50 573 ASN A N 1
ATOM 4344 C CA . ASN A 1 573 ? 18.408 -13.976 -35.421 1.00 95.50 573 ASN A CA 1
ATOM 4345 C C . ASN A 1 573 ? 17.751 -14.744 -34.259 1.00 95.50 573 ASN A C 1
ATOM 4347 O O . ASN A 1 573 ? 16.545 -14.985 -34.306 1.00 95.50 573 ASN A O 1
ATOM 4351 N N . TYR A 1 574 ? 18.521 -15.176 -33.257 1.00 97.50 574 TYR A N 1
ATOM 4352 C CA . TYR A 1 574 ? 17.994 -15.786 -32.037 1.00 97.50 574 TYR A CA 1
ATOM 4353 C C . TYR A 1 574 ? 17.569 -14.722 -31.032 1.00 97.50 574 TYR A C 1
ATOM 4355 O O . TYR A 1 574 ? 18.035 -13.579 -31.081 1.00 97.50 574 TYR A O 1
ATOM 4363 N N . VAL A 1 575 ? 16.710 -15.108 -30.090 1.00 98.50 575 VAL A N 1
ATOM 4364 C CA . VAL A 1 575 ? 16.377 -14.231 -28.969 1.00 98.50 575 VAL A CA 1
ATOM 4365 C C . VAL A 1 575 ? 17.617 -14.049 -28.113 1.00 98.50 575 VAL A C 1
ATOM 4367 O O . VAL A 1 575 ? 18.265 -15.027 -27.738 1.00 98.50 575 VAL A O 1
ATOM 4370 N N . THR A 1 576 ? 17.980 -12.795 -27.863 1.00 98.25 576 THR A N 1
ATOM 4371 C CA . THR A 1 576 ? 19.317 -12.440 -27.388 1.00 98.25 576 THR A CA 1
ATOM 4372 C C . THR A 1 576 ? 19.258 -11.782 -26.016 1.00 98.25 576 THR A C 1
ATOM 4374 O O . THR A 1 576 ? 18.864 -10.626 -25.885 1.00 98.25 576 THR A O 1
ATOM 4377 N N . PHE A 1 577 ? 19.719 -12.509 -24.998 1.00 98.25 577 PHE A N 1
ATOM 4378 C CA . PHE A 1 577 ? 19.983 -11.957 -23.667 1.00 98.25 577 PHE A CA 1
ATOM 4379 C C . PHE A 1 577 ? 21.405 -11.413 -23.530 1.00 98.25 577 PHE A C 1
ATOM 4381 O O . PHE A 1 577 ? 21.633 -10.580 -22.664 1.00 98.25 577 PHE A O 1
ATOM 4388 N N . ASN A 1 578 ? 22.337 -11.871 -24.376 1.00 94.50 578 ASN A N 1
ATOM 4389 C CA . ASN A 1 578 ? 23.728 -11.421 -24.403 1.00 94.50 578 ASN A CA 1
ATOM 4390 C C . ASN A 1 578 ? 23.865 -9.896 -24.350 1.00 94.50 578 ASN A C 1
ATOM 4392 O O . ASN A 1 578 ? 23.191 -9.193 -25.103 1.00 94.50 578 ASN A O 1
ATOM 4396 N N . ASP A 1 579 ? 24.778 -9.425 -23.499 1.00 87.88 579 ASP A N 1
ATOM 4397 C CA . ASP A 1 579 ? 25.031 -8.010 -23.225 1.00 87.88 579 ASP A CA 1
ATOM 4398 C C . ASP A 1 579 ? 23.750 -7.278 -22.775 1.00 87.88 579 ASP A C 1
ATOM 4400 O O . ASP A 1 579 ? 23.533 -6.106 -23.073 1.00 87.88 579 ASP A O 1
ATOM 4404 N N . ASN A 1 580 ? 22.886 -8.002 -22.052 1.00 93.12 580 ASN A N 1
ATOM 4405 C CA . ASN A 1 580 ? 21.565 -7.579 -21.581 1.00 93.12 580 ASN A CA 1
ATOM 4406 C C . ASN A 1 580 ? 20.590 -7.109 -22.676 1.00 93.12 580 ASN A C 1
ATOM 4408 O O . ASN A 1 580 ? 19.587 -6.482 -22.344 1.00 93.12 580 ASN A O 1
ATOM 4412 N N . ALA A 1 581 ? 20.825 -7.417 -23.957 1.00 96.81 581 ALA A N 1
ATOM 4413 C CA . ALA A 1 581 ? 20.122 -6.791 -25.082 1.00 96.81 581 ALA A CA 1
ATOM 4414 C C . ALA A 1 581 ? 18.584 -6.808 -24.950 1.00 96.81 581 ALA A C 1
ATOM 4416 O O . ALA A 1 581 ? 17.947 -5.754 -24.941 1.00 96.81 581 ALA A O 1
ATOM 4417 N N . MET A 1 582 ? 17.969 -7.985 -24.779 1.00 98.38 582 MET A N 1
ATOM 4418 C CA . MET A 1 582 ? 16.517 -8.087 -24.567 1.00 98.38 582 MET A CA 1
ATOM 4419 C C . MET A 1 582 ? 16.050 -7.395 -23.276 1.00 98.38 582 MET A C 1
ATOM 4421 O O . MET A 1 582 ? 14.972 -6.805 -23.264 1.00 98.38 582 MET A O 1
ATOM 4425 N N . ILE A 1 583 ? 16.833 -7.446 -22.195 1.00 98.00 583 ILE A N 1
ATOM 4426 C CA . ILE A 1 583 ? 16.444 -6.830 -20.919 1.00 98.00 583 ILE A CA 1
ATOM 4427 C C . ILE A 1 583 ? 16.458 -5.303 -21.021 1.00 98.00 583 ILE A C 1
ATOM 4429 O O . ILE A 1 583 ? 15.493 -4.675 -20.601 1.00 98.00 583 ILE A O 1
ATOM 4433 N N . ASN A 1 584 ? 17.460 -4.708 -21.667 1.00 97.25 584 ASN A N 1
ATOM 4434 C CA . ASN A 1 584 ? 17.524 -3.262 -21.886 1.00 97.25 584 ASN A CA 1
ATOM 4435 C C . ASN A 1 584 ? 16.339 -2.761 -22.727 1.00 97.25 584 ASN A C 1
ATOM 4437 O O . ASN A 1 584 ? 15.772 -1.709 -22.434 1.00 97.25 584 ASN A O 1
ATOM 4441 N N . VAL A 1 585 ? 15.922 -3.534 -23.738 1.00 98.69 585 VAL A N 1
ATOM 4442 C CA . VAL A 1 585 ? 14.712 -3.240 -24.522 1.00 98.69 585 VAL A CA 1
ATOM 4443 C C . VAL A 1 585 ? 13.466 -3.266 -23.642 1.00 98.69 585 VAL A C 1
ATOM 4445 O O . VAL A 1 585 ? 12.659 -2.340 -23.695 1.00 98.69 585 VAL A O 1
ATOM 4448 N N . LEU A 1 586 ? 13.302 -4.309 -22.827 1.00 98.62 586 LEU A N 1
ATOM 4449 C CA . LEU A 1 586 ? 12.144 -4.439 -21.945 1.00 98.62 586 LEU A CA 1
ATOM 4450 C C . LEU A 1 586 ? 12.092 -3.330 -20.889 1.00 98.62 586 LEU A C 1
ATOM 4452 O O . LEU A 1 586 ? 11.008 -2.834 -20.596 1.00 98.62 586 LEU A O 1
ATOM 4456 N N . GLU A 1 587 ? 13.237 -2.911 -20.352 1.00 96.50 587 GLU A N 1
ATOM 4457 C CA . GLU A 1 587 ? 13.330 -1.796 -19.405 1.00 96.50 587 GLU A CA 1
ATOM 4458 C C . GLU A 1 587 ? 12.981 -0.457 -20.053 1.00 96.50 587 GLU A C 1
ATOM 4460 O O . GLU A 1 587 ? 12.159 0.273 -19.507 1.00 96.50 587 GLU A O 1
ATOM 4465 N N . LEU A 1 588 ? 13.504 -0.172 -21.250 1.00 97.88 588 LEU A N 1
ATOM 4466 C CA . LEU A 1 588 ? 13.122 1.014 -22.021 1.00 97.88 588 LEU A CA 1
ATOM 4467 C C . LEU A 1 588 ? 11.614 1.045 -22.302 1.00 97.88 588 LEU A C 1
ATOM 4469 O O . LEU A 1 588 ? 10.964 2.083 -22.181 1.00 97.88 588 LEU A O 1
ATOM 4473 N N . MET A 1 589 ? 11.045 -0.099 -22.695 1.00 98.50 589 MET A N 1
ATOM 4474 C CA . MET A 1 589 ? 9.608 -0.201 -22.930 1.00 98.50 589 MET A CA 1
ATOM 4475 C C . MET A 1 589 ? 8.810 0.027 -21.646 1.00 98.50 589 MET A C 1
ATOM 4477 O O . MET A 1 589 ? 7.742 0.629 -21.717 1.00 98.50 589 MET A O 1
ATOM 4481 N N . ASP A 1 590 ? 9.292 -0.451 -20.496 1.00 96.12 590 ASP A N 1
ATOM 4482 C CA . ASP A 1 590 ? 8.638 -0.260 -19.198 1.00 96.12 590 ASP A CA 1
ATOM 4483 C C . ASP A 1 590 ? 8.695 1.215 -18.763 1.00 96.12 590 ASP A C 1
ATOM 4485 O O . ASP A 1 590 ? 7.661 1.774 -18.395 1.00 96.12 590 ASP A O 1
ATOM 4489 N N . GLU A 1 591 ? 9.848 1.879 -18.926 1.00 95.00 591 GLU A N 1
ATOM 4490 C CA . GLU A 1 591 ? 10.023 3.329 -18.735 1.00 95.00 591 GLU A CA 1
ATOM 4491 C C . GLU A 1 591 ? 9.022 4.122 -19.589 1.00 95.00 591 GLU A C 1
ATOM 4493 O O . GLU A 1 591 ? 8.261 4.939 -19.065 1.00 95.00 591 GLU A O 1
ATOM 4498 N N . ALA A 1 592 ? 8.954 3.831 -20.893 1.00 97.44 592 ALA A N 1
ATOM 4499 C CA . ALA A 1 592 ? 8.043 4.496 -21.820 1.00 97.44 592 ALA A CA 1
ATOM 4500 C C . ALA A 1 592 ? 6.567 4.211 -21.497 1.00 97.44 592 ALA A C 1
ATOM 4502 O O . ALA A 1 592 ? 5.748 5.127 -21.443 1.00 97.44 592 ALA A O 1
ATOM 4503 N N . ALA A 1 593 ? 6.212 2.952 -21.229 1.00 97.44 593 ALA A N 1
ATOM 4504 C CA . ALA A 1 593 ? 4.846 2.538 -20.915 1.00 97.44 593 ALA A CA 1
ATOM 4505 C C . ALA A 1 593 ? 4.305 3.146 -19.615 1.00 97.44 593 ALA A C 1
ATOM 4507 O O . ALA A 1 593 ? 3.090 3.337 -19.482 1.00 97.44 593 ALA A O 1
ATOM 4508 N N . ASN A 1 594 ? 5.196 3.400 -18.657 1.00 92.81 594 ASN A N 1
ATOM 4509 C CA . ASN A 1 594 ? 4.885 4.040 -17.385 1.00 92.81 594 ASN A CA 1
ATOM 4510 C C . ASN A 1 594 ? 5.116 5.554 -17.415 1.00 92.81 594 ASN A C 1
ATOM 4512 O O . ASN A 1 594 ? 4.864 6.208 -16.407 1.00 92.81 594 ASN A O 1
ATOM 4516 N N . ARG A 1 595 ? 5.577 6.107 -18.547 1.00 93.62 595 ARG A N 1
ATOM 4517 C CA . ARG A 1 595 ? 5.895 7.535 -18.718 1.00 93.62 595 ARG A CA 1
ATOM 4518 C C . ARG A 1 595 ? 6.846 8.037 -17.637 1.00 93.62 595 ARG A C 1
ATOM 4520 O O . ARG A 1 595 ? 6.695 9.121 -17.080 1.00 93.62 595 ARG A O 1
ATOM 4527 N N . SER A 1 596 ? 7.794 7.175 -17.294 1.00 88.69 596 SER A N 1
ATOM 4528 C CA . SER A 1 596 ? 8.902 7.529 -16.422 1.00 88.69 596 SER A CA 1
ATOM 4529 C C . SER A 1 596 ? 9.847 8.435 -17.196 1.00 88.69 596 SER A C 1
ATOM 4531 O O . SER A 1 596 ? 9.990 8.273 -18.409 1.00 88.69 596 SER A O 1
ATOM 4533 N N . TYR A 1 597 ? 10.489 9.381 -16.506 1.00 85.50 597 TYR A N 1
ATOM 4534 C CA . TYR A 1 597 ? 11.488 10.245 -17.132 1.00 85.50 597 TYR A CA 1
ATOM 4535 C C . TYR A 1 597 ? 12.490 9.394 -17.939 1.00 85.50 597 TYR A C 1
ATOM 4537 O O . TYR A 1 597 ? 12.954 8.374 -17.422 1.00 85.50 597 TYR A O 1
ATOM 4545 N N . PRO A 1 598 ? 12.818 9.773 -19.188 1.00 91.75 598 PRO A N 1
ATOM 4546 C CA . PRO A 1 598 ? 12.472 11.032 -19.871 1.00 91.75 598 PRO A CA 1
ATOM 4547 C C . PRO A 1 598 ? 11.157 11.033 -20.680 1.00 91.75 598 PRO A C 1
ATOM 4549 O O . PRO A 1 598 ? 10.845 12.021 -21.344 1.00 91.75 598 PRO A O 1
ATOM 4552 N N . PHE A 1 599 ? 10.373 9.957 -20.656 1.00 94.50 599 PHE A N 1
ATOM 4553 C CA . PHE A 1 599 ? 9.159 9.826 -21.466 1.00 94.50 599 PHE A CA 1
ATOM 4554 C C . PHE A 1 599 ? 7.985 10.628 -20.893 1.00 94.50 599 PHE A C 1
ATOM 4556 O O . PHE A 1 599 ? 7.743 10.630 -19.689 1.00 94.50 599 PHE A O 1
ATOM 4563 N N . THR A 1 600 ? 7.221 11.291 -21.762 1.00 88.88 600 THR A N 1
ATOM 4564 C CA . THR A 1 600 ? 6.101 12.168 -21.382 1.00 88.88 600 THR A CA 1
ATOM 4565 C C . THR A 1 600 ? 4.767 11.714 -21.961 1.00 88.88 600 THR A C 1
ATOM 4567 O O . THR A 1 600 ? 4.728 10.939 -22.917 1.00 88.88 600 THR A O 1
ATOM 4570 N N . ASP A 1 601 ? 3.658 12.231 -21.419 1.00 89.38 601 ASP A N 1
ATOM 4571 C CA . ASP A 1 601 ? 2.302 11.952 -21.918 1.00 89.38 601 ASP A CA 1
ATOM 4572 C C . ASP A 1 601 ? 2.111 12.331 -23.397 1.00 89.38 601 ASP A C 1
ATOM 4574 O O . ASP A 1 601 ? 1.419 11.635 -24.137 1.00 89.38 601 ASP A O 1
ATOM 4578 N N . ASP A 1 602 ? 2.748 13.410 -23.858 1.00 92.81 602 ASP A N 1
ATOM 4579 C CA . ASP A 1 602 ? 2.668 13.883 -25.244 1.00 92.81 602 ASP A CA 1
ATOM 4580 C C . ASP A 1 602 ? 3.583 13.112 -26.216 1.00 92.81 602 ASP A C 1
ATOM 4582 O O . ASP A 1 602 ? 3.373 13.173 -27.433 1.00 92.81 602 ASP A O 1
ATOM 4586 N N . LEU A 1 603 ? 4.569 12.373 -25.695 1.00 94.94 603 LEU A N 1
ATOM 4587 C CA . LEU A 1 603 ? 5.394 11.428 -26.453 1.00 94.94 603 LEU A CA 1
ATOM 4588 C C . LEU A 1 603 ? 4.736 10.042 -26.503 1.00 94.94 603 LEU A C 1
ATOM 4590 O O . LEU A 1 603 ? 4.675 9.426 -27.566 1.00 94.94 603 LEU A O 1
ATOM 4594 N N . ILE A 1 604 ? 4.215 9.563 -25.367 1.00 97.62 604 ILE A N 1
ATOM 4595 C CA . ILE A 1 604 ? 3.637 8.225 -25.205 1.00 97.62 604 ILE A CA 1
ATOM 4596 C C . ILE A 1 604 ? 2.148 8.310 -24.832 1.00 97.62 604 ILE A C 1
ATOM 4598 O O . ILE A 1 604 ? 1.755 8.253 -23.661 1.00 97.62 604 ILE A O 1
ATOM 4602 N N . GLY A 1 605 ? 1.296 8.358 -25.859 1.00 95.62 605 GLY A N 1
ATOM 4603 C CA . GLY A 1 605 ? -0.158 8.268 -25.697 1.00 95.62 605 GLY A CA 1
ATOM 4604 C C . GLY A 1 605 ? -0.631 6.908 -25.154 1.00 95.62 605 GLY A C 1
ATOM 4605 O O . GLY A 1 605 ? 0.092 5.910 -25.201 1.00 95.62 605 GLY A O 1
ATOM 4606 N N . ASP A 1 606 ? -1.868 6.845 -24.653 1.00 95.50 606 ASP A N 1
ATOM 4607 C CA . ASP A 1 606 ? -2.436 5.654 -23.989 1.00 95.50 606 ASP A CA 1
ATOM 4608 C C . ASP A 1 606 ? -2.423 4.377 -24.847 1.00 95.50 606 ASP A C 1
ATOM 4610 O O . ASP A 1 606 ? -2.194 3.274 -24.336 1.00 95.50 606 ASP A O 1
ATOM 4614 N N . GLU A 1 607 ? -2.640 4.507 -26.158 1.00 96.81 607 GLU A N 1
ATOM 4615 C CA . GLU A 1 607 ? -2.618 3.371 -27.085 1.00 96.81 607 GLU A CA 1
ATOM 4616 C C . GLU A 1 607 ? -1.216 2.757 -27.187 1.00 96.81 607 GLU A C 1
ATOM 4618 O O . GLU A 1 607 ? -1.058 1.536 -27.072 1.00 96.81 607 GLU A O 1
ATOM 4623 N N . LEU A 1 608 ? -0.192 3.603 -27.339 1.00 97.75 608 LEU A N 1
ATOM 4624 C CA . LEU A 1 608 ? 1.199 3.168 -27.404 1.00 97.75 608 LEU A CA 1
ATOM 4625 C C . LEU A 1 608 ? 1.650 2.591 -26.060 1.00 97.75 608 LEU A C 1
ATOM 4627 O O . LEU A 1 608 ? 2.219 1.502 -26.042 1.00 97.75 608 LEU A O 1
ATOM 4631 N N . ALA A 1 609 ? 1.314 3.240 -24.940 1.00 98.06 609 ALA A N 1
ATOM 4632 C CA . ALA A 1 609 ? 1.578 2.708 -23.601 1.00 98.06 609 ALA A CA 1
ATOM 4633 C C . ALA A 1 609 ? 0.971 1.305 -23.421 1.00 98.06 609 ALA A C 1
ATOM 4635 O O . ALA A 1 609 ? 1.625 0.384 -22.931 1.00 98.06 609 ALA A O 1
ATOM 4636 N N . SER A 1 610 ? -0.264 1.101 -23.885 1.00 97.81 610 SER A N 1
ATOM 4637 C CA . SER A 1 610 ? -0.932 -0.204 -23.835 1.00 97.81 610 SER A CA 1
ATOM 4638 C C . SER A 1 610 ? -0.269 -1.244 -24.746 1.00 97.81 610 SER A C 1
ATOM 4640 O O . SER A 1 610 ? -0.172 -2.416 -24.377 1.00 97.81 610 SER A O 1
ATOM 4642 N N . LYS A 1 611 ? 0.197 -0.840 -25.936 1.00 98.38 611 LYS A N 1
ATOM 4643 C CA . LYS A 1 611 ? 0.948 -1.707 -26.859 1.00 98.38 611 LYS A CA 1
ATOM 4644 C C . LYS A 1 611 ? 2.286 -2.136 -26.252 1.00 98.38 611 LYS A C 1
ATOM 4646 O O . LYS A 1 611 ? 2.598 -3.324 -26.285 1.00 98.38 611 LYS A O 1
ATOM 4651 N N . LEU A 1 612 ? 3.017 -1.206 -25.638 1.00 98.62 612 LEU A N 1
ATOM 4652 C CA . LEU A 1 612 ? 4.263 -1.477 -24.919 1.00 98.62 612 LEU A CA 1
ATOM 4653 C C . LEU A 1 612 ? 4.033 -2.464 -23.765 1.00 98.62 612 LEU A C 1
ATOM 4655 O O . LEU A 1 612 ? 4.728 -3.469 -23.691 1.00 98.62 612 LEU A O 1
ATOM 4659 N N . LYS A 1 613 ? 2.996 -2.273 -22.936 1.00 98.12 613 LYS A N 1
ATOM 4660 C CA . LYS A 1 613 ? 2.658 -3.213 -21.844 1.00 98.12 613 LYS A CA 1
ATOM 4661 C C . LYS A 1 613 ? 2.388 -4.636 -22.338 1.00 98.12 613 LYS A C 1
ATOM 4663 O O . LYS A 1 613 ? 2.841 -5.591 -21.713 1.00 98.12 613 LYS A O 1
ATOM 4668 N N . ARG A 1 614 ? 1.690 -4.793 -23.471 1.00 98.38 614 ARG A N 1
ATOM 4669 C CA . ARG A 1 614 ? 1.473 -6.115 -24.092 1.00 98.38 614 ARG A CA 1
ATOM 4670 C C . ARG A 1 614 ? 2.774 -6.733 -24.606 1.00 98.38 614 ARG A C 1
ATOM 4672 O O . ARG A 1 614 ? 2.993 -7.919 -24.389 1.00 98.38 614 ARG A O 1
ATOM 4679 N N . SER A 1 615 ? 3.629 -5.932 -25.240 1.00 98.62 615 SER A N 1
ATOM 4680 C CA . SER A 1 615 ? 4.959 -6.358 -25.691 1.00 98.62 615 SER A CA 1
ATOM 4681 C C . SER A 1 615 ? 5.832 -6.824 -24.520 1.00 98.62 615 SER A C 1
ATOM 4683 O O . SER A 1 615 ? 6.415 -7.904 -24.584 1.00 98.62 615 SER A O 1
ATOM 4685 N N . ILE A 1 616 ? 5.855 -6.067 -23.417 1.00 98.56 616 ILE A N 1
ATOM 4686 C CA . ILE A 1 616 ? 6.585 -6.432 -22.196 1.00 98.56 616 ILE A CA 1
ATOM 4687 C C . ILE A 1 616 ? 6.070 -7.756 -21.636 1.00 98.56 616 ILE A C 1
ATOM 4689 O O . ILE A 1 616 ? 6.873 -8.620 -21.298 1.00 98.56 616 ILE A O 1
ATOM 4693 N N . GLN A 1 617 ? 4.746 -7.937 -21.559 1.00 98.31 617 GLN A N 1
ATOM 4694 C CA . GLN A 1 617 ? 4.165 -9.186 -21.069 1.00 98.31 617 GLN A CA 1
ATOM 4695 C C . GLN A 1 617 ? 4.571 -10.380 -21.941 1.00 98.31 617 GLN A C 1
ATOM 4697 O O . GLN A 1 617 ? 5.010 -11.385 -21.396 1.00 98.31 617 GLN A O 1
ATOM 4702 N N . ALA A 1 618 ? 4.518 -10.251 -23.269 1.00 98.62 618 ALA A N 1
ATOM 4703 C CA . ALA A 1 618 ? 4.981 -11.307 -24.169 1.00 98.62 618 ALA A CA 1
ATOM 4704 C C . ALA A 1 618 ? 6.481 -11.614 -23.976 1.00 98.62 618 ALA A C 1
ATOM 4706 O O . ALA A 1 618 ? 6.886 -12.773 -23.986 1.00 98.62 618 ALA A O 1
ATOM 4707 N N . GLY A 1 619 ? 7.310 -10.593 -23.736 1.00 98.69 619 GLY A N 1
ATOM 4708 C CA . GLY A 1 619 ? 8.722 -10.783 -23.398 1.00 98.69 619 GLY A CA 1
ATOM 4709 C C . GLY A 1 619 ? 8.942 -11.495 -22.058 1.00 98.69 619 GLY A C 1
ATOM 4710 O O . GLY A 1 619 ? 9.822 -12.347 -21.959 1.00 98.69 619 GLY A O 1
ATOM 4711 N N . VAL A 1 620 ? 8.131 -11.188 -21.039 1.00 98.75 620 VAL A N 1
ATOM 4712 C CA . VAL A 1 620 ? 8.130 -11.912 -19.755 1.00 98.75 620 VAL A CA 1
ATOM 4713 C C . VAL A 1 620 ? 7.733 -13.371 -19.965 1.00 98.75 620 VAL A C 1
ATOM 4715 O O . VAL A 1 620 ? 8.412 -14.251 -19.442 1.00 98.75 620 VAL A O 1
ATOM 4718 N N . ASP A 1 621 ? 6.689 -13.636 -20.748 1.00 98.56 621 ASP A N 1
ATOM 4719 C CA . ASP A 1 621 ? 6.233 -14.996 -21.044 1.00 98.56 621 ASP A CA 1
ATOM 4720 C C . ASP A 1 621 ? 7.343 -15.799 -21.747 1.00 98.56 621 ASP A C 1
ATOM 4722 O O . ASP A 1 621 ? 7.682 -16.895 -21.298 1.00 98.56 621 ASP A O 1
ATOM 4726 N N . TYR A 1 622 ? 8.020 -15.204 -22.740 1.00 98.88 622 TYR A N 1
ATOM 4727 C CA . TYR A 1 622 ? 9.187 -15.814 -23.386 1.00 98.88 622 TYR A CA 1
ATOM 4728 C C . TYR A 1 622 ? 10.305 -16.145 -22.388 1.00 98.88 622 TYR A C 1
ATOM 4730 O O . TYR A 1 622 ? 10.876 -17.233 -22.435 1.00 98.88 622 TYR A O 1
ATOM 4738 N N . ILE A 1 623 ? 10.645 -15.215 -21.484 1.00 98.88 623 ILE A N 1
ATOM 4739 C CA . ILE A 1 623 ? 11.675 -15.438 -20.458 1.00 98.88 623 ILE A CA 1
ATOM 4740 C C . ILE A 1 623 ? 11.316 -16.653 -19.596 1.00 98.88 623 ILE A C 1
ATOM 4742 O O . ILE A 1 623 ? 12.181 -17.487 -19.329 1.00 98.88 623 ILE A O 1
ATOM 4746 N N . LEU A 1 624 ? 10.060 -16.765 -19.162 1.00 98.69 624 LEU A N 1
ATOM 4747 C CA . LEU A 1 624 ? 9.613 -17.873 -18.318 1.00 98.69 624 LEU A CA 1
ATOM 4748 C C . LEU A 1 624 ? 9.664 -19.213 -19.066 1.00 98.69 624 LEU A C 1
ATOM 4750 O O . LEU A 1 624 ? 10.139 -20.198 -18.499 1.00 98.69 624 LEU A O 1
ATOM 4754 N N . ASP A 1 625 ? 9.247 -19.241 -20.332 1.00 98.62 625 ASP A N 1
ATOM 4755 C CA . ASP A 1 625 ? 9.265 -20.450 -21.166 1.00 98.62 625 ASP A CA 1
ATOM 4756 C C . ASP A 1 625 ? 10.688 -20.874 -21.572 1.00 98.62 625 ASP A C 1
ATOM 4758 O O . ASP A 1 625 ? 10.977 -22.065 -21.697 1.00 98.62 625 ASP A O 1
ATOM 4762 N N . ALA A 1 626 ? 11.605 -19.913 -21.723 1.00 98.69 626 ALA A N 1
ATOM 4763 C CA . ALA A 1 626 ? 13.005 -20.155 -22.069 1.00 98.69 626 ALA A CA 1
ATOM 4764 C C . ALA A 1 626 ? 13.894 -20.559 -20.887 1.00 98.69 626 ALA A C 1
ATOM 4766 O O . ALA A 1 626 ? 15.061 -20.901 -21.095 1.00 98.69 626 ALA A O 1
ATOM 4767 N N . GLN A 1 627 ? 13.390 -20.533 -19.650 1.00 98.75 627 GLN A N 1
ATOM 4768 C CA . GLN A 1 627 ? 14.201 -20.905 -18.496 1.00 98.75 627 GLN A CA 1
ATOM 4769 C C . GLN A 1 627 ? 14.621 -22.378 -18.568 1.00 98.75 627 GLN A C 1
ATOM 4771 O O . GLN A 1 627 ? 13.800 -23.288 -18.702 1.00 98.75 627 GLN A O 1
ATOM 4776 N N . ILE A 1 628 ? 15.926 -22.630 -18.448 1.00 98.75 628 ILE A N 1
ATOM 4777 C CA . ILE A 1 628 ? 16.483 -23.973 -18.607 1.00 98.75 628 ILE A CA 1
ATOM 4778 C C . ILE A 1 628 ? 16.069 -24.838 -17.418 1.00 98.75 628 ILE A C 1
ATOM 4780 O O . ILE A 1 628 ? 16.285 -24.484 -16.256 1.00 98.75 628 ILE A O 1
ATOM 4784 N N . LYS A 1 629 ? 15.513 -26.014 -17.724 1.00 97.94 629 LYS A N 1
ATOM 4785 C CA . LYS A 1 629 ? 15.063 -26.997 -16.740 1.00 97.94 629 LYS A CA 1
ATOM 4786 C C . LYS A 1 629 ? 15.859 -28.292 -16.856 1.00 97.94 629 LYS A C 1
ATOM 4788 O O . LYS A 1 629 ? 15.852 -28.933 -17.904 1.00 97.94 629 LYS A O 1
ATOM 4793 N N . VAL A 1 630 ? 16.495 -28.707 -15.763 1.00 97.19 630 VAL A N 1
ATOM 4794 C CA . VAL A 1 630 ? 17.261 -29.961 -15.663 1.00 97.19 630 VAL A CA 1
ATOM 4795 C C . VAL A 1 630 ? 16.693 -30.782 -14.514 1.00 97.19 630 VAL A C 1
ATOM 4797 O O . VAL A 1 630 ? 16.523 -30.264 -13.414 1.00 97.19 630 VAL A O 1
ATOM 4800 N N . ASP A 1 631 ? 16.356 -32.048 -14.769 1.00 94.38 631 ASP A N 1
ATOM 4801 C CA . ASP A 1 631 ? 15.834 -32.988 -13.761 1.00 94.38 631 ASP A CA 1
ATOM 4802 C C . ASP A 1 631 ? 14.684 -32.424 -12.907 1.00 94.38 631 ASP A C 1
ATOM 4804 O O . ASP A 1 631 ? 14.584 -32.652 -11.704 1.00 94.38 631 ASP A O 1
ATOM 4808 N N . GLY A 1 632 ? 13.797 -31.646 -13.532 1.00 92.31 632 GLY A N 1
ATOM 4809 C CA . GLY A 1 632 ? 12.661 -31.036 -12.842 1.00 92.31 632 GLY A CA 1
ATOM 4810 C C . GLY A 1 632 ? 12.941 -29.674 -12.197 1.00 92.31 632 GLY A C 1
ATOM 4811 O O . GLY A 1 632 ? 11.975 -28.982 -11.876 1.00 92.31 632 GLY A O 1
ATOM 4812 N N . LYS A 1 633 ? 14.205 -29.256 -12.067 1.00 95.00 633 LYS A N 1
ATOM 4813 C CA . LYS A 1 633 ? 14.613 -27.993 -11.435 1.00 95.00 633 LYS A CA 1
ATOM 4814 C C . LYS A 1 633 ? 14.797 -26.882 -12.465 1.00 95.00 633 LYS A C 1
ATOM 4816 O O . LYS A 1 633 ? 15.466 -27.086 -13.476 1.00 95.00 633 LYS A O 1
ATOM 4821 N N . LEU A 1 634 ? 14.195 -25.724 -12.200 1.00 97.88 634 LEU A N 1
ATOM 4822 C CA . LEU A 1 634 ? 14.435 -24.495 -12.957 1.00 97.88 634 LEU A CA 1
ATOM 4823 C C . LEU A 1 634 ? 15.789 -23.923 -12.546 1.00 97.88 634 LEU A C 1
ATOM 4825 O O . LEU A 1 634 ? 16.067 -23.833 -11.354 1.00 97.88 634 LEU A O 1
ATOM 4829 N N . LEU A 1 635 ? 16.616 -23.577 -13.527 1.00 98.25 635 LEU A N 1
ATOM 4830 C CA . LEU A 1 635 ? 17.961 -23.052 -13.317 1.00 98.25 635 LEU A CA 1
ATOM 4831 C C . LEU A 1 635 ? 18.021 -21.603 -13.824 1.00 98.25 635 LEU A C 1
ATOM 4833 O O . LEU A 1 635 ? 17.283 -20.745 -13.351 1.00 98.25 635 LEU A O 1
ATOM 4837 N N . ALA A 1 636 ? 18.869 -21.332 -14.810 1.00 98.38 636 ALA A N 1
ATOM 4838 C CA . ALA A 1 636 ? 19.098 -20.014 -15.385 1.00 98.38 636 ALA A CA 1
ATOM 4839 C C . ALA A 1 636 ? 18.823 -20.014 -16.901 1.00 98.38 636 ALA A C 1
ATOM 4841 O O . ALA A 1 636 ? 18.132 -20.900 -17.412 1.00 98.38 636 ALA A O 1
ATOM 4842 N N . TRP A 1 637 ? 19.364 -19.036 -17.625 1.00 98.81 637 TRP A N 1
ATOM 4843 C CA . TRP A 1 637 ? 19.180 -18.883 -19.069 1.00 98.81 637 TRP A CA 1
ATOM 4844 C C . TRP A 1 637 ? 20.514 -18.955 -19.811 1.00 98.81 637 TRP A C 1
ATOM 4846 O O . TRP A 1 637 ? 21.579 -18.688 -19.253 1.00 98.81 637 TRP A O 1
ATOM 4856 N N . CYS A 1 638 ? 20.456 -19.316 -21.086 1.00 98.62 638 CYS A N 1
ATOM 4857 C CA . CYS A 1 638 ? 21.554 -19.150 -22.028 1.00 98.62 638 CYS A CA 1
ATOM 4858 C C . CYS A 1 638 ? 21.639 -17.690 -22.483 1.00 98.62 638 CYS A C 1
ATOM 4860 O O . CYS A 1 638 ? 20.675 -16.933 -22.398 1.00 98.62 638 CYS A O 1
ATOM 4862 N N . ALA A 1 639 ? 22.788 -17.292 -23.025 1.00 97.44 639 ALA A N 1
ATOM 4863 C CA . ALA A 1 639 ? 22.949 -15.966 -23.616 1.00 97.44 639 ALA A CA 1
ATOM 4864 C C . ALA A 1 639 ? 22.066 -15.768 -24.870 1.00 97.44 639 ALA A C 1
ATOM 4866 O O . ALA A 1 639 ? 21.720 -14.634 -25.212 1.00 97.44 639 ALA A O 1
ATOM 4867 N N . GLN A 1 640 ? 21.679 -16.857 -25.546 1.00 97.50 640 GLN A N 1
ATOM 4868 C CA . GLN A 1 640 ? 20.756 -16.852 -26.680 1.00 97.50 640 GLN A CA 1
ATOM 4869 C C . GLN A 1 640 ? 19.833 -18.072 -26.655 1.00 97.50 640 GLN A C 1
ATOM 4871 O O . GLN A 1 640 ? 20.237 -19.167 -26.251 1.00 97.50 640 GLN A O 1
ATOM 4876 N N . HIS A 1 641 ? 18.606 -17.888 -27.137 1.00 98.69 641 HIS A N 1
ATOM 4877 C CA . HIS A 1 641 ? 17.588 -18.933 -27.219 1.00 98.69 641 HIS A CA 1
ATOM 4878 C C . HIS A 1 641 ? 16.864 -18.926 -28.567 1.00 98.69 641 HIS A C 1
ATOM 4880 O O . HIS A 1 641 ? 16.720 -17.888 -29.216 1.00 98.69 641 HIS A O 1
ATOM 4886 N N . ASP A 1 642 ? 16.392 -20.099 -28.981 1.00 98.06 642 ASP A N 1
ATOM 4887 C CA . ASP A 1 642 ? 15.601 -20.257 -30.195 1.00 98.06 642 ASP A CA 1
ATOM 4888 C C . ASP A 1 642 ? 14.292 -19.463 -30.119 1.00 98.06 642 ASP A C 1
ATOM 4890 O O . ASP A 1 642 ? 13.525 -19.670 -29.179 1.00 98.06 642 ASP A O 1
ATOM 4894 N N . PRO A 1 643 ? 13.969 -18.634 -31.124 1.00 97.31 643 PRO A N 1
ATOM 4895 C CA . PRO A 1 643 ? 12.779 -17.791 -31.099 1.00 97.31 643 PRO A CA 1
ATOM 4896 C C . PRO A 1 643 ? 11.460 -18.572 -31.131 1.00 97.31 643 PRO A C 1
ATOM 4898 O O . PRO A 1 643 ? 10.409 -17.972 -30.935 1.00 97.31 643 PRO A O 1
ATOM 4901 N N . VAL A 1 644 ? 11.471 -19.877 -31.413 1.00 96.12 644 VAL A N 1
ATOM 4902 C CA . VAL A 1 644 ? 10.256 -20.698 -31.499 1.00 96.12 644 VAL A CA 1
ATOM 4903 C C . VAL A 1 644 ? 10.270 -21.827 -30.479 1.00 96.12 644 VAL A C 1
ATOM 4905 O O . VAL A 1 644 ? 9.254 -22.078 -29.838 1.00 96.12 644 VAL A O 1
ATOM 4908 N N . THR A 1 645 ? 11.393 -22.535 -30.339 1.00 97.75 645 THR A N 1
ATOM 4909 C CA . THR A 1 645 ? 11.480 -23.706 -29.451 1.00 97.75 645 THR A CA 1
ATOM 4910 C C . THR A 1 645 ? 11.946 -23.372 -28.040 1.00 97.75 645 THR A C 1
ATOM 4912 O O . THR A 1 645 ? 11.934 -24.260 -27.189 1.00 97.75 645 THR A O 1
ATOM 4915 N N . PHE A 1 646 ? 12.378 -22.130 -27.796 1.00 98.25 646 PHE A N 1
ATOM 4916 C CA . PHE A 1 646 ? 12.973 -21.661 -26.542 1.00 98.25 646 PHE A CA 1
ATOM 4917 C C . PHE A 1 646 ? 14.277 -22.372 -26.150 1.00 98.25 646 PHE A C 1
ATOM 4919 O O . PHE A 1 646 ? 14.836 -22.113 -25.085 1.00 98.25 646 PHE A O 1
ATOM 4926 N N . GLU A 1 647 ? 14.801 -23.268 -26.990 1.00 98.19 647 GLU A N 1
ATOM 4927 C CA . GLU A 1 647 ? 16.005 -24.034 -26.682 1.00 98.19 647 GLU A CA 1
ATOM 4928 C C . GLU A 1 647 ? 17.239 -23.125 -26.588 1.00 98.19 647 GLU A C 1
ATOM 4930 O O . GLU A 1 647 ? 17.396 -22.231 -27.422 1.00 98.19 647 GLU A O 1
ATOM 4935 N N . PRO A 1 648 ? 18.172 -23.391 -25.658 1.00 98.38 648 PRO A N 1
ATOM 4936 C CA . PRO A 1 648 ? 19.481 -22.747 -25.634 1.00 98.38 648 PRO A CA 1
ATOM 4937 C C . PRO A 1 648 ? 20.202 -22.879 -26.977 1.00 98.38 648 PRO A C 1
ATOM 4939 O O . PRO A 1 648 ? 20.336 -23.983 -27.515 1.00 98.38 648 PRO A O 1
ATOM 4942 N N . LYS A 1 649 ? 20.713 -21.767 -27.506 1.00 97.19 649 LYS A N 1
ATOM 4943 C CA . LYS A 1 649 ? 21.533 -21.743 -28.722 1.00 97.19 649 LYS A CA 1
ATOM 4944 C C . LYS A 1 649 ? 22.898 -21.138 -28.433 1.00 97.19 649 LYS A C 1
ATOM 4946 O O . LYS A 1 649 ? 23.053 -20.339 -27.517 1.00 97.19 649 LYS A O 1
ATOM 4951 N N . GLY A 1 650 ? 23.883 -21.561 -29.218 1.00 94.06 650 GLY A N 1
ATOM 4952 C CA . GLY A 1 650 ? 25.195 -20.929 -29.238 1.00 94.06 650 GLY A CA 1
ATOM 4953 C C . GLY A 1 650 ? 25.198 -19.695 -30.136 1.00 94.06 650 GLY A C 1
ATOM 4954 O O . GLY A 1 650 ? 24.286 -19.503 -30.946 1.00 94.06 650 GLY A O 1
ATOM 4955 N N . ALA A 1 651 ? 26.252 -18.896 -30.014 1.00 93.38 651 ALA A N 1
ATOM 4956 C CA . ALA A 1 651 ? 26.470 -17.711 -30.830 1.00 93.38 651 ALA A CA 1
ATOM 4957 C C . ALA A 1 651 ? 27.772 -17.799 -31.625 1.00 93.38 651 ALA A C 1
ATOM 4959 O O . ALA A 1 651 ? 27.845 -18.521 -32.621 1.00 93.38 651 ALA A O 1
ATOM 4960 N N . ARG A 1 652 ? 28.811 -17.064 -31.217 1.00 91.44 652 ARG A N 1
ATOM 4961 C CA . ARG A 1 652 ? 30.135 -17.166 -31.843 1.00 91.44 652 ARG A CA 1
ATOM 4962 C C . ARG A 1 652 ? 30.730 -18.545 -31.551 1.00 91.44 652 ARG A C 1
ATOM 4964 O O . ARG A 1 652 ? 30.278 -19.247 -30.654 1.00 91.44 652 ARG A O 1
ATOM 4971 N N . THR A 1 653 ? 31.778 -18.942 -32.275 1.00 90.50 653 THR A N 1
ATOM 4972 C CA . THR A 1 653 ? 32.342 -20.306 -32.171 1.00 90.50 653 THR A CA 1
ATOM 4973 C C . THR A 1 653 ? 32.740 -20.714 -30.749 1.00 90.50 653 THR A C 1
ATOM 4975 O O . THR A 1 653 ? 32.730 -21.896 -30.432 1.00 90.50 653 THR A O 1
ATOM 4978 N N . TYR A 1 654 ? 33.056 -19.748 -29.887 1.00 91.56 654 TYR A N 1
ATOM 4979 C CA . TYR A 1 654 ? 33.419 -19.946 -28.483 1.00 91.56 654 TYR A CA 1
ATOM 4980 C C . TYR A 1 654 ? 32.263 -19.742 -27.481 1.00 91.56 654 TYR A C 1
ATOM 4982 O O . TYR A 1 654 ? 32.500 -19.764 -26.275 1.00 91.56 654 TYR A O 1
ATOM 4990 N N . GLU A 1 655 ? 31.030 -19.551 -27.951 1.00 93.88 655 GLU A N 1
ATOM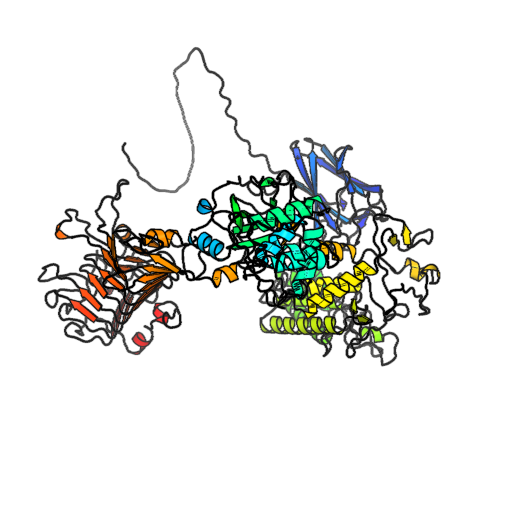 4991 C CA . GLU A 1 655 ? 29.822 -19.332 -27.144 1.00 93.88 655 GLU A CA 1
ATOM 4992 C C . GLU A 1 655 ? 28.831 -20.467 -27.391 1.00 93.88 655 GLU A C 1
ATOM 4994 O O . GLU A 1 655 ? 28.015 -20.430 -28.311 1.00 93.88 655 GLU A O 1
ATOM 4999 N N . HIS A 1 656 ? 28.943 -21.513 -26.579 1.00 95.56 656 HIS A N 1
ATOM 5000 C CA . HIS A 1 656 ? 28.148 -22.733 -26.707 1.00 95.56 656 HIS A CA 1
ATOM 5001 C C . HIS A 1 656 ? 26.770 -22.588 -26.044 1.00 95.56 656 HIS A C 1
ATOM 5003 O O . HIS A 1 656 ? 26.641 -21.803 -25.099 1.00 95.56 656 HIS A O 1
ATOM 5009 N N . PRO A 1 657 ? 25.760 -23.388 -26.451 1.00 97.69 657 PRO A N 1
ATOM 5010 C CA . PRO A 1 657 ? 24.547 -23.567 -25.655 1.00 97.69 657 PRO A CA 1
ATOM 5011 C C . PRO A 1 657 ? 24.911 -23.937 -24.210 1.00 97.69 657 PRO A C 1
ATOM 5013 O O . PRO A 1 657 ? 25.553 -24.959 -23.965 1.00 97.69 657 PRO A O 1
ATOM 5016 N N . SER A 1 658 ? 24.560 -23.079 -23.256 1.00 98.06 658 SER A N 1
ATOM 5017 C CA . SER A 1 658 ? 25.041 -23.165 -21.873 1.00 98.06 658 SER A CA 1
ATOM 5018 C C . SER A 1 658 ? 24.116 -22.419 -20.913 1.00 98.06 658 SER A C 1
ATOM 5020 O O . SER A 1 658 ? 23.252 -21.661 -21.340 1.00 98.06 658 SER A O 1
ATOM 5022 N N . LEU A 1 659 ? 24.287 -22.622 -19.607 1.00 98.62 659 LEU A N 1
ATOM 5023 C CA . LEU A 1 659 ? 23.758 -21.690 -18.608 1.00 98.62 659 LEU A CA 1
ATOM 5024 C C . LEU A 1 659 ? 24.737 -20.515 -18.492 1.00 98.62 659 LEU A C 1
ATOM 5026 O O . LEU A 1 659 ? 25.935 -20.724 -18.277 1.00 98.62 659 LEU A O 1
ATOM 5030 N N . SER A 1 660 ? 24.238 -19.291 -18.637 1.00 98.31 660 SER A N 1
ATOM 5031 C CA . SER A 1 660 ? 25.040 -18.072 -18.577 1.00 98.31 660 SER A CA 1
ATOM 5032 C C . SER A 1 660 ? 25.071 -17.498 -17.165 1.00 98.31 660 SER A C 1
ATOM 5034 O O . SER A 1 660 ? 24.031 -17.132 -16.612 1.00 98.31 660 SER A O 1
ATOM 5036 N N . GLY A 1 661 ? 26.270 -17.378 -16.595 1.00 93.69 661 GLY A N 1
ATOM 5037 C CA . GLY A 1 661 ? 26.475 -16.758 -15.287 1.00 93.69 661 GLY A CA 1
ATOM 5038 C C . GLY A 1 661 ? 26.352 -15.231 -15.305 1.00 93.69 661 GLY A C 1
ATOM 5039 O O . GLY A 1 661 ? 25.996 -14.650 -14.285 1.00 93.69 661 GLY A O 1
ATOM 5040 N N . SER A 1 662 ? 26.632 -14.577 -16.439 1.00 90.94 662 SER A N 1
ATOM 5041 C CA . SER A 1 662 ? 26.532 -13.117 -16.573 1.00 90.94 662 SER A CA 1
ATOM 5042 C C . SER A 1 662 ? 25.111 -12.675 -16.921 1.00 90.94 662 SER A C 1
ATOM 5044 O O . SER A 1 662 ? 24.492 -11.933 -16.162 1.00 90.94 662 SER A O 1
ATOM 5046 N N . GLU A 1 663 ? 24.573 -13.172 -18.036 1.00 94.00 663 GLU A N 1
ATOM 5047 C CA . GLU A 1 663 ? 23.325 -12.647 -18.617 1.00 94.00 663 GLU A CA 1
ATOM 5048 C C . GLU A 1 663 ? 22.097 -12.963 -17.754 1.00 94.00 663 GLU A C 1
ATOM 5050 O O . GLU A 1 663 ? 21.132 -12.206 -17.726 1.00 94.00 663 GLU A O 1
ATOM 5055 N N . SER A 1 664 ? 22.136 -14.056 -16.988 1.00 98.50 664 SER A N 1
ATOM 5056 C CA . SER A 1 664 ? 21.008 -14.446 -16.136 1.00 98.50 664 SER A CA 1
ATOM 5057 C C . SER A 1 664 ? 20.761 -13.470 -14.978 1.00 98.50 664 SER A C 1
ATOM 5059 O O . SER A 1 664 ? 19.660 -13.442 -14.436 1.00 98.50 664 SER A O 1
ATOM 5061 N N . VAL A 1 665 ? 21.743 -12.641 -14.597 1.00 95.00 665 VAL A N 1
ATOM 5062 C CA . VAL A 1 665 ? 21.603 -11.689 -13.480 1.00 95.00 665 VAL A CA 1
ATOM 5063 C C . VAL A 1 665 ? 20.556 -10.616 -13.788 1.00 95.00 665 VAL A C 1
ATOM 5065 O O . VAL A 1 665 ? 19.690 -10.342 -12.954 1.00 95.00 665 VAL A O 1
ATOM 5068 N N . SER A 1 666 ? 20.606 -10.020 -14.982 1.00 93.19 666 SER A N 1
ATOM 5069 C CA . SER A 1 666 ? 19.668 -8.965 -15.383 1.00 93.19 666 SER A CA 1
ATOM 5070 C C . SER A 1 666 ? 18.258 -9.509 -15.594 1.00 93.19 666 SER A C 1
ATOM 5072 O O . SER A 1 666 ? 17.296 -8.840 -15.224 1.00 93.19 666 SER A O 1
ATOM 5074 N N . ILE A 1 667 ? 18.131 -10.750 -16.076 1.00 98.62 667 ILE A N 1
ATOM 5075 C CA . ILE A 1 667 ? 16.846 -11.446 -16.202 1.00 98.62 667 ILE A CA 1
ATOM 5076 C C . ILE A 1 667 ? 16.193 -11.605 -14.825 1.00 98.62 667 ILE A C 1
ATOM 5078 O O . ILE A 1 667 ? 15.043 -11.207 -14.640 1.00 98.62 667 ILE A O 1
ATOM 5082 N N . VAL A 1 668 ? 16.926 -12.120 -13.830 1.00 98.44 668 VAL A N 1
ATOM 5083 C CA . VAL A 1 668 ? 16.392 -12.282 -12.467 1.00 98.44 668 VAL A CA 1
ATOM 5084 C C . VAL A 1 668 ? 16.028 -10.928 -11.856 1.00 98.44 668 VAL A C 1
ATOM 5086 O O . VAL A 1 668 ? 14.933 -10.787 -11.312 1.00 98.44 668 VAL A O 1
ATOM 5089 N N . ARG A 1 669 ? 16.888 -9.909 -12.000 1.00 95.81 669 ARG A N 1
ATOM 5090 C CA . ARG A 1 669 ? 16.607 -8.538 -11.535 1.00 95.81 669 ARG A CA 1
ATOM 5091 C C . ARG A 1 669 ? 15.338 -7.964 -12.177 1.00 95.81 669 ARG A C 1
ATOM 5093 O O . ARG A 1 669 ? 14.520 -7.360 -11.485 1.00 95.81 669 ARG A O 1
ATOM 5100 N N . PHE A 1 670 ? 15.153 -8.163 -13.479 1.00 97.50 670 PHE A N 1
ATOM 5101 C CA . PHE A 1 670 ? 13.971 -7.699 -14.201 1.00 97.50 670 PHE A CA 1
ATOM 5102 C C . PHE A 1 670 ? 12.696 -8.421 -13.737 1.00 97.50 670 PHE A C 1
ATOM 5104 O O . PHE A 1 670 ? 11.683 -7.776 -13.462 1.00 97.50 670 PHE A O 1
ATOM 5111 N N . LEU A 1 671 ? 12.752 -9.748 -13.570 1.00 98.12 671 LEU A N 1
ATOM 5112 C CA . LEU A 1 671 ? 11.632 -10.555 -13.075 1.00 98.12 671 LEU A CA 1
ATOM 5113 C C . LEU A 1 671 ? 11.235 -10.189 -11.634 1.00 98.12 671 LEU A C 1
ATOM 5115 O O . LEU A 1 671 ? 10.051 -10.011 -11.340 1.00 98.12 671 LEU A O 1
ATOM 5119 N N . MET A 1 672 ? 12.216 -10.005 -10.747 1.00 96.19 672 MET A N 1
ATOM 5120 C CA . MET A 1 672 ? 11.993 -9.514 -9.381 1.00 96.19 672 MET A CA 1
ATOM 5121 C C . MET A 1 672 ? 11.357 -8.116 -9.363 1.00 96.19 672 MET A C 1
ATOM 5123 O O . MET A 1 672 ? 10.588 -7.813 -8.457 1.00 96.19 672 MET A O 1
ATOM 5127 N N . GLY A 1 673 ? 11.637 -7.287 -10.374 1.00 93.56 673 GLY A N 1
ATOM 5128 C CA . GLY A 1 673 ? 11.085 -5.940 -10.512 1.00 93.56 673 GLY A CA 1
ATOM 5129 C C . GLY A 1 673 ? 9.661 -5.854 -11.059 1.00 93.56 673 GLY A C 1
ATOM 5130 O O . GLY A 1 673 ? 9.098 -4.762 -11.115 1.00 93.56 673 GLY A O 1
ATOM 5131 N N . ARG A 1 674 ? 9.046 -6.970 -11.477 1.00 94.12 674 ARG A N 1
ATOM 5132 C CA . ARG A 1 674 ? 7.694 -6.922 -12.049 1.00 94.12 674 ARG A CA 1
ATOM 5133 C C . ARG A 1 674 ? 6.650 -6.536 -10.989 1.00 94.12 674 ARG A C 1
ATOM 5135 O O . ARG A 1 674 ? 6.631 -7.153 -9.922 1.00 94.12 674 ARG A O 1
ATOM 5142 N N . PRO A 1 675 ? 5.708 -5.616 -11.297 1.00 86.06 675 PRO A N 1
ATOM 5143 C CA . PRO A 1 675 ? 4.634 -5.242 -10.371 1.00 86.06 675 PRO A CA 1
ATOM 5144 C C . PRO A 1 675 ? 3.759 -6.427 -9.934 1.00 86.06 675 PRO A C 1
ATOM 5146 O O . PRO A 1 675 ? 3.351 -6.515 -8.778 1.00 86.06 675 PRO A O 1
ATOM 5149 N N . ALA A 1 676 ? 3.493 -7.363 -10.851 1.00 86.75 676 ALA A N 1
ATOM 5150 C CA . ALA A 1 676 ? 2.750 -8.587 -10.576 1.00 86.75 676 ALA A CA 1
ATOM 5151 C C . ALA A 1 676 ? 3.712 -9.760 -10.334 1.00 86.75 676 ALA A C 1
ATOM 5153 O O . ALA A 1 676 ? 4.204 -10.378 -11.276 1.00 86.75 676 ALA A O 1
ATOM 5154 N N . GLN A 1 677 ? 3.950 -10.100 -9.067 1.00 90.06 677 GLN A N 1
ATOM 5155 C CA . GLN A 1 677 ? 4.772 -11.250 -8.669 1.00 90.06 677 GLN A CA 1
ATOM 5156 C C . GLN A 1 677 ? 3.975 -12.565 -8.757 1.00 90.06 677 GLN A C 1
ATOM 5158 O O . GLN A 1 677 ? 3.573 -13.141 -7.743 1.00 90.06 677 GLN A O 1
ATOM 5163 N N . THR A 1 678 ? 3.702 -13.024 -9.985 1.00 92.69 678 THR A N 1
ATOM 5164 C CA . THR A 1 678 ? 2.936 -14.260 -10.233 1.00 92.69 678 THR A CA 1
ATOM 5165 C C . THR A 1 678 ? 3.671 -15.499 -9.698 1.00 92.69 678 THR A C 1
ATOM 5167 O O . THR A 1 678 ? 4.903 -15.502 -9.622 1.00 92.69 678 THR A O 1
ATOM 5170 N N . PRO A 1 679 ? 2.966 -16.608 -9.389 1.00 92.88 679 PRO A N 1
ATOM 5171 C CA . PRO A 1 679 ? 3.622 -17.847 -8.966 1.00 92.88 679 PRO A CA 1
ATOM 5172 C C . PRO A 1 679 ? 4.658 -18.382 -9.968 1.00 92.88 679 PRO A C 1
ATOM 5174 O O . PRO A 1 679 ? 5.610 -19.042 -9.564 1.00 92.88 679 PRO A O 1
ATOM 5177 N N . ALA A 1 680 ? 4.485 -18.117 -11.270 1.00 95.06 680 ALA A N 1
ATOM 5178 C CA . ALA A 1 680 ? 5.451 -18.507 -12.296 1.00 95.06 680 ALA A CA 1
ATOM 5179 C C . ALA A 1 680 ? 6.746 -17.685 -12.199 1.00 95.06 680 ALA A C 1
ATOM 5181 O O . ALA A 1 680 ? 7.820 -18.277 -12.137 1.00 95.06 680 ALA A O 1
ATOM 5182 N N . ILE A 1 681 ? 6.635 -16.355 -12.085 1.00 97.25 681 ILE A N 1
ATOM 5183 C CA . ILE A 1 681 ? 7.779 -15.450 -11.881 1.00 97.25 681 ILE A CA 1
ATOM 5184 C C . ILE A 1 681 ? 8.532 -15.817 -10.603 1.00 97.25 681 ILE A C 1
ATOM 5186 O O . ILE A 1 681 ? 9.747 -15.981 -10.628 1.00 97.25 681 ILE A O 1
ATOM 5190 N N . LYS A 1 682 ? 7.806 -16.019 -9.501 1.00 95.31 682 LYS A N 1
ATOM 5191 C CA . LYS A 1 682 ? 8.382 -16.385 -8.205 1.00 95.31 682 LYS A CA 1
ATOM 5192 C C . LYS A 1 682 ? 9.186 -17.687 -8.262 1.00 95.31 682 LYS A C 1
ATOM 5194 O O . LYS A 1 682 ? 10.341 -17.704 -7.850 1.00 95.31 682 LYS A O 1
ATOM 5199 N N . ARG A 1 683 ? 8.631 -18.748 -8.866 1.00 95.50 683 ARG A N 1
ATOM 5200 C CA . ARG A 1 683 ? 9.355 -20.018 -9.077 1.00 95.50 683 ARG A CA 1
ATOM 5201 C C . ARG A 1 683 ? 10.574 -19.859 -9.984 1.00 95.50 683 ARG A C 1
ATOM 5203 O O . ARG A 1 683 ? 11.601 -20.474 -9.714 1.00 95.50 683 ARG A O 1
ATOM 5210 N N . ALA A 1 684 ? 10.459 -19.054 -11.041 1.00 98.00 684 ALA A N 1
ATOM 5211 C CA . ALA A 1 684 ? 11.561 -18.798 -11.959 1.00 98.00 684 ALA A CA 1
ATOM 5212 C C . ALA A 1 684 ? 12.725 -18.084 -11.262 1.00 98.00 684 ALA A C 1
ATOM 5214 O O . ALA A 1 684 ? 13.865 -18.543 -11.330 1.00 98.00 684 ALA A O 1
ATOM 5215 N N . VAL A 1 685 ? 12.426 -17.007 -10.532 1.00 98.31 685 VAL A N 1
ATOM 5216 C CA . VAL A 1 685 ? 13.396 -16.255 -9.726 1.00 98.31 685 VAL A CA 1
ATOM 5217 C C . VAL A 1 685 ? 14.025 -17.149 -8.662 1.00 98.31 685 VAL A C 1
ATOM 5219 O O . VAL A 1 685 ? 15.248 -17.187 -8.556 1.00 98.31 685 VAL A O 1
ATOM 5222 N N . GLN A 1 686 ? 13.216 -17.896 -7.905 1.00 97.00 686 GLN A N 1
ATOM 5223 C CA . GLN A 1 686 ? 13.711 -18.784 -6.857 1.00 97.00 686 GLN A CA 1
ATOM 5224 C C . GLN A 1 686 ? 14.693 -19.825 -7.414 1.00 97.00 686 GLN A C 1
ATOM 5226 O O . GLN A 1 686 ? 15.802 -19.933 -6.898 1.00 97.00 686 GLN A O 1
ATOM 5231 N N . GLY A 1 687 ? 14.332 -20.530 -8.492 1.00 97.31 687 GLY A N 1
ATOM 5232 C CA . GLY A 1 687 ? 15.208 -21.536 -9.104 1.00 97.31 687 GLY A CA 1
ATOM 5233 C C . GLY A 1 687 ? 16.534 -20.955 -9.608 1.00 97.31 687 GLY A C 1
ATOM 5234 O O . GLY A 1 687 ? 17.592 -21.554 -9.417 1.00 97.31 687 GLY A O 1
ATOM 5235 N N . ALA A 1 688 ? 16.506 -19.746 -10.176 1.00 98.50 688 ALA A N 1
ATOM 5236 C CA . ALA A 1 688 ? 17.716 -19.070 -10.637 1.00 98.50 688 ALA A CA 1
ATOM 5237 C C . ALA A 1 688 ? 18.621 -18.612 -9.480 1.00 98.50 688 ALA A C 1
ATOM 5239 O O . ALA A 1 688 ? 19.837 -18.781 -9.557 1.00 98.50 688 ALA A O 1
ATOM 5240 N N . LEU A 1 689 ? 18.051 -18.058 -8.403 1.00 98.38 689 LEU A N 1
ATOM 5241 C CA . LEU A 1 689 ? 18.808 -17.660 -7.210 1.00 98.38 689 LEU A CA 1
ATOM 5242 C C . LEU A 1 689 ? 19.425 -18.875 -6.503 1.00 98.38 689 LEU A C 1
ATOM 5244 O O . LEU A 1 689 ? 20.587 -18.821 -6.102 1.00 98.38 689 LEU A O 1
ATOM 5248 N N . GLU A 1 690 ? 18.682 -19.981 -6.400 1.00 97.50 690 GLU A N 1
ATOM 5249 C CA . GLU A 1 690 ? 19.197 -21.254 -5.882 1.00 97.50 690 GLU A CA 1
ATOM 5250 C C . GLU A 1 690 ? 20.352 -21.773 -6.745 1.00 97.50 690 GLU A C 1
ATOM 5252 O O . GLU A 1 690 ? 21.412 -22.092 -6.210 1.00 97.50 690 GLU A O 1
ATOM 5257 N N . TRP A 1 691 ? 20.207 -21.768 -8.075 1.00 98.38 691 TRP A N 1
ATOM 5258 C CA . TRP A 1 691 ? 21.289 -22.161 -8.981 1.00 98.38 691 TRP A CA 1
ATOM 5259 C C . TRP A 1 691 ? 22.533 -21.280 -8.822 1.00 98.38 691 TRP A C 1
ATOM 5261 O O . TRP A 1 691 ? 23.642 -21.805 -8.742 1.00 98.38 691 TRP A O 1
ATOM 5271 N N . PHE A 1 692 ? 22.369 -19.955 -8.742 1.00 98.56 692 PHE A N 1
ATOM 5272 C CA . PHE A 1 692 ? 23.490 -19.041 -8.527 1.00 98.56 692 PHE A CA 1
ATOM 5273 C C . PHE A 1 692 ? 24.224 -19.327 -7.218 1.00 98.56 692 PHE A C 1
ATOM 5275 O O . PHE A 1 692 ? 25.456 -19.291 -7.207 1.00 98.56 692 PHE A O 1
ATOM 5282 N N . ASP A 1 693 ? 23.504 -19.607 -6.133 1.00 97.06 693 ASP A N 1
ATOM 5283 C CA . ASP A 1 693 ? 24.141 -19.913 -4.854 1.00 97.06 693 ASP A CA 1
ATOM 5284 C C . ASP A 1 693 ? 24.822 -21.292 -4.855 1.00 97.06 693 ASP A C 1
ATOM 5286 O O . ASP A 1 693 ? 25.872 -21.446 -4.235 1.00 97.06 693 ASP A O 1
ATOM 5290 N N . ASP A 1 694 ? 24.293 -22.261 -5.608 1.00 97.12 694 ASP A N 1
ATOM 5291 C CA . ASP A 1 694 ? 24.855 -23.612 -5.720 1.00 97.12 694 ASP A CA 1
ATOM 5292 C C . ASP A 1 694 ? 26.159 -23.662 -6.543 1.00 97.12 694 ASP A C 1
ATOM 5294 O O . ASP A 1 694 ? 27.044 -24.468 -6.248 1.00 97.12 694 ASP A O 1
ATOM 5298 N N . VAL A 1 695 ? 26.300 -22.831 -7.588 1.00 97.44 695 VAL A N 1
ATOM 5299 C CA . VAL A 1 695 ? 27.453 -22.888 -8.519 1.00 97.44 695 VAL A CA 1
ATOM 5300 C C . VAL A 1 695 ? 28.553 -21.856 -8.241 1.00 97.44 695 VAL A C 1
ATOM 5302 O O . VAL A 1 695 ? 29.544 -21.801 -8.975 1.00 97.44 695 VAL A O 1
ATOM 5305 N N . LYS A 1 696 ? 28.401 -21.019 -7.208 1.00 95.50 696 LYS A N 1
ATOM 5306 C CA . LYS A 1 696 ? 29.386 -19.983 -6.865 1.00 95.50 696 LYS A CA 1
ATOM 5307 C C . LYS A 1 696 ? 30.721 -20.589 -6.414 1.00 95.50 696 LYS A C 1
ATOM 5309 O O . LYS A 1 696 ? 30.776 -21.586 -5.698 1.00 95.50 696 LYS A O 1
ATOM 5314 N N . LEU A 1 697 ? 31.818 -19.933 -6.777 1.00 96.12 697 LEU A N 1
ATOM 5315 C CA . LEU A 1 697 ? 33.162 -20.238 -6.289 1.00 96.12 697 LEU A CA 1
ATOM 5316 C C . LEU A 1 697 ? 33.494 -19.309 -5.122 1.00 96.12 697 LEU A C 1
ATOM 5318 O O . LEU A 1 697 ? 33.888 -18.157 -5.330 1.00 96.12 697 LEU A O 1
ATOM 5322 N N . GLU A 1 698 ? 33.328 -19.796 -3.897 1.00 93.75 698 GLU A N 1
ATOM 5323 C CA . GLU A 1 698 ? 33.731 -19.060 -2.698 1.00 93.75 698 GLU A CA 1
ATOM 5324 C C . GLU A 1 698 ? 35.252 -19.077 -2.520 1.00 93.75 698 GLU A C 1
ATOM 5326 O O . GLU A 1 698 ? 35.916 -20.083 -2.770 1.00 93.75 698 GLU A O 1
ATOM 5331 N N . GLY A 1 699 ? 35.818 -17.948 -2.092 1.00 88.25 699 GLY A N 1
ATOM 5332 C CA . GLY A 1 699 ? 37.254 -17.831 -1.858 1.00 88.25 699 GLY A CA 1
ATOM 5333 C C . GLY A 1 699 ? 38.089 -17.709 -3.137 1.00 88.25 699 GLY A C 1
ATOM 5334 O O . GLY A 1 699 ? 39.310 -17.849 -3.077 1.00 88.25 699 GLY A O 1
ATOM 5335 N N . ILE A 1 700 ? 37.459 -17.474 -4.294 1.00 90.38 700 ILE A N 1
ATOM 5336 C CA . ILE A 1 700 ? 38.124 -17.391 -5.599 1.00 90.38 700 ILE A CA 1
ATOM 5337 C C . ILE A 1 700 ? 37.817 -16.051 -6.263 1.00 90.38 700 ILE A C 1
ATOM 5339 O O . ILE A 1 700 ? 36.653 -15.665 -6.394 1.00 90.38 700 ILE A O 1
ATOM 5343 N N . ARG A 1 701 ? 38.859 -15.375 -6.758 1.00 88.12 701 ARG A N 1
ATOM 5344 C CA . ARG A 1 701 ? 38.757 -14.174 -7.599 1.00 88.12 701 ARG A CA 1
ATOM 5345 C C . ARG A 1 701 ? 39.163 -14.482 -9.036 1.00 88.12 701 ARG A C 1
ATOM 5347 O O . ARG A 1 701 ? 40.235 -15.043 -9.269 1.00 88.12 701 ARG A O 1
ATOM 5354 N N . TYR A 1 702 ? 38.332 -14.071 -9.990 1.00 87.38 702 TYR A N 1
ATOM 5355 C CA . TYR A 1 702 ? 38.708 -14.036 -11.402 1.00 87.38 702 TYR A CA 1
ATOM 5356 C C . TYR A 1 702 ? 39.589 -12.817 -11.713 1.00 87.38 702 TYR A C 1
ATOM 5358 O O . TYR A 1 702 ? 39.297 -11.705 -11.271 1.00 87.38 702 TYR A O 1
ATOM 5366 N N . VAL A 1 703 ? 40.648 -13.019 -12.495 1.00 83.19 703 VAL A N 1
ATOM 5367 C CA . VAL A 1 703 ? 41.537 -11.967 -13.005 1.00 83.19 703 VAL A CA 1
ATOM 5368 C C . VAL A 1 703 ? 41.667 -12.140 -14.512 1.00 83.19 703 VAL A C 1
ATOM 5370 O O . VAL A 1 703 ? 42.142 -13.171 -14.987 1.00 83.19 703 VAL A O 1
ATOM 5373 N N . SER A 1 704 ? 41.248 -11.134 -15.277 1.00 82.19 704 SER A N 1
ATOM 5374 C CA . SER A 1 704 ? 41.400 -11.157 -16.732 1.00 82.19 704 SER A CA 1
ATOM 5375 C C . SER A 1 704 ? 42.812 -10.735 -17.127 1.00 82.19 704 SER A C 1
ATOM 5377 O O . SER A 1 704 ? 43.303 -9.717 -16.645 1.00 82.19 704 SER A O 1
ATOM 5379 N N . GLY A 1 705 ? 43.449 -11.489 -18.025 1.00 77.62 705 GLY A N 1
ATOM 5380 C CA . GLY A 1 705 ? 44.731 -11.097 -18.621 1.00 77.62 705 GLY A CA 1
ATOM 5381 C C . GLY A 1 705 ? 45.902 -10.964 -17.641 1.00 77.62 705 GLY A C 1
ATOM 5382 O O . GLY A 1 705 ? 46.793 -10.150 -17.881 1.00 77.62 705 GLY A O 1
ATOM 5383 N N . ASP A 1 706 ? 45.909 -11.734 -16.547 1.00 78.31 706 ASP A N 1
ATOM 5384 C CA . ASP A 1 706 ? 46.981 -11.696 -15.547 1.00 78.31 706 ASP A CA 1
ATOM 5385 C C . ASP A 1 706 ? 48.373 -11.911 -16.190 1.00 78.31 706 ASP A C 1
ATOM 5387 O O . ASP A 1 706 ? 48.560 -12.881 -16.938 1.00 78.31 706 ASP A O 1
ATOM 5391 N N . PRO A 1 707 ? 49.381 -11.062 -15.895 1.00 77.00 707 PRO A N 1
ATOM 5392 C CA . PRO A 1 707 ? 50.716 -11.175 -16.486 1.00 77.00 707 PRO A CA 1
ATOM 5393 C C . PRO A 1 707 ? 51.428 -12.508 -16.216 1.00 77.00 707 PRO A C 1
ATOM 5395 O O . PRO A 1 707 ? 52.298 -12.897 -16.996 1.00 77.00 707 PRO A O 1
ATOM 5398 N N . ASN A 1 708 ? 51.063 -13.219 -15.143 1.00 81.38 708 ASN A N 1
ATOM 5399 C CA . ASN A 1 708 ? 51.622 -14.526 -14.792 1.00 81.38 708 ASN A CA 1
ATOM 5400 C C . ASN A 1 708 ? 50.801 -15.691 -15.370 1.00 81.38 708 ASN A C 1
ATOM 5402 O O . ASN A 1 708 ? 51.131 -16.855 -15.137 1.00 81.38 708 ASN A O 1
ATOM 5406 N N . GLY A 1 709 ? 49.742 -15.398 -16.132 1.00 83.19 709 GLY A N 1
ATOM 5407 C CA . GLY A 1 709 ? 48.853 -16.390 -16.723 1.00 83.19 709 GLY A CA 1
ATOM 5408 C C . GLY A 1 709 ? 47.955 -17.092 -15.704 1.00 83.19 709 GLY A C 1
ATOM 5409 O O . GLY A 1 709 ? 47.546 -18.226 -15.958 1.00 83.19 709 GLY A O 1
ATOM 5410 N N . VAL A 1 710 ? 47.663 -16.464 -14.557 1.00 87.19 710 VAL A N 1
ATOM 5411 C CA . VAL A 1 710 ? 46.785 -17.022 -13.517 1.00 87.19 710 VAL A CA 1
ATOM 5412 C C . VAL A 1 710 ? 45.446 -16.285 -13.494 1.00 87.19 710 VAL A C 1
ATOM 5414 O O . VAL A 1 710 ? 45.380 -15.116 -13.145 1.00 87.19 710 VAL A O 1
ATOM 5417 N N . TYR A 1 711 ? 44.361 -16.986 -13.826 1.00 88.31 711 TYR A N 1
ATOM 5418 C CA . TYR A 1 711 ? 43.044 -16.359 -14.029 1.00 88.31 711 TYR A CA 1
ATOM 5419 C C . TYR A 1 711 ? 42.062 -16.564 -12.873 1.00 88.31 711 TYR A C 1
ATOM 5421 O O . TYR A 1 711 ? 41.112 -15.804 -12.741 1.00 88.31 711 TYR A O 1
ATOM 5429 N N . PHE A 1 712 ? 42.273 -17.582 -12.039 1.00 91.56 712 PHE A N 1
ATOM 5430 C CA . PHE A 1 712 ? 41.455 -17.866 -10.859 1.00 91.56 712 PHE A CA 1
ATOM 5431 C C . PHE A 1 712 ? 42.392 -17.995 -9.663 1.00 91.56 712 PHE A C 1
ATOM 5433 O O . PHE A 1 712 ? 43.151 -18.962 -9.575 1.00 91.56 712 PHE A O 1
ATOM 5440 N N . ILE A 1 713 ? 42.381 -17.000 -8.779 1.00 90.31 713 ILE A N 1
ATOM 5441 C CA . ILE A 1 713 ? 43.288 -16.926 -7.630 1.00 90.31 713 ILE A CA 1
ATOM 5442 C C . ILE A 1 713 ? 42.526 -17.087 -6.317 1.00 90.31 713 ILE A C 1
ATOM 5444 O O . ILE A 1 713 ? 41.354 -16.731 -6.226 1.00 90.31 713 ILE A O 1
ATOM 5448 N N . GLN A 1 714 ? 43.214 -17.592 -5.294 1.00 91.88 714 GLN A N 1
ATOM 5449 C CA . GLN A 1 714 ? 42.675 -17.670 -3.938 1.00 91.88 714 GLN A CA 1
ATOM 5450 C C . GLN A 1 714 ? 42.547 -16.265 -3.343 1.00 91.88 714 GLN A C 1
ATOM 5452 O O . GLN A 1 714 ? 43.524 -15.519 -3.273 1.00 91.88 714 GLN A O 1
ATOM 5457 N N . ASP A 1 715 ? 41.343 -15.929 -2.909 1.00 83.75 715 ASP A N 1
ATOM 5458 C CA . ASP A 1 715 ? 40.989 -14.690 -2.232 1.00 83.75 715 ASP A CA 1
ATOM 5459 C C . ASP A 1 715 ? 39.780 -14.973 -1.325 1.00 83.75 715 ASP A C 1
ATOM 5461 O O . ASP A 1 715 ? 38.653 -15.029 -1.821 1.00 83.75 715 ASP A O 1
ATOM 5465 N N . PRO A 1 716 ? 39.978 -15.157 -0.004 1.00 82.31 716 PRO A N 1
ATOM 5466 C CA . PRO A 1 716 ? 38.915 -15.548 0.926 1.00 82.31 716 PRO A CA 1
ATOM 5467 C C . PRO A 1 716 ? 37.701 -14.609 0.968 1.00 82.31 716 PRO A C 1
ATOM 5469 O O . PRO A 1 716 ? 36.662 -14.995 1.493 1.00 82.31 716 PRO A O 1
ATOM 5472 N N . LYS A 1 717 ? 37.822 -13.376 0.454 1.00 77.56 717 LYS A N 1
ATOM 5473 C CA . LYS A 1 717 ? 36.735 -12.383 0.420 1.00 77.56 717 LYS A CA 1
ATOM 5474 C C . LYS A 1 717 ? 36.011 -12.329 -0.931 1.00 77.56 717 LYS A C 1
ATOM 5476 O O . LYS A 1 717 ? 35.040 -11.578 -1.083 1.00 77.56 717 LYS A O 1
ATOM 5481 N N . ALA A 1 718 ? 36.493 -13.074 -1.924 1.00 77.81 718 ALA A N 1
ATOM 5482 C CA . ALA A 1 718 ? 35.955 -13.069 -3.272 1.00 77.81 718 ALA A CA 1
ATOM 5483 C C . ALA A 1 718 ? 34.939 -14.193 -3.496 1.00 77.81 718 ALA A C 1
ATOM 5485 O O . ALA A 1 718 ? 35.011 -15.278 -2.917 1.00 77.81 718 ALA A O 1
ATOM 5486 N N . THR A 1 719 ? 34.002 -13.914 -4.395 1.00 84.50 719 THR A N 1
ATOM 5487 C CA . THR A 1 719 ? 33.043 -14.886 -4.911 1.00 84.50 719 THR A CA 1
ATOM 5488 C C . THR A 1 719 ? 32.988 -14.712 -6.418 1.00 84.50 719 THR A C 1
ATOM 5490 O O . THR A 1 719 ? 32.831 -13.587 -6.901 1.00 84.50 719 THR A O 1
ATOM 5493 N N . THR A 1 720 ? 33.142 -15.811 -7.149 1.00 89.75 720 THR A N 1
ATOM 5494 C CA . THR A 1 720 ? 33.211 -15.813 -8.614 1.00 89.75 720 THR A CA 1
ATOM 5495 C C . THR A 1 720 ? 32.210 -16.801 -9.197 1.00 89.75 720 THR A C 1
ATOM 5497 O O . THR A 1 720 ? 31.991 -17.873 -8.647 1.00 89.75 720 THR A O 1
ATOM 5500 N N . TRP A 1 721 ? 31.660 -16.467 -10.357 1.00 97.38 721 TRP A N 1
ATOM 5501 C CA . TRP A 1 721 ? 30.925 -17.369 -11.233 1.00 97.38 721 TRP A CA 1
ATOM 5502 C C . TRP A 1 721 ? 31.668 -17.470 -12.559 1.00 97.38 721 TRP A C 1
ATOM 5504 O O . TRP A 1 721 ? 32.223 -16.479 -13.038 1.00 97.38 721 TRP A O 1
ATOM 5514 N N . TYR A 1 722 ? 31.670 -18.651 -13.170 1.00 97.62 722 TYR A N 1
ATOM 5515 C CA . TYR A 1 722 ? 32.056 -18.789 -14.569 1.00 97.62 722 TYR A CA 1
ATOM 5516 C C . TYR A 1 722 ? 31.036 -18.103 -15.477 1.00 97.62 722 TYR A C 1
ATOM 5518 O O . TYR A 1 722 ? 29.866 -17.951 -15.122 1.00 97.62 722 TYR A O 1
ATOM 5526 N N . ARG A 1 723 ? 31.472 -17.699 -16.671 1.00 96.00 723 ARG A N 1
ATOM 5527 C CA . ARG A 1 723 ? 30.564 -17.116 -17.664 1.00 96.00 723 ARG A CA 1
ATOM 5528 C C . ARG A 1 723 ? 29.622 -18.159 -18.266 1.00 96.00 723 ARG A C 1
ATOM 5530 O O . ARG A 1 723 ? 28.454 -17.852 -18.465 1.00 96.00 723 ARG A O 1
ATOM 5537 N N . PHE A 1 724 ? 30.108 -19.379 -18.497 1.00 97.81 724 PHE A N 1
ATOM 5538 C CA . PHE A 1 724 ? 29.355 -20.453 -19.147 1.00 97.81 724 PHE A CA 1
ATOM 5539 C C . PHE A 1 724 ? 29.455 -21.764 -18.368 1.00 97.81 724 PHE A C 1
ATOM 5541 O O . PHE A 1 724 ? 30.555 -22.192 -18.007 1.00 97.81 724 PHE A O 1
ATOM 5548 N N . TYR A 1 725 ? 28.312 -22.420 -18.178 1.00 98.12 725 TYR A N 1
ATOM 5549 C CA . TYR A 1 725 ? 28.209 -23.730 -17.542 1.00 98.12 725 TYR A CA 1
ATOM 5550 C C . TYR A 1 725 ? 27.536 -24.748 -18.466 1.00 98.12 725 TYR A C 1
ATOM 5552 O O . TYR A 1 725 ? 26.537 -24.453 -19.126 1.00 98.12 725 TYR A O 1
ATOM 5560 N N . GLU A 1 726 ? 28.067 -25.967 -18.485 1.00 97.56 726 GLU A N 1
ATOM 5561 C CA . GLU A 1 726 ? 27.478 -27.103 -19.191 1.00 97.56 726 GLU A CA 1
ATOM 5562 C C . GLU A 1 726 ? 26.113 -27.468 -18.589 1.00 97.56 726 GLU A C 1
ATOM 5564 O O . GLU A 1 726 ? 25.982 -27.721 -17.385 1.00 97.56 726 GLU A O 1
ATOM 5569 N N . ILE A 1 727 ? 25.088 -27.516 -19.446 1.00 97.75 727 ILE A N 1
ATOM 5570 C CA . ILE A 1 727 ? 23.722 -27.884 -19.062 1.00 97.75 727 ILE A CA 1
ATOM 5571 C C . ILE A 1 727 ? 23.716 -29.344 -18.598 1.00 97.75 727 ILE A C 1
ATOM 5573 O O . ILE A 1 727 ? 24.184 -30.236 -19.301 1.00 97.75 727 ILE A O 1
ATOM 5577 N N . GLY A 1 728 ? 23.170 -29.589 -17.408 1.00 95.69 728 GLY A N 1
ATOM 5578 C CA . GLY A 1 728 ? 23.077 -30.925 -16.816 1.00 95.69 728 GLY A CA 1
ATOM 5579 C C . GLY A 1 728 ? 24.187 -31.256 -15.818 1.00 95.69 728 GLY A C 1
ATOM 5580 O O . GLY A 1 728 ? 23.941 -32.019 -14.889 1.00 95.69 728 GLY A O 1
ATOM 5581 N N . THR A 1 729 ? 25.385 -30.675 -15.953 1.00 95.94 729 THR A N 1
ATOM 5582 C CA . THR A 1 729 ? 26.528 -30.995 -15.070 1.00 95.94 729 THR A CA 1
ATOM 5583 C C . THR A 1 729 ? 27.037 -29.812 -14.247 1.00 95.94 729 THR A C 1
ATOM 5585 O O . THR A 1 729 ? 27.773 -30.039 -13.288 1.00 95.94 729 THR A O 1
ATOM 5588 N N . ASN A 1 730 ? 26.690 -28.570 -14.617 1.00 96.69 730 ASN A N 1
ATOM 5589 C CA . ASN A 1 730 ? 27.240 -27.334 -14.045 1.00 96.69 730 ASN A CA 1
ATOM 5590 C C . ASN A 1 730 ? 28.781 -27.256 -14.091 1.00 96.69 730 ASN A C 1
ATOM 5592 O O . ASN A 1 730 ? 29.401 -26.556 -13.292 1.00 96.69 730 ASN A O 1
ATOM 5596 N N . LYS A 1 731 ? 29.434 -27.960 -15.022 1.00 96.44 731 LYS A N 1
ATOM 5597 C CA . LYS A 1 731 ? 30.880 -27.808 -15.236 1.00 96.44 731 LYS A CA 1
ATOM 5598 C C . LYS A 1 731 ? 31.179 -26.520 -16.007 1.00 96.44 731 LYS A C 1
ATOM 5600 O O . LYS A 1 731 ? 30.407 -26.177 -16.902 1.00 96.44 731 LYS A O 1
ATOM 5605 N N . PRO A 1 732 ? 32.292 -25.824 -15.719 1.00 96.38 732 PRO A N 1
ATOM 5606 C CA . PRO A 1 732 ? 32.685 -24.654 -16.494 1.00 96.38 732 PRO A CA 1
ATOM 5607 C C . PRO A 1 732 ? 32.981 -25.018 -17.948 1.00 96.38 732 PRO A C 1
ATOM 5609 O O . PRO A 1 732 ? 33.608 -26.043 -18.222 1.00 96.38 732 PRO A O 1
ATOM 5612 N N . ILE A 1 733 ? 32.588 -24.138 -18.867 1.00 96.31 733 ILE A N 1
ATOM 5613 C CA . ILE A 1 733 ? 32.951 -24.217 -20.282 1.00 96.31 733 ILE A CA 1
ATOM 5614 C C . ILE A 1 733 ? 34.003 -23.151 -20.593 1.00 96.31 733 ILE A C 1
ATOM 5616 O O . ILE A 1 733 ? 33.773 -21.956 -20.402 1.00 96.31 733 ILE A O 1
ATOM 5620 N N . PHE A 1 734 ? 35.129 -23.590 -21.155 1.00 96.69 734 PHE A N 1
ATOM 5621 C CA . PHE A 1 734 ? 36.101 -22.731 -21.832 1.00 96.69 734 PHE A CA 1
ATOM 5622 C C . PHE A 1 734 ? 36.162 -23.120 -23.310 1.00 96.69 734 PHE A C 1
ATOM 5624 O O . PHE A 1 734 ? 36.125 -24.306 -23.625 1.00 96.69 734 PHE A O 1
ATOM 5631 N N . SER A 1 735 ? 36.254 -22.160 -24.229 1.00 95.88 735 SER A N 1
ATOM 5632 C CA . SER A 1 735 ? 36.348 -22.460 -25.665 1.00 95.88 735 SER A CA 1
ATOM 5633 C C . SER A 1 735 ? 37.191 -21.429 -26.405 1.00 95.88 735 SER A C 1
ATOM 5635 O O . SER A 1 735 ? 37.084 -20.228 -26.169 1.00 95.88 735 SER A O 1
ATOM 5637 N N . GLY A 1 736 ? 38.023 -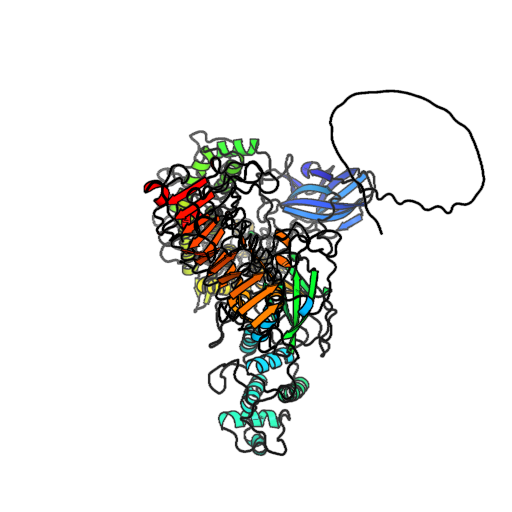21.911 -27.324 1.00 92.19 736 GLY A N 1
ATOM 5638 C CA . GLY A 1 736 ? 38.786 -21.076 -28.244 1.00 92.19 736 GLY A CA 1
ATOM 5639 C C . GLY A 1 736 ? 38.037 -20.826 -29.550 1.00 92.19 736 GLY A C 1
ATOM 5640 O O . GLY A 1 736 ? 36.896 -21.259 -29.738 1.00 92.19 736 GLY A O 1
ATOM 5641 N N . ARG A 1 737 ? 38.708 -20.174 -30.502 1.00 92.31 737 ARG A N 1
ATOM 5642 C CA . ARG A 1 737 ? 38.213 -19.990 -31.878 1.00 92.31 737 ARG A CA 1
ATOM 5643 C C . ARG A 1 737 ? 38.024 -21.308 -32.633 1.00 92.31 737 ARG A C 1
ATOM 5645 O O . ARG A 1 737 ? 37.286 -21.313 -33.616 1.00 92.31 737 ARG A O 1
ATOM 5652 N N . ASP A 1 738 ? 38.650 -22.394 -32.168 1.00 92.00 738 ASP A N 1
ATOM 5653 C CA . ASP A 1 738 ? 38.455 -23.763 -32.671 1.00 92.00 738 ASP A CA 1
ATOM 5654 C C . ASP A 1 738 ? 37.047 -24.318 -32.392 1.00 92.00 738 ASP A C 1
ATOM 5656 O O . ASP A 1 738 ? 36.657 -25.317 -32.994 1.00 92.00 738 ASP A O 1
ATOM 5660 N N . GLY A 1 739 ? 36.287 -23.666 -31.507 1.00 92.06 739 GLY A N 1
ATOM 5661 C CA . GLY A 1 739 ? 34.937 -24.060 -31.122 1.00 92.06 739 GLY A CA 1
ATOM 5662 C C . GLY A 1 739 ? 34.868 -25.372 -30.349 1.00 92.06 739 GLY A C 1
ATOM 5663 O O . GLY A 1 739 ? 33.830 -26.027 -30.344 1.00 92.06 739 GLY A O 1
ATOM 5664 N N . VAL A 1 740 ? 35.962 -25.784 -29.706 1.00 94.69 740 VAL A N 1
ATOM 5665 C CA . VAL A 1 740 ? 36.004 -27.010 -28.907 1.00 94.69 740 VAL A CA 1
ATOM 5666 C C . VAL A 1 740 ? 35.931 -26.661 -27.425 1.00 94.69 740 VAL A C 1
ATOM 5668 O O . VAL A 1 740 ? 36.785 -25.938 -26.913 1.00 94.69 740 VAL A O 1
ATOM 5671 N N . ILE A 1 741 ? 34.954 -27.239 -26.722 1.00 95.69 741 ILE A N 1
ATOM 5672 C CA . ILE A 1 741 ? 34.835 -27.131 -25.263 1.00 95.69 741 ILE A CA 1
ATOM 5673 C C . ILE A 1 741 ? 36.063 -27.764 -24.596 1.00 95.69 741 ILE A C 1
ATOM 5675 O O . ILE A 1 741 ? 36.427 -28.908 -24.880 1.00 95.69 741 ILE A O 1
ATOM 5679 N N . LYS A 1 742 ? 36.691 -27.011 -23.695 1.00 94.94 742 LYS A N 1
ATOM 5680 C CA . LYS A 1 742 ? 37.852 -27.398 -22.892 1.00 94.94 742 LYS A CA 1
ATOM 5681 C C . LYS A 1 742 ? 37.516 -27.382 -21.407 1.00 94.94 742 LYS A C 1
ATOM 5683 O O . LYS A 1 742 ? 36.675 -26.605 -20.957 1.00 94.94 742 LYS A O 1
ATOM 5688 N N . SER A 1 743 ? 38.228 -28.208 -20.642 1.00 85.56 743 SER A N 1
ATOM 5689 C CA . SER A 1 743 ? 38.029 -28.341 -19.194 1.00 85.56 743 SER A CA 1
ATOM 5690 C C . SER A 1 743 ? 38.706 -27.253 -18.367 1.00 85.56 743 SER A C 1
ATOM 5692 O O . SER A 1 743 ? 38.276 -26.974 -17.249 1.00 85.56 743 SER A O 1
ATOM 5694 N N . THR A 1 744 ? 39.773 -26.645 -18.884 1.00 91.69 744 THR A N 1
ATOM 5695 C CA . THR A 1 744 ? 40.521 -25.607 -18.175 1.00 91.69 744 THR A CA 1
ATOM 5696 C C . THR A 1 744 ? 40.799 -24.419 -19.080 1.00 91.69 744 THR A C 1
ATOM 5698 O O . THR A 1 744 ? 41.028 -24.567 -20.281 1.00 91.69 744 THR A O 1
ATOM 5701 N N . ILE A 1 745 ? 40.848 -23.224 -18.488 1.00 93.38 745 ILE A N 1
ATOM 5702 C CA . ILE A 1 745 ? 41.152 -22.003 -19.235 1.00 93.38 745 ILE A CA 1
ATOM 5703 C C . ILE A 1 745 ? 42.526 -22.073 -19.912 1.00 93.38 745 ILE A C 1
ATOM 5705 O O . ILE A 1 745 ? 42.708 -21.462 -20.947 1.00 93.38 745 ILE A O 1
ATOM 5709 N N . GLN A 1 746 ? 43.490 -22.850 -19.405 1.00 94.12 746 GLN A N 1
ATOM 5710 C CA . GLN A 1 746 ? 44.836 -22.932 -19.995 1.00 94.12 746 GLN A CA 1
ATOM 5711 C C . GLN A 1 746 ? 44.881 -23.654 -21.351 1.00 94.12 746 GLN A C 1
ATOM 5713 O O . GLN A 1 746 ? 45.860 -23.515 -22.084 1.00 94.12 746 GLN A O 1
ATOM 5718 N N . GLU A 1 747 ? 43.834 -24.404 -21.696 1.00 94.62 747 GLU A N 1
ATOM 5719 C CA . GLU A 1 747 ? 43.739 -25.167 -22.944 1.00 94.62 747 GLU A CA 1
ATOM 5720 C C . GLU A 1 747 ? 43.303 -24.324 -24.155 1.00 94.62 747 GLU A C 1
ATOM 5722 O O . GLU A 1 747 ? 43.416 -24.799 -25.285 1.00 94.62 747 GLU A O 1
ATOM 5727 N N . ILE A 1 748 ? 42.817 -23.093 -23.947 1.00 94.19 748 ILE A N 1
ATOM 5728 C CA . ILE A 1 748 ? 42.428 -22.170 -25.031 1.00 94.19 748 ILE A CA 1
ATOM 5729 C C . ILE A 1 748 ? 43.544 -21.156 -25.298 1.00 94.19 748 ILE A C 1
ATOM 5731 O O . ILE A 1 748 ? 44.389 -20.910 -24.442 1.00 94.19 748 ILE A O 1
ATOM 5735 N N . GLU A 1 749 ? 43.576 -20.539 -26.473 1.00 93.56 749 GLU A N 1
ATOM 5736 C CA . GLU A 1 749 ? 44.612 -19.590 -26.881 1.00 93.56 749 GLU A CA 1
ATOM 5737 C C . GLU A 1 749 ? 44.687 -18.333 -25.993 1.00 93.56 749 GLU A C 1
ATOM 5739 O O . GLU A 1 749 ? 43.669 -17.782 -25.575 1.00 93.56 749 GLU A O 1
ATOM 5744 N N . LYS A 1 750 ? 45.909 -17.825 -25.752 1.00 91.69 750 LYS A N 1
ATOM 5745 C CA . LYS A 1 750 ? 46.169 -16.643 -24.898 1.00 91.69 750 LYS A CA 1
ATOM 5746 C C . LYS A 1 750 ? 45.305 -15.433 -25.273 1.00 91.69 750 LYS A C 1
ATOM 5748 O O . LYS A 1 750 ? 44.804 -14.748 -24.394 1.00 91.69 750 LYS A O 1
ATOM 5753 N N . GLU A 1 751 ? 45.089 -15.207 -26.569 1.00 92.25 751 GLU A N 1
ATOM 5754 C CA . GLU A 1 751 ? 44.242 -14.119 -27.074 1.00 92.25 751 GLU A CA 1
ATOM 5755 C C . GLU A 1 751 ? 42.796 -14.195 -26.554 1.00 92.25 751 GLU A C 1
ATOM 5757 O O . GLU A 1 751 ? 42.237 -13.162 -26.192 1.00 92.25 751 GLU A O 1
ATOM 5762 N N . ARG A 1 752 ? 42.208 -15.394 -26.442 1.00 92.19 752 ARG A N 1
ATOM 5763 C CA . ARG A 1 752 ? 40.865 -15.589 -25.871 1.00 92.19 752 ARG A CA 1
ATOM 5764 C C . ARG A 1 752 ? 40.853 -15.617 -24.351 1.00 92.19 752 ARG A C 1
ATOM 5766 O O . ARG A 1 752 ? 39.856 -15.210 -23.767 1.00 92.19 752 ARG A O 1
ATOM 5773 N N . ARG A 1 753 ? 41.923 -16.073 -23.698 1.00 91.38 753 ARG A N 1
ATOM 5774 C CA . ARG A 1 753 ? 42.014 -16.024 -22.227 1.00 91.38 753 ARG A CA 1
ATOM 5775 C C . ARG A 1 753 ? 42.116 -14.597 -21.700 1.00 91.38 753 ARG A C 1
ATOM 5777 O O . ARG A 1 753 ? 41.546 -14.288 -20.663 1.00 91.38 753 ARG A O 1
ATOM 5784 N N . ASP A 1 754 ? 42.847 -13.744 -22.413 1.00 89.06 754 ASP A N 1
ATOM 5785 C CA . ASP A 1 754 ? 43.132 -12.379 -21.962 1.00 89.06 754 ASP A CA 1
ATOM 5786 C C . ASP A 1 754 ? 42.125 -11.362 -22.499 1.00 89.06 754 ASP A C 1
ATOM 5788 O O . ASP A 1 754 ? 41.812 -10.388 -21.821 1.00 89.06 754 ASP A O 1
ATOM 5792 N N . GLY A 1 755 ? 41.632 -11.580 -23.723 1.00 84.94 755 GLY A N 1
ATOM 5793 C CA . GLY A 1 755 ? 40.723 -10.668 -24.416 1.00 84.94 755 GLY A CA 1
ATOM 5794 C C . GLY A 1 755 ? 39.237 -10.944 -24.182 1.00 84.94 755 GLY A C 1
ATOM 5795 O O . GLY A 1 755 ? 38.405 -10.269 -24.783 1.00 84.94 755 GLY A O 1
ATOM 5796 N N . TYR A 1 756 ? 38.887 -11.948 -23.373 1.00 88.25 756 TYR A N 1
ATOM 5797 C CA . TYR A 1 756 ? 37.502 -12.297 -23.065 1.00 88.25 756 TYR A CA 1
ATOM 5798 C C . TYR A 1 756 ? 37.351 -12.720 -21.602 1.00 88.25 756 TYR A C 1
ATOM 5800 O O . TYR A 1 756 ? 38.147 -13.501 -21.087 1.00 88.25 756 TYR A O 1
ATOM 5808 N N . SER A 1 757 ? 36.309 -12.223 -20.934 1.00 90.94 757 SER A N 1
ATOM 5809 C CA . SER A 1 757 ? 36.033 -12.558 -19.535 1.00 90.94 757 SER A CA 1
ATOM 5810 C C . SER A 1 757 ? 35.344 -13.917 -19.421 1.00 90.94 757 SER A C 1
ATOM 5812 O O . SER A 1 757 ? 34.227 -14.086 -19.909 1.00 90.94 757 SER A O 1
ATOM 5814 N N . TRP A 1 758 ? 35.994 -14.866 -18.743 1.00 93.75 758 TRP A N 1
ATOM 5815 C CA . TRP A 1 758 ? 35.492 -16.228 -18.500 1.00 93.75 758 TRP A CA 1
ATOM 5816 C C . TRP A 1 758 ? 34.890 -16.434 -17.105 1.00 93.75 758 TRP A C 1
ATOM 5818 O O . TRP A 1 758 ? 34.346 -17.500 -16.816 1.00 93.75 758 TRP A O 1
ATOM 5828 N N . GLY A 1 759 ? 34.970 -15.424 -16.245 1.00 88.56 759 GLY A N 1
ATOM 5829 C CA . GLY A 1 759 ? 34.305 -15.400 -14.953 1.00 88.56 759 GLY A CA 1
ATOM 5830 C C . GLY A 1 759 ? 34.215 -13.989 -14.383 1.00 88.56 759 GLY A C 1
ATOM 5831 O O . GLY A 1 759 ? 34.740 -13.033 -14.956 1.00 88.56 759 GLY A O 1
ATOM 5832 N N . GLY A 1 760 ? 33.518 -13.853 -13.261 1.00 86.12 760 GLY A N 1
ATOM 5833 C CA . GLY A 1 760 ? 33.340 -12.579 -12.571 1.00 86.12 760 GLY A CA 1
ATOM 5834 C C . GLY A 1 760 ? 32.434 -12.694 -11.351 1.00 86.12 760 GLY A C 1
ATOM 5835 O O . GLY A 1 760 ? 31.882 -13.753 -11.067 1.00 86.12 760 GLY A O 1
ATOM 5836 N N . SER A 1 761 ? 32.259 -11.597 -10.620 1.00 84.75 761 SER A N 1
ATOM 5837 C CA . SER A 1 761 ? 31.423 -11.525 -9.411 1.00 84.75 761 SER A CA 1
ATOM 5838 C C . SER A 1 761 ? 29.938 -11.267 -9.715 1.00 84.75 761 SER A C 1
ATOM 5840 O O . SER A 1 761 ? 29.270 -10.563 -8.961 1.00 84.75 761 SER A O 1
ATOM 5842 N N . TYR A 1 762 ? 29.433 -11.807 -10.829 1.00 86.31 762 TYR A N 1
ATOM 5843 C CA . TYR A 1 762 ? 28.185 -11.381 -11.478 1.00 86.31 762 TYR A CA 1
ATOM 5844 C C . TYR A 1 762 ? 26.971 -11.334 -10.537 1.00 86.31 762 TYR A C 1
ATOM 5846 O O . TYR A 1 762 ? 26.339 -10.291 -10.401 1.00 86.31 762 TYR A O 1
ATOM 5854 N N . ALA A 1 763 ? 26.665 -12.438 -9.848 1.00 89.44 763 ALA A N 1
ATOM 5855 C CA . ALA A 1 763 ? 25.463 -12.557 -9.019 1.00 89.44 763 ALA A CA 1
ATOM 5856 C C . ALA A 1 763 ? 25.662 -12.126 -7.555 1.00 89.44 763 ALA A C 1
ATOM 5858 O O . ALA A 1 763 ? 24.735 -12.247 -6.756 1.00 89.44 763 ALA A O 1
ATOM 5859 N N . LYS A 1 764 ? 26.843 -11.609 -7.178 1.00 83.81 764 LYS A N 1
ATOM 5860 C CA . LYS A 1 764 ? 27.174 -11.298 -5.775 1.00 83.81 764 LYS A CA 1
ATOM 5861 C C . LYS A 1 764 ? 26.169 -10.328 -5.149 1.00 83.81 764 LYS A C 1
ATOM 5863 O O . LYS A 1 764 ? 25.625 -10.612 -4.086 1.00 83.81 764 LYS A O 1
ATOM 5868 N N . GLN A 1 765 ? 25.916 -9.204 -5.821 1.00 81.00 765 GLN A N 1
ATOM 5869 C CA . GLN A 1 765 ? 24.983 -8.192 -5.325 1.00 81.00 765 GLN A CA 1
ATOM 5870 C C . GLN A 1 765 ? 23.529 -8.671 -5.418 1.00 81.00 765 GLN A C 1
ATOM 5872 O O . GLN A 1 765 ? 22.744 -8.401 -4.518 1.00 81.00 765 GLN A O 1
ATOM 5877 N N . LEU A 1 766 ? 23.178 -9.435 -6.458 1.00 86.31 766 LEU A N 1
ATOM 5878 C CA . LEU A 1 766 ? 21.839 -10.008 -6.614 1.00 86.31 766 LEU A CA 1
ATOM 5879 C C . LEU A 1 766 ? 21.482 -10.939 -5.455 1.00 86.31 766 LEU A C 1
ATOM 5881 O O . LEU A 1 766 ? 20.424 -10.766 -4.860 1.00 86.31 766 LEU A O 1
ATOM 5885 N N . LEU A 1 767 ? 22.365 -11.877 -5.103 1.00 90.12 767 LEU A N 1
ATOM 5886 C CA . LEU A 1 767 ? 22.147 -12.778 -3.971 1.00 90.12 767 LEU A CA 1
ATOM 5887 C C . LEU A 1 767 ? 22.080 -12.005 -2.650 1.00 90.12 767 LEU A C 1
ATOM 5889 O O . LEU A 1 767 ? 21.160 -12.224 -1.868 1.00 90.12 767 LEU A O 1
ATOM 5893 N N . ALA A 1 768 ? 22.992 -11.052 -2.427 1.00 84.56 768 ALA A N 1
ATOM 5894 C CA . ALA A 1 768 ? 22.981 -10.227 -1.219 1.00 84.56 768 ALA A CA 1
ATOM 5895 C C . ALA A 1 768 ? 21.664 -9.445 -1.068 1.00 84.56 768 ALA A C 1
ATOM 5897 O O . ALA A 1 768 ? 21.038 -9.468 -0.006 1.00 84.56 768 ALA A O 1
ATOM 5898 N N . THR A 1 769 ? 21.202 -8.795 -2.135 1.00 84.50 769 THR A N 1
ATOM 5899 C CA . THR A 1 769 ? 19.951 -8.029 -2.139 1.00 84.50 769 THR A CA 1
ATOM 5900 C C . THR A 1 769 ? 18.739 -8.942 -2.001 1.00 84.50 769 THR A C 1
ATOM 5902 O O . THR A 1 769 ? 17.866 -8.662 -1.180 1.00 84.50 769 THR A O 1
ATOM 5905 N N . ALA A 1 770 ? 18.706 -10.073 -2.712 1.00 93.94 770 ALA A N 1
ATOM 5906 C CA . ALA A 1 770 ? 17.631 -11.054 -2.605 1.00 93.94 770 ALA A CA 1
ATOM 5907 C C . ALA A 1 770 ? 17.508 -11.632 -1.187 1.00 93.94 770 ALA A C 1
ATOM 5909 O O . ALA A 1 770 ? 16.395 -11.765 -0.689 1.00 93.94 770 ALA A O 1
ATOM 5910 N N . SER A 1 771 ? 18.617 -11.931 -0.508 1.00 90.38 771 SER A N 1
ATOM 5911 C CA . SER A 1 771 ? 18.605 -12.478 0.857 1.00 90.38 771 SER A CA 1
ATOM 5912 C C . SER A 1 771 ? 18.264 -11.455 1.940 1.00 90.38 771 SER A C 1
ATOM 5914 O O . SER A 1 771 ? 17.720 -11.826 2.979 1.00 90.38 771 SER A O 1
ATOM 5916 N N . THR A 1 772 ? 18.560 -10.174 1.718 1.00 86.56 772 THR A N 1
ATOM 5917 C CA . THR A 1 772 ? 18.341 -9.119 2.723 1.00 86.56 772 THR A CA 1
ATOM 5918 C C . THR A 1 772 ? 16.987 -8.436 2.582 1.00 86.56 772 THR A C 1
ATOM 5920 O O . THR A 1 772 ? 16.296 -8.228 3.574 1.00 86.56 772 THR A O 1
ATOM 5923 N N . THR A 1 773 ? 16.599 -8.089 1.355 1.00 89.25 773 THR A N 1
ATOM 5924 C CA . THR A 1 773 ? 15.460 -7.195 1.087 1.00 89.25 773 THR A CA 1
ATOM 5925 C C . THR A 1 773 ? 14.523 -7.716 0.003 1.00 89.25 773 THR A C 1
ATOM 5927 O O . THR A 1 773 ? 13.347 -7.369 -0.007 1.00 89.25 773 THR A O 1
ATOM 5930 N N . GLY A 1 774 ? 15.008 -8.564 -0.908 1.00 93.56 774 GLY A N 1
ATOM 5931 C CA . GLY A 1 774 ? 14.243 -8.942 -2.090 1.00 93.56 774 GLY A CA 1
ATOM 5932 C C . GLY A 1 774 ? 14.044 -7.741 -3.018 1.00 93.56 774 GLY A C 1
ATOM 5933 O O . GLY A 1 774 ? 14.963 -6.952 -3.245 1.00 93.56 774 GLY A O 1
ATOM 5934 N N . TYR A 1 775 ? 12.838 -7.595 -3.572 1.00 92.44 775 TYR A N 1
ATOM 5935 C CA . TYR A 1 775 ? 12.468 -6.393 -4.318 1.00 92.44 775 TYR A CA 1
ATOM 5936 C C . TYR A 1 775 ? 12.132 -5.249 -3.354 1.00 92.44 775 TYR A C 1
ATOM 5938 O O . TYR A 1 775 ? 11.040 -5.188 -2.787 1.00 92.44 775 TYR A O 1
ATOM 5946 N N . PHE A 1 776 ? 13.091 -4.343 -3.170 1.00 89.12 776 PHE A N 1
ATOM 5947 C CA . PHE A 1 776 ? 13.003 -3.267 -2.187 1.00 89.12 776 PHE A CA 1
ATOM 5948 C C . PHE A 1 776 ? 12.270 -1.980 -2.616 1.00 89.12 776 PHE A C 1
ATOM 5950 O O . PHE A 1 776 ? 11.756 -1.314 -1.715 1.00 89.12 776 PHE A O 1
ATOM 5957 N N . PRO A 1 777 ? 12.188 -1.570 -3.900 1.00 87.06 777 PRO A N 1
ATOM 5958 C CA . PRO A 1 777 ? 11.579 -0.289 -4.259 1.00 87.06 777 PRO A CA 1
ATOM 5959 C C . PRO A 1 777 ? 10.163 -0.107 -3.703 1.00 87.06 777 PRO A C 1
ATOM 5961 O O . PRO A 1 777 ? 9.303 -0.982 -3.822 1.00 87.06 777 PRO A O 1
ATOM 5964 N N . GLY A 1 778 ? 9.937 1.047 -3.071 1.00 88.69 778 GLY A N 1
ATOM 5965 C CA . GLY A 1 778 ? 8.656 1.419 -2.471 1.00 88.69 778 GLY A CA 1
ATOM 5966 C C . GLY A 1 778 ? 8.254 0.620 -1.227 1.00 88.69 778 GLY A C 1
ATOM 5967 O O . GLY A 1 778 ? 7.125 0.771 -0.774 1.00 88.69 778 GLY A O 1
ATOM 5968 N N . LYS A 1 779 ? 9.118 -0.240 -0.670 1.00 92.75 779 LYS A N 1
ATOM 5969 C CA . LYS A 1 779 ? 8.826 -1.020 0.546 1.00 92.75 779 LYS A CA 1
ATOM 5970 C C . LYS A 1 779 ? 9.215 -0.275 1.824 1.00 92.75 779 LYS A C 1
ATOM 5972 O O . LYS A 1 779 ? 10.040 0.631 1.806 1.00 92.75 779 LYS A O 1
ATOM 5977 N N . ILE A 1 780 ? 8.637 -0.699 2.944 1.00 94.94 780 ILE A N 1
ATOM 5978 C CA . ILE A 1 780 ? 8.942 -0.201 4.291 1.00 94.94 780 ILE A CA 1
ATOM 5979 C C . ILE A 1 780 ? 9.454 -1.375 5.123 1.00 94.94 780 ILE A C 1
ATOM 5981 O O . ILE A 1 780 ? 8.965 -2.496 4.968 1.00 94.94 780 ILE A O 1
ATOM 5985 N N . TYR A 1 781 ? 10.414 -1.124 6.009 1.00 95.62 781 TYR A N 1
ATOM 5986 C CA . TYR A 1 781 ? 11.022 -2.132 6.871 1.00 95.62 781 TYR A CA 1
ATOM 5987 C C . TYR A 1 781 ? 11.022 -1.681 8.330 1.00 95.62 781 TYR A C 1
ATOM 5989 O O . TYR A 1 781 ? 11.276 -0.517 8.630 1.00 95.62 781 TYR A O 1
ATOM 5997 N N . ALA A 1 782 ? 10.772 -2.620 9.238 1.00 96.94 782 ALA A N 1
ATOM 5998 C CA . ALA A 1 782 ? 11.178 -2.509 10.630 1.00 96.94 782 ALA A CA 1
ATOM 5999 C C . ALA A 1 782 ? 12.628 -3.006 10.744 1.00 96.94 782 ALA A C 1
ATOM 6001 O O . ALA A 1 782 ? 12.919 -4.145 10.369 1.00 96.94 782 ALA A O 1
ATOM 6002 N N . GLU A 1 783 ? 13.524 -2.148 11.223 1.00 95.31 783 GLU A N 1
ATOM 6003 C CA . GLU A 1 783 ? 14.964 -2.397 11.316 1.00 95.31 783 GLU A CA 1
ATOM 6004 C C . GLU A 1 783 ? 15.409 -2.420 12.776 1.00 95.31 783 GLU A C 1
ATOM 6006 O O . GLU A 1 783 ? 15.221 -1.447 13.508 1.00 95.31 783 GLU A O 1
ATOM 6011 N N . VAL A 1 784 ? 16.038 -3.514 13.197 1.00 95.06 784 VAL A N 1
ATOM 6012 C CA . VAL A 1 784 ? 16.670 -3.599 14.515 1.00 95.06 784 VAL A CA 1
ATOM 6013 C C . VAL A 1 784 ? 18.042 -2.925 14.454 1.00 95.06 784 VAL A C 1
ATOM 6015 O O . VAL A 1 784 ? 19.005 -3.496 13.943 1.00 95.06 784 VAL A O 1
ATOM 6018 N N . VAL A 1 785 ? 18.147 -1.714 14.997 1.00 92.12 785 VAL A N 1
ATOM 6019 C CA . VAL A 1 785 ? 19.377 -0.899 14.980 1.00 92.12 785 VAL A CA 1
ATOM 6020 C C . VAL A 1 785 ? 20.186 -1.005 16.278 1.00 92.12 785 VAL A C 1
ATOM 6022 O O . VAL A 1 785 ? 21.377 -0.685 16.289 1.00 92.12 785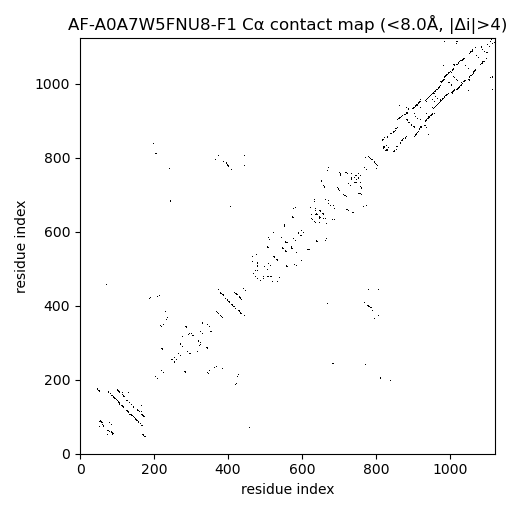 VAL A O 1
ATOM 6025 N N . GLY A 1 786 ? 19.574 -1.506 17.355 1.00 90.56 786 GLY A N 1
ATOM 6026 C CA . GLY A 1 786 ? 20.196 -1.700 18.666 1.00 90.56 786 GLY A CA 1
ATOM 6027 C C . GLY A 1 786 ? 19.757 -2.999 19.347 1.00 90.56 786 GLY A C 1
ATOM 6028 O O . GLY A 1 786 ? 18.927 -3.742 18.830 1.00 90.56 786 GLY A O 1
ATOM 6029 N N . ALA A 1 787 ? 20.358 -3.299 20.498 1.00 93.69 787 ALA A N 1
ATOM 6030 C CA . ALA A 1 787 ? 20.129 -4.540 21.243 1.00 93.69 787 ALA A CA 1
ATOM 6031 C C . ALA A 1 787 ? 20.170 -4.327 22.771 1.00 93.69 787 ALA A C 1
ATOM 6033 O O . ALA A 1 787 ? 20.622 -5.201 23.516 1.00 93.69 787 ALA A O 1
ATOM 6034 N N . SER A 1 788 ? 19.760 -3.148 23.254 1.00 94.69 788 SER A N 1
ATOM 6035 C CA . SER A 1 788 ? 19.758 -2.831 24.690 1.00 94.69 788 SER A CA 1
ATOM 6036 C C . SER A 1 788 ? 18.580 -3.487 25.432 1.00 94.69 788 SER A C 1
ATOM 6038 O O . SER A 1 788 ? 18.702 -3.844 26.610 1.00 94.69 788 SER A O 1
ATOM 6040 N N . SER A 1 789 ? 17.468 -3.701 24.728 1.00 95.69 789 SER A N 1
ATOM 6041 C CA . SER A 1 789 ? 16.236 -4.324 25.206 1.00 95.69 789 SER A CA 1
ATOM 6042 C C . SER A 1 789 ? 16.405 -5.821 25.445 1.00 95.69 789 SER A C 1
ATOM 6044 O O . SER A 1 789 ? 17.067 -6.524 24.678 1.00 95.69 789 SER A O 1
ATOM 6046 N N . LYS A 1 790 ? 15.763 -6.321 26.508 1.00 95.06 790 LYS A N 1
ATOM 6047 C CA . LYS A 1 790 ? 15.796 -7.735 26.894 1.00 95.06 790 LYS A CA 1
ATOM 6048 C C . LYS A 1 790 ? 14.412 -8.263 27.212 1.00 95.06 790 LYS A C 1
ATOM 6050 O O . LYS A 1 790 ? 13.615 -7.574 27.850 1.00 95.06 790 LYS A O 1
ATOM 6055 N N . ASP A 1 791 ? 14.151 -9.499 26.811 1.00 92.88 791 ASP A N 1
ATOM 6056 C CA . ASP A 1 791 ? 12.960 -10.213 27.257 1.00 92.88 791 ASP A CA 1
ATOM 6057 C C . ASP A 1 791 ? 13.130 -10.805 28.665 1.00 92.88 791 ASP A C 1
ATOM 6059 O O . ASP A 1 791 ? 14.193 -10.721 29.289 1.00 92.88 791 ASP A O 1
ATOM 6063 N N . ARG A 1 792 ? 12.063 -11.420 29.181 1.00 88.19 792 ARG A N 1
ATOM 6064 C CA . ARG A 1 792 ? 12.051 -12.061 30.508 1.00 88.19 792 ARG A CA 1
ATOM 6065 C C . ARG A 1 792 ? 13.048 -13.212 30.668 1.00 88.19 792 ARG A C 1
ATOM 6067 O O . ARG A 1 792 ? 13.377 -13.558 31.801 1.00 88.19 792 ARG A O 1
ATOM 6074 N N . ASN A 1 793 ? 13.542 -13.770 29.565 1.00 84.56 793 ASN A N 1
ATOM 6075 C CA . ASN A 1 793 ? 14.551 -14.826 29.551 1.00 84.56 793 ASN A CA 1
ATOM 6076 C C . ASN A 1 793 ? 15.976 -14.262 29.390 1.00 84.56 793 ASN A C 1
ATOM 6078 O O . ASN A 1 793 ? 16.943 -15.020 29.395 1.00 84.56 793 ASN A O 1
ATOM 6082 N N . GLY A 1 794 ? 16.126 -12.937 29.286 1.00 89.00 794 GLY A N 1
ATOM 6083 C CA . GLY A 1 794 ? 17.408 -12.251 29.155 1.00 89.00 794 GLY A CA 1
ATOM 6084 C C . GLY A 1 794 ? 17.957 -12.180 27.727 1.00 89.00 794 GLY A C 1
ATOM 6085 O O . GLY A 1 794 ? 19.083 -11.702 27.565 1.00 89.00 794 GLY A O 1
ATOM 6086 N N . ARG A 1 795 ? 17.186 -12.609 26.716 1.00 92.00 795 ARG A N 1
ATOM 6087 C CA . ARG A 1 795 ? 17.565 -12.559 25.294 1.00 92.00 795 ARG A CA 1
ATOM 6088 C C . ARG A 1 795 ? 17.532 -11.118 24.791 1.00 92.00 795 ARG A C 1
ATOM 6090 O O . ARG A 1 795 ? 16.626 -10.365 25.151 1.00 92.00 795 ARG A O 1
ATOM 6097 N N . THR A 1 796 ? 18.493 -10.740 23.953 1.00 94.75 796 THR A N 1
ATOM 6098 C CA . THR A 1 796 ? 18.565 -9.418 23.301 1.00 94.75 796 THR A CA 1
ATOM 6099 C C . THR A 1 796 ? 18.059 -9.479 21.864 1.00 94.75 796 THR A C 1
ATOM 6101 O O . THR A 1 796 ? 17.972 -10.561 21.287 1.00 94.75 796 THR A O 1
ATOM 6104 N N . LEU A 1 797 ? 17.753 -8.326 21.266 1.00 94.38 797 LEU A N 1
ATOM 6105 C CA . LEU A 1 797 ? 17.345 -8.257 19.861 1.00 94.38 797 LEU A CA 1
ATOM 6106 C C . LEU A 1 797 ? 18.466 -8.689 18.896 1.00 94.38 797 LEU A C 1
ATOM 6108 O O . LEU A 1 797 ? 19.649 -8.468 19.171 1.00 94.38 797 LEU A O 1
ATOM 6112 N N . LEU A 1 798 ? 18.089 -9.259 17.748 1.00 89.44 798 LEU A N 1
ATOM 6113 C CA . LEU A 1 798 ? 19.009 -9.566 16.648 1.00 89.44 798 LEU A CA 1
ATOM 6114 C C . LEU A 1 798 ? 19.343 -8.295 15.847 1.00 89.44 798 LEU A C 1
ATOM 6116 O O . LEU A 1 798 ? 18.600 -7.898 14.948 1.00 89.44 798 LEU A O 1
ATOM 6120 N N . GLN A 1 799 ? 20.459 -7.640 16.176 1.00 89.50 799 GLN A N 1
ATOM 6121 C CA . GLN A 1 799 ? 20.883 -6.409 15.500 1.00 89.50 799 GLN A CA 1
ATOM 6122 C C . GLN A 1 799 ? 21.093 -6.622 13.990 1.00 89.50 799 GLN A C 1
ATOM 6124 O O . GLN A 1 799 ? 21.687 -7.612 13.566 1.00 89.50 799 GLN A O 1
ATOM 6129 N N . GLY A 1 800 ? 20.620 -5.673 13.179 1.00 85.69 800 GLY A N 1
ATOM 6130 C CA . GLY A 1 800 ? 20.660 -5.726 11.717 1.00 85.69 800 GLY A CA 1
ATOM 6131 C C . GLY A 1 800 ? 19.494 -6.488 11.082 1.00 85.69 800 GLY A C 1
ATOM 6132 O O . GLY A 1 800 ? 19.420 -6.566 9.856 1.00 85.69 800 GLY A O 1
ATOM 6133 N N . GLN A 1 801 ? 18.571 -7.043 11.878 1.00 91.50 801 GLN A N 1
ATOM 6134 C CA . GLN A 1 801 ? 17.382 -7.693 11.341 1.00 91.50 801 GLN A CA 1
ATOM 6135 C C . GLN A 1 801 ? 16.485 -6.677 10.618 1.00 91.50 801 GLN A C 1
ATOM 6137 O O . GLN A 1 801 ? 16.065 -5.674 11.198 1.00 91.50 801 GLN A O 1
ATOM 6142 N N . LEU A 1 802 ? 16.140 -6.990 9.368 1.00 92.88 802 LEU A N 1
ATOM 6143 C CA . LEU A 1 802 ? 15.181 -6.253 8.550 1.00 92.88 802 LEU A CA 1
ATOM 6144 C C . LEU A 1 802 ? 13.917 -7.090 8.358 1.00 92.88 802 LEU A C 1
ATOM 6146 O O . LEU A 1 802 ? 13.975 -8.207 7.844 1.00 92.88 802 LEU A O 1
ATOM 6150 N N . THR A 1 803 ? 12.768 -6.537 8.741 1.00 94.50 803 THR A N 1
ATOM 6151 C CA . THR A 1 803 ? 11.456 -7.162 8.521 1.00 94.50 803 THR A CA 1
ATOM 6152 C C . THR A 1 803 ? 10.606 -6.261 7.644 1.00 94.50 803 THR A C 1
ATOM 6154 O O . THR A 1 803 ? 10.282 -5.142 8.038 1.00 94.50 803 THR A O 1
ATOM 6157 N N . GLN A 1 804 ? 10.241 -6.737 6.452 1.00 93.88 804 GLN A N 1
ATOM 6158 C CA . GLN A 1 804 ? 9.365 -5.989 5.554 1.00 93.88 804 GLN A CA 1
ATOM 6159 C C . GLN A 1 804 ? 7.985 -5.799 6.199 1.00 93.88 804 GLN A C 1
ATOM 6161 O O . GLN A 1 804 ? 7.398 -6.739 6.733 1.00 93.88 804 GLN A O 1
ATOM 6166 N N . VAL A 1 805 ? 7.455 -4.581 6.123 1.00 94.62 805 VAL A N 1
ATOM 6167 C CA . VAL A 1 805 ? 6.115 -4.250 6.605 1.00 94.62 805 VAL A CA 1
ATOM 6168 C C . VAL A 1 805 ? 5.068 -4.804 5.639 1.00 94.62 805 VAL A C 1
ATOM 6170 O O . VAL A 1 805 ? 5.054 -4.469 4.453 1.00 94.62 805 VAL A O 1
ATOM 6173 N N . ALA A 1 806 ? 4.169 -5.635 6.160 1.00 91.38 806 ALA A N 1
ATOM 6174 C CA . ALA A 1 806 ? 2.955 -6.068 5.478 1.00 91.38 806 ALA A CA 1
ATOM 6175 C C . ALA A 1 806 ? 1.791 -5.111 5.780 1.00 91.38 806 ALA A C 1
ATOM 6177 O O . ALA A 1 806 ? 1.825 -4.360 6.752 1.00 91.38 806 ALA A O 1
ATOM 6178 N N . SER A 1 807 ? 0.721 -5.154 4.987 1.00 88.00 807 SER A N 1
ATOM 6179 C CA . SER A 1 807 ? -0.505 -4.409 5.286 1.00 88.00 807 SER A CA 1
ATOM 6180 C C . SER A 1 807 ? -1.554 -5.317 5.921 1.00 88.00 807 SER A C 1
ATOM 6182 O O . SER A 1 807 ? -1.899 -6.356 5.363 1.00 88.00 807 SER A O 1
ATOM 6184 N N . VAL A 1 808 ? -2.102 -4.903 7.067 1.00 88.06 808 VAL A N 1
ATOM 6185 C CA . VAL A 1 808 ? -3.319 -5.511 7.643 1.00 88.06 808 VAL A CA 1
ATOM 6186 C C . VAL A 1 808 ? -4.547 -4.645 7.389 1.00 88.06 808 VAL A C 1
ATOM 6188 O O . VAL A 1 808 ? -5.641 -4.961 7.858 1.00 88.06 808 VAL A O 1
ATOM 6191 N N . THR A 1 809 ? -4.404 -3.553 6.631 1.00 80.12 809 THR A N 1
ATOM 6192 C CA . THR A 1 809 ? -5.503 -2.610 6.445 1.00 80.12 809 THR A CA 1
ATOM 6193 C C . THR A 1 809 ? -6.688 -3.295 5.776 1.00 80.12 809 THR A C 1
ATOM 6195 O O . THR A 1 809 ? -7.814 -3.037 6.177 1.00 80.12 809 THR A O 1
ATOM 6198 N N . GLU A 1 810 ? -6.506 -4.196 4.810 1.00 78.06 810 GLU A N 1
ATOM 6199 C CA . GLU A 1 810 ? -7.635 -4.896 4.182 1.00 78.06 810 GLU A CA 1
ATOM 6200 C C . GLU A 1 810 ? -8.404 -5.780 5.179 1.00 78.06 810 GLU A C 1
ATOM 6202 O O . GLU A 1 810 ? -9.632 -5.709 5.231 1.00 78.06 810 GLU A O 1
ATOM 6207 N N . GLN A 1 811 ? -7.701 -6.527 6.041 1.00 82.19 811 GLN A N 1
ATOM 6208 C CA . GLN A 1 811 ? -8.320 -7.311 7.120 1.00 82.19 811 GLN A CA 1
ATOM 6209 C C . GLN A 1 811 ? -9.139 -6.415 8.046 1.00 82.19 811 GLN A C 1
ATOM 6211 O O . GLN A 1 811 ? -10.315 -6.688 8.264 1.00 82.19 811 GLN A O 1
ATOM 6216 N N . LEU A 1 812 ? -8.562 -5.296 8.499 1.00 81.38 812 LEU A N 1
ATOM 6217 C CA . LEU A 1 812 ? -9.271 -4.310 9.321 1.00 81.38 812 LEU A CA 1
ATOM 6218 C C . LEU A 1 812 ? -10.493 -3.722 8.594 1.00 81.38 812 LEU A C 1
ATOM 6220 O O . LEU A 1 812 ? -11.469 -3.347 9.231 1.00 81.38 812 LEU A O 1
ATOM 6224 N N . GLY A 1 813 ? -10.459 -3.648 7.260 1.00 69.25 813 GLY A N 1
ATOM 6225 C CA . GLY A 1 813 ? -11.551 -3.126 6.434 1.00 69.25 813 GLY A CA 1
ATOM 6226 C C . GLY A 1 813 ? -12.726 -4.084 6.268 1.00 69.25 813 GLY A C 1
ATOM 6227 O O . GLY A 1 813 ? -13.845 -3.626 6.067 1.00 69.25 813 GLY A O 1
ATOM 6228 N N . ARG A 1 814 ? -12.487 -5.395 6.379 1.00 72.56 814 ARG A N 1
ATOM 6229 C CA . ARG A 1 814 ? -13.540 -6.426 6.364 1.00 72.56 814 ARG A CA 1
ATOM 6230 C C . ARG A 1 814 ? -14.264 -6.543 7.710 1.00 72.56 814 ARG A C 1
ATOM 6232 O O . ARG A 1 814 ? -15.297 -7.203 7.792 1.00 72.56 814 ARG A O 1
ATOM 6239 N N . MET A 1 815 ? -13.718 -5.945 8.768 1.00 77.88 815 MET A N 1
ATOM 6240 C CA . MET A 1 815 ? -14.299 -5.979 10.109 1.00 77.88 815 MET A CA 1
ATOM 6241 C C . MET A 1 815 ? -15.450 -4.976 10.224 1.00 77.88 815 MET A C 1
ATOM 6243 O O . MET A 1 815 ? -15.500 -3.973 9.516 1.00 77.88 815 MET A O 1
ATOM 6247 N N . GLN A 1 816 ? -16.404 -5.259 11.112 1.00 66.50 816 GLN A N 1
ATOM 6248 C CA . GLN A 1 816 ? -17.591 -4.424 11.273 1.00 66.50 816 GLN A CA 1
ATOM 6249 C C . GLN A 1 816 ? -17.197 -3.029 11.790 1.00 66.50 816 GLN A C 1
ATOM 6251 O O . GLN A 1 816 ? -16.851 -2.861 12.959 1.00 66.50 816 GLN A O 1
ATOM 6256 N N . ASN A 1 817 ? -17.289 -2.020 10.922 1.00 82.44 817 ASN A N 1
ATOM 6257 C CA . ASN A 1 817 ? -17.059 -0.613 11.259 1.00 82.44 817 ASN A CA 1
ATOM 6258 C C . ASN A 1 817 ? -18.328 0.020 11.836 1.00 82.44 817 ASN A C 1
ATOM 6260 O O . ASN A 1 817 ? -18.856 0.990 11.294 1.00 82.44 817 ASN A O 1
ATOM 6264 N N . GLU A 1 818 ? -18.849 -0.571 12.908 1.00 89.12 818 GLU A N 1
ATOM 6265 C CA . GLU A 1 818 ? -20.057 -0.101 13.579 1.00 89.12 818 GLU A CA 1
ATOM 6266 C C . GLU A 1 818 ? -19.759 0.285 15.027 1.00 89.12 818 GLU A C 1
ATOM 6268 O O . GLU A 1 818 ? -19.096 -0.463 15.752 1.00 89.12 818 GLU A O 1
ATOM 6273 N N . LEU A 1 819 ? -20.273 1.443 15.442 1.00 93.88 819 LEU A N 1
ATOM 6274 C CA . LEU A 1 819 ? -20.265 1.926 16.819 1.00 93.88 819 LEU A CA 1
ATOM 6275 C C . LEU A 1 819 ? -21.712 2.118 17.277 1.00 93.88 819 LEU A C 1
ATOM 6277 O O . LEU A 1 819 ? -22.494 2.764 16.584 1.00 93.88 819 LEU A O 1
ATOM 6281 N N . THR A 1 820 ? -22.079 1.585 18.443 1.00 95.94 820 THR A N 1
ATOM 6282 C CA . THR A 1 820 ? -23.438 1.754 18.990 1.00 95.94 820 THR A CA 1
ATOM 6283 C C . THR A 1 820 ? -23.480 2.814 20.090 1.00 95.94 820 THR A C 1
ATOM 6285 O O . THR A 1 820 ? -22.704 2.760 21.043 1.00 95.94 820 THR A O 1
ATOM 6288 N N . VAL A 1 821 ? -24.446 3.726 20.015 1.00 98.19 821 VAL A N 1
ATOM 6289 C CA . VAL A 1 821 ? -24.718 4.782 20.994 1.00 98.19 821 VAL A CA 1
ATOM 6290 C C . VAL A 1 821 ? -26.066 4.530 21.665 1.00 98.19 821 VAL A C 1
ATOM 6292 O O . VAL A 1 821 ? -27.079 4.366 20.988 1.00 98.19 821 VAL A O 1
ATOM 6295 N N . ALA A 1 822 ? -26.110 4.550 22.996 1.00 97.75 822 ALA A N 1
ATOM 6296 C CA . ALA A 1 822 ? -27.359 4.494 23.751 1.00 97.75 822 ALA A CA 1
ATOM 6297 C C . ALA A 1 822 ? -27.277 5.360 25.012 1.00 97.75 822 ALA A C 1
ATOM 6299 O O . ALA A 1 822 ? -26.410 5.145 25.862 1.00 97.75 822 ALA A O 1
ATOM 6300 N N . ALA A 1 823 ? -28.202 6.314 25.157 1.00 93.75 823 ALA A N 1
ATOM 6301 C CA . ALA A 1 823 ? -28.228 7.233 26.299 1.00 93.75 823 ALA A CA 1
ATOM 6302 C C . ALA A 1 823 ? -28.358 6.504 27.657 1.00 93.75 823 ALA A C 1
ATOM 6304 O O . ALA A 1 823 ? -27.866 6.987 28.678 1.00 93.75 823 ALA A O 1
ATOM 6305 N N . ASP A 1 824 ? -28.972 5.316 27.670 1.00 93.50 824 ASP A N 1
ATOM 6306 C CA . ASP A 1 824 ? -29.142 4.458 28.851 1.00 93.50 824 ASP A CA 1
ATOM 6307 C C . ASP A 1 824 ? -27.879 3.662 29.242 1.00 93.50 824 ASP A C 1
ATOM 6309 O O . ASP A 1 824 ? -27.843 3.034 30.302 1.00 93.50 824 ASP A O 1
ATOM 6313 N N . GLY A 1 825 ? -26.823 3.707 28.420 1.00 91.44 825 GLY A N 1
ATOM 6314 C CA . GLY A 1 825 ? -25.581 2.960 28.616 1.00 91.44 825 GLY A CA 1
ATOM 6315 C C . GLY A 1 825 ? -25.592 1.526 28.079 1.00 91.44 825 GLY A C 1
ATOM 6316 O O . GLY A 1 825 ? -24.640 0.796 28.335 1.00 91.44 825 GLY A O 1
ATOM 6317 N N . SER A 1 826 ? -26.626 1.112 27.338 1.00 94.06 826 SER A N 1
ATOM 6318 C CA . SER A 1 826 ? -26.689 -0.199 26.665 1.00 94.06 826 SER A CA 1
ATOM 6319 C C . SER A 1 826 ? -25.910 -0.266 25.339 1.00 94.06 826 SER A C 1
ATOM 6321 O O . SER A 1 826 ? -25.911 -1.307 24.679 1.00 94.06 826 SER A O 1
ATOM 6323 N N . GLY A 1 827 ? -25.309 0.848 24.913 1.00 91.75 827 GLY A N 1
ATOM 6324 C CA . GLY A 1 827 ? -24.415 0.963 23.761 1.00 91.75 827 GLY A CA 1
ATOM 6325 C C . GLY A 1 827 ? -22.954 1.091 24.195 1.00 91.75 827 GLY A C 1
ATOM 6326 O O . GLY A 1 827 ? -22.662 1.242 25.379 1.00 91.75 827 GLY A O 1
ATOM 6327 N N . GLU A 1 828 ? -22.039 1.061 23.228 1.00 92.44 828 GLU A N 1
ATOM 6328 C CA . GLU A 1 828 ? -20.603 1.294 23.453 1.00 92.44 828 GLU A CA 1
ATOM 6329 C C . GLU A 1 828 ? -20.342 2.718 23.960 1.00 92.44 828 GLU A C 1
ATOM 6331 O O . GLU A 1 828 ? -19.485 2.932 24.817 1.00 92.44 828 GLU A O 1
ATOM 6336 N N . TYR A 1 829 ? -21.137 3.679 23.481 1.00 96.44 829 TYR A N 1
ATOM 6337 C CA . TYR A 1 829 ? -21.064 5.084 23.866 1.00 96.44 829 TYR A CA 1
ATOM 6338 C C . TYR A 1 829 ? -22.397 5.577 24.431 1.00 96.44 829 TYR A C 1
ATOM 6340 O O . TYR A 1 829 ? -23.474 5.136 24.027 1.00 96.44 829 TYR A O 1
ATOM 6348 N N . LYS A 1 830 ? -22.329 6.537 25.360 1.00 96.56 830 LYS A N 1
ATOM 6349 C CA . LYS A 1 830 ? -23.516 7.222 25.908 1.00 96.56 830 LYS A CA 1
ATOM 6350 C C . LYS A 1 830 ? -23.934 8.450 25.101 1.00 96.56 830 LYS A C 1
ATOM 6352 O O . LYS A 1 830 ? -25.099 8.828 25.146 1.00 96.56 830 LYS A O 1
ATOM 6357 N N . THR A 1 831 ? -22.985 9.064 24.402 1.00 98.00 831 THR A N 1
ATOM 6358 C CA . THR A 1 831 ? -23.156 10.299 23.629 1.00 98.00 831 THR A CA 1
ATOM 6359 C C . THR A 1 831 ? -22.779 10.053 22.175 1.00 98.00 831 THR A C 1
ATOM 6361 O O . THR A 1 831 ? -21.925 9.211 21.881 1.00 98.00 831 THR A O 1
ATOM 6364 N N . VAL A 1 832 ? -23.410 10.785 21.261 1.00 98.25 832 VAL A N 1
ATOM 6365 C CA . VAL A 1 832 ? -23.115 10.709 19.826 1.00 98.25 832 VAL A CA 1
ATOM 6366 C C . VAL A 1 832 ? -21.739 11.309 19.552 1.00 98.25 832 VAL A C 1
ATOM 6368 O O . VAL A 1 832 ? -20.952 10.714 18.818 1.00 98.25 832 VAL A O 1
ATOM 6371 N N . GLN A 1 833 ? -21.396 12.422 20.210 1.00 98.31 833 GLN A N 1
ATOM 6372 C CA . GLN A 1 833 ? -20.076 13.039 20.074 1.00 98.31 833 GLN A CA 1
ATOM 6373 C C . GLN A 1 833 ? -18.941 12.070 20.433 1.00 98.31 833 GLN A C 1
ATOM 6375 O O . GLN A 1 833 ? -17.962 12.010 19.699 1.00 98.31 833 GLN A O 1
ATOM 6380 N N . ALA A 1 834 ? -19.074 11.260 21.492 1.00 96.94 834 ALA A N 1
ATOM 6381 C CA . ALA A 1 834 ? -18.019 10.312 21.863 1.00 96.94 834 ALA A CA 1
ATOM 6382 C C . ALA A 1 834 ? -17.807 9.223 20.797 1.00 96.94 834 ALA A C 1
ATOM 6384 O O . ALA A 1 834 ? -16.672 8.826 20.542 1.00 96.94 834 ALA A O 1
ATOM 6385 N N . ALA A 1 835 ? -18.874 8.778 20.127 1.00 96.88 835 ALA A N 1
ATOM 6386 C CA . ALA A 1 835 ? -18.752 7.841 19.012 1.00 96.88 835 ALA A CA 1
ATOM 6387 C C . ALA A 1 835 ? -18.133 8.494 17.765 1.00 96.88 835 ALA A C 1
ATOM 6389 O O . ALA A 1 835 ? -17.354 7.854 17.065 1.00 96.88 835 ALA A O 1
ATOM 6390 N N . VAL A 1 836 ? -18.418 9.773 17.496 1.00 97.69 836 VAL A N 1
ATOM 6391 C CA . VAL A 1 836 ? -17.727 10.525 16.432 1.00 97.69 836 VAL A CA 1
ATOM 6392 C C . VAL A 1 836 ? -16.243 10.697 16.771 1.00 97.69 836 VAL A C 1
ATOM 6394 O O . VAL A 1 836 ? -15.380 10.532 15.905 1.00 97.69 836 VAL A O 1
ATOM 6397 N N . ASP A 1 837 ? -15.920 10.983 18.033 1.00 95.44 837 ASP A N 1
ATOM 6398 C CA . ASP A 1 837 ? -14.549 11.138 18.524 1.00 95.44 837 ASP A CA 1
ATOM 6399 C C . ASP A 1 837 ? -13.735 9.844 18.379 1.00 95.44 837 ASP A C 1
ATOM 6401 O O . ASP A 1 837 ? -12.562 9.910 18.009 1.00 95.44 837 ASP A O 1
ATOM 6405 N N . ALA A 1 838 ? -14.385 8.689 18.544 1.00 93.69 838 ALA A N 1
ATOM 6406 C CA . ALA A 1 838 ? -13.812 7.354 18.380 1.00 93.69 838 ALA A CA 1
ATOM 6407 C C . ALA A 1 838 ? -13.409 6.982 16.940 1.00 93.69 838 ALA A C 1
ATOM 6409 O O . ALA A 1 838 ? -12.621 6.050 16.756 1.00 93.69 838 ALA A O 1
ATOM 6410 N N . VAL A 1 839 ? -13.921 7.684 15.922 1.00 92.88 839 VAL A N 1
ATOM 6411 C CA . VAL A 1 839 ? -13.492 7.511 14.524 1.00 92.88 839 VAL A CA 1
ATOM 6412 C C . VAL A 1 839 ? -12.127 8.186 14.320 1.00 92.88 839 VAL A C 1
ATOM 6414 O O . VAL A 1 839 ? -11.962 9.335 14.739 1.00 92.88 839 VAL A O 1
ATOM 6417 N N . PRO A 1 840 ? -11.134 7.535 13.685 1.00 88.88 840 PRO A N 1
ATOM 6418 C CA . PRO A 1 840 ? -9.816 8.133 13.475 1.00 88.88 840 PRO A CA 1
ATOM 6419 C C . PRO A 1 840 ? -9.861 9.361 12.554 1.00 88.88 840 PRO A C 1
ATOM 6421 O O . PRO A 1 840 ? -10.654 9.428 11.616 1.00 88.88 840 PRO A O 1
ATOM 6424 N N . ALA A 1 841 ? -8.966 10.321 12.795 1.00 87.06 841 ALA A N 1
ATOM 6425 C CA . ALA A 1 841 ? -8.704 11.411 11.856 1.00 87.06 841 ALA A CA 1
ATOM 6426 C C . ALA A 1 841 ? -8.113 10.871 10.540 1.00 87.06 841 ALA A C 1
ATOM 6428 O O . ALA A 1 841 ? -7.367 9.891 10.532 1.00 87.06 841 ALA A O 1
ATOM 6429 N N . GLY A 1 842 ? -8.434 11.522 9.425 1.00 84.06 842 GLY A N 1
ATOM 6430 C CA . GLY A 1 842 ? -8.088 11.071 8.080 1.00 84.06 842 GLY A CA 1
ATOM 6431 C C . GLY A 1 842 ? -8.767 9.760 7.682 1.00 84.06 842 GLY A C 1
ATOM 6432 O O . GLY A 1 842 ? -8.193 9.021 6.885 1.00 84.06 842 GLY A O 1
ATOM 6433 N N . ASN A 1 843 ? -9.934 9.442 8.258 1.00 87.88 843 ASN A N 1
ATOM 6434 C CA . ASN A 1 843 ? -10.679 8.224 7.944 1.00 87.88 843 ASN A CA 1
ATOM 6435 C C . ASN A 1 843 ? -10.889 8.088 6.426 1.00 87.88 843 ASN A C 1
ATOM 6437 O O . ASN A 1 843 ? -11.215 9.060 5.761 1.00 87.88 843 ASN A O 1
ATOM 6441 N N . GLN A 1 844 ? -10.710 6.892 5.872 1.00 82.44 844 GLN A N 1
ATOM 6442 C CA . GLN A 1 844 ? -10.865 6.645 4.428 1.00 82.44 844 GLN A CA 1
ATOM 6443 C C . GLN A 1 844 ? -11.926 5.582 4.128 1.00 82.44 844 GLN A C 1
ATOM 6445 O O . GLN A 1 844 ? -11.999 5.077 3.011 1.00 82.44 844 GLN A O 1
ATOM 6450 N N . ARG A 1 845 ? -12.696 5.160 5.138 1.00 82.81 845 ARG A N 1
ATOM 6451 C CA . ARG A 1 845 ? -13.588 4.001 5.035 1.00 82.81 845 ARG A CA 1
ATOM 6452 C C . ARG A 1 845 ? -14.933 4.251 5.698 1.00 82.81 845 ARG A C 1
ATOM 6454 O O . ARG A 1 845 ? -14.960 4.917 6.728 1.00 82.81 845 ARG A O 1
ATOM 6461 N N . PRO A 1 846 ? -16.026 3.663 5.188 1.00 88.94 846 PRO A N 1
ATOM 6462 C CA . PRO A 1 846 ? -17.331 3.769 5.824 1.00 88.94 846 PRO A CA 1
ATOM 6463 C C . PRO A 1 846 ? -17.310 3.325 7.293 1.00 88.94 846 PRO A C 1
ATOM 6465 O O . PRO A 1 846 ? -16.851 2.220 7.604 1.00 88.94 846 PRO A O 1
ATOM 6468 N N . VAL A 1 847 ? -17.828 4.176 8.182 1.00 93.06 847 VAL A N 1
ATOM 6469 C CA . VAL A 1 847 ? -18.091 3.874 9.597 1.00 93.06 847 VAL A CA 1
ATOM 6470 C C . VAL A 1 847 ? -19.538 4.221 9.918 1.00 93.06 847 VAL A C 1
ATOM 6472 O O . VAL A 1 847 ? -19.959 5.356 9.719 1.00 93.06 847 VAL A O 1
ATOM 6475 N N . THR A 1 848 ? -20.300 3.260 10.437 1.00 95.62 848 THR A N 1
ATOM 6476 C CA . THR A 1 848 ? -21.687 3.477 10.870 1.00 95.62 848 THR A CA 1
ATOM 6477 C C . THR A 1 848 ? -21.747 3.707 12.376 1.00 95.62 848 THR A C 1
ATOM 6479 O O . THR A 1 848 ? -21.328 2.864 13.164 1.00 95.62 848 THR A O 1
ATOM 6482 N N . ILE A 1 849 ? -22.307 4.836 12.793 1.00 97.81 849 ILE A N 1
ATOM 6483 C CA . ILE A 1 849 ? -22.636 5.145 14.181 1.00 97.81 849 ILE A CA 1
ATOM 6484 C C . ILE A 1 849 ? -24.143 4.947 14.345 1.00 97.81 849 ILE A C 1
ATOM 6486 O O . ILE A 1 849 ? -24.934 5.768 13.878 1.00 97.81 849 ILE A O 1
ATOM 6490 N N . ARG A 1 850 ? -24.539 3.855 15.003 1.00 97.81 850 ARG A N 1
ATOM 6491 C CA . ARG A 1 850 ? -25.941 3.545 15.299 1.00 97.81 850 ARG A CA 1
ATOM 6492 C C . ARG A 1 850 ? -26.380 4.196 16.596 1.00 97.81 850 ARG A C 1
ATOM 6494 O O . ARG A 1 850 ? -25.820 3.906 17.649 1.00 97.81 850 ARG A O 1
ATOM 6501 N N . VAL A 1 851 ? -27.407 5.028 16.540 1.00 98.56 851 VAL A N 1
ATOM 6502 C CA . VAL A 1 851 ? -27.932 5.781 17.677 1.00 98.56 851 VAL A CA 1
ATOM 6503 C C . VAL A 1 851 ? -29.305 5.234 18.052 1.00 98.56 851 VAL A C 1
ATOM 6505 O O . VAL A 1 851 ? -30.284 5.416 17.329 1.00 98.56 851 VAL A O 1
ATOM 6508 N N . LYS A 1 852 ? -29.382 4.547 19.195 1.00 98.50 852 LYS A N 1
ATOM 6509 C CA . LYS A 1 852 ? -30.649 4.010 19.706 1.00 98.50 852 LYS A CA 1
ATOM 6510 C C . LYS A 1 852 ? -31.650 5.125 20.018 1.00 98.50 852 LYS A C 1
ATOM 6512 O O . LYS A 1 852 ? -31.291 6.297 20.131 1.00 98.50 852 LYS A O 1
ATOM 6517 N N . ASN A 1 853 ? -32.910 4.746 20.191 1.00 98.38 853 ASN A N 1
ATOM 6518 C CA . ASN A 1 853 ? -33.952 5.656 20.664 1.00 98.38 853 ASN A CA 1
ATOM 6519 C C . ASN A 1 853 ? -33.545 6.367 21.969 1.00 98.38 853 ASN A C 1
ATOM 6521 O O . ASN A 1 853 ? -33.077 5.737 22.921 1.00 98.38 853 ASN A O 1
ATOM 6525 N N . GLY A 1 854 ? -33.760 7.682 22.032 1.00 97.75 854 GLY A N 1
ATOM 6526 C CA . GLY A 1 854 ? -33.381 8.515 23.169 1.00 97.75 854 GLY A CA 1
ATOM 6527 C C . GLY A 1 854 ? -33.253 9.996 22.814 1.00 97.75 854 GLY A C 1
ATOM 6528 O O . GLY A 1 854 ? -33.144 10.368 21.647 1.00 97.75 854 GLY A O 1
ATOM 6529 N N . VAL A 1 855 ? -33.240 10.842 23.849 1.00 98.25 855 VAL A N 1
ATOM 6530 C CA . VAL A 1 855 ? -32.967 12.282 23.727 1.00 98.25 855 VAL A CA 1
ATOM 6531 C C . VAL A 1 855 ? -31.530 12.556 24.167 1.00 98.25 855 VAL A C 1
ATOM 6533 O O . VAL A 1 855 ? -31.178 12.373 25.333 1.00 98.25 855 VAL A O 1
ATOM 6536 N N . TYR A 1 856 ? -30.714 13.015 23.229 1.00 98.38 856 TYR A N 1
ATOM 6537 C CA . TYR A 1 856 ? -29.296 13.311 23.378 1.00 98.38 856 TYR A CA 1
ATOM 6538 C C . TYR A 1 856 ? -29.113 14.828 23.437 1.00 98.38 856 TYR A C 1
ATOM 6540 O O . TYR A 1 856 ? -29.058 15.499 22.406 1.00 98.38 856 TYR A O 1
ATOM 6548 N N . LYS A 1 857 ? -29.066 15.385 24.657 1.00 98.12 857 LYS A N 1
ATOM 6549 C CA . LYS A 1 857 ? -28.877 16.830 24.860 1.00 98.12 857 LYS A CA 1
ATOM 6550 C C . LYS A 1 857 ? -27.395 17.211 24.801 1.00 98.12 857 LYS A C 1
ATOM 6552 O O . LYS A 1 857 ? -26.741 17.342 25.836 1.00 98.12 857 LYS A O 1
ATOM 6557 N N . GLU A 1 858 ? -26.870 17.371 23.594 1.00 98.19 858 GLU A N 1
ATOM 6558 C CA . GLU A 1 858 ? -25.455 17.633 23.318 1.00 98.19 858 GLU A CA 1
ATOM 6559 C C . GLU A 1 858 ? -25.254 18.395 22.002 1.00 98.19 858 GLU A C 1
ATOM 6561 O O . GLU A 1 858 ? -26.150 18.460 21.166 1.00 98.19 858 GLU A O 1
ATOM 6566 N N . VAL A 1 859 ? -24.058 18.961 21.818 1.00 98.25 859 VAL A N 1
ATOM 6567 C CA . VAL A 1 859 ? -23.632 19.528 20.532 1.00 98.25 859 VAL A CA 1
ATOM 6568 C C . VAL A 1 859 ? -22.758 18.506 19.815 1.00 98.25 859 VAL A C 1
ATOM 6570 O O . VAL A 1 859 ? -21.734 18.106 20.370 1.00 98.25 859 VAL A O 1
ATOM 6573 N N . VAL A 1 860 ? -23.127 18.129 18.589 1.00 98.62 860 VAL A N 1
ATOM 6574 C CA . VAL A 1 860 ? -22.405 17.128 17.784 1.00 98.62 860 VAL A CA 1
ATOM 6575 C C . VAL A 1 860 ? -21.600 17.800 16.675 1.00 98.62 860 VAL A C 1
ATOM 6577 O O . VAL A 1 860 ? -22.088 18.683 15.975 1.00 98.62 860 VAL A O 1
ATOM 6580 N N . ARG A 1 861 ? -20.349 17.389 16.481 1.00 98.56 861 ARG A N 1
ATOM 6581 C CA . ARG A 1 861 ? -19.443 17.905 15.453 1.00 98.56 861 ARG A CA 1
ATOM 6582 C C . ARG A 1 861 ? -18.767 16.750 14.732 1.00 98.56 861 ARG A C 1
ATOM 6584 O O . ARG A 1 861 ? -17.980 16.035 15.343 1.00 98.56 861 ARG A O 1
ATOM 6591 N N . ILE A 1 862 ? -19.021 16.637 13.431 1.00 98.31 862 ILE A N 1
ATOM 6592 C CA . ILE A 1 862 ? -18.267 15.790 12.506 1.00 98.31 862 ILE A CA 1
ATOM 6593 C C . ILE A 1 862 ? -17.238 16.682 11.786 1.00 98.31 862 ILE A C 1
ATOM 6595 O O . ILE A 1 862 ? -17.609 17.435 10.876 1.00 98.31 862 ILE A O 1
ATOM 6599 N N . PRO A 1 863 ? -15.967 16.687 12.231 1.00 97.31 863 PRO A N 1
ATOM 6600 C CA . PRO A 1 863 ? -14.932 17.571 11.699 1.00 97.31 863 PRO A CA 1
ATOM 6601 C C . PRO A 1 863 ? -14.490 17.160 10.289 1.00 97.31 863 PRO A C 1
ATOM 6603 O O . PRO A 1 863 ? -14.641 16.009 9.898 1.00 97.31 863 PRO A O 1
ATOM 6606 N N . GLY A 1 864 ? -13.916 18.102 9.532 1.00 95.94 864 GLY A N 1
ATOM 6607 C CA . GLY A 1 864 ? -13.552 17.924 8.117 1.00 95.94 864 GLY A CA 1
ATOM 6608 C C . GLY A 1 864 ? -12.598 16.761 7.814 1.00 95.94 864 GLY A C 1
ATOM 6609 O O . GLY A 1 864 ? -12.588 16.248 6.701 1.00 95.94 864 GLY A O 1
ATOM 6610 N N . ASP A 1 865 ? -11.821 16.327 8.803 1.00 94.31 865 ASP A N 1
ATOM 6611 C CA . ASP A 1 865 ? -10.864 15.227 8.713 1.00 94.31 865 ASP A CA 1
ATOM 6612 C C . ASP A 1 865 ? -11.474 13.848 9.021 1.00 94.31 865 ASP A C 1
ATOM 6614 O O . ASP A 1 865 ? -10.739 12.865 9.060 1.00 94.31 865 ASP A O 1
ATOM 6618 N N . LYS A 1 866 ? -12.794 13.730 9.211 1.00 95.19 866 LYS A N 1
ATOM 6619 C CA . LYS A 1 866 ? -13.481 12.450 9.465 1.00 95.19 866 LYS A CA 1
ATOM 6620 C C . LYS A 1 866 ? -14.563 12.139 8.415 1.00 95.19 866 LYS A C 1
ATOM 6622 O O . LYS A 1 866 ? -15.744 12.101 8.765 1.00 95.19 866 LYS A O 1
ATOM 6627 N N . PRO A 1 867 ? -14.198 11.939 7.133 1.00 95.44 867 PRO A N 1
ATOM 6628 C CA . PRO A 1 867 ? -15.168 11.601 6.093 1.00 95.44 867 PRO A CA 1
ATOM 6629 C C . PRO A 1 867 ? -15.673 10.158 6.229 1.00 95.44 867 PRO A C 1
ATOM 6631 O O . PRO A 1 867 ? -15.176 9.393 7.060 1.00 95.44 867 PRO A O 1
ATOM 6634 N N . TYR A 1 868 ? -16.657 9.783 5.406 1.00 94.56 868 TYR A N 1
ATOM 6635 C CA . TYR A 1 868 ? -17.237 8.431 5.344 1.00 94.56 868 TYR A CA 1
ATOM 6636 C C . TYR A 1 868 ? -17.962 7.974 6.623 1.00 94.56 868 TYR A C 1
ATOM 6638 O O . TYR A 1 868 ? -18.014 6.781 6.927 1.00 94.56 868 TYR A O 1
ATOM 6646 N N . ILE A 1 869 ? -18.536 8.901 7.393 1.00 97.31 869 ILE A N 1
ATOM 6647 C CA . ILE A 1 869 ? -19.374 8.559 8.552 1.00 97.31 869 ILE A CA 1
ATOM 6648 C C . ILE A 1 869 ? -20.837 8.437 8.118 1.00 97.31 869 ILE A C 1
ATOM 6650 O O . ILE A 1 869 ? -21.385 9.328 7.477 1.00 97.31 869 ILE A O 1
ATOM 6654 N N . THR A 1 870 ? -21.490 7.349 8.521 1.00 97.56 870 THR A N 1
ATOM 6655 C CA . THR A 1 870 ? -22.949 7.215 8.512 1.00 97.56 870 THR A CA 1
ATOM 6656 C C . THR A 1 870 ? -23.475 7.363 9.933 1.00 97.56 870 THR A C 1
ATOM 6658 O O . THR A 1 870 ? -23.127 6.560 10.793 1.00 97.56 870 THR A O 1
ATOM 6661 N N . LEU A 1 871 ? -24.322 8.356 10.192 1.00 98.25 871 LEU A N 1
ATOM 6662 C CA . LEU A 1 871 ? -25.039 8.493 11.457 1.00 98.25 871 LEU A CA 1
ATOM 6663 C C . LEU A 1 871 ? -26.472 7.968 11.285 1.00 98.25 871 LEU A C 1
ATOM 6665 O O . LEU A 1 871 ? -27.274 8.553 10.559 1.00 98.25 871 LEU A O 1
ATOM 6669 N N . GLU A 1 872 ? -26.788 6.849 11.928 1.00 98.38 872 GLU A N 1
ATOM 6670 C CA . GLU A 1 872 ? -28.036 6.108 11.723 1.00 98.38 872 GLU A CA 1
ATOM 6671 C C . GLU A 1 872 ? -28.820 6.000 13.028 1.00 98.38 872 GLU A C 1
ATOM 6673 O O . GLU A 1 872 ? -28.377 5.353 13.973 1.00 98.38 872 GLU A O 1
ATOM 6678 N N . GLY A 1 873 ? -29.993 6.620 13.084 1.00 98.25 873 GLY A N 1
ATOM 6679 C CA . GLY A 1 873 ? -30.908 6.476 14.209 1.00 98.25 873 GLY A CA 1
ATOM 6680 C C . GLY A 1 873 ? -31.801 5.253 14.068 1.00 98.25 873 GLY A C 1
ATOM 6681 O O . GLY A 1 873 ? -32.004 4.723 12.975 1.00 98.25 873 GLY A O 1
ATOM 6682 N N . GLU A 1 874 ? -32.349 4.804 15.190 1.00 97.38 874 GLU A N 1
ATOM 6683 C CA . GLU A 1 874 ? -33.324 3.714 15.219 1.00 97.38 874 GLU A CA 1
ATOM 6684 C C . GLU A 1 874 ? -34.695 4.162 14.683 1.00 97.38 874 GLU A C 1
ATOM 6686 O O . GLU A 1 874 ? -35.377 3.393 14.007 1.00 97.38 874 GLU A O 1
ATOM 6691 N N . ASP A 1 875 ? -35.088 5.409 14.958 1.00 97.50 875 ASP A N 1
ATOM 6692 C CA . ASP A 1 875 ? -36.367 5.996 14.555 1.00 97.50 875 ASP A CA 1
ATOM 6693 C C . ASP A 1 875 ? -36.246 7.529 14.534 1.00 97.50 875 ASP A C 1
ATOM 6695 O O . ASP A 1 875 ? -35.855 8.149 15.527 1.00 97.50 875 ASP A O 1
ATOM 6699 N N . SER A 1 876 ? -36.626 8.154 13.416 1.00 96.06 876 SER A N 1
ATOM 6700 C CA . SER A 1 876 ? -36.511 9.602 13.220 1.00 96.06 876 SER A CA 1
ATOM 6701 C C . SER A 1 876 ? -37.263 10.430 14.254 1.00 96.06 876 SER A C 1
ATOM 6703 O O . SER A 1 876 ? -36.854 11.553 14.510 1.00 96.06 876 SER A O 1
ATOM 6705 N N . GLU A 1 877 ? -38.342 9.922 14.851 1.00 96.75 877 GLU A N 1
ATOM 6706 C CA . GLU A 1 877 ? -39.140 10.657 15.843 1.00 96.75 877 GLU A CA 1
ATOM 6707 C C . GLU A 1 877 ? -38.683 10.418 17.287 1.00 96.75 877 GLU A C 1
ATOM 6709 O O . GLU A 1 877 ? -39.053 11.175 18.184 1.00 96.75 877 GLU A O 1
ATOM 6714 N N . LYS A 1 878 ? -37.898 9.364 17.536 1.00 98.00 878 LYS A N 1
ATOM 6715 C CA . LYS A 1 878 ? -37.505 8.945 18.893 1.00 98.00 878 LYS A CA 1
ATOM 6716 C C . LYS A 1 878 ? -36.010 9.062 19.162 1.00 98.00 878 LYS A C 1
ATOM 6718 O O . LYS A 1 878 ? -35.620 9.116 20.328 1.00 98.00 878 LYS A O 1
ATOM 6723 N N . THR A 1 879 ? -35.180 9.111 18.125 1.00 98.62 879 THR A N 1
ATOM 6724 C CA . THR A 1 879 ? -33.752 9.414 18.221 1.00 98.62 879 THR A CA 1
ATOM 6725 C C . THR A 1 879 ? -33.546 10.908 17.975 1.00 98.62 879 THR A C 1
ATOM 6727 O O . THR A 1 879 ? -33.505 11.363 16.832 1.00 98.62 879 THR A O 1
ATOM 6730 N N . VAL A 1 880 ? -33.433 11.682 19.057 1.00 98.75 880 VAL A N 1
ATOM 6731 C CA . VAL A 1 880 ? -33.409 13.153 19.020 1.00 98.75 880 VAL A CA 1
ATOM 6732 C C . VAL A 1 880 ? -32.081 13.679 19.549 1.00 98.75 880 VAL A C 1
ATOM 6734 O O . VAL A 1 880 ? -31.755 13.465 20.713 1.00 98.75 880 VAL A O 1
ATOM 6737 N N . ILE A 1 881 ? -31.333 14.407 18.724 1.00 98.81 881 ILE A N 1
ATOM 6738 C CA . ILE A 1 881 ? -30.151 15.177 19.127 1.00 98.81 881 ILE A CA 1
ATOM 6739 C C . ILE A 1 881 ? -30.587 16.634 19.280 1.00 98.81 881 ILE A C 1
ATOM 6741 O O . ILE A 1 881 ? -31.044 17.245 18.315 1.00 98.81 881 ILE A O 1
ATOM 6745 N N . THR A 1 882 ? -30.474 17.185 20.488 1.00 98.69 882 THR A N 1
ATOM 6746 C CA . THR A 1 882 ? -31.046 18.496 20.828 1.00 98.69 882 THR A CA 1
ATOM 6747 C C . THR A 1 882 ? -30.081 19.383 21.606 1.00 98.69 882 THR A C 1
ATOM 6749 O O . THR A 1 882 ? -29.311 18.919 22.449 1.00 98.69 882 THR A O 1
ATOM 6752 N N . PHE A 1 883 ? -30.133 20.688 21.360 1.00 98.12 883 PHE A N 1
ATOM 6753 C CA . PHE A 1 883 ? -29.461 21.694 22.178 1.00 98.12 883 PHE A CA 1
ATOM 6754 C C . PHE A 1 883 ? -30.195 23.039 22.095 1.00 98.12 883 PHE A C 1
ATOM 6756 O O . PHE A 1 883 ? -31.087 23.208 21.279 1.00 98.12 883 PHE A O 1
ATOM 6763 N N . ASP A 1 884 ? -29.847 24.002 22.950 1.00 95.94 884 ASP A N 1
ATOM 6764 C CA . ASP A 1 884 ? -30.563 25.284 23.099 1.00 95.94 884 ASP A CA 1
ATOM 6765 C C . ASP A 1 884 ? -29.634 26.505 22.945 1.00 95.94 884 ASP A C 1
ATOM 6767 O O . ASP A 1 884 ? -29.727 27.507 23.665 1.00 95.94 884 ASP A O 1
ATOM 6771 N N . ASN A 1 885 ? -28.654 26.415 22.041 1.00 95.75 885 ASN A N 1
ATOM 6772 C CA . ASN A 1 885 ? -27.800 27.556 21.719 1.00 95.75 885 ASN A CA 1
ATOM 6773 C C . ASN A 1 885 ? -28.524 28.520 20.774 1.00 95.75 885 ASN A C 1
ATOM 6775 O O . ASN A 1 885 ? -29.125 28.110 19.790 1.00 95.75 885 ASN A O 1
ATOM 6779 N N . TYR A 1 886 ? -28.358 29.819 21.013 1.00 96.00 886 TYR A N 1
ATOM 6780 C CA . TYR A 1 886 ? -28.811 30.882 20.117 1.00 96.00 886 TYR A CA 1
ATOM 6781 C C . TYR A 1 886 ? -27.688 31.883 19.860 1.00 96.00 886 TYR A C 1
ATOM 6783 O O . TYR A 1 886 ? -26.728 31.992 20.629 1.00 96.00 886 TYR A O 1
ATOM 6791 N N . SER A 1 887 ? -27.782 32.620 18.761 1.00 95.31 887 SER A N 1
ATOM 6792 C CA . SER A 1 887 ? -26.695 33.454 18.239 1.00 95.31 887 SER A CA 1
ATOM 6793 C C . SER A 1 887 ? -26.237 34.557 19.195 1.00 95.31 887 SER A C 1
ATOM 6795 O O . SER A 1 887 ? -25.051 34.905 19.213 1.00 95.31 887 SER A O 1
ATOM 6797 N N . GLY A 1 888 ? -27.150 35.101 20.003 1.00 93.62 888 GLY A N 1
ATOM 6798 C CA . GLY A 1 888 ? -26.877 36.088 21.046 1.00 93.62 888 GLY A CA 1
ATOM 6799 C C . GLY A 1 888 ? -26.319 35.510 22.351 1.00 93.62 888 GLY A C 1
ATOM 6800 O O . GLY A 1 888 ? -25.797 36.270 23.167 1.00 93.62 888 GLY A O 1
ATOM 6801 N N . ARG A 1 889 ? -26.373 34.186 22.556 1.00 92.56 889 ARG A N 1
ATOM 6802 C CA . ARG A 1 889 ? -25.904 33.541 23.791 1.00 92.56 889 ARG A CA 1
ATOM 6803 C C . ARG A 1 889 ? -24.390 33.697 23.925 1.00 92.56 889 ARG A C 1
ATOM 6805 O O . ARG A 1 889 ? -23.647 33.532 22.957 1.00 92.56 889 ARG A O 1
ATOM 6812 N N . SER A 1 890 ? -23.926 34.021 25.134 1.00 90.31 890 SER A N 1
ATOM 6813 C CA . SER A 1 890 ? -22.494 34.133 25.444 1.00 90.31 890 SER A CA 1
ATOM 6814 C C . SER A 1 890 ? -21.770 32.817 25.163 1.00 90.31 890 SER A C 1
ATOM 6816 O O . SER A 1 890 ? -22.200 31.765 25.632 1.00 90.31 890 SER A O 1
ATOM 6818 N N . ASN A 1 891 ? -20.634 32.890 24.471 1.00 88.56 891 ASN A N 1
ATOM 6819 C CA . ASN A 1 891 ? -19.784 31.729 24.188 1.00 88.56 891 ASN A CA 1
ATOM 6820 C C . ASN A 1 891 ? -18.762 31.426 25.304 1.00 88.56 891 ASN A C 1
ATOM 6822 O O . ASN A 1 891 ? -17.893 30.578 25.134 1.00 88.56 891 ASN A O 1
ATOM 6826 N N . GLY A 1 892 ? -18.789 32.171 26.416 1.00 88.19 892 GLY A N 1
ATOM 6827 C CA . GLY A 1 892 ? -17.839 32.015 27.527 1.00 88.19 892 GLY A CA 1
ATOM 6828 C C . GLY A 1 892 ? -16.430 32.586 27.287 1.00 88.19 892 GLY A C 1
ATOM 6829 O O . GLY A 1 892 ? -15.673 32.731 28.243 1.00 88.19 892 GLY A O 1
ATOM 6830 N N . ALA A 1 893 ? -16.089 32.999 26.060 1.00 85.94 893 ALA A N 1
ATOM 6831 C CA . ALA A 1 893 ? -14.773 33.522 25.659 1.00 85.94 893 ALA A CA 1
ATOM 6832 C C . ALA A 1 893 ? -14.774 35.037 25.340 1.00 85.94 893 ALA A C 1
ATOM 6834 O O . ALA A 1 893 ? -13.825 35.581 24.771 1.00 85.94 893 ALA A O 1
ATOM 6835 N N . GLY A 1 894 ? -15.835 35.756 25.723 1.00 80.75 894 GLY A N 1
ATOM 6836 C CA . GLY A 1 894 ? -15.956 37.207 25.531 1.00 80.75 894 GLY A CA 1
ATOM 6837 C C . GLY A 1 894 ? -16.652 37.638 24.233 1.00 80.75 894 GLY A C 1
ATOM 6838 O O . GLY A 1 894 ? -16.495 38.795 23.828 1.00 80.75 894 GLY A O 1
ATOM 6839 N N . GLY A 1 895 ? -17.425 36.750 23.606 1.00 89.44 895 GLY A N 1
ATOM 6840 C CA . GLY A 1 895 ? -18.325 37.040 22.487 1.00 89.44 895 GLY A CA 1
ATOM 6841 C C . GLY A 1 895 ? -19.631 36.250 22.602 1.00 89.44 895 GLY A C 1
ATOM 6842 O O . GLY A 1 895 ? -19.932 35.691 23.658 1.00 89.44 895 GLY A O 1
ATOM 6843 N N . THR A 1 896 ? -20.398 36.201 21.517 1.00 93.31 896 THR A N 1
ATOM 6844 C CA . THR A 1 896 ? -21.577 35.334 21.402 1.00 93.31 896 THR A CA 1
ATOM 6845 C C . THR A 1 896 ? -21.277 34.162 20.467 1.00 93.31 896 THR A C 1
ATOM 6847 O O . THR A 1 896 ? -20.232 34.151 19.812 1.00 93.31 896 THR A O 1
ATOM 6850 N N . PHE A 1 897 ? -22.149 33.155 20.416 1.00 91.94 897 PHE A N 1
ATOM 6851 C CA . PHE A 1 897 ? -21.998 32.056 19.454 1.00 91.94 897 PHE A CA 1
ATOM 6852 C C . PHE A 1 897 ? -22.116 32.529 17.997 1.00 91.94 897 PHE A C 1
ATOM 6854 O O . PHE A 1 897 ? -21.475 31.960 17.114 1.00 91.94 897 PHE A O 1
ATOM 6861 N N . GLY A 1 898 ? -22.897 33.586 17.742 1.00 94.12 898 GLY A N 1
ATOM 6862 C CA . GLY A 1 898 ? -23.298 33.966 16.387 1.00 94.12 898 GLY A CA 1
ATOM 6863 C C . GLY A 1 898 ? -24.216 32.910 15.762 1.00 94.12 898 GLY A C 1
ATOM 6864 O O . GLY A 1 898 ? -24.396 31.833 16.324 1.00 94.12 898 GLY A O 1
ATOM 6865 N N . THR A 1 899 ? -24.822 33.213 14.614 1.00 94.50 899 THR A N 1
ATOM 6866 C CA . THR A 1 899 ? -25.756 32.288 13.946 1.00 94.50 899 THR A CA 1
ATOM 6867 C C . THR A 1 899 ? -25.101 30.941 13.658 1.00 94.50 899 THR A C 1
ATOM 6869 O O . THR A 1 899 ? -25.525 29.922 14.181 1.00 94.50 899 THR A O 1
ATOM 6872 N N . SER A 1 900 ? -24.002 30.914 12.901 1.00 94.06 900 SER A N 1
ATOM 6873 C CA . SER A 1 900 ? -23.374 29.645 12.516 1.00 94.06 900 SER A CA 1
ATOM 6874 C C . SER A 1 900 ? -22.872 28.833 13.714 1.00 94.06 900 SER A C 1
ATOM 6876 O O . SER A 1 900 ? -22.840 27.608 13.642 1.00 94.06 900 SER A O 1
ATOM 6878 N N . GLY A 1 901 ? -22.469 29.498 14.803 1.00 95.56 901 GLY A N 1
ATOM 6879 C CA . GLY A 1 901 ? -21.979 28.850 16.018 1.00 95.56 901 GLY A CA 1
ATOM 6880 C C . GLY A 1 901 ? -23.076 28.374 16.969 1.00 95.56 901 GLY A C 1
ATOM 6881 O O . GLY A 1 901 ? -22.743 27.675 17.925 1.00 95.56 901 GLY A O 1
ATOM 6882 N N . SER A 1 902 ? -24.348 28.720 16.730 1.00 97.31 902 SER A N 1
ATOM 6883 C CA . SER A 1 902 ? -25.470 28.289 17.572 1.00 97.31 902 SER A CA 1
ATOM 6884 C C . SER A 1 902 ? -25.980 26.882 17.251 1.00 97.31 902 SER A C 1
ATOM 6886 O O . SER A 1 902 ? -26.868 26.403 17.947 1.00 97.31 902 SER A O 1
ATOM 6888 N N . ALA A 1 903 ? -25.400 26.207 16.250 1.00 98.31 903 ALA A N 1
ATOM 6889 C CA . ALA A 1 903 ? -25.892 24.918 15.781 1.00 98.31 903 ALA A CA 1
ATOM 6890 C C . ALA A 1 903 ? -25.880 23.814 16.855 1.00 98.31 903 ALA A C 1
ATOM 6892 O O . ALA A 1 903 ? -24.907 23.684 17.607 1.00 98.31 903 ALA A O 1
ATOM 6893 N N . THR A 1 904 ? -26.928 22.985 16.885 1.00 98.69 904 THR A N 1
ATOM 6894 C CA . THR A 1 904 ? -26.943 21.717 17.639 1.00 98.69 904 THR A CA 1
ATOM 6895 C C . THR A 1 904 ? -25.979 20.705 17.018 1.00 98.69 904 THR A C 1
ATOM 6897 O O . THR A 1 904 ? -25.256 20.017 17.738 1.00 98.69 904 THR A O 1
ATOM 6900 N N . ALA A 1 905 ? -25.903 20.642 15.687 1.00 98.69 905 ALA A N 1
ATOM 6901 C CA . ALA A 1 905 ? -24.990 19.753 14.979 1.00 98.69 905 ALA A CA 1
ATOM 6902 C C . ALA A 1 905 ? -24.201 20.458 13.866 1.00 98.69 905 ALA A C 1
ATOM 6904 O O . ALA A 1 905 ? -24.688 21.385 13.218 1.00 98.69 905 ALA A O 1
ATOM 6905 N N . PHE A 1 906 ? -22.967 20.001 13.649 1.00 98.62 906 PHE A N 1
ATOM 6906 C CA . PHE A 1 906 ? -22.046 20.503 12.632 1.00 98.62 906 PHE A CA 1
ATOM 6907 C C . PHE A 1 906 ? -21.498 19.346 11.796 1.00 98.62 906 PHE A C 1
ATOM 6909 O O . PHE A 1 906 ? -20.916 18.418 12.357 1.00 98.62 906 PHE A O 1
ATOM 6916 N N . ILE A 1 907 ? -21.605 19.434 10.471 1.00 98.56 907 ILE A N 1
ATOM 6917 C CA . ILE A 1 907 ? -21.011 18.474 9.533 1.00 98.56 907 ILE A CA 1
ATOM 6918 C C . ILE A 1 907 ? -20.095 19.228 8.569 1.00 98.56 907 ILE A C 1
ATOM 6920 O O . ILE A 1 907 ? -20.549 19.885 7.632 1.00 98.56 907 ILE A O 1
ATOM 6924 N N . ALA A 1 908 ? -18.791 19.142 8.827 1.00 97.94 908 ALA A N 1
ATOM 6925 C CA . ALA A 1 908 ? -17.752 19.716 7.974 1.00 97.94 908 ALA A CA 1
ATOM 6926 C C . ALA A 1 908 ? -17.048 18.662 7.101 1.00 97.94 908 ALA A C 1
ATOM 6928 O O . ALA A 1 908 ? -16.444 19.021 6.093 1.00 97.94 908 ALA A O 1
ATOM 6929 N N . ALA A 1 909 ? -17.107 17.382 7.487 1.00 97.69 909 ALA A N 1
ATOM 6930 C CA . ALA A 1 909 ? -16.605 16.260 6.691 1.00 97.69 909 ALA A CA 1
ATOM 6931 C C . ALA A 1 909 ? -17.381 16.085 5.384 1.00 97.69 909 ALA A C 1
ATOM 6933 O O . ALA A 1 909 ? -18.573 16.369 5.343 1.00 97.69 909 ALA A O 1
ATOM 6934 N N . SER A 1 910 ? -16.704 15.564 4.359 1.00 97.31 910 SER A N 1
ATOM 6935 C CA . SER A 1 910 ? -17.336 15.089 3.120 1.00 97.31 910 SER A CA 1
ATOM 6936 C C . SER A 1 910 ? -17.741 13.615 3.230 1.00 97.31 910 SER A C 1
ATOM 6938 O O . SER A 1 910 ? -17.278 12.916 4.133 1.00 97.31 910 SER A O 1
ATOM 6940 N N . ASP A 1 911 ? -18.589 13.139 2.318 1.00 97.00 911 ASP A N 1
ATOM 6941 C CA . ASP A 1 911 ? -19.030 11.737 2.246 1.00 97.00 911 ASP A CA 1
ATOM 6942 C C . ASP A 1 911 ? -19.746 11.268 3.525 1.00 97.00 911 ASP A C 1
ATOM 6944 O O . ASP A 1 911 ? -19.524 10.162 4.019 1.00 97.00 911 ASP A O 1
ATOM 6948 N N . VAL A 1 912 ? -20.581 12.133 4.104 1.00 98.06 912 VAL A N 1
ATOM 6949 C CA . VAL A 1 912 ? -21.349 11.828 5.318 1.00 98.06 912 VAL A CA 1
ATOM 6950 C C . VAL A 1 912 ? -22.792 11.515 4.956 1.00 98.06 912 VAL A C 1
ATOM 6952 O O . VAL A 1 912 ? -23.436 12.268 4.231 1.00 98.06 912 VAL A O 1
ATOM 6955 N N . SER A 1 913 ? -23.315 10.423 5.505 1.00 97.75 913 SER A N 1
ATOM 6956 C CA . SER A 1 913 ? -24.729 10.056 5.393 1.00 97.75 913 SER A CA 1
ATOM 6957 C C . SER A 1 913 ? -25.404 10.138 6.755 1.00 97.75 913 SER A C 1
ATOM 6959 O O . SER A 1 913 ? -24.844 9.706 7.761 1.00 97.75 913 SER A O 1
ATOM 6961 N N . VAL A 1 914 ? -26.621 10.664 6.817 1.00 98.69 914 VAL A N 1
ATOM 6962 C CA . VAL A 1 914 ? -27.408 10.720 8.051 1.00 98.69 914 VAL A CA 1
ATOM 6963 C C . VAL A 1 914 ? -28.821 10.235 7.781 1.00 98.69 914 VAL A C 1
ATOM 6965 O O . VAL A 1 914 ? -29.450 10.659 6.814 1.00 98.69 914 VAL A O 1
ATOM 6968 N N . ARG A 1 915 ? -29.343 9.347 8.629 1.00 98.38 915 ARG A N 1
ATOM 6969 C CA . ARG A 1 915 ? -30.700 8.823 8.449 1.00 98.38 915 ARG A CA 1
ATOM 6970 C C . ARG A 1 915 ? -31.416 8.491 9.740 1.00 98.38 915 ARG A C 1
ATOM 6972 O O . ARG A 1 915 ? -30.777 8.111 10.718 1.00 98.38 915 ARG A O 1
ATOM 6979 N N . ASN A 1 916 ? -32.744 8.591 9.706 1.00 98.56 916 ASN A N 1
ATOM 6980 C CA . ASN A 1 916 ? -33.643 8.204 10.795 1.00 98.56 916 ASN A CA 1
ATOM 6981 C C . ASN A 1 916 ? -33.354 8.919 12.132 1.00 98.56 916 ASN A C 1
ATOM 6983 O O . ASN A 1 916 ? -33.426 8.301 13.191 1.00 98.56 916 ASN A O 1
ATOM 6987 N N . ILE A 1 917 ? -33.007 10.210 12.104 1.00 98.56 917 ILE A N 1
ATOM 6988 C CA . ILE A 1 917 ? -32.664 11.010 13.300 1.00 98.56 917 ILE A CA 1
ATOM 6989 C C . ILE A 1 917 ? -33.360 12.373 13.248 1.00 98.56 917 ILE A C 1
ATOM 6991 O O . ILE A 1 917 ? -33.578 12.922 12.169 1.00 98.56 917 ILE A O 1
ATOM 6995 N N . THR A 1 918 ? -33.667 12.942 14.414 1.00 98.88 918 THR A N 1
ATOM 6996 C CA . THR A 1 918 ? -34.022 14.358 14.573 1.00 98.88 918 THR A CA 1
ATOM 6997 C C . THR A 1 918 ? -32.830 15.177 15.067 1.00 98.88 918 THR A C 1
ATOM 6999 O O . THR A 1 918 ? -32.212 14.819 16.070 1.00 98.88 918 THR A O 1
ATOM 7002 N N . PHE A 1 919 ? -32.567 16.318 14.429 1.00 98.88 919 PHE A N 1
ATOM 7003 C CA . PHE A 1 919 ? -31.771 17.412 14.986 1.00 98.88 919 PHE A CA 1
ATOM 7004 C C . PHE A 1 919 ? -32.686 18.565 15.379 1.00 98.88 919 PHE A C 1
ATOM 7006 O O . PHE A 1 919 ? -33.415 19.095 14.544 1.00 98.88 919 PHE A O 1
ATOM 7013 N N . GLU A 1 920 ? -32.622 18.971 16.639 1.00 98.81 920 GLU A N 1
ATOM 7014 C CA . GLU A 1 920 ? -33.456 20.030 17.196 1.00 98.81 920 GLU A CA 1
ATOM 7015 C C . GLU A 1 920 ? -32.585 21.141 17.786 1.00 98.81 920 GLU A C 1
ATOM 7017 O O . GLU A 1 920 ? -31.634 20.881 18.531 1.00 98.81 920 GLU A O 1
ATOM 7022 N N . ASN A 1 921 ? -32.928 22.394 17.499 1.00 98.38 921 ASN A N 1
ATOM 7023 C CA . ASN A 1 921 ? -32.553 23.499 18.368 1.00 98.38 921 ASN A CA 1
ATOM 7024 C C . ASN A 1 921 ? -33.760 23.917 19.206 1.00 98.38 921 ASN A C 1
ATOM 7026 O O . ASN A 1 921 ? -34.669 24.591 18.727 1.00 98.38 921 ASN A O 1
ATOM 7030 N N . SER A 1 922 ? -33.755 23.530 20.478 1.00 97.00 922 SER A N 1
ATOM 7031 C CA . SER A 1 922 ? -34.878 23.702 21.397 1.00 97.00 922 SER A CA 1
ATOM 7032 C C . SER A 1 922 ? -34.922 25.102 22.030 1.00 97.00 922 SER A C 1
ATOM 7034 O O . SER A 1 922 ? -35.424 25.256 23.147 1.00 97.00 922 SER A O 1
ATOM 7036 N N . THR A 1 923 ? -34.318 26.118 21.402 1.00 95.00 923 THR A N 1
ATOM 7037 C CA . THR A 1 923 ? -34.355 27.491 21.922 1.00 95.00 923 THR A CA 1
ATOM 7038 C C . THR A 1 923 ? -35.778 28.042 21.855 1.00 95.00 923 THR A C 1
ATOM 7040 O O . THR A 1 923 ? -36.359 28.170 20.780 1.00 95.00 923 THR A O 1
ATOM 7043 N N . ASP A 1 924 ? -36.308 28.465 23.003 1.00 90.44 924 ASP A N 1
ATOM 7044 C CA . ASP A 1 924 ? -37.582 29.181 23.086 1.00 90.44 924 ASP A CA 1
ATOM 7045 C C . ASP A 1 924 ? -37.384 30.681 22.793 1.00 90.44 924 ASP A C 1
ATOM 7047 O O . ASP A 1 924 ? -36.937 31.448 23.654 1.00 90.44 924 ASP A O 1
ATOM 7051 N N . GLU A 1 925 ? -37.738 31.122 21.577 1.00 84.62 925 GLU A N 1
ATOM 7052 C CA . GLU A 1 925 ? -37.606 32.523 21.143 1.00 84.62 925 GLU A CA 1
ATOM 7053 C C . GLU A 1 925 ? -38.342 33.521 22.051 1.00 84.62 925 GLU A C 1
ATOM 7055 O O . GLU A 1 925 ? -37.935 34.691 22.139 1.00 84.62 925 GLU A O 1
ATOM 7060 N N . SER A 1 926 ? -39.407 33.085 22.736 1.00 84.00 926 SER A N 1
ATOM 7061 C CA . SER A 1 926 ? -40.190 33.931 23.642 1.00 84.00 926 SER A CA 1
ATOM 7062 C C . SER A 1 926 ? -39.417 34.297 24.911 1.00 84.00 926 SER A C 1
ATOM 7064 O O . SER A 1 926 ? -39.663 35.351 25.502 1.00 84.00 926 SER A O 1
ATOM 7066 N N . GLN A 1 927 ? -38.448 33.464 25.299 1.00 84.81 927 GLN A N 1
ATOM 7067 C CA . GLN A 1 927 ? -37.623 33.649 26.493 1.00 84.81 927 GLN A CA 1
ATOM 7068 C C . GLN A 1 927 ? -36.296 34.361 26.196 1.00 84.81 927 GLN A C 1
ATOM 7070 O O . GLN A 1 927 ? -35.623 34.815 27.122 1.00 84.81 927 GLN A O 1
ATOM 7075 N N . VAL A 1 928 ? -35.910 34.501 24.921 1.00 86.44 928 VAL A N 1
ATOM 7076 C CA . VAL A 1 928 ? -34.683 35.211 24.531 1.00 86.44 928 VAL A CA 1
ATOM 7077 C C . VAL A 1 928 ? -34.918 36.724 24.565 1.00 86.44 928 VAL A C 1
ATOM 7079 O O . VAL A 1 928 ? -35.783 37.259 23.864 1.00 86.44 928 VAL A O 1
ATOM 7082 N N . THR A 1 929 ? -34.134 37.436 25.375 1.00 81.75 929 THR A N 1
ATOM 7083 C CA . THR A 1 929 ? -34.250 38.900 25.545 1.00 81.75 929 THR A CA 1
ATOM 7084 C C . THR A 1 929 ? -33.360 39.689 24.585 1.00 81.75 929 THR A C 1
ATOM 7086 O O . THR A 1 929 ? -33.610 40.861 24.307 1.00 81.75 929 THR A O 1
ATOM 7089 N N . GLU A 1 930 ? -32.323 39.043 24.062 1.00 80.69 930 GLU A N 1
ATOM 7090 C CA . GLU A 1 930 ? -31.397 39.572 23.078 1.00 80.69 930 GLU A CA 1
ATOM 7091 C C . GLU A 1 930 ? -32.066 39.699 21.701 1.00 80.69 930 GLU A C 1
ATOM 7093 O O . GLU A 1 930 ? -32.945 38.923 21.331 1.00 80.69 930 GLU A O 1
ATOM 7098 N N . SER A 1 931 ? -31.616 40.670 20.902 1.00 78.69 931 SER A N 1
ATOM 7099 C CA . SER A 1 931 ? -32.107 40.861 19.529 1.00 78.69 931 SER A CA 1
ATOM 7100 C C . SER A 1 931 ? -31.680 39.747 18.567 1.00 78.69 931 SER A C 1
ATOM 7102 O O . SER A 1 931 ? -32.299 39.569 17.523 1.00 78.69 931 SER A O 1
ATOM 7104 N N . ASN A 1 932 ? -30.616 39.014 18.900 1.00 86.00 932 ASN A N 1
ATOM 7105 C CA . ASN A 1 932 ? -30.032 37.975 18.056 1.00 86.00 932 ASN A CA 1
ATOM 7106 C C . ASN A 1 932 ? -30.516 36.609 18.559 1.00 86.00 932 ASN A C 1
ATOM 7108 O O . ASN A 1 932 ? -29.926 36.042 19.483 1.00 86.00 932 ASN A O 1
ATOM 7112 N N . LYS A 1 933 ? -31.629 36.135 17.989 1.00 92.00 933 LYS A N 1
ATOM 7113 C CA . LYS A 1 933 ? -32.356 34.932 18.429 1.00 92.00 933 LYS A CA 1
ATOM 7114 C C . LYS A 1 933 ? -32.126 33.694 17.555 1.00 92.00 933 LYS A C 1
ATOM 7116 O O . LYS A 1 933 ? -32.571 32.622 17.933 1.00 92.00 933 LYS A O 1
ATOM 7121 N N . GLN A 1 934 ? -31.406 33.843 16.438 1.00 95.44 934 GLN A N 1
ATOM 7122 C CA . GLN A 1 934 ? -31.122 32.781 15.463 1.00 95.44 934 GLN A CA 1
ATOM 7123 C C . GLN A 1 934 ? -30.587 31.513 16.144 1.00 95.44 934 GLN A C 1
ATOM 7125 O O . GLN A 1 934 ? -29.598 31.574 16.890 1.00 95.44 934 GLN A O 1
ATOM 7130 N N . ALA A 1 935 ? -31.205 30.370 15.866 1.00 97.12 935 ALA A N 1
ATOM 7131 C CA . ALA A 1 935 ? -31.002 29.133 16.607 1.00 97.12 935 ALA A CA 1
ATOM 7132 C C . ALA A 1 935 ? -30.936 27.941 15.639 1.00 97.12 935 ALA A C 1
ATOM 7134 O O . ALA A 1 935 ? -31.942 27.329 15.294 1.00 97.12 935 ALA A O 1
ATOM 7135 N N . VAL A 1 936 ? -29.720 27.624 15.192 1.00 98.69 936 VAL A N 1
ATOM 7136 C CA . VAL A 1 936 ? -29.487 26.628 14.142 1.00 98.69 936 VAL A CA 1
ATOM 7137 C C . VAL A 1 936 ? -29.626 25.209 14.711 1.00 98.69 936 VAL A C 1
ATOM 7139 O O . VAL A 1 936 ? -29.062 24.895 15.757 1.00 98.69 936 VAL A O 1
ATOM 7142 N N . ALA A 1 937 ? -30.340 24.314 14.036 1.00 98.62 937 ALA A N 1
ATOM 7143 C CA . ALA A 1 937 ? -30.354 22.886 14.359 1.00 98.62 937 ALA A CA 1
ATOM 7144 C C . ALA A 1 937 ? -29.163 22.169 13.710 1.00 98.62 937 ALA A C 1
ATOM 7146 O O . ALA A 1 937 ? -28.460 21.396 14.362 1.00 98.62 937 ALA A O 1
ATOM 7147 N N . MET A 1 938 ? -28.878 22.480 12.444 1.00 98.62 938 MET A N 1
ATOM 7148 C CA . MET A 1 938 ? -27.809 21.843 11.677 1.00 98.62 938 MET A CA 1
ATOM 7149 C C . MET A 1 938 ? -27.018 22.851 10.836 1.00 98.62 938 MET A C 1
ATOM 7151 O O . MET A 1 938 ? -27.599 23.668 10.127 1.00 98.62 938 MET A O 1
ATOM 7155 N N . ASN A 1 939 ? -25.688 22.752 10.881 1.00 98.62 939 ASN A N 1
ATOM 7156 C CA . ASN A 1 939 ? -24.754 23.504 10.043 1.00 98.62 939 ASN A CA 1
ATOM 7157 C C . ASN A 1 939 ? -23.883 22.546 9.213 1.00 98.62 939 ASN A C 1
ATOM 7159 O O . ASN A 1 939 ? -23.088 21.791 9.774 1.00 98.62 939 ASN A O 1
ATOM 7163 N N . VAL A 1 940 ? -24.019 22.589 7.886 1.00 98.25 940 VAL A N 1
ATOM 7164 C CA . VAL A 1 940 ? -23.381 21.643 6.953 1.00 98.25 940 VAL A CA 1
ATOM 7165 C C . VAL A 1 940 ? -22.527 22.374 5.925 1.00 98.25 940 VAL A C 1
ATOM 7167 O O . VAL A 1 940 ? -23.008 23.305 5.280 1.00 98.25 940 VAL A O 1
ATOM 7170 N N . SER A 1 941 ? -21.282 21.937 5.723 1.00 96.75 941 SER A N 1
ATOM 7171 C CA . SER A 1 941 ? -20.365 22.535 4.738 1.00 96.75 941 SER A CA 1
ATOM 7172 C C . SER A 1 941 ? -19.551 21.545 3.897 1.00 96.75 941 SER A C 1
ATOM 7174 O O . SER A 1 941 ? -18.738 21.993 3.092 1.00 96.75 941 SER A O 1
ATOM 7176 N N . GLY A 1 942 ? -19.694 20.235 4.118 1.00 95.06 942 GLY A N 1
ATOM 7177 C CA . GLY A 1 942 ? -18.955 19.204 3.379 1.00 95.06 942 GLY A CA 1
ATOM 7178 C C . GLY A 1 942 ? -19.527 18.899 1.990 1.00 95.06 942 GLY A C 1
ATOM 7179 O O . GLY A 1 942 ? -20.616 19.352 1.642 1.00 95.06 942 GLY A O 1
ATOM 7180 N N . GLU A 1 943 ? -18.796 18.111 1.199 1.00 97.44 943 GLU A N 1
ATOM 7181 C CA . GLU A 1 943 ? -19.240 17.611 -0.109 1.00 97.44 943 GLU A CA 1
ATOM 7182 C C . GLU A 1 943 ? -19.898 16.230 0.014 1.00 97.44 943 GLU A C 1
ATOM 7184 O O . GLU A 1 943 ? -19.493 15.423 0.851 1.00 97.44 943 GLU A O 1
ATOM 7189 N N . ARG A 1 944 ? -20.866 15.929 -0.857 1.00 97.75 944 ARG A N 1
ATOM 7190 C CA . ARG A 1 944 ? -21.574 14.640 -0.918 1.00 97.75 944 ARG A CA 1
ATOM 7191 C C . ARG A 1 944 ? -22.211 14.240 0.416 1.00 97.75 944 ARG A C 1
ATOM 7193 O O . ARG A 1 944 ? -21.992 13.141 0.925 1.00 97.75 944 ARG A O 1
ATOM 7200 N N . ILE A 1 945 ? -22.975 15.164 1.000 1.00 98.38 945 ILE A N 1
ATOM 7201 C CA . ILE A 1 945 ? -23.701 14.930 2.255 1.00 98.38 945 ILE A CA 1
ATOM 7202 C C . ILE A 1 945 ? -25.120 14.477 1.944 1.00 98.38 945 ILE A C 1
ATOM 7204 O O . ILE A 1 945 ? -25.825 15.163 1.206 1.00 98.38 945 ILE A O 1
ATOM 7208 N N . SER A 1 946 ? -25.558 13.353 2.506 1.00 98.19 946 SER A N 1
ATOM 7209 C CA . SER A 1 946 ? -26.924 12.850 2.335 1.00 98.19 946 SER A CA 1
ATOM 7210 C C . SER A 1 946 ? -27.688 12.813 3.658 1.00 98.19 946 SER A C 1
ATOM 7212 O O . SER A 1 946 ? -27.161 12.418 4.699 1.00 98.19 946 SER A O 1
ATOM 7214 N N . PHE A 1 947 ? -28.954 13.216 3.613 1.00 98.69 947 PHE A N 1
ATOM 7215 C CA . PHE A 1 947 ? -29.912 13.122 4.707 1.00 98.69 947 PHE A CA 1
ATOM 7216 C C . PHE A 1 947 ? -31.145 12.374 4.207 1.00 98.69 947 PHE A C 1
ATOM 7218 O O . PHE A 1 947 ? -31.770 12.822 3.253 1.00 98.69 947 PHE A O 1
ATOM 7225 N N . SER A 1 948 ? -31.500 11.253 4.836 1.00 98.44 948 SER A N 1
ATOM 7226 C CA . SER A 1 948 ? -32.660 10.440 4.446 1.00 98.44 948 SER A CA 1
ATOM 7227 C C . SER A 1 948 ? -33.565 10.176 5.645 1.00 98.44 948 SER A C 1
ATOM 7229 O O . SER A 1 948 ? -33.108 9.659 6.666 1.00 98.44 948 SER A O 1
ATOM 7231 N N . ASN A 1 949 ? -34.840 10.561 5.557 1.00 98.50 949 ASN A N 1
ATOM 7232 C CA . ASN A 1 949 ? -35.784 10.461 6.678 1.00 98.50 949 ASN A CA 1
ATOM 7233 C C . ASN A 1 949 ? -35.235 11.123 7.967 1.00 98.50 949 ASN A C 1
ATOM 7235 O O . ASN A 1 949 ? -35.185 10.534 9.050 1.00 98.50 949 ASN A O 1
ATOM 7239 N N . VAL A 1 950 ? -34.735 12.353 7.823 1.00 98.88 950 VAL A N 1
ATOM 7240 C CA . VAL A 1 950 ? -34.180 13.170 8.918 1.00 98.88 950 VAL A CA 1
ATOM 7241 C C . VAL A 1 950 ? -35.118 14.331 9.219 1.00 98.88 950 VAL A C 1
ATOM 7243 O O . VAL A 1 950 ? -35.694 14.919 8.302 1.00 98.88 950 VAL A O 1
ATOM 7246 N N . ARG A 1 951 ? -35.256 14.685 10.499 1.00 98.88 951 ARG A N 1
ATOM 7247 C CA . ARG A 1 951 ? -36.051 15.839 10.933 1.00 98.88 951 ARG A CA 1
ATOM 7248 C C . ARG A 1 951 ? -35.140 16.965 11.416 1.00 98.88 951 ARG A C 1
ATOM 7250 O O . ARG A 1 951 ? -34.228 16.717 12.198 1.00 98.88 951 ARG A O 1
ATOM 7257 N N . PHE A 1 952 ? -35.404 18.191 10.985 1.00 98.88 952 PHE A N 1
ATOM 7258 C CA . PHE A 1 952 ? -34.711 19.400 11.426 1.00 98.88 952 PHE A CA 1
ATOM 7259 C C . PHE A 1 952 ? -35.727 20.338 12.065 1.00 98.88 952 PHE A C 1
ATOM 7261 O O . PHE A 1 952 ? -36.619 20.831 11.375 1.00 98.88 952 PHE A O 1
ATOM 7268 N N . LEU A 1 953 ? -35.608 20.542 13.376 1.00 98.75 953 LEU A N 1
ATOM 7269 C CA . LEU A 1 953 ? -36.575 21.288 14.180 1.00 98.75 953 LEU A CA 1
ATOM 7270 C C . LEU A 1 953 ? -35.929 22.543 14.769 1.00 98.75 953 LEU A C 1
ATOM 7272 O O . LEU A 1 953 ? -34.841 22.479 15.347 1.00 98.75 953 LEU A O 1
ATOM 7276 N N . GLY A 1 954 ? -36.590 23.685 14.624 1.00 97.19 954 GLY A N 1
ATOM 7277 C CA . GLY A 1 954 ? -36.107 24.980 15.093 1.00 97.19 954 GLY A CA 1
ATOM 7278 C C . GLY A 1 954 ? -37.104 26.091 14.779 1.00 97.19 954 GLY A C 1
ATOM 7279 O O . GLY A 1 954 ? -38.222 25.819 14.354 1.00 97.19 954 GLY A O 1
ATOM 7280 N N . ASN A 1 955 ? -36.693 27.343 14.989 1.00 95.12 955 ASN A N 1
ATOM 7281 C CA . ASN A 1 955 ? -37.481 28.534 14.656 1.00 95.12 955 ASN A CA 1
ATOM 7282 C C . ASN A 1 955 ? -36.754 29.342 13.569 1.00 95.12 955 ASN A C 1
ATOM 7284 O O . ASN A 1 955 ? -36.743 28.943 12.402 1.00 95.12 955 ASN A O 1
ATOM 7288 N N . GLN A 1 956 ? -36.105 30.447 13.941 1.00 96.44 956 GLN A N 1
ATOM 7289 C CA . GLN A 1 956 ? -35.271 31.209 13.025 1.00 96.44 956 GLN A CA 1
ATOM 7290 C C . GLN A 1 956 ? -33.933 30.498 12.741 1.00 96.44 956 GLN A C 1
ATOM 7292 O O . GLN A 1 956 ? -33.196 30.155 13.672 1.00 96.44 956 GLN A O 1
ATOM 7297 N N . ASP A 1 957 ? -33.574 30.401 11.455 1.00 97.94 957 ASP A N 1
ATOM 7298 C CA . ASP A 1 957 ? -32.308 29.858 10.939 1.00 97.94 957 ASP A CA 1
ATOM 7299 C C . ASP A 1 957 ? -32.097 28.343 11.217 1.00 97.94 957 ASP A C 1
ATOM 7301 O O . ASP A 1 957 ? -30.976 27.911 11.480 1.00 97.94 957 ASP A O 1
ATOM 7305 N N . THR A 1 958 ? -33.142 27.501 11.155 1.00 98.75 958 THR A N 1
ATOM 7306 C CA . THR A 1 958 ? -33.066 26.058 11.496 1.00 98.75 958 THR A CA 1
ATOM 7307 C C . THR A 1 958 ? -31.953 25.281 10.769 1.00 98.75 958 THR A C 1
ATOM 7309 O O . THR A 1 958 ? -31.180 24.566 11.413 1.00 98.75 958 THR A O 1
ATOM 7312 N N . LEU A 1 959 ? -31.849 25.381 9.442 1.00 98.81 959 LEU A N 1
ATOM 7313 C CA . LEU A 1 959 ? -30.933 24.583 8.622 1.00 98.81 959 LEU A CA 1
ATOM 7314 C C . LEU A 1 959 ? -29.979 25.482 7.827 1.00 98.81 959 LEU A C 1
ATOM 7316 O O . LEU A 1 959 ? -30.352 26.090 6.822 1.00 98.81 959 LEU A O 1
ATOM 7320 N N . LEU A 1 960 ? -28.719 25.514 8.262 1.00 98.69 960 LEU A N 1
ATOM 7321 C CA . LEU A 1 960 ? -27.632 26.206 7.582 1.00 98.69 960 LEU A CA 1
ATOM 7322 C C . LEU A 1 960 ? -26.920 25.256 6.610 1.00 98.69 960 LEU A C 1
ATOM 7324 O O . LEU A 1 960 ? -26.008 24.519 6.993 1.00 98.69 960 LEU A O 1
ATOM 7328 N N . THR A 1 961 ? -27.282 25.324 5.331 1.00 97.56 961 THR A N 1
ATOM 7329 C CA . THR A 1 961 ? -26.559 24.645 4.246 1.00 97.56 961 THR A CA 1
ATOM 7330 C C . THR A 1 961 ? -25.416 25.548 3.751 1.00 97.56 961 THR A C 1
ATOM 7332 O O . THR A 1 961 ? -25.475 26.242 2.736 1.00 97.56 961 THR A O 1
ATOM 7335 N N . ASN A 1 962 ? -24.362 25.627 4.559 1.00 94.44 962 ASN A N 1
ATOM 7336 C CA . ASN A 1 962 ? -23.288 26.611 4.433 1.00 94.44 962 ASN A CA 1
ATOM 7337 C C . ASN A 1 962 ? -22.498 26.491 3.116 1.00 94.44 962 ASN A C 1
ATOM 7339 O O . ASN A 1 962 ? -22.209 27.504 2.483 1.00 94.44 962 ASN A O 1
ATOM 7343 N N . GLY A 1 963 ? -22.170 25.268 2.687 1.00 93.00 963 GLY A N 1
ATOM 7344 C CA . GLY A 1 963 ? -21.380 25.013 1.476 1.00 93.00 963 GLY A CA 1
ATOM 7345 C C . GLY A 1 963 ? -21.389 23.546 1.038 1.00 93.00 963 GLY A C 1
ATOM 7346 O O . GLY A 1 963 ? -22.010 22.711 1.695 1.00 93.00 963 GLY A O 1
ATOM 7347 N N . GLY A 1 964 ? -20.710 23.254 -0.073 1.00 96.25 964 GLY A N 1
ATOM 7348 C CA . GLY A 1 964 ? -20.611 21.914 -0.659 1.00 96.25 964 GLY A CA 1
ATOM 7349 C C . GLY A 1 964 ? -21.897 21.423 -1.336 1.00 96.25 964 GLY A C 1
ATOM 7350 O O . GLY A 1 964 ? -22.787 22.217 -1.652 1.00 96.25 964 GLY A O 1
ATOM 7351 N N . THR A 1 965 ? -21.973 20.115 -1.580 1.00 98.06 965 THR A N 1
ATOM 7352 C CA . THR A 1 965 ? -23.099 19.414 -2.222 1.00 98.06 965 THR A CA 1
ATOM 7353 C C . THR A 1 965 ? -23.896 18.582 -1.216 1.00 98.06 965 THR A C 1
ATOM 7355 O O . THR A 1 965 ? -23.326 17.789 -0.463 1.00 98.06 965 THR A O 1
ATOM 7358 N N . GLN A 1 966 ? -25.221 18.768 -1.187 1.00 98.25 966 GLN A N 1
ATOM 7359 C CA . GLN A 1 966 ? -26.093 18.204 -0.148 1.00 98.25 966 GLN A CA 1
ATOM 7360 C C . GLN A 1 966 ? -27.403 17.652 -0.735 1.00 98.25 966 GLN A C 1
ATOM 7362 O O . GLN A 1 966 ? -28.084 18.331 -1.500 1.00 98.25 966 GLN A O 1
ATOM 7367 N N . TYR A 1 967 ? -27.780 16.432 -0.359 1.00 98.62 967 TYR A N 1
ATOM 7368 C CA . TYR A 1 967 ? -29.021 15.777 -0.775 1.00 98.62 967 TYR A CA 1
ATOM 7369 C C . TYR A 1 967 ? -29.896 15.488 0.445 1.00 98.62 967 TYR A C 1
ATOM 7371 O O . TYR A 1 967 ? -29.480 14.772 1.352 1.00 98.62 967 TYR A O 1
ATOM 7379 N N . PHE A 1 968 ? -31.103 16.043 0.468 1.00 98.75 968 PHE A N 1
ATOM 7380 C CA . PHE A 1 968 ? -32.111 15.817 1.496 1.00 98.75 968 PHE A CA 1
ATOM 7381 C C . PHE A 1 968 ? -33.272 15.059 0.865 1.00 98.75 968 PHE A C 1
ATOM 7383 O O . PHE A 1 968 ? -33.880 15.551 -0.082 1.00 98.75 968 PHE A O 1
ATOM 7390 N N . GLU A 1 969 ? -33.582 13.882 1.390 1.00 98.44 969 GLU A N 1
ATOM 7391 C CA . GLU A 1 969 ? -34.626 13.002 0.884 1.00 98.44 969 GLU A CA 1
ATOM 7392 C C . GLU A 1 969 ? -35.587 12.618 1.998 1.00 98.44 969 GLU A C 1
ATOM 7394 O O . GLU A 1 969 ? -35.175 12.152 3.064 1.00 98.44 969 GLU A O 1
ATOM 7399 N N . GLN A 1 970 ? -36.885 12.807 1.752 1.00 98.38 970 GLN A N 1
ATOM 7400 C CA . GLN A 1 970 ? -37.934 12.445 2.713 1.00 98.38 970 GLN A CA 1
ATOM 7401 C C . GLN A 1 970 ? -37.716 13.091 4.092 1.00 98.38 970 GLN A C 1
ATOM 7403 O O . GLN A 1 970 ? -38.091 12.548 5.130 1.00 98.38 970 GLN A O 1
ATOM 7408 N N . CYS A 1 971 ? -37.083 14.266 4.115 1.00 98.88 971 CYS A N 1
ATOM 7409 C CA . CYS A 1 971 ? -36.822 15.002 5.341 1.00 98.88 971 CYS A CA 1
ATOM 7410 C C . CYS A 1 971 ? -38.043 15.816 5.775 1.00 98.88 971 CYS A C 1
ATOM 7412 O O . CYS A 1 971 ? -38.838 16.281 4.955 1.00 98.88 971 CYS A O 1
ATOM 7414 N N . TYR A 1 972 ? -38.140 16.056 7.079 1.00 98.88 972 TYR A N 1
ATOM 7415 C CA . TYR A 1 972 ? -39.048 17.041 7.658 1.00 98.88 972 TYR A CA 1
ATOM 7416 C C . TYR A 1 972 ? -38.233 18.240 8.147 1.00 98.88 972 TYR A C 1
ATOM 7418 O O . TYR A 1 972 ? -37.296 18.066 8.923 1.00 98.88 972 TYR A O 1
ATOM 7426 N N . ILE A 1 973 ? -38.554 19.449 7.699 1.00 98.94 973 ILE A N 1
ATOM 7427 C CA . ILE A 1 973 ? -37.818 20.668 8.059 1.00 98.94 973 ILE A CA 1
ATOM 7428 C C . ILE A 1 973 ? -38.826 21.697 8.550 1.00 98.94 973 ILE A C 1
ATOM 7430 O O . ILE A 1 973 ? -39.714 22.063 7.783 1.00 98.94 973 ILE A O 1
ATOM 7434 N N . GLU A 1 974 ? -38.682 22.191 9.777 1.00 98.62 974 GLU A N 1
ATOM 7435 C CA . GLU A 1 974 ? -39.548 23.248 10.306 1.00 98.62 974 GLU A CA 1
ATOM 7436 C C . GLU A 1 974 ? -38.791 24.472 10.815 1.00 98.62 974 GLU A C 1
ATOM 7438 O O . GLU A 1 974 ? -37.633 24.403 11.230 1.00 98.62 974 GLU A O 1
ATOM 7443 N N . GLY A 1 975 ? -39.467 25.611 10.753 1.00 98.00 975 GLY A N 1
ATOM 7444 C CA . GLY A 1 975 ? -38.960 26.882 11.240 1.00 98.00 975 GLY A CA 1
ATOM 7445 C C . GLY A 1 975 ? -39.822 28.038 10.772 1.00 98.00 975 GLY A C 1
ATOM 7446 O O . GLY A 1 975 ? -40.906 27.838 10.222 1.00 98.00 975 GLY A O 1
ATOM 7447 N N . ASP A 1 976 ? -39.348 29.259 10.996 1.00 95.62 976 ASP A N 1
ATOM 7448 C CA . ASP A 1 976 ? -40.133 30.455 10.713 1.00 95.62 976 ASP A CA 1
ATOM 7449 C C . ASP A 1 976 ? -39.435 31.442 9.753 1.00 95.62 976 ASP A C 1
ATOM 7451 O O . ASP A 1 976 ? -39.840 31.601 8.601 1.00 95.62 976 ASP A O 1
ATOM 7455 N N . VAL A 1 977 ? -38.345 32.077 10.162 1.00 97.38 977 VAL A N 1
ATOM 7456 C CA . VAL A 1 977 ? -37.575 33.067 9.413 1.00 97.38 977 VAL A CA 1
ATOM 7457 C C . VAL A 1 977 ? -36.288 32.418 8.930 1.00 97.38 977 VAL A C 1
ATOM 7459 O O . VAL A 1 977 ? -35.506 31.919 9.731 1.00 97.38 977 VAL A O 1
ATOM 7462 N N . ASP A 1 978 ? -36.063 32.478 7.618 1.00 98.06 978 ASP A N 1
ATOM 7463 C CA . ASP A 1 978 ? -34.835 32.047 6.940 1.00 98.06 978 ASP A CA 1
ATOM 7464 C C . ASP A 1 978 ? -34.414 30.614 7.300 1.00 98.06 978 ASP A C 1
ATOM 7466 O O . ASP A 1 978 ? -33.230 30.293 7.379 1.00 98.06 978 ASP A O 1
ATOM 7470 N N . PHE A 1 979 ? -35.383 29.733 7.549 1.00 98.56 979 PHE A N 1
ATOM 7471 C CA . PHE A 1 979 ? -35.094 28.464 8.211 1.00 98.56 979 PHE A CA 1
ATOM 7472 C C . PHE A 1 979 ? -34.387 27.433 7.314 1.00 98.56 979 PHE A C 1
ATOM 7474 O O . PHE A 1 979 ? -33.904 26.425 7.824 1.00 98.56 979 PHE A O 1
ATOM 7481 N N . ILE A 1 980 ? -34.245 27.705 6.011 1.00 98.88 980 ILE A N 1
ATOM 7482 C CA . ILE A 1 980 ? -33.298 27.043 5.100 1.00 98.88 980 ILE A CA 1
ATOM 7483 C C . ILE A 1 980 ? -32.405 28.112 4.450 1.00 98.88 980 ILE A C 1
ATOM 7485 O O . ILE A 1 980 ? -32.834 28.859 3.570 1.00 98.88 980 ILE A O 1
ATOM 7489 N N . PHE A 1 981 ? -31.134 28.201 4.836 1.00 98.75 981 PHE A N 1
ATOM 7490 C CA . PHE A 1 981 ? -30.257 29.304 4.412 1.00 98.75 981 PHE A CA 1
ATOM 7491 C C . PHE A 1 981 ? -28.806 28.865 4.209 1.00 98.75 981 PHE A C 1
ATOM 7493 O O . PHE A 1 981 ? -28.410 27.792 4.659 1.00 98.75 981 PHE A O 1
ATOM 7500 N N . GLY A 1 982 ? -28.022 29.660 3.474 1.00 98.06 982 GLY A N 1
ATOM 7501 C CA . GLY A 1 982 ? -26.634 29.323 3.124 1.00 98.06 982 GLY A CA 1
ATOM 7502 C C . GLY A 1 982 ? -26.330 29.258 1.626 1.00 98.06 982 GLY A C 1
ATOM 7503 O O . GLY A 1 982 ? -27.164 29.590 0.785 1.00 98.06 982 GLY A O 1
ATOM 7504 N N . GLY A 1 983 ? -25.080 28.915 1.301 1.00 96.88 983 GLY A N 1
ATOM 7505 C CA . GLY A 1 983 ? -24.518 29.007 -0.050 1.00 96.88 983 GLY A CA 1
ATOM 7506 C C . GLY A 1 983 ? -24.284 27.672 -0.753 1.00 96.88 983 GLY A C 1
ATOM 7507 O O . GLY A 1 983 ? -23.643 27.669 -1.801 1.00 96.88 983 GLY A O 1
ATOM 7508 N N . SER A 1 984 ? -24.749 26.556 -0.185 1.00 97.44 984 SER A N 1
ATOM 7509 C CA . SER A 1 984 ? -24.534 25.225 -0.758 1.00 97.44 984 SER A CA 1
ATOM 7510 C C . SER A 1 984 ? -25.284 24.998 -2.078 1.00 97.44 984 SER A C 1
ATOM 7512 O O . SER A 1 984 ? -26.180 25.755 -2.470 1.00 97.44 984 SER A O 1
ATOM 7514 N N . ARG A 1 985 ? -24.922 23.901 -2.745 1.00 98.38 985 ARG A N 1
ATOM 7515 C CA . ARG A 1 985 ? -25.709 23.285 -3.813 1.00 98.38 985 ARG A CA 1
ATOM 7516 C C . ARG A 1 985 ? -26.501 22.140 -3.209 1.00 98.38 985 ARG A C 1
ATOM 7518 O O . ARG A 1 985 ? -25.932 21.094 -2.896 1.00 98.38 985 ARG A O 1
ATOM 7525 N N . ALA A 1 986 ? -27.795 22.360 -3.011 1.00 98.56 986 ALA A N 1
ATOM 7526 C CA . ALA A 1 986 ? -28.635 21.455 -2.242 1.00 98.56 986 ALA A CA 1
ATOM 7527 C C . ALA A 1 986 ? -29.886 21.043 -3.006 1.00 98.56 986 ALA A C 1
ATOM 7529 O O . ALA A 1 986 ? -30.552 21.868 -3.633 1.00 98.56 986 ALA A O 1
ATOM 7530 N N . VAL A 1 987 ? -30.229 19.766 -2.901 1.00 98.81 987 VAL A N 1
ATOM 7531 C CA . VAL A 1 987 ? -31.480 19.213 -3.414 1.00 98.81 987 VAL A CA 1
ATOM 7532 C C . VAL A 1 987 ? -32.328 18.765 -2.231 1.00 98.81 987 VAL A C 1
ATOM 7534 O O . VAL A 1 987 ? -31.857 18.005 -1.391 1.00 98.81 987 VAL A O 1
ATOM 7537 N N . PHE A 1 988 ? -33.579 19.210 -2.188 1.00 98.88 988 PHE A N 1
ATOM 7538 C CA . PHE A 1 988 ? -34.587 18.797 -1.217 1.00 98.88 988 PHE A CA 1
ATOM 7539 C C . PHE A 1 988 ? -35.666 18.019 -1.962 1.00 98.88 988 PHE A C 1
ATOM 7541 O O . PHE A 1 988 ? -36.554 18.625 -2.554 1.00 98.88 988 PHE A O 1
ATOM 7548 N N . ASN A 1 989 ? -35.547 16.696 -1.991 1.00 98.62 989 ASN A N 1
ATOM 7549 C CA . ASN A 1 989 ? -36.429 15.802 -2.726 1.00 98.62 989 ASN A CA 1
ATOM 7550 C C . ASN A 1 989 ? -37.424 15.115 -1.780 1.00 98.62 989 ASN A C 1
ATOM 7552 O O . ASN A 1 989 ? -37.037 14.559 -0.755 1.00 98.62 989 ASN A O 1
ATOM 7556 N N . GLU A 1 990 ? -38.712 15.135 -2.122 1.00 98.56 990 GLU A N 1
ATOM 7557 C CA . GLU A 1 990 ? -39.771 14.490 -1.324 1.00 98.56 990 GLU A CA 1
ATOM 7558 C C . GLU A 1 990 ? -39.839 14.968 0.142 1.00 98.56 990 GLU A C 1
ATOM 7560 O O . GLU A 1 990 ? -40.296 14.251 1.032 1.00 98.56 990 GLU A O 1
ATOM 7565 N N . CYS A 1 991 ? -39.399 16.196 0.417 1.00 98.88 991 CYS A N 1
ATOM 7566 C CA . CYS A 1 991 ? -39.371 16.750 1.765 1.00 98.88 991 CYS A CA 1
ATOM 7567 C C . CYS A 1 991 ? -40.727 17.346 2.171 1.00 98.88 991 CYS A C 1
ATOM 7569 O O . CYS A 1 991 ? -41.473 17.886 1.350 1.00 98.88 991 CYS A O 1
ATOM 7571 N N . THR A 1 992 ? -41.016 17.329 3.472 1.00 98.88 992 THR A N 1
ATOM 7572 C CA . THR A 1 992 ? -42.058 18.166 4.081 1.00 98.88 992 THR A CA 1
ATOM 7573 C C . THR A 1 992 ? -41.403 19.367 4.749 1.00 98.88 992 THR A C 1
ATOM 7575 O O . THR A 1 992 ? -40.646 19.225 5.704 1.00 98.88 992 THR A O 1
ATOM 7578 N N . ILE A 1 993 ? -41.703 20.557 4.246 1.00 98.94 993 ILE A N 1
ATOM 7579 C CA . ILE A 1 993 ? -41.179 21.831 4.733 1.00 98.94 993 ILE A CA 1
ATOM 7580 C C . ILE A 1 993 ? -42.328 22.542 5.458 1.00 98.94 993 ILE A C 1
ATOM 7582 O O . ILE A 1 993 ? -43.344 22.863 4.840 1.00 98.94 993 ILE A O 1
ATOM 7586 N N . HIS A 1 994 ? -42.208 22.729 6.770 1.00 98.88 994 HIS A N 1
ATOM 7587 C CA . HIS A 1 994 ? -43.274 23.206 7.647 1.00 98.88 994 HIS A CA 1
ATOM 7588 C C . HIS A 1 994 ? -42.964 24.597 8.217 1.00 98.88 994 HIS A C 1
ATOM 7590 O O . HIS A 1 994 ? -42.069 24.756 9.040 1.00 98.88 994 HIS A O 1
ATOM 7596 N N . SER A 1 995 ? -43.695 25.623 7.784 1.00 98.75 995 SER A N 1
ATOM 7597 C CA . SER A 1 995 ? -43.552 26.977 8.334 1.00 98.75 995 SER A CA 1
ATOM 7598 C C . SER A 1 995 ? -44.354 27.131 9.623 1.00 98.75 995 SER A C 1
ATOM 7600 O O . SER A 1 995 ? -45.560 26.892 9.608 1.00 98.75 995 SER A O 1
ATOM 7602 N N . LEU A 1 996 ? -43.709 27.573 10.698 1.00 97.50 996 LEU A N 1
ATOM 7603 C CA . LEU A 1 996 ? -44.341 27.790 11.999 1.00 97.50 996 LEU A CA 1
ATOM 7604 C C . LEU A 1 996 ? -45.057 29.147 12.071 1.00 97.50 996 LEU A C 1
ATOM 7606 O O . LEU A 1 996 ? -44.581 30.159 11.545 1.00 97.50 996 LEU A O 1
ATOM 7610 N N . ASP A 1 997 ? -46.198 29.189 12.756 1.00 95.94 997 ASP A N 1
ATOM 7611 C CA . ASP A 1 997 ? -46.902 30.431 13.053 1.00 95.94 997 ASP A CA 1
ATOM 7612 C C . ASP A 1 997 ? -46.176 31.244 14.134 1.00 95.94 997 ASP A C 1
ATOM 7614 O O . ASP A 1 997 ? -46.102 30.868 15.303 1.00 95.94 997 ASP A O 1
ATOM 7618 N N . ARG A 1 998 ? -45.712 32.441 13.764 1.00 92.50 998 ARG A N 1
ATOM 7619 C CA . ARG A 1 998 ? -45.130 33.419 14.696 1.00 92.50 998 ARG A CA 1
ATOM 7620 C C . ARG A 1 998 ? -46.184 34.333 15.329 1.00 92.50 998 ARG A C 1
ATOM 7622 O O . ARG A 1 998 ? -45.838 35.342 15.949 1.00 92.50 998 ARG A O 1
ATOM 7629 N N . GLY A 1 999 ? -47.470 34.043 15.119 1.00 93.06 999 GLY A N 1
ATOM 7630 C CA . GLY A 1 999 ? -48.598 34.857 15.574 1.00 93.06 999 GLY A CA 1
ATOM 7631 C C . GLY A 1 999 ? -48.796 36.141 14.761 1.00 93.06 999 GLY A C 1
ATOM 7632 O O . GLY A 1 999 ? -49.447 37.081 15.226 1.00 93.06 999 GLY A O 1
ATOM 7633 N N . SER A 1 1000 ? -48.221 36.220 13.557 1.00 93.12 1000 SER A N 1
ATOM 7634 C CA . SER A 1 1000 ? -48.308 37.392 12.687 1.00 93.12 1000 SER A CA 1
ATOM 7635 C C . SER A 1 1000 ? -49.395 37.220 11.631 1.00 93.12 1000 SER A C 1
ATOM 7637 O O . SER A 1 1000 ? -49.388 36.275 10.847 1.00 93.12 1000 SER A O 1
ATOM 7639 N N . ALA A 1 1001 ? -50.308 38.186 11.536 1.00 93.31 1001 ALA A N 1
ATOM 7640 C CA . ALA A 1 1001 ? -51.359 38.173 10.517 1.00 93.31 1001 ALA A CA 1
ATOM 7641 C C . ALA A 1 1001 ? -50.867 38.580 9.113 1.00 93.31 1001 ALA A C 1
ATOM 7643 O O . ALA A 1 1001 ? -51.628 38.494 8.153 1.00 93.31 1001 ALA A O 1
ATOM 7644 N N . THR A 1 1002 ? -49.631 39.078 8.980 1.00 93.81 1002 THR A N 1
ATOM 7645 C CA . THR A 1 1002 ? -49.125 39.646 7.717 1.00 93.81 1002 THR A CA 1
ATOM 7646 C C . THR A 1 1002 ? -47.818 39.033 7.245 1.00 93.81 1002 THR A C 1
ATOM 7648 O O . THR A 1 1002 ? -47.593 38.979 6.035 1.00 93.81 1002 THR A O 1
ATOM 7651 N N . ASN A 1 1003 ? -46.956 38.585 8.155 1.00 97.06 1003 ASN A N 1
ATOM 7652 C CA . ASN A 1 1003 ? -45.667 37.991 7.819 1.00 97.06 1003 ASN A CA 1
ATOM 7653 C C . ASN A 1 1003 ? -45.208 37.017 8.911 1.00 97.06 1003 ASN A C 1
ATOM 7655 O O . ASN A 1 1003 ? -44.778 37.474 9.971 1.00 97.06 1003 ASN A O 1
ATOM 7659 N N . ASN A 1 1004 ? -45.303 35.715 8.644 1.00 97.12 1004 ASN A N 1
ATOM 7660 C CA . ASN A 1 1004 ? -44.835 34.648 9.531 1.00 97.12 1004 ASN A CA 1
ATOM 7661 C C . ASN A 1 1004 ? -43.430 34.138 9.181 1.00 97.12 1004 ASN A C 1
ATOM 7663 O O . ASN A 1 1004 ? -42.875 33.364 9.947 1.00 97.12 1004 ASN A O 1
ATOM 7667 N N . GLY A 1 1005 ? -42.813 34.638 8.104 1.00 97.19 1005 GLY A N 1
ATOM 7668 C CA . GLY A 1 1005 ? -41.400 34.405 7.823 1.00 97.19 1005 GLY A CA 1
ATOM 7669 C C . GLY A 1 1005 ? -41.100 34.007 6.382 1.00 97.19 1005 GLY A C 1
ATOM 7670 O O . GLY A 1 1005 ? -41.826 34.374 5.450 1.00 97.19 1005 GLY A O 1
ATOM 7671 N N . TYR A 1 1006 ? -39.980 33.308 6.206 1.00 98.44 1006 TYR A N 1
ATOM 7672 C CA . TYR A 1 1006 ? -39.331 33.057 4.919 1.00 98.44 1006 TYR A CA 1
ATOM 7673 C C . TYR A 1 1006 ? -38.765 31.643 4.914 1.00 98.44 1006 TYR A C 1
ATOM 7675 O O . TYR A 1 1006 ? -37.971 31.306 5.789 1.00 98.44 1006 TYR A O 1
ATOM 7683 N N . ILE A 1 1007 ? -39.129 30.839 3.915 1.00 98.88 1007 ILE A N 1
ATOM 7684 C CA . ILE A 1 1007 ? -38.620 29.467 3.821 1.00 98.88 1007 ILE A CA 1
ATOM 7685 C C . ILE A 1 1007 ? -37.126 29.468 3.506 1.00 98.88 1007 ILE A C 1
ATOM 7687 O O . ILE A 1 1007 ? -36.347 28.850 4.227 1.00 98.88 1007 ILE A O 1
ATOM 7691 N N . THR A 1 1008 ? -36.717 30.189 2.455 1.00 98.81 1008 THR A N 1
ATOM 7692 C CA . THR A 1 1008 ? -35.314 30.212 2.025 1.00 98.81 1008 THR A CA 1
ATOM 7693 C C . THR A 1 1008 ? -34.637 31.571 2.172 1.00 98.81 1008 THR A C 1
ATOM 7695 O O . THR A 1 1008 ? -35.204 32.615 1.852 1.00 98.81 1008 THR A O 1
ATOM 7698 N N . ALA A 1 1009 ? -33.370 31.545 2.579 1.00 98.56 1009 ALA A N 1
ATOM 7699 C CA . ALA A 1 1009 ? -32.452 32.675 2.483 1.00 98.56 1009 ALA A CA 1
ATOM 7700 C C . ALA A 1 1009 ? -31.119 32.212 1.872 1.00 98.56 1009 ALA A C 1
ATOM 7702 O O . ALA A 1 1009 ? -30.088 32.105 2.539 1.00 98.56 1009 ALA A O 1
ATOM 7703 N N . ALA A 1 1010 ? -31.162 31.844 0.590 1.00 98.25 1010 ALA A N 1
ATOM 7704 C CA . ALA A 1 1010 ? -29.995 31.337 -0.124 1.00 98.25 1010 ALA A CA 1
ATOM 7705 C C . ALA A 1 1010 ? -28.953 32.443 -0.357 1.00 98.25 1010 ALA A C 1
ATOM 7707 O O . ALA A 1 1010 ? -29.292 33.612 -0.536 1.00 98.25 1010 ALA A O 1
ATOM 7708 N N . SER A 1 1011 ? -27.685 32.044 -0.391 1.00 97.94 1011 SER A N 1
ATOM 7709 C CA . SER A 1 1011 ? -26.516 32.895 -0.620 1.00 97.94 1011 SER A CA 1
ATOM 7710 C C . SER A 1 1011 ? -25.517 32.242 -1.577 1.00 97.94 1011 SER A C 1
ATOM 7712 O O . SER A 1 1011 ? -24.304 32.394 -1.421 1.00 97.94 1011 SER A O 1
ATOM 7714 N N . THR A 1 1012 ? -26.020 31.440 -2.517 1.00 97.50 1012 THR A N 1
ATOM 7715 C CA . THR A 1 1012 ? -25.222 30.761 -3.543 1.00 97.50 1012 THR A CA 1
ATOM 7716 C C . THR A 1 1012 ? -24.361 31.771 -4.298 1.00 97.50 1012 THR A C 1
ATOM 7718 O O . THR A 1 1012 ? -24.826 32.860 -4.637 1.00 97.50 1012 THR A O 1
ATOM 7721 N N . MET A 1 1013 ? -23.107 31.424 -4.570 1.00 97.38 1013 MET A N 1
ATOM 7722 C CA . MET A 1 1013 ? -22.222 32.286 -5.349 1.00 97.38 1013 MET A CA 1
ATOM 7723 C C . MET A 1 1013 ? -22.636 32.294 -6.828 1.00 97.38 1013 MET A C 1
ATOM 7725 O O . MET A 1 1013 ? -23.174 31.316 -7.346 1.00 97.38 1013 MET A O 1
ATOM 7729 N N . ILE A 1 1014 ? -22.426 33.420 -7.512 1.00 96.56 1014 ILE A N 1
ATOM 7730 C CA . ILE A 1 1014 ? -22.835 33.599 -8.915 1.00 96.56 1014 ILE A CA 1
ATOM 7731 C C . ILE A 1 1014 ? -22.099 32.669 -9.897 1.00 96.56 1014 ILE A C 1
ATOM 7733 O O . ILE A 1 1014 ? -22.636 32.358 -10.957 1.00 96.56 1014 ILE A O 1
ATOM 7737 N N . ASP A 1 1015 ? -20.892 32.224 -9.552 1.00 95.62 1015 ASP A N 1
ATOM 7738 C CA . ASP A 1 1015 ? -20.081 31.280 -10.329 1.00 95.62 1015 ASP A CA 1
ATOM 7739 C C . ASP A 1 1015 ? -20.526 29.819 -10.168 1.00 95.62 1015 ASP A C 1
ATOM 7741 O O . ASP A 1 1015 ? -20.162 28.974 -10.984 1.00 95.62 1015 ASP A O 1
ATOM 7745 N N . GLU A 1 1016 ? -21.369 29.521 -9.178 1.00 96.38 1016 GLU A N 1
ATOM 7746 C CA . GLU A 1 1016 ? -22.055 28.238 -9.087 1.00 96.38 1016 GLU A CA 1
ATOM 7747 C C . GLU A 1 1016 ? -23.332 28.282 -9.949 1.00 96.38 1016 GLU A C 1
ATOM 7749 O O . GLU A 1 1016 ? -24.215 29.116 -9.708 1.00 96.38 1016 GLU A O 1
ATOM 7754 N N . PRO A 1 1017 ? -23.470 27.407 -10.966 1.00 95.44 1017 PRO A N 1
ATOM 7755 C CA . PRO A 1 1017 ? -24.585 27.459 -11.916 1.00 95.44 1017 PRO A CA 1
ATOM 7756 C C . PRO A 1 1017 ? -25.942 27.119 -11.286 1.00 95.44 1017 PRO A C 1
ATOM 7758 O O . PRO A 1 1017 ? -26.969 27.601 -11.758 1.00 95.44 1017 PRO A O 1
ATOM 7761 N N . TYR A 1 1018 ? -25.936 26.349 -10.198 1.00 97.94 1018 TYR A N 1
ATOM 7762 C CA . TYR A 1 1018 ? -27.122 25.916 -9.464 1.00 97.94 1018 TYR A CA 1
ATOM 7763 C C . TYR A 1 1018 ? -26.985 26.285 -7.984 1.00 97.94 1018 TYR A C 1
ATOM 7765 O O . TYR A 1 1018 ? -25.870 26.362 -7.472 1.00 97.94 1018 TYR A O 1
ATOM 7773 N N . GLY A 1 1019 ? -28.113 26.491 -7.302 1.00 98.12 1019 GLY A N 1
ATOM 7774 C CA . GLY A 1 1019 ? -28.194 26.648 -5.847 1.00 98.12 1019 GLY A CA 1
ATOM 7775 C C . GLY A 1 1019 ? -29.100 25.588 -5.237 1.00 98.12 1019 GLY A C 1
ATOM 7776 O O . GLY A 1 1019 ? -28.767 24.404 -5.262 1.00 98.12 1019 GLY A O 1
ATOM 7777 N N . TYR A 1 1020 ? -30.242 26.006 -4.695 1.00 98.88 1020 TYR A N 1
ATOM 7778 C CA . TYR A 1 1020 ? -31.231 25.092 -4.131 1.00 98.88 1020 TYR A CA 1
ATOM 7779 C C . TYR A 1 1020 ? -32.218 24.601 -5.183 1.00 98.88 1020 TYR A C 1
ATOM 7781 O O . TYR A 1 1020 ? -32.784 25.398 -5.931 1.00 98.88 1020 TYR A O 1
ATOM 7789 N N . LEU A 1 1021 ? -32.487 23.301 -5.165 1.00 98.81 1021 LEU A N 1
ATOM 7790 C CA . LEU A 1 1021 ? -33.574 22.664 -5.893 1.00 98.81 1021 LEU A CA 1
ATOM 7791 C C . LEU A 1 1021 ? -34.515 21.992 -4.891 1.00 98.81 1021 LEU A C 1
ATOM 7793 O O . LEU A 1 1021 ? -34.182 20.964 -4.309 1.00 98.81 1021 LEU A O 1
ATOM 7797 N N . ILE A 1 1022 ? -35.693 22.573 -4.687 1.00 98.94 1022 ILE A N 1
ATOM 7798 C CA . ILE A 1 1022 ? -36.772 21.987 -3.895 1.00 98.94 1022 ILE A CA 1
ATOM 7799 C C . ILE A 1 1022 ? -37.657 21.212 -4.865 1.00 98.94 1022 ILE A C 1
ATOM 7801 O O . ILE A 1 1022 ? -38.342 21.810 -5.690 1.00 98.94 1022 ILE A O 1
ATOM 7805 N N . LEU A 1 1023 ? -37.600 19.889 -4.795 1.00 98.69 1023 LEU A N 1
ATOM 7806 C CA . LEU A 1 1023 ? -38.130 18.965 -5.788 1.00 98.69 1023 LEU A CA 1
ATOM 7807 C C . LEU A 1 1023 ? -39.155 18.022 -5.151 1.00 98.69 1023 LEU A C 1
ATOM 7809 O O . LEU A 1 1023 ? -38.926 17.499 -4.062 1.00 98.69 1023 LEU A O 1
ATOM 7813 N N . ASN A 1 1024 ? -40.287 17.791 -5.821 1.00 98.69 1024 ASN A N 1
ATOM 7814 C CA . ASN A 1 1024 ? -41.304 16.803 -5.415 1.00 98.69 1024 ASN A CA 1
ATOM 7815 C C . ASN A 1 1024 ? -41.753 16.928 -3.942 1.00 98.69 1024 ASN A C 1
ATOM 7817 O O . ASN A 1 1024 ? -42.115 15.943 -3.301 1.00 98.69 1024 ASN A O 1
ATOM 7821 N N . SER A 1 1025 ? -41.675 18.133 -3.379 1.00 98.88 1025 SER A N 1
ATOM 7822 C CA . SER A 1 1025 ? -41.803 18.375 -1.940 1.00 98.88 1025 SER A CA 1
ATOM 7823 C C . SER A 1 1025 ? -43.171 18.962 -1.582 1.00 98.88 1025 SER A C 1
ATOM 7825 O O . SER A 1 1025 ? -43.999 19.254 -2.451 1.00 98.88 1025 SER A O 1
ATOM 7827 N N . LYS A 1 1026 ? -43.423 19.156 -0.285 1.00 98.88 1026 LYS A N 1
ATOM 7828 C CA . LYS A 1 1026 ? -44.648 19.775 0.241 1.00 98.88 1026 LYS A CA 1
ATOM 7829 C C . LYS A 1 1026 ? -44.325 20.921 1.185 1.00 98.88 1026 LYS A C 1
ATOM 7831 O O . LYS A 1 1026 ? -43.591 20.732 2.151 1.00 98.88 1026 LYS A O 1
ATOM 7836 N N . LEU A 1 1027 ? -44.929 22.082 0.949 1.00 98.88 1027 LEU A N 1
ATOM 7837 C CA . LEU A 1 1027 ? -44.892 23.226 1.857 1.00 98.88 1027 LEU A CA 1
ATOM 7838 C C . LEU A 1 1027 ? -46.176 23.233 2.689 1.00 98.88 1027 LEU A C 1
ATOM 7840 O O . LEU A 1 1027 ? -47.281 23.371 2.153 1.00 98.88 1027 LEU A O 1
ATOM 7844 N N . THR A 1 1028 ? -46.036 23.097 4.002 1.00 98.81 1028 THR A N 1
ATOM 7845 C CA . THR A 1 1028 ? -47.132 23.024 4.980 1.00 98.81 1028 THR A CA 1
ATOM 7846 C C . THR A 1 1028 ? -46.946 24.087 6.059 1.00 98.81 1028 THR A C 1
ATOM 7848 O O . THR A 1 1028 ? -45.863 24.643 6.191 1.00 98.81 1028 THR A O 1
ATOM 7851 N N . SER A 1 1029 ? -48.001 24.427 6.799 1.00 98.25 1029 SER A N 1
ATOM 7852 C CA . SER A 1 1029 ? -47.914 25.427 7.869 1.00 98.25 1029 SER A CA 1
ATOM 7853 C C . SER A 1 1029 ? -49.168 25.415 8.739 1.00 98.25 1029 SER A C 1
ATOM 7855 O O . SER A 1 1029 ? -50.242 25.038 8.260 1.00 98.25 1029 SER A O 1
ATOM 7857 N N . ASP A 1 1030 ? -49.032 25.865 9.982 1.00 95.56 1030 ASP A N 1
ATOM 7858 C CA . ASP A 1 1030 ? -50.112 26.264 10.889 1.00 95.56 1030 ASP A CA 1
ATOM 7859 C C . ASP A 1 1030 ? -50.406 27.785 10.864 1.00 95.56 1030 ASP A C 1
ATOM 7861 O O . ASP A 1 1030 ? -51.380 28.240 11.467 1.00 95.56 1030 ASP A O 1
ATOM 7865 N N . ALA A 1 1031 ? -49.628 28.567 10.108 1.00 96.19 1031 ALA A N 1
ATOM 7866 C CA . ALA A 1 1031 ? -49.802 30.002 9.919 1.00 96.19 1031 ALA A CA 1
ATOM 7867 C C . ALA A 1 1031 ? -51.040 30.372 9.083 1.00 96.19 1031 ALA A C 1
ATOM 7869 O O . ALA A 1 1031 ? -51.569 29.598 8.277 1.00 96.19 1031 ALA A O 1
ATOM 7870 N N . ALA A 1 1032 ? -51.477 31.627 9.225 1.00 96.19 1032 ALA A N 1
ATOM 7871 C CA . ALA A 1 1032 ? -52.547 32.191 8.408 1.00 96.19 1032 ALA A CA 1
ATOM 7872 C C . ALA A 1 1032 ? -52.213 32.189 6.898 1.00 96.19 1032 ALA A C 1
ATOM 7874 O O . ALA A 1 1032 ? -51.058 32.222 6.480 1.00 96.19 1032 ALA A O 1
ATOM 7875 N N . ALA A 1 1033 ? -53.247 32.186 6.051 1.00 97.50 1033 ALA A N 1
ATOM 7876 C CA . ALA A 1 1033 ? -53.071 32.207 4.600 1.00 97.50 1033 ALA A CA 1
ATOM 7877 C C . ALA A 1 1033 ? -52.344 33.482 4.117 1.00 97.50 1033 ALA A C 1
ATOM 7879 O O . ALA A 1 1033 ? -52.643 34.585 4.575 1.00 97.50 1033 ALA A O 1
ATOM 7880 N N . GLY A 1 1034 ? -51.431 33.345 3.151 1.00 97.88 1034 GLY A N 1
ATOM 7881 C CA . GLY A 1 1034 ? -50.715 34.466 2.535 1.00 97.88 1034 GLY A CA 1
ATOM 7882 C C . GLY A 1 1034 ? -49.758 35.235 3.461 1.00 97.88 1034 GLY A C 1
ATOM 7883 O O . GLY A 1 1034 ? -49.513 36.428 3.233 1.00 97.88 1034 GLY A O 1
ATOM 7884 N N . THR A 1 1035 ? -49.211 34.601 4.500 1.00 98.38 1035 THR A N 1
ATOM 7885 C CA . THR A 1 1035 ? -48.280 35.237 5.449 1.00 98.38 1035 THR A CA 1
ATOM 7886 C C . THR A 1 1035 ? -46.827 34.785 5.315 1.00 98.38 1035 THR A C 1
ATOM 7888 O O . THR A 1 1035 ? -45.970 35.432 5.904 1.00 98.38 1035 THR A O 1
ATOM 7891 N N . VAL A 1 1036 ? -46.500 33.771 4.516 1.00 98.75 1036 VAL A N 1
ATOM 7892 C CA . VAL A 1 1036 ? -45.130 33.239 4.393 1.00 98.75 1036 VAL A CA 1
ATOM 7893 C C . VAL A 1 1036 ? -44.560 33.483 2.996 1.00 98.75 1036 VAL A C 1
ATOM 7895 O O . VAL A 1 1036 ? -45.251 33.348 1.985 1.00 98.75 1036 VAL A O 1
ATOM 7898 N N . HIS A 1 1037 ? -43.285 33.855 2.935 1.00 98.75 1037 HIS A N 1
ATOM 7899 C CA . HIS A 1 1037 ? -42.521 34.025 1.699 1.00 98.75 1037 HIS A CA 1
ATOM 7900 C C . HIS A 1 1037 ? -41.762 32.741 1.319 1.00 98.75 1037 HIS A C 1
ATOM 7902 O O . HIS A 1 1037 ? -41.259 32.034 2.192 1.00 98.75 1037 HIS A O 1
ATOM 7908 N N . LEU A 1 1038 ? -41.599 32.476 0.016 1.00 98.75 1038 LEU A N 1
ATOM 7909 C CA . LEU A 1 1038 ? -40.754 31.372 -0.469 1.00 98.75 1038 LEU A CA 1
ATOM 7910 C C . LEU A 1 1038 ? -39.266 31.642 -0.217 1.00 98.75 1038 LEU A C 1
ATOM 7912 O O . LEU A 1 1038 ? -38.505 30.711 0.056 1.00 98.75 1038 LEU A O 1
ATOM 7916 N N . GLY A 1 1039 ? -38.846 32.907 -0.272 1.00 98.31 1039 GLY A N 1
ATOM 7917 C CA . GLY A 1 1039 ? -37.495 33.274 0.120 1.00 98.31 1039 GLY A CA 1
ATOM 7918 C C . GLY A 1 1039 ? -37.082 34.710 -0.157 1.00 98.31 1039 GLY A C 1
ATOM 7919 O O . GLY A 1 1039 ? -37.861 35.532 -0.649 1.00 98.31 1039 GLY A O 1
ATOM 7920 N N . ARG A 1 1040 ? -35.826 34.998 0.186 1.00 98.50 1040 ARG A N 1
ATOM 7921 C CA . ARG A 1 1040 ? -35.170 36.299 0.009 1.00 98.50 1040 ARG A CA 1
ATOM 7922 C C . ARG A 1 1040 ? -33.655 36.143 -0.202 1.00 98.50 1040 ARG A C 1
ATOM 7924 O O . ARG A 1 1040 ? -33.093 35.156 0.267 1.00 98.50 1040 ARG A O 1
ATOM 7931 N N . PRO A 1 1041 ? -32.977 37.060 -0.918 1.00 97.88 1041 PRO A N 1
ATOM 7932 C CA . PRO A 1 1041 ? -31.570 36.882 -1.270 1.00 97.88 1041 PRO A CA 1
ATOM 7933 C C . PRO A 1 1041 ? -30.652 37.269 -0.112 1.00 97.88 1041 PRO A C 1
ATOM 7935 O O . PRO A 1 1041 ? -30.478 38.449 0.192 1.00 97.88 1041 PRO A O 1
ATOM 7938 N N . TRP A 1 1042 ? -30.035 36.287 0.541 1.00 97.75 1042 TRP A N 1
ATOM 7939 C CA . TRP A 1 1042 ? -29.072 36.580 1.591 1.00 97.75 1042 TRP A CA 1
ATOM 7940 C C . TRP A 1 1042 ? -27.699 36.873 0.993 1.00 97.75 1042 TRP A C 1
ATOM 7942 O O . TRP A 1 1042 ? -27.122 36.056 0.284 1.00 97.75 1042 TRP A O 1
ATOM 7952 N N . HIS A 1 1043 ? -27.148 38.036 1.341 1.00 96.06 1043 HIS A N 1
ATOM 7953 C CA . HIS A 1 1043 ? -25.774 38.421 1.032 1.00 96.06 1043 HIS A CA 1
ATOM 7954 C C . HIS A 1 1043 ? -24.955 38.426 2.334 1.00 96.06 1043 HIS A C 1
ATOM 7956 O O . HIS A 1 1043 ? -24.934 39.444 3.041 1.00 96.06 1043 HIS A O 1
ATOM 7962 N N . PRO A 1 1044 ? -24.291 37.311 2.699 1.00 91.12 1044 PRO A N 1
ATOM 7963 C CA . PRO A 1 1044 ? -23.511 37.204 3.925 1.00 91.12 1044 PRO A CA 1
ATOM 7964 C C . PRO A 1 1044 ? -22.488 38.333 4.010 1.00 91.12 1044 PRO A C 1
ATOM 7966 O O . PRO A 1 1044 ? -21.674 38.523 3.108 1.00 91.12 1044 PRO A O 1
ATOM 7969 N N . SER A 1 1045 ? -22.542 39.112 5.092 1.00 88.94 1045 SER A N 1
ATOM 7970 C CA . SER A 1 1045 ? -21.689 40.296 5.292 1.00 88.94 1045 SER A CA 1
ATOM 7971 C C . SER A 1 1045 ? -21.710 41.308 4.128 1.00 88.94 1045 SER A C 1
ATOM 7973 O O . SER A 1 1045 ? -20.751 42.054 3.946 1.00 88.94 1045 SER A O 1
ATOM 7975 N N . GLY A 1 1046 ? -22.792 41.341 3.342 1.00 91.06 1046 GLY A N 1
ATOM 7976 C CA . GLY A 1 1046 ? -22.937 42.215 2.177 1.00 91.06 1046 GLY A CA 1
ATOM 7977 C C . GLY A 1 1046 ? -22.136 41.779 0.947 1.00 91.06 1046 GLY A C 1
ATOM 7978 O O . GLY A 1 1046 ? -21.854 42.623 0.103 1.00 91.06 1046 GLY A O 1
ATOM 7979 N N . ASN A 1 1047 ? -21.740 40.504 0.840 1.00 92.38 1047 ASN A N 1
ATOM 7980 C CA . ASN A 1 1047 ? -21.023 39.987 -0.329 1.00 92.38 1047 ASN A CA 1
ATOM 7981 C C . ASN A 1 1047 ? -21.875 40.135 -1.610 1.00 92.38 1047 ASN A C 1
ATOM 7983 O O . ASN A 1 1047 ? -22.873 39.428 -1.742 1.00 92.38 1047 ASN A O 1
ATOM 7987 N N . PRO A 1 1048 ? -21.494 40.988 -2.580 1.00 91.12 1048 PRO A N 1
ATOM 7988 C CA . PRO A 1 1048 ? -22.297 41.222 -3.782 1.00 91.12 1048 PRO A CA 1
ATOM 7989 C C . PRO A 1 1048 ? -22.304 40.032 -4.752 1.00 91.12 1048 PRO A C 1
ATOM 7991 O O . PRO A 1 1048 ? -23.179 39.960 -5.602 1.00 91.12 1048 PRO A O 1
ATOM 7994 N N . ASN A 1 1049 ? -21.364 39.090 -4.621 1.00 95.06 1049 ASN A N 1
ATOM 7995 C CA . ASN A 1 1049 ? -21.276 37.917 -5.497 1.00 95.06 1049 ASN A CA 1
ATOM 7996 C C . ASN A 1 1049 ? -22.142 36.741 -5.019 1.00 95.06 1049 ASN A C 1
ATOM 7998 O O . ASN A 1 1049 ? -22.258 35.744 -5.731 1.00 95.06 1049 ASN A O 1
ATOM 8002 N N . ALA A 1 1050 ? -22.736 36.841 -3.826 1.00 96.62 1050 ALA A N 1
ATOM 8003 C CA . ALA A 1 1050 ? -23.700 35.875 -3.312 1.00 96.62 1050 ALA A CA 1
ATOM 8004 C C . ALA A 1 1050 ? -25.075 36.126 -3.953 1.00 96.62 1050 ALA A C 1
ATOM 8006 O O . ALA A 1 1050 ? -25.959 36.723 -3.346 1.00 96.62 1050 ALA A O 1
ATOM 8007 N N . ILE A 1 1051 ? -25.231 35.709 -5.210 1.00 97.44 1051 ILE A N 1
ATOM 8008 C CA . ILE A 1 1051 ? -26.481 35.828 -5.962 1.00 97.44 1051 ILE A CA 1
ATOM 8009 C C . ILE A 1 1051 ? -27.296 34.545 -5.790 1.00 97.44 1051 ILE A C 1
ATOM 8011 O O . ILE A 1 1051 ? -27.127 33.559 -6.523 1.00 97.44 1051 ILE A O 1
ATOM 8015 N N . ALA A 1 1052 ? -28.189 34.600 -4.799 1.00 97.94 1052 ALA A N 1
ATOM 8016 C CA . ALA A 1 1052 ? -29.075 33.522 -4.377 1.00 97.94 1052 ALA A CA 1
ATOM 8017 C C . ALA A 1 1052 ? -29.705 32.779 -5.565 1.00 97.94 1052 ALA A C 1
ATOM 8019 O O . ALA A 1 1052 ? -30.205 33.410 -6.496 1.00 97.94 1052 ALA A O 1
ATOM 8020 N N . SER A 1 1053 ? -29.702 31.445 -5.523 1.00 98.56 1053 SER A N 1
ATOM 8021 C CA . SER A 1 1053 ? -30.331 30.603 -6.540 1.00 98.56 1053 SER A CA 1
ATOM 8022 C C . SER A 1 1053 ? -31.238 29.574 -5.885 1.00 98.56 1053 SER A C 1
ATOM 8024 O O . SER A 1 1053 ? -30.784 28.799 -5.047 1.00 98.56 1053 SER A O 1
ATOM 8026 N N . VAL A 1 1054 ? -32.526 29.607 -6.231 1.00 98.81 1054 VAL A N 1
ATOM 8027 C CA . VAL A 1 1054 ? -33.551 28.727 -5.657 1.00 98.81 1054 VAL A CA 1
ATOM 8028 C C . VAL A 1 1054 ? -34.580 28.387 -6.726 1.00 98.81 1054 VAL A C 1
ATOM 8030 O O . VAL A 1 1054 ? -35.164 29.285 -7.335 1.00 98.81 1054 VAL A O 1
ATOM 8033 N N . VAL A 1 1055 ? -34.837 27.095 -6.908 1.00 98.88 1055 VAL A N 1
ATOM 8034 C CA . VAL A 1 1055 ? -35.902 26.578 -7.766 1.00 98.88 1055 VAL A CA 1
ATOM 8035 C C . VAL A 1 1055 ? -36.843 25.708 -6.949 1.00 98.88 1055 VAL A C 1
ATOM 8037 O O . VAL A 1 1055 ? -36.404 24.756 -6.310 1.00 98.88 1055 VAL A O 1
ATOM 8040 N N . TYR A 1 1056 ? -38.139 26.014 -6.999 1.00 98.88 1056 TYR A N 1
ATOM 8041 C CA . TYR A 1 1056 ? -39.193 25.112 -6.526 1.00 98.88 1056 TYR A CA 1
ATOM 8042 C C . TYR A 1 1056 ? -39.814 24.395 -7.721 1.00 98.88 1056 TYR A C 1
ATOM 8044 O O . TYR A 1 1056 ? -40.401 25.043 -8.589 1.00 98.88 1056 TYR A O 1
ATOM 8052 N N . MET A 1 1057 ? -39.695 23.073 -7.757 1.00 98.75 1057 MET A N 1
ATOM 8053 C CA . MET A 1 1057 ? -40.099 22.226 -8.870 1.00 98.75 1057 MET A CA 1
ATOM 8054 C C . MET A 1 1057 ? -41.016 21.099 -8.392 1.00 98.75 1057 MET A C 1
ATOM 8056 O O . MET A 1 1057 ? -40.700 20.411 -7.419 1.00 98.75 1057 MET A O 1
ATOM 8060 N N . ASN A 1 1058 ? -42.146 20.892 -9.075 1.00 98.62 1058 ASN A N 1
ATOM 8061 C CA . ASN A 1 1058 ? -43.122 19.839 -8.758 1.00 98.62 1058 ASN A CA 1
ATOM 8062 C C . ASN A 1 1058 ? -43.526 19.815 -7.270 1.00 98.62 1058 ASN A C 1
ATOM 8064 O O . ASN A 1 1058 ? -43.707 18.754 -6.677 1.00 98.62 1058 ASN A O 1
ATOM 8068 N N . THR A 1 1059 ? -43.607 20.988 -6.641 1.00 98.75 1059 THR A N 1
ATOM 8069 C CA . THR A 1 1059 ? -43.814 21.125 -5.196 1.00 98.75 1059 THR A CA 1
ATOM 8070 C C . THR A 1 1059 ? -45.248 21.559 -4.888 1.00 98.75 1059 THR A C 1
ATOM 8072 O O . THR A 1 1059 ? -45.787 22.483 -5.502 1.00 98.75 1059 THR A O 1
ATOM 8075 N N . GLU A 1 1060 ? -45.883 20.908 -3.913 1.00 98.81 1060 GLU A N 1
ATOM 8076 C CA . GLU A 1 1060 ? -47.214 21.271 -3.420 1.00 98.81 1060 GLU A CA 1
ATOM 8077 C C . GLU A 1 1060 ? -47.107 22.416 -2.398 1.00 98.81 1060 GLU A C 1
ATOM 8079 O O . GLU A 1 1060 ? -46.482 22.266 -1.353 1.00 98.81 1060 GLU A O 1
ATOM 8084 N N . MET A 1 1061 ? -47.723 23.567 -2.674 1.00 98.75 1061 MET A N 1
ATOM 8085 C CA . MET A 1 1061 ? -47.650 24.776 -1.852 1.00 98.75 1061 MET A CA 1
ATOM 8086 C C . MET A 1 1061 ? -48.964 25.046 -1.109 1.00 98.75 1061 MET A C 1
ATOM 8088 O O . MET A 1 1061 ? -50.002 25.313 -1.725 1.00 98.75 1061 MET A O 1
ATOM 8092 N N . GLY A 1 1062 ? -48.922 25.027 0.226 1.00 98.50 1062 GLY A N 1
ATOM 8093 C CA . GLY A 1 1062 ? -50.062 25.349 1.087 1.00 98.50 1062 GLY A CA 1
ATOM 8094 C C . GLY A 1 1062 ? -50.504 26.821 1.042 1.00 98.50 1062 GLY A C 1
ATOM 8095 O O . GLY A 1 1062 ? -49.809 27.698 0.536 1.00 98.50 1062 GLY A O 1
ATOM 8096 N N . ALA A 1 1063 ? -51.679 27.113 1.613 1.00 98.25 1063 ALA A N 1
ATOM 8097 C CA . ALA A 1 1063 ? -52.330 28.427 1.497 1.00 98.25 1063 ALA A CA 1
ATOM 8098 C C . ALA A 1 1063 ? -51.606 29.567 2.241 1.00 98.25 1063 ALA A C 1
ATOM 8100 O O . ALA A 1 1063 ? -51.916 30.736 2.027 1.00 98.25 1063 ALA A O 1
ATOM 8101 N N . HIS A 1 1064 ? -50.656 29.241 3.119 1.00 98.56 1064 HIS A N 1
ATOM 8102 C CA . HIS A 1 1064 ? -49.820 30.194 3.853 1.00 98.56 1064 HIS A CA 1
ATOM 8103 C C . HIS A 1 1064 ? -48.857 30.963 2.936 1.00 98.56 1064 HIS A C 1
ATOM 8105 O O . HIS A 1 1064 ? -48.459 32.075 3.280 1.00 98.56 1064 HIS A O 1
ATOM 8111 N N . ILE A 1 1065 ? -48.517 30.429 1.757 1.00 98.69 1065 ILE A N 1
ATOM 8112 C CA . ILE A 1 1065 ? -47.600 31.089 0.821 1.00 98.69 1065 ILE A CA 1
ATOM 8113 C C . ILE A 1 1065 ? -48.238 32.342 0.213 1.00 98.69 1065 ILE A C 1
ATOM 8115 O O . ILE A 1 1065 ? -49.382 32.339 -0.243 1.00 98.69 1065 ILE A O 1
ATOM 8119 N N . LYS A 1 1066 ? -47.474 33.433 0.185 1.00 98.00 1066 LYS A N 1
ATOM 8120 C CA . LYS A 1 1066 ? -47.866 34.712 -0.414 1.00 98.00 1066 LYS A CA 1
ATOM 8121 C C . LYS A 1 1066 ? -48.033 34.642 -1.931 1.00 98.00 1066 LYS A C 1
ATOM 8123 O O . LYS A 1 1066 ? -47.266 33.991 -2.636 1.00 98.00 1066 LYS A O 1
ATOM 8128 N N . THR A 1 1067 ? -48.962 35.447 -2.449 1.00 96.31 1067 THR A N 1
ATOM 8129 C CA . THR A 1 1067 ? -49.101 35.693 -3.896 1.00 96.31 1067 THR A CA 1
ATOM 8130 C C . THR A 1 1067 ? -47.860 36.367 -4.492 1.00 96.31 1067 THR A C 1
ATOM 8132 O O . THR A 1 1067 ? -47.499 36.057 -5.624 1.00 96.31 1067 THR A O 1
ATOM 8135 N N . GLU A 1 1068 ? -47.196 37.239 -3.725 1.00 96.88 1068 GLU A N 1
ATOM 8136 C CA . GLU A 1 1068 ? -45.870 37.811 -4.009 1.00 96.88 1068 GLU A CA 1
ATOM 8137 C C . GLU A 1 1068 ? -44.847 37.157 -3.059 1.00 96.88 1068 GLU A C 1
ATOM 8139 O O . GLU A 1 1068 ? -44.637 37.635 -1.939 1.00 96.88 1068 GLU A O 1
ATOM 8144 N N . PRO A 1 1069 ? -44.287 35.994 -3.430 1.00 97.00 1069 PRO A N 1
ATOM 8145 C CA . PRO A 1 1069 ? -43.582 35.130 -2.489 1.00 97.00 1069 PRO A CA 1
ATOM 8146 C C . PRO A 1 1069 ? -42.119 35.516 -2.262 1.00 97.00 1069 PRO A C 1
ATOM 8148 O O . PRO A 1 1069 ? -41.546 35.079 -1.268 1.00 97.00 1069 PRO A O 1
ATOM 8151 N N . TRP A 1 1070 ? -41.520 36.322 -3.138 1.00 98.25 1070 TRP A N 1
ATOM 8152 C CA . TRP A 1 1070 ? -40.125 36.754 -3.049 1.00 98.25 1070 TRP A CA 1
ATOM 8153 C C . TRP A 1 1070 ? -40.040 38.170 -2.483 1.00 98.25 1070 TRP A C 1
ATOM 8155 O O . TRP A 1 1070 ? -40.868 39.021 -2.808 1.00 98.25 1070 TRP A O 1
ATOM 8165 N N . THR A 1 1071 ? -39.051 38.436 -1.630 1.00 97.94 1071 THR A N 1
ATOM 8166 C CA . THR A 1 1071 ? -38.836 39.779 -1.071 1.00 97.94 1071 THR A CA 1
ATOM 8167 C C . THR A 1 1071 ? -37.361 40.142 -0.996 1.00 97.94 1071 THR A C 1
ATOM 8169 O O . THR A 1 1071 ? -36.494 39.275 -0.935 1.00 97.94 1071 THR A O 1
ATOM 8172 N N . ASP A 1 1072 ? -37.088 41.442 -0.944 1.00 97.81 1072 ASP A N 1
ATOM 8173 C CA . ASP A 1 1072 ? -35.750 41.993 -0.754 1.00 97.81 1072 ASP A CA 1
ATOM 8174 C C . ASP A 1 1072 ? -35.203 41.682 0.651 1.00 97.81 1072 ASP A C 1
ATOM 8176 O O . ASP A 1 1072 ? -35.959 41.530 1.620 1.00 97.81 1072 ASP A O 1
ATOM 8180 N N . MET A 1 1073 ? -33.876 41.646 0.781 1.00 96.50 1073 MET A N 1
ATOM 8181 C CA . MET A 1 1073 ? -33.188 41.475 2.062 1.00 96.50 1073 MET A CA 1
ATOM 8182 C C . MET A 1 1073 ? -32.013 42.442 2.165 1.00 96.50 1073 MET A C 1
ATOM 8184 O O . MET A 1 1073 ? -31.161 42.502 1.285 1.00 96.50 1073 MET A O 1
ATOM 8188 N N . SER A 1 1074 ? -31.946 43.205 3.260 1.00 90.69 1074 SER A N 1
ATOM 8189 C CA . SER A 1 1074 ? -30.801 44.073 3.590 1.00 90.69 1074 SER A CA 1
ATOM 8190 C C . SER A 1 1074 ? -30.350 45.026 2.465 1.00 90.69 1074 SER A C 1
ATOM 8192 O O . SER A 1 1074 ? -29.174 45.368 2.385 1.00 90.69 1074 SER A O 1
ATOM 8194 N N . GLY A 1 1075 ? -31.285 45.473 1.617 1.00 91.75 1075 GLY A N 1
ATOM 8195 C CA . GLY A 1 1075 ? -31.019 46.376 0.489 1.00 91.75 1075 GLY A CA 1
ATOM 8196 C C . GLY A 1 1075 ? -30.706 45.690 -0.846 1.00 91.75 1075 GLY A C 1
ATOM 8197 O O . GLY A 1 1075 ? -30.543 46.396 -1.836 1.00 91.75 1075 GLY A O 1
ATOM 8198 N N . PHE A 1 1076 ? -30.662 44.357 -0.894 1.00 95.19 1076 PHE A N 1
ATOM 8199 C CA . PHE A 1 1076 ? -30.499 43.578 -2.123 1.00 95.19 1076 PHE A CA 1
ATOM 8200 C C . PHE A 1 1076 ? -31.855 43.139 -2.664 1.00 95.19 1076 PHE A C 1
ATOM 8202 O O . PHE A 1 1076 ? -32.696 42.633 -1.909 1.00 95.19 1076 PHE A O 1
ATOM 8209 N N . SER A 1 1077 ? -32.070 43.352 -3.965 1.00 96.62 1077 SER A N 1
ATOM 8210 C CA . SER A 1 1077 ? -33.365 43.071 -4.572 1.00 96.62 1077 SER A CA 1
ATOM 8211 C C . SER A 1 1077 ? -33.521 41.600 -4.925 1.00 96.62 1077 SER A C 1
ATOM 8213 O O . SER A 1 1077 ? -32.639 41.008 -5.543 1.00 96.62 1077 SER A O 1
ATOM 8215 N N . TRP A 1 1078 ? -34.687 41.017 -4.635 1.00 97.19 1078 TRP A N 1
ATOM 8216 C CA . TRP A 1 1078 ? -34.997 39.654 -5.088 1.00 97.19 1078 TRP A CA 1
ATOM 8217 C C . TRP A 1 1078 ? -35.006 39.527 -6.616 1.00 97.19 1078 TRP A C 1
ATOM 8219 O O . TRP A 1 1078 ? -34.796 38.438 -7.138 1.00 97.19 1078 TRP A O 1
ATOM 8229 N N . LYS A 1 1079 ? -35.206 40.634 -7.342 1.00 96.81 1079 LYS A N 1
ATOM 8230 C CA . LYS A 1 1079 ? -35.188 40.660 -8.812 1.00 96.81 1079 LYS A CA 1
ATOM 8231 C C . LYS A 1 1079 ? -33.796 40.453 -9.408 1.00 96.81 1079 LYS A C 1
ATOM 8233 O O . LYS A 1 1079 ? -33.689 40.168 -10.595 1.00 96.81 1079 LYS A O 1
ATOM 8238 N N . GLU A 1 1080 ? -32.750 40.627 -8.606 1.00 95.88 1080 GLU A N 1
ATOM 8239 C CA . GLU A 1 1080 ? -31.361 40.359 -8.994 1.00 95.88 1080 GLU A CA 1
ATOM 8240 C C . GLU A 1 1080 ? -30.939 38.923 -8.636 1.00 95.88 1080 GLU A C 1
ATOM 8242 O O . GLU A 1 1080 ? -29.875 38.471 -9.053 1.00 95.88 1080 GLU A O 1
ATOM 8247 N N . ALA A 1 1081 ? -31.779 38.190 -7.894 1.00 97.62 1081 ALA A N 1
ATOM 8248 C CA . ALA A 1 1081 ? -31.568 36.791 -7.552 1.00 97.62 1081 ALA A CA 1
ATOM 8249 C C . ALA A 1 1081 ? -32.044 35.842 -8.663 1.00 97.62 1081 ALA A C 1
ATOM 8251 O O . ALA A 1 1081 ? -32.853 36.186 -9.524 1.00 97.62 1081 ALA A O 1
ATOM 8252 N N . ARG A 1 1082 ? -31.571 34.596 -8.608 1.00 98.12 1082 ARG A N 1
ATOM 8253 C CA . ARG A 1 1082 ? -31.931 33.506 -9.523 1.00 98.12 1082 ARG A CA 1
ATOM 8254 C C . ARG A 1 1082 ? -33.038 32.646 -8.911 1.00 98.12 1082 ARG A C 1
ATOM 8256 O O . ARG A 1 1082 ? -32.810 31.490 -8.552 1.00 98.12 1082 ARG A O 1
ATOM 8263 N N . PHE A 1 1083 ? -34.219 33.234 -8.746 1.00 98.62 1083 PHE A N 1
ATOM 8264 C CA . PHE A 1 1083 ? -35.398 32.550 -8.211 1.00 98.62 1083 PHE A CA 1
ATOM 8265 C C . PHE A 1 1083 ? -36.347 32.129 -9.322 1.00 98.62 1083 PHE A C 1
ATOM 8267 O O . PHE A 1 1083 ? -36.703 32.952 -10.165 1.00 98.62 1083 PHE A O 1
ATOM 8274 N N . ALA A 1 1084 ? -36.777 30.868 -9.307 1.00 98.25 1084 ALA A N 1
ATOM 8275 C CA . ALA A 1 1084 ? -37.747 30.366 -10.268 1.00 98.25 1084 ALA A CA 1
ATOM 8276 C C . ALA A 1 1084 ? -38.625 29.243 -9.702 1.00 98.25 1084 ALA A C 1
ATOM 8278 O O . ALA A 1 1084 ? -38.352 28.646 -8.659 1.00 98.25 1084 ALA A O 1
ATOM 8279 N N . GLU A 1 1085 ? -39.704 28.961 -10.416 1.00 98.75 1085 GLU A N 1
ATOM 8280 C CA . GLU A 1 1085 ? -40.673 27.922 -10.101 1.00 98.75 1085 GLU A CA 1
ATOM 8281 C C . GLU A 1 1085 ? -41.002 27.096 -11.352 1.00 98.75 1085 GLU A C 1
ATOM 8283 O O . GLU A 1 1085 ? -40.893 27.594 -12.474 1.00 98.75 1085 GLU A O 1
ATOM 8288 N N . TYR A 1 1086 ? -41.402 25.836 -11.177 1.00 98.62 1086 TYR A N 1
ATOM 8289 C CA . TYR A 1 1086 ? -41.828 24.978 -12.282 1.00 98.62 1086 TYR A CA 1
ATOM 8290 C C . TYR A 1 1086 ? -42.831 23.920 -11.820 1.00 98.62 1086 TYR A C 1
ATOM 8292 O O . TYR A 1 1086 ? -42.548 23.136 -10.917 1.00 98.62 1086 TYR A O 1
ATOM 8300 N N . MET A 1 1087 ? -44.007 23.885 -12.455 1.00 97.88 1087 MET A N 1
ATOM 8301 C CA . MET A 1 1087 ? -45.053 22.874 -12.217 1.00 97.88 1087 MET A CA 1
ATOM 8302 C C . MET A 1 1087 ? -45.437 22.671 -10.734 1.00 97.88 1087 MET A C 1
ATOM 8304 O O . MET A 1 1087 ? -45.796 21.574 -10.309 1.00 97.88 1087 MET A O 1
ATOM 8308 N N . ASN A 1 1088 ? -45.403 23.741 -9.937 1.00 98.62 1088 ASN A N 1
ATOM 8309 C CA . ASN A 1 1088 ? -45.882 23.711 -8.555 1.00 98.62 1088 ASN A CA 1
ATOM 8310 C C . ASN A 1 1088 ? -47.418 23.673 -8.505 1.00 98.62 1088 ASN A C 1
ATOM 8312 O O . ASN A 1 1088 ? -48.100 24.224 -9.372 1.00 98.62 1088 ASN A O 1
ATOM 8316 N N . THR A 1 1089 ? -47.976 23.042 -7.472 1.00 98.44 1089 THR A N 1
ATOM 8317 C CA . THR A 1 1089 ? -49.431 22.865 -7.304 1.00 98.44 1089 THR A CA 1
ATOM 8318 C C . THR A 1 1089 ? -49.909 23.343 -5.936 1.00 98.44 1089 THR A C 1
ATOM 8320 O O . THR A 1 1089 ? -49.104 23.612 -5.055 1.00 98.44 1089 THR A O 1
ATOM 8323 N N . GLY A 1 1090 ? -51.223 23.402 -5.712 1.00 98.12 1090 GLY A N 1
ATOM 8324 C CA . GLY A 1 1090 ? -51.807 23.760 -4.414 1.00 98.12 1090 GLY A CA 1
ATOM 8325 C C . GLY A 1 1090 ? -52.194 25.241 -4.289 1.00 98.12 1090 GLY A C 1
ATOM 8326 O O . GLY A 1 1090 ? -51.928 26.041 -5.185 1.00 98.12 1090 GLY A O 1
ATOM 8327 N N . PRO A 1 1091 ? -52.879 25.624 -3.197 1.00 97.50 1091 PRO A N 1
ATOM 8328 C CA . PRO A 1 1091 ? -53.458 26.962 -3.038 1.00 97.50 1091 PRO A CA 1
ATOM 8329 C C . PRO A 1 1091 ? -52.429 28.104 -2.954 1.00 97.50 1091 PRO A C 1
ATOM 8331 O O . PRO A 1 1091 ? -52.796 29.251 -3.198 1.00 97.50 1091 PRO A O 1
ATOM 8334 N N . GLY A 1 1092 ? -51.168 27.815 -2.618 1.00 97.31 1092 GLY A N 1
ATOM 8335 C CA . GLY A 1 1092 ? -50.072 28.790 -2.573 1.00 97.31 1092 GLY A CA 1
ATOM 8336 C C . GLY A 1 1092 ? -49.296 28.963 -3.888 1.00 97.31 1092 GLY A C 1
ATOM 8337 O O . GLY A 1 1092 ? -48.450 29.857 -3.985 1.00 97.31 1092 GLY A O 1
ATOM 8338 N N . ALA A 1 1093 ? -49.570 28.128 -4.897 1.00 96.75 1093 ALA A N 1
ATOM 8339 C CA . ALA A 1 1093 ? -48.865 28.097 -6.182 1.00 96.75 1093 ALA A CA 1
ATOM 8340 C C . ALA A 1 1093 ? -49.545 29.004 -7.227 1.00 96.75 1093 ALA A C 1
ATOM 8342 O O . ALA A 1 1093 ? -50.052 28.551 -8.253 1.00 96.75 1093 ALA A O 1
ATOM 8343 N N . ALA A 1 1094 ? -49.606 30.308 -6.946 1.00 94.38 1094 ALA A N 1
ATOM 8344 C CA . ALA A 1 1094 ? -50.067 31.289 -7.928 1.00 94.38 1094 ALA A CA 1
ATOM 8345 C C . ALA A 1 1094 ? -49.037 31.467 -9.061 1.00 94.38 1094 ALA A C 1
ATOM 8347 O O . ALA A 1 1094 ? -47.843 31.297 -8.843 1.00 94.38 1094 ALA A O 1
ATOM 8348 N N . VAL A 1 1095 ? -49.483 31.893 -10.248 1.00 94.31 1095 VAL A N 1
ATOM 8349 C CA . VAL A 1 1095 ? -48.603 32.283 -11.366 1.00 94.31 1095 VAL A CA 1
ATOM 8350 C C . VAL A 1 1095 ? -48.873 33.745 -11.713 1.00 94.31 1095 VAL A C 1
ATOM 8352 O O . VAL A 1 1095 ? -50.008 34.107 -12.025 1.00 94.31 1095 VAL A O 1
ATOM 8355 N N . ASN A 1 1096 ? -47.852 34.598 -11.597 1.00 94.69 1096 ASN A N 1
ATOM 8356 C CA . ASN A 1 1096 ? -47.923 36.036 -11.870 1.00 94.69 1096 ASN A CA 1
ATOM 8357 C C . ASN A 1 1096 ? -46.520 36.630 -12.117 1.00 94.69 1096 ASN A C 1
ATOM 8359 O O . ASN A 1 1096 ? -45.516 35.937 -11.967 1.00 94.69 1096 ASN A O 1
ATOM 8363 N N . ASP A 1 1097 ? -46.451 37.921 -12.452 1.00 92.50 1097 ASP A N 1
ATOM 8364 C CA . ASP A 1 1097 ? -45.201 38.623 -12.794 1.00 92.50 1097 ASP A CA 1
ATOM 8365 C C . ASP A 1 1097 ? -44.163 38.661 -11.657 1.00 92.50 1097 ASP A C 1
ATOM 8367 O O . ASP A 1 1097 ? -42.971 38.838 -11.906 1.00 92.50 1097 ASP A O 1
ATOM 8371 N N . SER A 1 1098 ? -44.590 38.473 -10.407 1.00 94.06 1098 SER A N 1
ATOM 8372 C CA . SER A 1 1098 ? -43.712 38.397 -9.235 1.00 94.06 1098 SER A CA 1
ATOM 8373 C C . SER A 1 1098 ? -43.231 36.968 -8.948 1.00 94.06 1098 SER A C 1
ATOM 8375 O O . SER A 1 1098 ? -42.697 36.720 -7.870 1.00 94.06 1098 SER A O 1
ATOM 8377 N N . ARG A 1 1099 ? -43.445 36.013 -9.868 1.00 97.50 1099 ARG A N 1
ATOM 8378 C CA . ARG A 1 1099 ? -43.138 34.579 -9.707 1.00 97.50 1099 ARG A CA 1
ATOM 8379 C C . ARG A 1 1099 ? -42.530 33.988 -10.985 1.00 97.50 1099 ARG A C 1
ATOM 8381 O O . ARG A 1 1099 ? -43.252 33.353 -11.760 1.00 97.50 1099 ARG A O 1
ATOM 8388 N N . PRO A 1 1100 ? -41.223 34.198 -11.231 1.00 97.88 1100 PRO A N 1
ATOM 8389 C CA . PRO A 1 1100 ? -40.566 33.706 -12.440 1.00 97.88 1100 PRO A CA 1
ATOM 8390 C C . PRO A 1 1100 ? -40.767 32.196 -12.624 1.00 97.88 1100 PRO A C 1
ATOM 8392 O O . PRO A 1 1100 ? -40.594 31.428 -11.679 1.00 97.88 1100 PRO A O 1
ATOM 8395 N N . GLN A 1 1101 ? -41.143 31.778 -13.833 1.00 98.06 1101 GLN A N 1
ATOM 8396 C CA . GLN A 1 1101 ? -41.335 30.369 -14.187 1.00 98.06 1101 GLN A CA 1
ATOM 8397 C C . GLN A 1 1101 ? -40.206 29.909 -15.109 1.00 98.06 1101 GLN A C 1
ATOM 8399 O O . GLN A 1 1101 ? -39.847 30.642 -16.034 1.00 98.06 1101 GLN A O 1
ATOM 8404 N N . LEU A 1 1102 ? -39.683 28.703 -14.883 1.00 98.19 1102 LEU A N 1
ATOM 8405 C CA . LEU A 1 1102 ? -38.788 28.050 -15.841 1.00 98.19 1102 LEU A CA 1
ATOM 8406 C C . LEU A 1 1102 ? -39.571 27.569 -17.066 1.00 98.19 1102 LEU A C 1
ATOM 8408 O O . LEU A 1 1102 ? -40.744 27.202 -16.964 1.00 98.19 1102 LEU A O 1
ATOM 8412 N N . LYS A 1 1103 ? -38.904 27.529 -18.220 1.00 97.44 1103 LYS A N 1
ATOM 8413 C CA . LYS A 1 1103 ? -39.373 26.778 -19.394 1.00 97.44 1103 LYS A CA 1
ATOM 8414 C C . LYS A 1 1103 ? -39.032 25.297 -19.260 1.00 97.44 1103 LYS A C 1
ATOM 8416 O O . LYS A 1 1103 ? -38.116 24.944 -18.521 1.00 97.44 1103 LYS A O 1
ATOM 8421 N N . ASP A 1 1104 ? -39.705 24.452 -20.035 1.00 97.06 1104 ASP A N 1
ATOM 8422 C CA . ASP A 1 1104 ? -39.481 23.001 -20.042 1.00 97.06 1104 ASP A CA 1
ATOM 8423 C C . ASP A 1 1104 ? -38.007 22.643 -20.314 1.00 97.06 1104 ASP A C 1
ATOM 8425 O O . ASP A 1 1104 ? -37.448 21.782 -19.636 1.00 97.06 1104 ASP A O 1
ATOM 8429 N N . GLU A 1 1105 ? -37.341 23.334 -21.249 1.00 96.25 1105 GLU A N 1
ATOM 8430 C CA . GLU A 1 1105 ? -35.927 23.083 -21.563 1.00 96.25 1105 GLU A CA 1
ATOM 8431 C C . GLU A 1 1105 ? -34.987 23.515 -20.432 1.00 96.25 1105 GLU A C 1
ATOM 8433 O O . GLU A 1 1105 ? -33.982 22.860 -20.182 1.00 96.25 1105 GLU A O 1
ATOM 8438 N N . GLU A 1 1106 ? -35.312 24.602 -19.729 1.00 96.88 1106 GLU A N 1
ATOM 8439 C CA . GLU A 1 1106 ? -34.531 25.065 -18.578 1.00 96.88 1106 GLU A CA 1
ATOM 8440 C C . GLU A 1 1106 ? -34.732 24.121 -17.390 1.00 96.88 1106 GLU A C 1
ATOM 8442 O O . GLU A 1 1106 ? -33.768 23.761 -16.723 1.00 96.88 1106 GLU A O 1
ATOM 8447 N N . ALA A 1 1107 ? -35.969 23.678 -17.147 1.00 97.44 1107 ALA A N 1
ATOM 8448 C CA . ALA A 1 1107 ? -36.305 22.726 -16.095 1.00 97.44 1107 ALA A CA 1
ATOM 8449 C C . ALA A 1 1107 ? -35.623 21.363 -16.302 1.00 97.44 1107 ALA A C 1
ATOM 8451 O O . ALA A 1 1107 ? -35.204 20.748 -15.323 1.00 97.44 1107 ALA A O 1
ATOM 8452 N N . ALA A 1 1108 ? -35.448 20.918 -17.551 1.00 96.75 1108 ALA A N 1
ATOM 8453 C CA . ALA A 1 1108 ? -34.737 19.679 -17.874 1.00 96.75 1108 ALA A CA 1
ATOM 8454 C C . ALA A 1 1108 ? -33.262 19.681 -17.422 1.00 96.75 1108 ALA A C 1
ATOM 8456 O O . ALA A 1 1108 ? -32.711 18.617 -17.150 1.00 96.75 1108 ALA A O 1
ATOM 8457 N N . GLU A 1 1109 ? -32.639 20.858 -17.285 1.00 97.44 1109 GLU A N 1
ATOM 8458 C CA . GLU A 1 1109 ? -31.258 21.002 -16.803 1.00 97.44 1109 GLU A CA 1
ATOM 8459 C C . GLU A 1 1109 ? -31.141 20.957 -15.269 1.00 97.44 1109 GLU A C 1
ATOM 8461 O O . GLU A 1 1109 ? -30.043 20.772 -14.739 1.00 97.44 1109 GLU A O 1
ATOM 8466 N N . TRP A 1 1110 ? -32.249 21.108 -14.536 1.00 97.75 1110 TRP A N 1
ATOM 8467 C CA . TRP A 1 1110 ? -32.297 21.043 -13.070 1.00 97.75 1110 TRP A CA 1
ATOM 8468 C C . TRP A 1 1110 ? -32.503 19.605 -12.581 1.00 97.75 1110 TRP A C 1
ATOM 8470 O O . TRP A 1 1110 ? -33.503 19.269 -11.948 1.00 97.75 1110 TRP A O 1
ATOM 8480 N N . THR A 1 1111 ? -31.531 18.739 -12.868 1.00 97.12 1111 THR A N 1
ATOM 8481 C CA . THR A 1 1111 ? -31.496 17.358 -12.364 1.00 97.12 1111 THR A CA 1
ATOM 8482 C C . THR A 1 1111 ? -30.739 17.263 -11.038 1.00 97.12 1111 THR A C 1
ATOM 8484 O O . THR A 1 1111 ? -29.920 18.126 -10.713 1.00 97.12 1111 THR A O 1
ATOM 8487 N N . ILE A 1 1112 ? -30.973 16.185 -10.279 1.00 97.31 1112 ILE A N 1
ATOM 8488 C CA . ILE A 1 1112 ? -30.233 15.897 -9.037 1.00 97.31 1112 ILE A CA 1
ATOM 8489 C C . ILE A 1 1112 ? -28.719 15.904 -9.303 1.00 97.31 1112 ILE A C 1
ATOM 8491 O O . ILE A 1 1112 ? -27.977 16.613 -8.629 1.00 97.31 1112 ILE A O 1
ATOM 8495 N N . GLU A 1 1113 ? -28.270 15.180 -10.330 1.00 96.69 1113 GLU A N 1
ATOM 8496 C CA . GLU A 1 1113 ? -26.851 15.066 -10.686 1.00 96.69 1113 GLU A CA 1
ATOM 8497 C C . GLU A 1 1113 ? -26.252 16.417 -11.095 1.00 96.69 1113 GLU A C 1
ATOM 8499 O O . GLU A 1 1113 ? -25.180 16.784 -10.612 1.00 96.69 1113 GLU A O 1
ATOM 8504 N N . ASN A 1 1114 ? -26.950 17.207 -11.920 1.00 97.38 1114 ASN A N 1
ATOM 8505 C CA . ASN A 1 1114 ? -26.458 18.519 -12.341 1.00 97.38 1114 A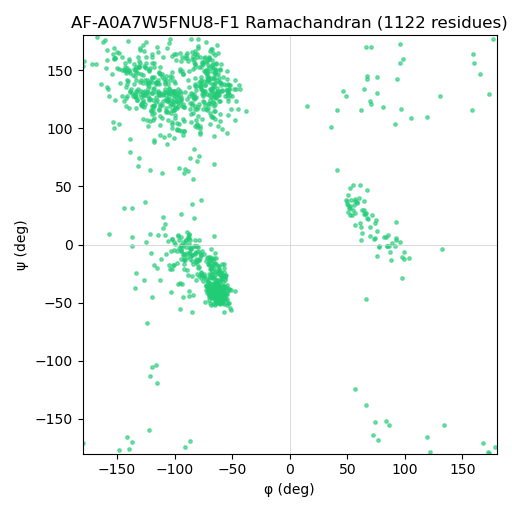SN A CA 1
ATOM 8506 C C . ASN A 1 1114 ? -26.313 19.466 -11.151 1.00 97.38 1114 ASN A C 1
ATOM 8508 O O . ASN A 1 1114 ? -25.267 20.100 -10.998 1.00 97.38 1114 ASN A O 1
ATOM 8512 N N . VAL A 1 1115 ? -27.311 19.532 -10.263 1.00 98.12 1115 VAL A N 1
ATOM 8513 C CA . VAL A 1 1115 ? -27.227 20.353 -9.048 1.00 98.12 1115 VAL A CA 1
ATOM 8514 C C . VAL A 1 1115 ? -26.085 19.869 -8.155 1.00 98.12 1115 VAL A C 1
ATOM 8516 O O . VAL A 1 1115 ? -25.343 20.700 -7.639 1.00 98.12 1115 VAL A O 1
ATOM 8519 N N . LEU A 1 1116 ? -25.841 18.562 -8.062 1.00 97.44 1116 LEU A N 1
ATOM 8520 C CA . LEU A 1 1116 ? -24.826 17.961 -7.190 1.00 97.44 1116 LEU A CA 1
ATOM 8521 C C . LEU A 1 1116 ? -23.466 17.697 -7.868 1.00 97.44 1116 LEU A C 1
ATOM 8523 O O . LEU A 1 1116 ? -22.714 16.829 -7.432 1.00 97.44 1116 LEU A O 1
ATOM 8527 N N . LYS A 1 1117 ? -23.104 18.458 -8.912 1.00 95.44 1117 LYS A N 1
ATOM 8528 C CA . LYS A 1 1117 ? -21.783 18.379 -9.583 1.00 95.44 1117 LYS A CA 1
ATOM 8529 C C . LYS A 1 1117 ? -21.457 16.977 -10.140 1.00 95.44 1117 LYS A C 1
ATOM 8531 O O . LYS A 1 1117 ? -20.307 16.549 -10.115 1.00 95.44 1117 LYS A O 1
ATOM 8536 N N . GLY A 1 1118 ? -22.462 16.269 -10.648 1.00 94.81 1118 GLY A N 1
ATOM 8537 C CA . GLY A 1 1118 ? -22.354 14.914 -11.197 1.00 94.81 1118 GLY A CA 1
ATOM 8538 C C . GLY A 1 1118 ? -22.483 13.795 -10.159 1.00 94.81 1118 GLY A C 1
ATOM 8539 O O . GLY A 1 1118 ? -22.433 12.625 -10.527 1.00 94.81 1118 GLY A O 1
ATOM 8540 N N . TRP A 1 1119 ? -22.653 14.115 -8.871 1.00 95.69 1119 TRP A N 1
ATOM 8541 C CA . TRP A 1 1119 ? -22.898 13.103 -7.845 1.00 95.69 1119 TRP A CA 1
ATOM 8542 C C . TRP A 1 1119 ? -24.339 12.585 -7.913 1.00 95.69 1119 TRP A C 1
ATOM 8544 O O . TRP A 1 1119 ? -25.292 13.363 -7.865 1.00 95.69 1119 TRP A O 1
ATOM 8554 N N . ASN A 1 1120 ? -24.488 11.259 -7.974 1.00 89.38 1120 ASN A N 1
ATOM 8555 C CA . ASN A 1 1120 ? -25.771 10.577 -7.865 1.00 89.38 1120 ASN A CA 1
ATOM 8556 C C . ASN A 1 1120 ? -25.899 9.892 -6.486 1.00 89.38 1120 ASN A C 1
ATOM 8558 O O . ASN A 1 1120 ? -25.263 8.857 -6.268 1.00 89.38 1120 ASN A O 1
ATOM 8562 N N . PRO A 1 1121 ? -26.729 10.418 -5.567 1.00 86.50 1121 PRO A N 1
ATOM 8563 C CA . PRO A 1 1121 ? -26.910 9.854 -4.227 1.00 86.50 1121 PRO A CA 1
ATOM 8564 C C . PRO A 1 1121 ? -27.700 8.531 -4.201 1.00 86.50 1121 PRO A C 1
ATOM 8566 O O . PRO A 1 1121 ? -27.716 7.863 -3.175 1.00 86.50 1121 PRO A O 1
ATOM 8569 N N . SER A 1 1122 ? -28.350 8.137 -5.304 1.00 70.31 1122 SER A N 1
ATOM 8570 C CA . SER A 1 1122 ? -29.127 6.886 -5.406 1.00 70.31 1122 SER A CA 1
ATOM 8571 C C . SER A 1 1122 ? -28.327 5.689 -5.942 1.00 70.31 1122 SER A C 1
ATOM 8573 O O . SER A 1 1122 ? -28.816 4.561 -5.920 1.00 70.31 1122 SER A O 1
ATOM 8575 N N . ALA A 1 1123 ? -27.103 5.923 -6.432 1.00 57.47 1123 ALA A N 1
ATOM 8576 C CA . ALA A 1 1123 ? -26.224 4.896 -6.996 1.00 57.47 1123 ALA A CA 1
ATOM 8577 C C . ALA A 1 1123 ? -25.241 4.281 -5.974 1.00 57.47 1123 ALA A C 1
ATOM 8579 O O . ALA A 1 1123 ? -24.447 3.416 -6.351 1.00 57.47 1123 ALA A O 1
ATOM 8580 N N . SER A 1 1124 ? -25.266 4.745 -4.719 1.00 43.69 1124 SER A N 1
ATOM 8581 C CA . SER A 1 1124 ? -24.329 4.387 -3.639 1.00 43.69 1124 SER A CA 1
ATOM 8582 C C . SER A 1 1124 ? -24.889 3.398 -2.629 1.00 43.69 1124 SER A C 1
ATOM 8584 O O . SER A 1 1124 ? -26.039 3.625 -2.190 1.00 43.69 1124 SER A O 1
#